Protein AF-A0A2N5W2C9-F1 (afdb_monomer)

Structure (mmCIF, N/CA/C/O backbone):
data_AF-A0A2N5W2C9-F1
#
_entry.id   AF-A0A2N5W2C9-F1
#
loop_
_atom_site.group_PDB
_atom_site.id
_atom_site.type_symbol
_atom_site.label_atom_id
_atom_site.label_alt_id
_atom_site.label_comp_id
_atom_site.label_asym_id
_atom_site.label_entity_id
_atom_site.label_seq_id
_atom_site.pdbx_PDB_ins_code
_atom_site.Cartn_x
_atom_site.Cartn_y
_atom_site.Cartn_z
_atom_site.occupancy
_atom_site.B_iso_or_equiv
_atom_site.auth_seq_id
_atom_site.auth_comp_id
_atom_site.auth_asym_id
_atom_site.auth_atom_id
_atom_site.pdbx_PDB_model_num
ATOM 1 N N . MET A 1 1 ? 54.426 43.332 -21.787 1.00 33.09 1 MET A N 1
ATOM 2 C CA . MET A 1 1 ? 54.978 42.656 -22.977 1.00 33.09 1 MET A CA 1
ATOM 3 C C . MET A 1 1 ? 54.572 41.201 -22.920 1.00 33.09 1 MET A C 1
ATOM 5 O O . MET A 1 1 ? 54.940 40.511 -21.979 1.00 33.09 1 MET A O 1
ATOM 9 N N . ALA A 1 2 ? 53.757 40.791 -23.885 1.00 36.41 2 ALA A N 1
ATOM 10 C CA . ALA A 1 2 ? 53.386 39.408 -24.118 1.00 36.41 2 ALA A CA 1
ATOM 11 C C . ALA A 1 2 ? 54.625 38.612 -24.550 1.00 36.41 2 ALA A C 1
ATOM 13 O O . ALA A 1 2 ? 55.326 39.025 -25.471 1.00 36.41 2 ALA A O 1
ATOM 14 N N . PHE A 1 3 ? 54.861 37.469 -23.914 1.00 28.09 3 PHE A N 1
ATOM 15 C CA . PHE A 1 3 ? 55.674 36.402 -24.483 1.00 28.09 3 PHE A CA 1
ATOM 16 C C . PHE A 1 3 ? 54.798 35.159 -24.537 1.00 28.09 3 PHE A C 1
ATOM 18 O O . PHE A 1 3 ? 54.433 34.576 -23.517 1.00 28.09 3 PHE A O 1
ATOM 25 N N . TRP A 1 4 ? 54.404 34.831 -25.761 1.00 30.97 4 TRP A N 1
ATOM 26 C CA . TRP A 1 4 ? 53.651 33.652 -26.139 1.00 30.97 4 TRP A CA 1
ATOM 27 C C . TRP A 1 4 ? 54.373 32.397 -25.642 1.00 30.97 4 TRP A C 1
ATOM 29 O O . TRP A 1 4 ? 55.379 31.983 -26.214 1.00 30.97 4 TRP A O 1
ATOM 39 N N . LYS A 1 5 ? 53.850 31.760 -24.590 1.00 29.64 5 LYS A N 1
ATOM 40 C CA . LYS A 1 5 ? 54.073 30.328 -24.393 1.00 29.64 5 LYS A CA 1
ATOM 41 C C . LYS A 1 5 ? 53.168 29.620 -25.393 1.00 29.64 5 LYS A C 1
ATOM 43 O O . LYS A 1 5 ? 51.983 29.438 -25.139 1.00 29.64 5 LYS A O 1
ATOM 48 N N . PHE A 1 6 ? 53.735 29.257 -26.541 1.00 30.84 6 PHE A N 1
ATOM 49 C CA . PHE A 1 6 ? 53.209 28.170 -27.355 1.00 30.84 6 PHE A CA 1
ATOM 50 C C . PHE A 1 6 ? 53.136 26.929 -26.458 1.00 30.84 6 PHE A C 1
ATOM 52 O O . PHE A 1 6 ? 54.143 26.272 -26.195 1.00 30.84 6 PHE A O 1
ATOM 59 N N . GLY A 1 7 ? 51.949 26.655 -25.921 1.00 30.38 7 GLY A N 1
ATOM 60 C CA . GLY A 1 7 ? 51.626 25.348 -25.384 1.00 30.38 7 GLY A CA 1
ATOM 61 C C . GLY A 1 7 ? 51.551 24.396 -26.566 1.00 30.38 7 GLY A C 1
ATOM 62 O O . GLY A 1 7 ? 50.568 24.414 -27.306 1.00 30.38 7 GLY A O 1
ATOM 63 N N . PHE A 1 8 ? 52.598 23.596 -26.763 1.00 30.86 8 PHE A N 1
ATOM 64 C CA . PHE A 1 8 ? 52.455 22.335 -27.475 1.00 30.86 8 PHE A CA 1
ATOM 65 C C . PHE A 1 8 ? 51.397 21.539 -26.709 1.00 30.86 8 PHE A C 1
ATOM 67 O O . PHE A 1 8 ? 51.688 20.960 -25.666 1.00 30.86 8 PHE A O 1
ATOM 74 N N . HIS A 1 9 ? 50.154 21.581 -27.182 1.00 39.00 9 HIS A N 1
ATOM 75 C CA . HIS A 1 9 ? 49.180 20.570 -26.817 1.00 39.00 9 HIS A CA 1
ATOM 76 C C . HIS A 1 9 ? 49.762 19.290 -27.407 1.00 39.00 9 HIS A C 1
ATOM 78 O O . HIS A 1 9 ? 49.882 19.179 -28.629 1.00 39.00 9 HIS A O 1
ATOM 84 N N . SER A 1 10 ? 50.238 18.375 -26.562 1.00 42.69 10 SER A N 1
ATOM 85 C CA . SER A 1 10 ? 50.429 16.998 -27.003 1.00 42.69 10 SER A CA 1
ATOM 86 C C . SER A 1 10 ? 49.128 16.600 -27.683 1.00 42.69 10 SER A C 1
ATOM 88 O O . SER A 1 10 ? 48.070 16.739 -27.069 1.00 42.69 10 SER A O 1
ATOM 90 N N . GLN A 1 11 ? 49.193 16.222 -28.958 1.00 54.06 11 GLN A N 1
ATOM 91 C CA . GLN A 1 11 ? 48.018 15.801 -29.706 1.00 54.06 11 GLN A CA 1
ATOM 92 C C . GLN A 1 11 ? 47.315 14.733 -28.867 1.00 54.06 11 GLN A C 1
ATOM 94 O O . GLN A 1 11 ? 47.950 13.732 -28.528 1.00 54.06 11 GLN A O 1
ATOM 99 N N . SER A 1 12 ? 46.078 15.011 -28.436 1.00 68.44 12 SER A N 1
ATOM 100 C CA . SER A 1 12 ? 45.333 14.102 -27.561 1.00 68.44 12 SER A CA 1
ATOM 101 C C . SER A 1 12 ? 45.364 12.710 -28.200 1.00 68.44 12 SER A C 1
ATOM 103 O O . SER A 1 12 ? 45.268 12.592 -29.428 1.00 68.44 12 SER A O 1
ATOM 105 N N . ALA A 1 13 ? 45.558 11.649 -27.411 1.00 76.62 13 ALA A N 1
ATOM 106 C CA . ALA A 1 13 ? 45.566 10.280 -27.940 1.00 76.62 13 ALA A CA 1
ATOM 107 C C . ALA A 1 13 ? 44.291 10.016 -28.767 1.00 76.62 13 ALA A C 1
ATOM 109 O O . ALA A 1 13 ? 44.343 9.416 -29.842 1.00 76.62 13 ALA A O 1
ATOM 110 N N . ILE A 1 14 ? 43.180 10.623 -28.340 1.00 81.44 14 ILE A N 1
ATOM 111 C CA . ILE A 1 14 ? 41.895 10.657 -29.036 1.00 81.44 14 ILE A CA 1
ATOM 112 C C . ILE A 1 14 ? 41.994 11.331 -30.411 1.00 81.44 14 ILE A C 1
ATOM 114 O O . ILE A 1 14 ? 41.502 10.784 -31.396 1.00 81.44 14 ILE A O 1
ATOM 118 N N . ASP A 1 15 ? 42.659 12.483 -30.521 1.00 79.56 15 ASP A N 1
ATOM 119 C CA . ASP A 1 15 ? 42.876 13.174 -31.799 1.00 79.56 15 ASP A CA 1
ATOM 120 C C . ASP A 1 15 ? 43.697 12.319 -32.773 1.00 79.56 15 ASP A C 1
ATOM 122 O O . ASP A 1 15 ? 43.421 12.318 -33.974 1.00 79.56 15 ASP A O 1
ATOM 126 N N . SER A 1 16 ? 44.687 11.572 -32.274 1.00 79.56 16 SER A N 1
ATOM 127 C CA . SER A 1 16 ? 45.482 10.633 -33.077 1.00 79.56 16 SER A CA 1
ATOM 128 C C . SER A 1 16 ? 44.629 9.463 -33.582 1.00 79.56 16 SER A C 1
ATOM 130 O O . SER A 1 16 ? 44.650 9.142 -34.774 1.00 79.56 16 SER A O 1
ATOM 132 N N . ILE A 1 17 ? 43.803 8.881 -32.706 1.00 80.81 17 ILE A N 1
ATOM 133 C CA . ILE A 1 17 ? 42.881 7.788 -33.039 1.00 80.81 17 ILE A CA 1
ATOM 134 C C . ILE A 1 17 ? 41.865 8.245 -34.093 1.00 80.81 17 ILE A C 1
ATOM 136 O O . ILE A 1 17 ? 41.743 7.604 -35.139 1.00 80.81 17 ILE A O 1
ATOM 140 N N . LEU A 1 18 ? 41.204 9.387 -33.884 1.00 79.62 18 LEU A N 1
ATOM 141 C CA . LEU A 1 18 ? 40.220 9.938 -34.820 1.00 79.62 18 LEU A CA 1
ATOM 142 C C . LEU A 1 18 ? 40.860 10.335 -36.164 1.00 79.62 18 LEU A C 1
ATOM 144 O O . LEU A 1 18 ? 40.307 10.039 -37.223 1.00 79.62 18 LEU A O 1
ATOM 148 N N . SER A 1 19 ? 42.060 10.928 -36.147 1.00 70.38 19 SER A N 1
ATOM 149 C CA . SER A 1 19 ? 42.761 11.359 -37.370 1.00 70.38 19 SER A CA 1
ATOM 150 C C . SER A 1 19 ? 43.333 10.189 -38.182 1.00 70.38 19 SER A C 1
ATOM 152 O O . SER A 1 19 ? 43.392 10.271 -39.410 1.00 70.38 19 SER A O 1
ATOM 154 N N . SER A 1 20 ? 43.707 9.078 -37.532 1.00 63.56 20 SER A N 1
ATOM 155 C CA . SER A 1 20 ? 44.160 7.851 -38.212 1.00 63.56 20 SER A CA 1
ATOM 156 C C . SER A 1 20 ? 43.073 7.209 -39.090 1.00 63.56 20 SER A C 1
ATOM 158 O O . SER A 1 20 ? 43.386 6.513 -40.056 1.00 63.56 20 SER A O 1
ATOM 160 N N . SER A 1 21 ? 41.799 7.502 -38.804 1.00 53.91 21 SER A N 1
ATOM 161 C CA . SER A 1 21 ? 40.645 7.096 -39.612 1.00 53.91 21 SER A CA 1
ATOM 162 C C . SER A 1 21 ? 40.458 7.999 -40.841 1.00 53.91 21 SER A C 1
ATOM 164 O O . SER A 1 21 ? 40.274 7.510 -41.957 1.00 53.91 21 SER A O 1
ATOM 166 N N . SER A 1 22 ? 40.595 9.322 -40.674 1.00 46.12 22 SER A N 1
ATOM 167 C CA . SER A 1 22 ? 40.459 10.305 -41.763 1.00 46.12 22 SER A CA 1
ATOM 168 C C . SER A 1 22 ? 41.613 10.257 -42.777 1.00 46.12 22 SER A C 1
ATOM 170 O O . SER A 1 22 ? 41.398 10.461 -43.971 1.00 46.12 22 SER A O 1
ATOM 172 N N . ALA A 1 23 ? 42.837 9.944 -42.336 1.00 41.69 23 ALA A N 1
ATOM 173 C CA . ALA A 1 23 ? 44.019 9.879 -43.204 1.00 41.69 23 ALA A CA 1
ATOM 174 C C . ALA A 1 23 ? 43.966 8.740 -44.246 1.00 41.69 23 ALA A C 1
ATOM 176 O O . ALA A 1 23 ? 44.594 8.842 -45.301 1.00 41.69 23 ALA A O 1
ATOM 177 N N . ASN A 1 24 ? 43.174 7.690 -44.003 1.00 39.72 24 ASN A N 1
ATOM 178 C CA . ASN A 1 24 ? 43.023 6.559 -44.925 1.00 39.72 24 ASN A CA 1
ATOM 179 C C . ASN A 1 24 ? 41.942 6.761 -46.004 1.00 39.72 24 ASN A C 1
ATOM 181 O O . ASN A 1 24 ? 41.852 5.940 -46.913 1.00 39.72 24 ASN A O 1
ATOM 185 N N . GLN A 1 25 ? 41.159 7.849 -45.970 1.00 40.84 25 GLN A N 1
ATOM 186 C CA . GLN A 1 25 ? 40.206 8.167 -47.049 1.00 40.84 25 GLN A CA 1
ATOM 187 C C . GLN A 1 25 ? 40.864 8.873 -48.249 1.00 40.84 25 GLN A C 1
ATOM 189 O O . GLN A 1 25 ? 40.385 8.746 -49.373 1.00 40.84 25 GLN A O 1
ATOM 194 N N . HIS A 1 26 ? 41.985 9.578 -48.049 1.00 38.47 26 HIS A N 1
ATOM 195 C CA . HIS A 1 26 ? 42.618 10.395 -49.097 1.00 38.47 26 HIS A CA 1
ATOM 196 C C . HIS A 1 26 ? 43.763 9.712 -49.867 1.00 38.47 26 HIS A C 1
ATOM 198 O O . HIS A 1 26 ? 44.259 10.278 -50.839 1.00 38.47 26 HIS A O 1
ATOM 204 N N . HIS A 1 27 ? 44.148 8.484 -49.504 1.00 39.75 27 HIS A N 1
ATOM 205 C CA . HIS A 1 27 ? 45.164 7.694 -50.216 1.00 39.75 27 HIS A CA 1
ATOM 206 C C . HIS A 1 27 ? 44.575 6.470 -50.941 1.00 39.75 27 HIS A C 1
ATOM 208 O O . HIS A 1 27 ? 45.170 5.397 -50.969 1.00 39.75 27 HIS A O 1
ATOM 214 N N . ALA A 1 28 ? 43.418 6.621 -51.588 1.00 36.25 28 ALA A N 1
ATOM 215 C CA . ALA A 1 28 ? 42.990 5.671 -52.612 1.00 36.25 28 ALA A CA 1
ATOM 216 C C . ALA A 1 28 ? 43.657 6.041 -53.949 1.00 36.25 28 ALA A C 1
ATOM 218 O O . ALA A 1 28 ? 43.198 6.922 -54.671 1.00 36.25 28 ALA A O 1
ATOM 219 N N . ASN A 1 29 ? 44.773 5.384 -54.275 1.00 40.06 29 ASN A N 1
ATOM 220 C CA . ASN A 1 29 ? 45.321 5.405 -55.631 1.00 40.06 29 ASN A CA 1
ATOM 221 C C . ASN A 1 29 ? 44.388 4.571 -56.541 1.00 40.06 29 ASN A C 1
ATOM 223 O O . ASN A 1 29 ? 44.262 3.371 -56.289 1.00 40.06 29 ASN A O 1
ATOM 227 N N . PRO A 1 30 ? 43.750 5.136 -57.587 1.00 41.69 30 PRO A N 1
ATOM 228 C CA . PRO A 1 30 ? 42.726 4.427 -58.362 1.00 41.69 30 PRO A CA 1
ATOM 229 C C . PRO A 1 30 ? 43.238 3.243 -59.205 1.00 41.69 30 PRO A C 1
ATOM 231 O O . PRO A 1 30 ? 42.433 2.563 -59.830 1.00 41.69 30 PRO A O 1
ATOM 234 N N . ASN A 1 31 ? 44.551 2.986 -59.244 1.00 43.94 31 ASN A N 1
ATOM 235 C CA . ASN A 1 31 ? 45.170 2.019 -60.161 1.00 43.94 31 ASN A CA 1
ATOM 236 C C . ASN A 1 31 ? 45.913 0.844 -59.498 1.00 43.94 31 ASN A C 1
ATOM 238 O O . ASN A 1 31 ? 46.644 0.127 -60.180 1.00 43.94 31 ASN A O 1
ATOM 242 N N . ALA A 1 32 ? 45.741 0.595 -58.199 1.00 39.69 32 ALA A N 1
ATOM 243 C CA . ALA A 1 32 ? 46.300 -0.599 -57.561 1.00 39.69 32 ALA A CA 1
ATOM 244 C C . ALA A 1 32 ? 45.201 -1.652 -57.350 1.00 39.69 32 ALA A C 1
ATOM 246 O O . ALA A 1 32 ? 44.385 -1.528 -56.444 1.00 39.69 32 ALA A O 1
ATOM 247 N N . GLY A 1 33 ? 45.187 -2.698 -58.182 1.00 38.19 33 GLY A N 1
ATOM 248 C CA . GLY A 1 33 ? 44.311 -3.871 -58.055 1.00 38.19 33 GLY A CA 1
ATOM 249 C C . GLY A 1 33 ? 44.662 -4.769 -56.860 1.00 38.19 33 GLY A C 1
ATOM 250 O O . GLY A 1 33 ? 44.975 -5.941 -57.039 1.00 38.19 33 GLY A O 1
ATOM 251 N N . CYS A 1 34 ? 44.636 -4.214 -55.650 1.00 30.58 34 CYS A N 1
ATOM 252 C CA . CYS A 1 34 ? 44.840 -4.902 -54.377 1.00 30.58 34 CYS A CA 1
ATOM 253 C C . CYS A 1 34 ? 43.613 -4.617 -53.488 1.00 30.58 34 CYS A C 1
ATOM 255 O O . CYS A 1 34 ? 43.149 -3.473 -53.497 1.00 30.58 34 CYS A O 1
ATOM 257 N N . PRO A 1 35 ? 43.047 -5.595 -52.753 1.00 31.08 35 PRO A N 1
ATOM 258 C CA . PRO A 1 35 ? 41.859 -5.347 -51.947 1.00 31.08 35 PRO A CA 1
ATOM 259 C C . PRO A 1 35 ? 42.161 -4.263 -50.907 1.00 31.08 35 PRO A C 1
ATOM 261 O O . PRO A 1 35 ? 43.130 -4.358 -50.155 1.00 31.08 35 PRO A O 1
ATOM 264 N N . THR A 1 36 ? 41.331 -3.224 -50.885 1.00 30.41 36 THR A N 1
ATOM 265 C CA . THR A 1 36 ? 41.305 -2.168 -49.866 1.00 30.41 36 THR A CA 1
ATOM 266 C C . THR A 1 36 ? 41.450 -2.753 -48.453 1.00 30.41 36 THR A C 1
ATOM 268 O O . THR A 1 36 ? 40.701 -3.675 -48.118 1.00 30.41 36 THR A O 1
ATOM 271 N N . PRO A 1 37 ? 42.356 -2.241 -47.597 1.00 32.94 37 PRO A N 1
ATOM 272 C CA . PRO A 1 37 ? 42.458 -2.712 -46.225 1.00 32.94 37 PRO A CA 1
ATOM 273 C C . PRO A 1 37 ? 41.194 -2.322 -45.446 1.00 32.94 37 PRO A C 1
ATOM 275 O O . PRO A 1 37 ? 40.854 -1.149 -45.314 1.00 32.94 37 PRO A O 1
ATOM 278 N N . LEU A 1 38 ? 40.506 -3.343 -44.938 1.00 34.94 38 LEU A N 1
ATOM 279 C CA . LEU A 1 38 ? 39.293 -3.332 -44.111 1.00 34.94 38 LEU A CA 1
ATOM 280 C C . LEU A 1 38 ? 39.493 -2.660 -42.732 1.00 34.94 38 LEU A C 1
ATOM 282 O O . LEU A 1 38 ? 39.284 -3.291 -41.700 1.00 34.94 38 LEU A O 1
ATOM 286 N N . LEU A 1 39 ? 39.894 -1.387 -42.668 1.00 39.81 39 LEU A N 1
ATOM 287 C CA . LEU A 1 39 ? 39.973 -0.649 -41.394 1.00 39.81 39 LEU A CA 1
ATOM 288 C C . LEU A 1 39 ? 39.168 0.658 -41.366 1.00 39.81 39 LEU A C 1
ATOM 290 O O . LEU A 1 39 ? 39.515 1.602 -40.664 1.00 39.81 39 LEU A O 1
ATOM 294 N N . SER A 1 40 ? 38.039 0.678 -42.072 1.00 51.72 40 SER A N 1
ATOM 295 C CA . SER A 1 40 ? 37.014 1.732 -41.998 1.00 51.72 40 SER A CA 1
ATOM 296 C C . SER A 1 40 ? 35.787 1.286 -41.191 1.00 51.72 40 SER A C 1
ATOM 298 O O . SER A 1 40 ? 34.671 1.679 -41.509 1.00 51.72 40 SER A O 1
ATOM 300 N N . ASN A 1 41 ? 35.954 0.407 -40.193 1.00 67.31 41 ASN A N 1
ATOM 301 C CA . ASN A 1 41 ? 34.832 -0.019 -39.357 1.00 67.31 41 ASN A CA 1
ATOM 302 C C . ASN A 1 41 ? 34.691 0.944 -38.158 1.00 67.31 41 ASN A C 1
ATOM 304 O O . ASN A 1 41 ? 35.538 0.892 -37.259 1.00 67.31 41 ASN A O 1
ATOM 308 N N . PRO A 1 42 ? 33.647 1.798 -38.106 1.00 72.19 42 PRO A N 1
ATOM 309 C CA . PRO A 1 42 ? 33.426 2.725 -36.992 1.00 72.19 42 PRO A CA 1
ATOM 310 C C . PRO A 1 42 ? 33.312 2.002 -35.642 1.00 72.19 42 PRO A C 1
ATOM 312 O O . PRO A 1 42 ? 33.663 2.569 -34.610 1.00 72.19 42 PRO A O 1
ATOM 315 N N . GLY A 1 43 ? 32.916 0.724 -35.638 1.00 70.50 43 GLY A N 1
ATOM 316 C CA . GLY A 1 43 ? 32.863 -0.083 -34.427 1.00 70.50 43 GLY A CA 1
ATOM 317 C C . GLY A 1 43 ? 34.232 -0.423 -33.836 1.00 70.50 43 GLY A C 1
ATOM 318 O O . GLY A 1 43 ? 34.408 -0.326 -32.627 1.00 70.50 43 GLY A O 1
ATOM 319 N N . LEU A 1 44 ? 35.226 -0.739 -34.672 1.00 75.00 44 LEU A N 1
ATOM 320 C CA . LEU A 1 44 ? 36.597 -0.984 -34.202 1.00 75.00 44 LEU A CA 1
ATOM 321 C C . LEU A 1 44 ? 37.264 0.301 -33.699 1.00 75.00 44 LEU A C 1
ATOM 323 O O . LEU A 1 44 ? 38.141 0.250 -32.839 1.00 75.00 44 LEU A O 1
ATOM 327 N N . LEU A 1 45 ? 36.864 1.453 -34.244 1.00 83.94 45 LEU A N 1
ATOM 328 C CA . LEU A 1 45 ? 37.347 2.751 -33.785 1.00 83.94 45 LEU A CA 1
ATOM 329 C C . LEU A 1 45 ? 36.752 3.118 -32.421 1.00 83.94 45 LEU A C 1
ATOM 331 O O . LEU A 1 45 ? 37.490 3.579 -31.554 1.00 83.94 45 LEU A O 1
ATOM 335 N N . LEU A 1 46 ? 35.458 2.850 -32.208 1.00 86.00 46 LEU A N 1
ATOM 336 C CA . LEU A 1 46 ? 34.829 2.992 -30.894 1.00 86.00 46 LEU A CA 1
ATOM 337 C C . LEU A 1 46 ? 35.536 2.122 -29.847 1.00 86.00 46 LEU A C 1
ATOM 339 O O . LEU A 1 46 ? 35.870 2.622 -28.780 1.00 86.00 46 LEU A O 1
ATOM 343 N N . ASP A 1 47 ? 35.819 0.855 -30.159 1.00 85.25 47 ASP A N 1
ATOM 344 C CA . ASP A 1 47 ? 36.475 -0.059 -29.217 1.00 85.25 47 ASP A CA 1
ATOM 345 C C . ASP A 1 47 ? 37.861 0.461 -28.788 1.00 85.25 47 ASP A C 1
ATOM 347 O O . ASP A 1 47 ? 38.205 0.388 -27.610 1.00 85.25 47 ASP A O 1
ATOM 351 N N . LYS A 1 48 ? 38.625 1.064 -29.716 1.00 85.25 48 LYS A N 1
ATOM 352 C CA . LYS A 1 48 ? 39.896 1.741 -29.400 1.00 85.25 48 LYS A CA 1
ATOM 353 C C . LYS A 1 48 ? 39.695 2.956 -28.498 1.00 85.25 48 LYS A C 1
ATOM 355 O O . LYS A 1 48 ? 40.440 3.121 -27.545 1.00 85.25 48 LYS A O 1
ATOM 360 N N . LEU A 1 49 ? 38.682 3.782 -28.763 1.00 88.00 49 LEU A N 1
ATOM 361 C CA . LEU A 1 49 ? 38.379 4.943 -27.920 1.00 88.00 49 LEU A CA 1
ATOM 362 C C . LEU A 1 49 ? 37.966 4.534 -26.498 1.00 88.00 49 LEU A C 1
ATOM 364 O O . LEU A 1 49 ? 38.344 5.204 -25.546 1.00 88.00 49 LEU A O 1
ATOM 368 N N . LEU A 1 50 ? 37.237 3.424 -26.337 1.00 87.94 50 LEU A N 1
ATOM 369 C CA . LEU A 1 50 ? 36.845 2.887 -25.026 1.00 87.94 50 LEU A CA 1
ATOM 370 C C . LEU A 1 50 ? 38.029 2.306 -24.222 1.00 87.94 50 LEU A C 1
ATOM 372 O O . LEU A 1 50 ? 37.913 2.105 -23.007 1.00 87.94 50 LEU A O 1
ATOM 376 N N . GLU A 1 51 ? 39.162 2.016 -24.873 1.00 87.81 51 GLU A N 1
ATOM 377 C CA . GLU A 1 51 ? 40.408 1.625 -24.197 1.00 87.81 51 GLU A CA 1
ATOM 378 C C . GLU A 1 51 ? 41.156 2.830 -23.598 1.00 87.81 51 GLU A C 1
ATOM 380 O O . GLU A 1 51 ? 41.924 2.637 -22.658 1.00 87.81 51 GLU A O 1
ATOM 385 N N . GLU A 1 52 ? 40.883 4.057 -24.052 1.00 90.25 52 GLU A N 1
ATOM 386 C CA . GLU A 1 52 ? 41.530 5.269 -23.541 1.00 90.25 52 GLU A CA 1
ATOM 387 C C . GLU A 1 52 ? 40.970 5.680 -22.168 1.00 90.25 52 GLU A C 1
ATOM 389 O O . GLU A 1 52 ? 39.758 5.658 -21.933 1.00 90.25 52 GLU A O 1
ATOM 394 N N . ASP A 1 53 ? 41.853 6.062 -21.240 1.00 86.44 53 ASP A N 1
ATOM 395 C CA . ASP A 1 53 ? 41.473 6.454 -19.872 1.00 86.44 53 ASP A CA 1
ATOM 396 C C . ASP A 1 53 ? 40.921 7.893 -19.798 1.00 86.44 53 ASP A C 1
ATOM 398 O O . ASP A 1 53 ? 40.040 8.178 -18.983 1.00 86.44 53 ASP A O 1
ATOM 402 N N . ASP A 1 54 ? 41.351 8.776 -20.706 1.00 88.81 54 ASP A N 1
ATOM 403 C CA . ASP A 1 54 ? 40.953 10.193 -20.731 1.00 88.81 54 ASP A CA 1
ATOM 404 C C . ASP A 1 54 ? 39.629 10.445 -21.486 1.00 88.81 54 ASP A C 1
ATOM 406 O O . ASP A 1 54 ? 39.153 11.580 -21.555 1.00 88.81 54 ASP A O 1
ATOM 410 N N . LEU A 1 55 ? 38.983 9.396 -22.023 1.00 90.50 55 LEU A N 1
ATOM 411 C CA . LEU A 1 55 ? 37.781 9.503 -22.865 1.00 90.50 55 LEU A CA 1
ATOM 412 C C . LEU A 1 55 ? 36.672 10.349 -22.221 1.00 90.50 55 LEU A C 1
ATOM 414 O O . LEU A 1 55 ? 36.158 11.283 -22.834 1.00 90.50 55 LEU A O 1
ATOM 418 N N . LEU A 1 56 ? 36.299 10.039 -20.975 1.00 90.38 56 LEU A N 1
ATOM 419 C CA . LEU A 1 56 ? 35.226 10.760 -20.281 1.00 90.38 56 LEU A CA 1
ATOM 420 C C . LEU A 1 56 ? 35.624 12.203 -19.941 1.00 90.38 56 LEU A C 1
ATOM 422 O O . LEU A 1 56 ? 34.760 13.079 -19.884 1.00 90.38 56 LEU A O 1
ATOM 426 N N . GLN A 1 57 ? 36.912 12.466 -19.708 1.00 89.31 57 GLN A N 1
ATOM 427 C CA . GLN A 1 57 ? 37.408 13.818 -19.456 1.00 89.31 57 GLN A CA 1
ATOM 428 C C . GLN A 1 57 ? 37.316 14.676 -20.720 1.00 89.31 57 GLN A C 1
ATOM 430 O O . GLN A 1 57 ? 36.891 15.825 -20.645 1.00 89.31 57 GLN A O 1
ATOM 435 N N . GLU A 1 58 ? 37.635 14.106 -21.877 1.00 88.06 58 GLU A N 1
ATOM 436 C CA . GLU A 1 58 ? 37.578 14.787 -23.173 1.00 88.06 58 GLU A CA 1
ATOM 437 C C . GLU A 1 58 ? 36.133 15.003 -23.655 1.00 88.06 58 GLU A C 1
ATOM 439 O O . GLU A 1 58 ? 35.810 16.035 -24.246 1.00 88.06 58 GLU A O 1
ATOM 444 N N . ILE A 1 59 ? 35.217 14.091 -23.309 1.00 90.88 59 ILE A N 1
ATOM 445 C CA . ILE A 1 59 ? 33.769 14.309 -23.465 1.00 90.88 59 ILE A CA 1
ATOM 446 C C . ILE A 1 59 ? 33.306 15.492 -22.606 1.00 90.88 59 ILE A C 1
ATOM 448 O O . ILE A 1 59 ? 32.623 16.388 -23.103 1.00 90.88 59 ILE A O 1
ATOM 452 N N . LYS A 1 60 ? 33.716 15.544 -21.331 1.00 88.75 60 LYS A N 1
ATOM 453 C CA . LYS A 1 60 ? 33.413 16.678 -20.437 1.00 88.75 60 LYS A CA 1
ATOM 454 C C . LYS A 1 60 ? 34.032 17.987 -20.925 1.00 88.75 60 LYS A C 1
ATOM 456 O O . LYS A 1 60 ? 33.435 19.042 -20.736 1.00 88.75 60 LYS A O 1
ATOM 461 N N . ALA A 1 61 ? 35.191 17.917 -21.575 1.00 89.19 61 ALA A N 1
ATOM 462 C CA . ALA A 1 61 ? 35.846 19.050 -22.220 1.00 89.19 61 ALA A CA 1
ATOM 463 C C . ALA A 1 61 ? 35.182 19.474 -23.546 1.00 89.19 61 ALA A C 1
ATOM 465 O O . ALA A 1 61 ? 35.663 20.403 -24.190 1.00 89.19 61 ALA A O 1
ATOM 466 N N . GLN A 1 62 ? 34.074 18.834 -23.943 1.00 88.69 62 GLN A N 1
ATOM 467 C CA . GLN A 1 62 ? 33.318 19.129 -25.161 1.00 88.69 62 GLN A CA 1
ATOM 468 C C . GLN A 1 62 ? 34.167 19.020 -26.441 1.00 88.69 62 GLN A C 1
ATOM 470 O O . GLN A 1 62 ? 34.081 19.860 -27.338 1.00 88.69 62 GLN A O 1
ATOM 475 N N . HIS A 1 63 ? 35.001 17.978 -26.541 1.00 89.50 63 HIS A N 1
ATOM 476 C CA . HIS A 1 63 ? 35.883 17.781 -27.691 1.00 89.50 63 HIS A CA 1
ATOM 477 C C . HIS A 1 63 ? 35.085 17.594 -29.010 1.00 89.50 63 HIS A C 1
ATOM 479 O O . HIS A 1 63 ? 34.415 16.571 -29.189 1.00 89.50 63 HIS A O 1
ATOM 485 N N . PRO A 1 64 ? 35.176 18.520 -29.988 1.00 85.88 64 PRO A N 1
ATOM 486 C CA . PRO A 1 64 ? 34.204 18.628 -31.081 1.00 85.88 64 PRO A CA 1
ATOM 487 C C . PRO A 1 64 ? 34.210 17.424 -32.031 1.00 85.88 64 PRO A C 1
ATOM 489 O O . PRO A 1 64 ? 33.157 16.853 -32.301 1.00 85.88 64 PRO A O 1
ATOM 492 N N . LYS A 1 65 ? 35.391 16.967 -32.476 1.00 85.75 65 LYS A N 1
ATOM 493 C CA . LYS A 1 65 ? 35.503 15.798 -33.374 1.00 85.75 65 LYS A CA 1
ATOM 494 C C . LYS A 1 65 ? 35.035 14.501 -32.714 1.00 85.75 65 LYS A C 1
ATOM 496 O O . LYS A 1 65 ? 34.561 13.595 -33.390 1.00 85.75 65 LYS A O 1
ATOM 501 N N . LEU A 1 66 ? 35.213 14.403 -31.395 1.00 88.69 66 LEU A N 1
ATOM 502 C CA . LEU A 1 66 ? 34.815 13.222 -30.634 1.00 88.69 66 LEU A CA 1
ATOM 503 C C . LEU A 1 66 ? 33.291 13.182 -30.513 1.00 88.69 66 LEU A C 1
ATOM 505 O O . LEU A 1 66 ? 32.691 12.147 -30.772 1.00 88.69 66 LEU A O 1
ATOM 509 N N . ILE A 1 67 ? 32.667 14.315 -30.186 1.00 89.75 67 ILE A N 1
ATOM 510 C CA . ILE A 1 67 ? 31.207 14.450 -30.091 1.00 89.75 67 ILE A CA 1
ATOM 511 C C . ILE A 1 67 ? 30.528 14.200 -31.442 1.00 89.75 67 ILE A C 1
ATOM 513 O O . ILE A 1 67 ? 29.491 13.536 -31.487 1.00 89.75 67 ILE A O 1
ATOM 517 N N . GLU A 1 68 ? 31.110 14.696 -32.536 1.00 88.25 68 GLU A N 1
ATOM 518 C CA . GLU A 1 68 ? 30.621 14.435 -33.894 1.00 88.25 68 GLU A CA 1
ATOM 519 C C . GLU A 1 68 ? 30.702 12.940 -34.234 1.00 88.25 68 GLU A C 1
ATOM 521 O O . GLU A 1 68 ? 29.712 12.351 -34.662 1.00 88.25 68 GLU A O 1
ATOM 526 N N . PHE A 1 69 ? 31.844 12.297 -33.961 1.00 89.94 69 PHE A N 1
ATOM 527 C CA . PHE A 1 69 ? 32.021 10.861 -34.180 1.00 89.94 69 PHE A CA 1
ATOM 528 C C . PHE A 1 69 ? 31.046 10.012 -33.347 1.00 89.94 69 PHE A C 1
ATOM 530 O O . PHE A 1 69 ? 30.401 9.109 -33.884 1.00 89.94 69 PHE A O 1
ATOM 537 N N . LEU A 1 70 ? 30.906 10.312 -32.050 1.00 90.44 70 LEU A N 1
ATOM 538 C CA . LEU A 1 70 ? 29.993 9.606 -31.144 1.00 90.44 70 LEU A CA 1
ATOM 539 C C . LEU A 1 70 ? 28.524 9.751 -31.563 1.00 90.44 70 LEU A C 1
ATOM 541 O O . LEU A 1 70 ? 27.735 8.855 -31.284 1.00 90.44 70 LEU A O 1
ATOM 545 N N . GLY A 1 71 ? 28.169 10.842 -32.247 1.00 87.81 71 GLY A N 1
ATOM 546 C CA . GLY A 1 71 ? 26.830 11.089 -32.780 1.00 87.81 71 GLY A CA 1
ATOM 547 C C . GLY A 1 71 ? 26.508 10.361 -34.088 1.00 87.81 71 GLY A C 1
ATOM 548 O O . GLY A 1 71 ? 25.398 10.499 -34.588 1.00 87.81 71 GLY A O 1
ATOM 549 N N . THR A 1 72 ? 27.432 9.593 -34.673 1.00 90.38 72 THR A N 1
ATOM 550 C CA . THR A 1 72 ? 27.149 8.829 -35.903 1.00 90.38 72 THR A CA 1
ATOM 551 C C . THR A 1 72 ? 26.259 7.613 -35.624 1.00 90.38 72 THR A C 1
ATOM 553 O O . THR A 1 72 ? 26.369 6.965 -34.581 1.00 90.38 72 THR A O 1
ATOM 556 N N . ARG A 1 73 ? 25.366 7.268 -36.564 1.00 87.50 73 ARG A N 1
ATOM 557 C CA . ARG A 1 73 ? 24.344 6.219 -36.378 1.00 87.50 73 ARG A CA 1
ATOM 558 C C . ARG A 1 73 ? 24.938 4.867 -35.987 1.00 87.50 73 ARG A C 1
ATOM 560 O O . ARG A 1 73 ? 24.417 4.199 -35.096 1.00 87.50 73 ARG A O 1
ATOM 567 N N . GLU A 1 74 ? 26.018 4.462 -36.644 1.00 86.88 74 GLU A N 1
ATOM 568 C CA . GLU A 1 74 ? 26.690 3.181 -36.423 1.00 86.88 74 GLU A CA 1
ATOM 569 C C . GLU A 1 74 ? 27.312 3.116 -35.024 1.00 86.88 74 GLU A C 1
ATOM 571 O O . GLU A 1 74 ? 27.223 2.089 -34.346 1.00 86.88 74 GLU A O 1
ATOM 576 N N . VAL A 1 75 ? 27.906 4.225 -34.572 1.00 89.88 75 VAL A N 1
ATOM 577 C CA . VAL A 1 75 ? 28.533 4.331 -33.251 1.00 89.88 75 VAL A CA 1
ATOM 578 C C . VAL A 1 75 ? 27.471 4.337 -32.159 1.00 89.88 75 VAL A C 1
ATOM 580 O O . VAL A 1 75 ? 27.578 3.546 -31.226 1.00 89.88 75 VAL A O 1
ATOM 583 N N . VAL A 1 76 ? 26.402 5.125 -32.306 1.00 91.38 76 VAL A N 1
ATOM 584 C CA . VAL A 1 76 ? 25.266 5.130 -31.368 1.00 91.38 76 VAL A CA 1
ATOM 585 C C . VAL A 1 76 ? 24.622 3.747 -31.270 1.00 91.38 76 VAL A C 1
ATOM 587 O O . VAL A 1 76 ? 24.389 3.255 -30.167 1.00 91.38 76 VAL A O 1
ATOM 590 N N . SER A 1 77 ? 24.406 3.064 -32.400 1.00 90.38 77 SER A N 1
ATOM 591 C CA . SER A 1 77 ? 23.889 1.689 -32.404 1.00 90.38 77 SER A CA 1
ATOM 592 C C . SER A 1 77 ? 24.805 0.733 -31.633 1.00 90.38 77 SER A C 1
ATOM 594 O O . SER A 1 77 ? 24.315 -0.119 -30.889 1.00 90.38 77 SER A O 1
ATOM 596 N N . ARG A 1 78 ? 26.131 0.860 -31.780 1.00 89.50 78 ARG A N 1
ATOM 597 C CA . ARG A 1 78 ? 27.102 0.019 -31.063 1.00 89.50 78 ARG A CA 1
ATOM 598 C C . ARG A 1 78 ? 27.159 0.346 -29.569 1.00 89.50 78 ARG A C 1
ATOM 600 O O . ARG A 1 78 ? 27.206 -0.580 -28.766 1.00 89.50 78 ARG A O 1
ATOM 607 N N . ILE A 1 79 ? 27.073 1.625 -29.191 1.00 92.88 79 ILE A N 1
ATOM 608 C CA . ILE A 1 79 ? 26.964 2.077 -27.791 1.00 92.88 79 ILE A CA 1
ATOM 609 C C . ILE A 1 79 ? 25.735 1.442 -27.129 1.00 92.88 79 ILE A C 1
ATOM 611 O O . ILE A 1 79 ? 25.870 0.795 -26.092 1.00 92.88 79 ILE A O 1
ATOM 615 N N . LEU A 1 80 ? 24.553 1.548 -27.749 1.00 92.69 80 LEU A N 1
ATOM 616 C CA . LEU A 1 80 ? 23.322 0.935 -27.230 1.00 92.69 80 LEU A CA 1
ATOM 617 C C . LEU A 1 80 ? 23.433 -0.594 -27.127 1.00 92.69 80 LEU A C 1
ATOM 619 O O . LEU A 1 80 ? 22.922 -1.193 -26.180 1.00 92.69 80 LEU A O 1
ATOM 623 N N . SER A 1 81 ? 24.141 -1.235 -28.058 1.00 90.12 81 SER A N 1
ATOM 624 C CA . SER A 1 81 ? 24.341 -2.690 -28.050 1.00 90.12 81 SER A CA 1
ATOM 625 C C . SER A 1 81 ? 25.290 -3.150 -26.928 1.00 90.12 81 SER A C 1
ATOM 627 O O . SER A 1 81 ? 25.054 -4.192 -26.321 1.00 90.12 81 SER A O 1
ATOM 629 N N . TYR A 1 82 ? 26.311 -2.356 -26.572 1.00 91.56 82 TYR A N 1
ATOM 630 C CA . TYR A 1 82 ? 27.134 -2.605 -25.378 1.00 91.56 82 TYR A CA 1
ATOM 631 C C . TYR A 1 82 ? 26.344 -2.417 -24.077 1.00 91.56 82 TYR A C 1
ATOM 633 O O . TYR A 1 82 ? 26.547 -3.168 -23.126 1.00 91.56 82 TYR A O 1
ATOM 641 N N . VAL A 1 83 ? 25.434 -1.439 -24.028 1.00 92.50 83 VAL A N 1
ATOM 642 C CA . VAL A 1 83 ? 24.597 -1.147 -22.847 1.00 92.50 83 VAL A CA 1
ATOM 643 C C . VAL A 1 83 ? 23.456 -2.154 -22.666 1.00 92.50 83 VAL A C 1
ATOM 645 O O . VAL A 1 83 ? 23.050 -2.414 -21.537 1.00 92.50 83 VAL A O 1
ATOM 648 N N . SER A 1 84 ? 22.953 -2.765 -23.736 1.00 88.12 84 SER A N 1
ATOM 649 C CA . SER A 1 84 ? 21.921 -3.815 -23.660 1.00 88.12 84 SER A CA 1
ATOM 650 C C . SER A 1 84 ? 22.490 -5.235 -23.564 1.00 88.12 84 SER A C 1
ATOM 652 O O . SER A 1 84 ? 21.778 -6.147 -23.162 1.00 88.12 84 SER A O 1
ATOM 654 N N . GLY A 1 85 ? 23.772 -5.430 -23.886 1.00 81.75 85 GLY A N 1
ATOM 655 C CA . GLY A 1 85 ? 24.427 -6.740 -23.860 1.00 81.75 85 GLY A CA 1
ATOM 656 C C . GLY A 1 85 ? 24.314 -7.540 -25.163 1.00 81.75 85 GLY A C 1
ATOM 657 O O . GLY A 1 85 ? 24.924 -8.602 -25.249 1.00 81.75 85 GLY A O 1
ATOM 658 N N . LEU A 1 86 ? 23.643 -7.011 -26.197 1.00 72.75 86 LEU A N 1
ATOM 659 C CA . LEU A 1 86 ? 23.468 -7.668 -27.504 1.00 72.75 86 LEU A CA 1
ATOM 660 C C . LEU A 1 86 ? 24.786 -8.105 -28.164 1.00 72.75 86 LEU A C 1
ATOM 662 O O . LEU A 1 86 ? 24.806 -9.085 -28.892 1.00 72.75 86 LEU A O 1
ATOM 666 N N . ILE A 1 87 ? 25.894 -7.400 -27.912 1.00 67.94 87 ILE A N 1
ATOM 667 C CA . ILE A 1 87 ? 27.205 -7.732 -28.507 1.00 67.94 87 ILE A CA 1
ATOM 668 C C . ILE A 1 87 ? 27.812 -9.002 -27.896 1.00 67.94 87 ILE A C 1
ATOM 670 O O . ILE A 1 87 ? 28.595 -9.684 -28.551 1.00 67.94 87 ILE A O 1
ATOM 674 N N . PHE A 1 88 ? 27.488 -9.314 -26.642 1.00 60.25 88 PHE A N 1
ATOM 675 C CA . PHE A 1 88 ? 28.101 -10.430 -25.918 1.00 60.25 88 PHE A CA 1
ATOM 676 C C . PHE A 1 88 ? 27.272 -11.717 -25.989 1.00 60.25 88 PHE A C 1
ATOM 678 O O . PHE A 1 88 ? 27.791 -12.782 -25.663 1.00 60.25 88 PHE A O 1
ATOM 685 N N . ASP A 1 89 ? 26.012 -11.622 -26.418 1.00 52.72 89 ASP A N 1
ATOM 686 C CA . ASP A 1 89 ? 25.103 -12.765 -26.517 1.00 52.72 89 ASP A CA 1
ATOM 687 C C . ASP A 1 89 ? 25.348 -13.618 -27.771 1.00 52.72 89 ASP A C 1
ATOM 689 O O . ASP A 1 89 ? 25.173 -14.834 -27.701 1.00 52.72 89 ASP A O 1
ATOM 693 N N . ASP A 1 90 ? 25.853 -13.033 -28.864 1.00 48.94 90 ASP A N 1
ATOM 694 C CA . ASP A 1 90 ? 26.237 -13.781 -30.073 1.00 48.94 90 ASP A CA 1
ATOM 695 C C . ASP A 1 90 ? 27.413 -14.748 -29.802 1.00 48.94 90 ASP A C 1
ATOM 697 O O . ASP A 1 90 ? 27.364 -15.909 -30.202 1.00 48.94 90 ASP A O 1
ATOM 701 N N . GLU A 1 91 ? 28.428 -14.331 -29.028 1.00 49.09 91 GLU A N 1
ATOM 702 C CA . GLU A 1 91 ? 29.572 -15.198 -28.676 1.00 49.09 91 GLU A CA 1
ATOM 703 C C . GLU A 1 91 ? 29.177 -16.371 -27.754 1.00 49.09 91 GLU A C 1
ATOM 705 O O . GLU A 1 91 ? 29.794 -17.434 -27.800 1.00 49.09 91 GLU A O 1
ATOM 710 N N . GLU A 1 92 ? 28.164 -16.203 -26.897 1.00 45.47 92 GLU A N 1
ATOM 711 C CA . GLU A 1 92 ? 27.700 -17.253 -25.978 1.00 45.47 92 GLU A CA 1
ATOM 712 C C . GLU A 1 92 ? 26.683 -18.199 -26.647 1.00 45.47 92 GLU A C 1
ATOM 714 O O . GLU A 1 92 ? 26.689 -19.404 -26.383 1.00 45.47 92 GLU A O 1
ATOM 719 N N . ALA A 1 93 ? 25.858 -17.690 -27.569 1.00 41.91 93 ALA A N 1
ATOM 720 C CA . ALA A 1 93 ? 24.985 -18.503 -28.415 1.00 41.91 93 ALA A CA 1
ATOM 721 C C . ALA A 1 93 ? 25.791 -19.439 -29.337 1.00 41.91 93 ALA A C 1
ATOM 723 O O . ALA A 1 93 ? 25.453 -20.623 -29.453 1.00 41.91 93 ALA A O 1
ATOM 724 N N . ASP A 1 94 ? 26.898 -18.950 -29.906 1.00 41.69 94 ASP A N 1
ATOM 725 C CA . ASP A 1 94 ? 27.820 -19.752 -30.717 1.00 41.69 94 ASP A CA 1
ATOM 726 C C . ASP A 1 94 ? 28.485 -20.874 -29.892 1.00 41.69 94 ASP A C 1
ATOM 728 O O . ASP A 1 94 ? 28.558 -22.023 -30.337 1.00 41.69 94 ASP A O 1
ATOM 732 N N . ARG A 1 95 ? 28.848 -20.612 -28.627 1.00 50.34 95 ARG A N 1
ATOM 733 C CA . ARG A 1 95 ? 29.393 -21.630 -27.701 1.00 50.34 95 ARG A CA 1
ATOM 734 C C . ARG A 1 95 ? 28.403 -22.742 -27.360 1.00 50.34 95 ARG A C 1
ATOM 736 O O . ARG A 1 95 ? 28.784 -23.911 -27.244 1.00 50.34 95 ARG A O 1
ATOM 743 N N . ILE A 1 96 ? 27.125 -22.406 -27.186 1.00 46.34 96 ILE A N 1
ATOM 744 C CA . ILE A 1 96 ? 26.067 -23.389 -26.905 1.00 46.34 96 ILE A CA 1
ATOM 745 C C . ILE A 1 96 ? 25.781 -24.236 -28.158 1.00 46.34 96 ILE A C 1
ATOM 747 O O . ILE A 1 96 ? 25.597 -25.456 -28.054 1.00 46.34 96 ILE A O 1
ATOM 751 N N . ALA A 1 97 ? 25.816 -23.631 -29.349 1.00 43.28 97 ALA A N 1
ATOM 752 C CA . ALA A 1 97 ? 25.672 -24.337 -30.622 1.00 43.28 97 ALA A CA 1
ATOM 753 C C . ALA A 1 97 ? 26.840 -25.310 -30.892 1.00 43.28 97 ALA A C 1
ATOM 755 O O . ALA A 1 97 ? 26.615 -26.452 -31.308 1.00 43.28 97 ALA A O 1
ATOM 756 N N . GLU A 1 98 ? 28.080 -24.922 -30.586 1.00 44.84 98 GLU A N 1
ATOM 757 C CA . GLU A 1 98 ? 29.260 -25.786 -30.734 1.00 44.84 98 GLU A CA 1
ATOM 758 C C . GLU A 1 98 ? 29.269 -26.963 -29.741 1.00 44.84 98 GLU A C 1
ATOM 760 O O . GLU A 1 98 ? 29.547 -28.107 -30.128 1.00 44.84 98 GLU A O 1
ATOM 765 N N . ASN A 1 99 ? 28.862 -26.742 -28.485 1.00 42.72 99 ASN A N 1
ATOM 766 C CA . ASN A 1 99 ? 28.761 -27.814 -27.487 1.00 42.72 99 ASN A CA 1
ATOM 767 C C . ASN A 1 99 ? 27.700 -28.869 -27.842 1.00 42.72 99 ASN A C 1
ATOM 769 O O . ASN A 1 99 ? 27.930 -30.065 -27.620 1.00 42.72 99 ASN A O 1
ATOM 773 N N . SER A 1 100 ? 26.586 -28.452 -28.448 1.00 40.84 100 SER A N 1
ATOM 774 C CA . SER A 1 100 ? 25.501 -29.334 -28.911 1.00 40.84 100 SER A CA 1
ATOM 775 C C . SER A 1 100 ? 25.948 -30.261 -30.052 1.00 40.84 100 SER A C 1
ATOM 777 O O . SER A 1 100 ? 25.595 -31.442 -30.099 1.00 40.84 100 SER A O 1
ATOM 779 N N . ASN A 1 101 ? 26.807 -29.760 -30.944 1.00 40.22 101 ASN A N 1
ATOM 780 C CA . ASN A 1 101 ? 27.371 -30.536 -32.052 1.00 40.22 101 ASN A CA 1
ATOM 781 C C . ASN A 1 101 ? 28.479 -31.504 -31.589 1.00 40.22 101 ASN A C 1
ATOM 783 O O . ASN A 1 101 ? 28.647 -32.590 -32.152 1.00 40.22 101 ASN A O 1
ATOM 787 N N . SER A 1 102 ? 29.204 -31.160 -30.518 1.00 43.34 102 SER A N 1
ATOM 788 C CA . SER A 1 102 ? 30.238 -32.024 -29.929 1.00 43.34 102 SER A CA 1
ATOM 789 C C . SER A 1 102 ? 29.672 -33.274 -29.231 1.00 43.34 102 SER A C 1
ATOM 791 O O . SER A 1 102 ? 30.325 -34.322 -29.205 1.00 43.34 102 SER A O 1
ATOM 793 N N . THR A 1 103 ? 28.443 -33.197 -28.701 1.00 42.00 103 THR A N 1
ATOM 794 C CA . THR A 1 103 ? 27.756 -34.318 -28.033 1.00 42.00 103 THR A CA 1
ATOM 795 C C . THR A 1 103 ? 27.147 -35.297 -29.038 1.00 42.00 103 THR A C 1
ATOM 797 O O . THR A 1 103 ? 27.230 -36.509 -28.835 1.00 42.00 103 THR A O 1
ATOM 800 N N . LEU A 1 104 ? 26.633 -34.802 -30.169 1.00 40.00 104 LEU A N 1
ATOM 801 C CA . LEU A 1 104 ? 26.108 -35.626 -31.267 1.00 40.00 104 LEU A CA 1
ATOM 802 C C . LEU A 1 104 ? 27.207 -36.431 -31.985 1.00 40.00 104 LEU A C 1
ATOM 804 O O . LEU A 1 104 ? 26.999 -37.596 -32.325 1.00 40.00 104 LEU A O 1
ATOM 808 N N . ASN A 1 105 ? 28.415 -35.873 -32.117 1.00 38.97 105 ASN A N 1
ATOM 809 C CA . ASN A 1 105 ? 29.556 -36.578 -32.715 1.00 38.97 105 ASN A CA 1
ATOM 810 C C . ASN A 1 105 ? 30.189 -37.647 -31.802 1.00 38.97 105 ASN A C 1
ATOM 812 O O . ASN A 1 105 ? 30.876 -38.539 -32.302 1.00 38.97 105 ASN A O 1
ATOM 816 N N . ARG A 1 106 ? 29.929 -37.631 -30.484 1.00 38.75 106 ARG A N 1
ATOM 817 C CA . ARG A 1 106 ? 30.372 -38.704 -29.566 1.00 38.75 106 ARG A CA 1
ATOM 818 C C . ARG A 1 106 ? 29.446 -39.922 -29.538 1.00 38.75 106 ARG A C 1
ATOM 820 O O . ARG A 1 106 ? 29.886 -40.983 -29.106 1.00 38.75 106 ARG A O 1
ATOM 827 N N . LEU A 1 107 ? 28.210 -39.811 -30.028 1.00 37.19 107 LEU A N 1
ATOM 828 C CA . LEU A 1 107 ? 27.255 -40.929 -30.081 1.00 37.19 107 LEU A CA 1
ATOM 829 C C . LEU A 1 107 ? 27.427 -41.827 -31.324 1.00 37.19 107 LEU A C 1
ATOM 831 O O . LEU A 1 107 ? 26.905 -42.938 -31.340 1.00 37.19 107 LEU A O 1
ATOM 835 N N . SER A 1 108 ? 28.210 -41.399 -32.323 1.00 36.34 108 SER A N 1
ATOM 836 C CA . SER A 1 108 ? 28.462 -42.160 -33.565 1.00 36.34 108 SER A CA 1
ATOM 837 C C . SER A 1 108 ? 29.775 -42.956 -33.594 1.00 36.34 108 SER A C 1
ATOM 839 O O . SER A 1 108 ? 30.045 -43.638 -34.580 1.00 36.34 108 SER A O 1
ATOM 841 N N . SER A 1 109 ? 30.600 -42.926 -32.539 1.00 36.47 109 SER A N 1
ATOM 842 C CA . SER A 1 109 ? 31.872 -43.668 -32.515 1.00 36.47 109 SER A CA 1
ATOM 843 C C . SER A 1 109 ? 32.165 -44.311 -31.158 1.00 36.47 109 SER A C 1
ATOM 845 O O . SER A 1 109 ? 33.064 -43.884 -30.437 1.00 36.47 109 SER A O 1
ATOM 847 N N . ALA A 1 110 ? 31.436 -45.380 -30.826 1.00 32.03 110 ALA A N 1
ATOM 848 C CA . ALA A 1 110 ? 31.858 -46.356 -29.819 1.00 32.03 110 ALA A CA 1
ATOM 849 C C . ALA A 1 110 ? 31.204 -47.730 -30.067 1.00 32.03 110 ALA A C 1
ATOM 851 O O . ALA A 1 110 ? 30.246 -48.126 -29.407 1.00 32.03 110 ALA A O 1
ATOM 852 N N . HIS A 1 111 ? 31.739 -48.485 -31.028 1.00 32.56 111 HIS A N 1
ATOM 853 C CA . HIS A 1 111 ? 31.540 -49.931 -31.115 1.00 32.56 111 HIS A CA 1
ATOM 854 C C . HIS A 1 111 ? 32.864 -50.608 -30.759 1.00 32.56 111 HIS A C 1
ATOM 856 O O . HIS A 1 111 ? 33.758 -50.656 -31.590 1.00 32.56 111 HIS A O 1
ATOM 862 N N . HIS A 1 112 ? 33.004 -51.057 -29.507 1.00 31.48 112 HIS A N 1
ATOM 863 C CA . HIS A 1 112 ? 33.741 -52.264 -29.102 1.00 31.48 112 HIS A CA 1
ATOM 864 C C . HIS A 1 112 ? 33.633 -52.465 -27.572 1.00 31.48 112 HIS A C 1
ATOM 866 O O . HIS A 1 112 ? 33.747 -51.489 -26.831 1.00 31.48 112 HIS A O 1
ATOM 872 N N . PRO A 1 113 ? 33.412 -53.699 -27.074 1.00 33.50 113 PRO A N 1
ATOM 873 C CA . PRO A 1 113 ? 33.226 -53.964 -25.646 1.00 33.50 113 PRO A CA 1
ATOM 874 C C . PRO A 1 113 ? 34.551 -54.337 -24.951 1.00 33.50 113 PRO A C 1
ATOM 876 O O . PRO A 1 113 ? 35.394 -54.983 -25.578 1.00 33.50 113 PRO A O 1
ATOM 879 N N . PRO A 1 114 ? 34.722 -54.047 -23.646 1.00 32.72 114 PRO A N 1
ATOM 880 C CA . PRO A 1 114 ? 35.718 -54.717 -22.814 1.00 32.72 114 PRO A CA 1
ATOM 881 C C . PRO A 1 114 ? 35.072 -55.611 -21.730 1.00 32.72 114 PRO A C 1
ATOM 883 O O . PRO A 1 114 ? 33.890 -55.449 -21.411 1.00 32.72 114 PRO A O 1
ATOM 886 N N . PRO A 1 115 ? 35.825 -56.573 -21.159 1.00 32.31 115 PRO A N 1
ATOM 887 C CA . PRO A 1 115 ? 35.299 -57.524 -20.192 1.00 32.31 115 PRO A CA 1
ATOM 888 C C . PRO A 1 115 ? 35.338 -57.009 -18.744 1.00 32.31 115 PRO A C 1
ATOM 890 O O . PRO A 1 115 ? 36.046 -56.077 -18.377 1.00 32.31 115 PRO A O 1
ATOM 893 N N . SER A 1 116 ? 34.541 -57.702 -17.941 1.00 27.72 116 SER A N 1
ATOM 894 C CA . SER A 1 116 ? 34.242 -57.581 -16.514 1.00 27.72 116 SER A CA 1
ATOM 895 C C . SER A 1 116 ? 35.430 -57.554 -15.541 1.00 27.72 116 SER A C 1
ATOM 897 O O . SER A 1 116 ? 36.291 -58.427 -15.619 1.00 27.72 116 SER A O 1
ATOM 899 N N . SER A 1 117 ? 35.328 -56.728 -14.490 1.00 28.61 117 SER A N 1
ATOM 900 C CA . SER A 1 117 ? 35.546 -57.161 -13.094 1.00 28.61 117 SER A CA 1
ATOM 901 C C . SER A 1 117 ? 35.062 -56.119 -12.075 1.00 28.61 117 SER A C 1
ATOM 903 O O . SER A 1 117 ? 35.203 -54.916 -12.265 1.00 28.61 117 SER A O 1
ATOM 905 N N . SER A 1 118 ? 34.490 -56.644 -10.998 1.00 26.78 118 SER A N 1
ATOM 906 C CA . SER A 1 118 ? 33.853 -56.037 -9.828 1.00 26.78 118 SER A CA 1
ATOM 907 C C . SER A 1 118 ? 34.756 -55.182 -8.928 1.00 26.78 118 SER A C 1
ATOM 909 O O . SER A 1 118 ? 35.887 -55.577 -8.658 1.00 26.78 118 SER A O 1
ATOM 911 N N . ASN A 1 119 ? 34.205 -54.105 -8.349 1.00 28.09 119 ASN A N 1
ATOM 912 C CA . ASN A 1 119 ? 34.039 -53.923 -6.891 1.00 28.09 119 ASN A CA 1
ATOM 913 C C . ASN A 1 119 ? 33.541 -52.504 -6.545 1.00 28.09 119 ASN A C 1
ATOM 915 O O . ASN A 1 119 ? 34.093 -51.503 -6.987 1.00 28.09 119 ASN A O 1
ATOM 919 N N . SER A 1 120 ? 32.501 -52.441 -5.714 1.00 25.53 120 SER A N 1
ATOM 920 C CA . SER A 1 120 ? 32.089 -51.279 -4.901 1.00 25.53 120 SER A CA 1
ATOM 921 C C . SER A 1 120 ? 32.894 -51.278 -3.571 1.00 25.53 120 SER A C 1
ATOM 923 O O . SER A 1 120 ? 33.633 -52.245 -3.371 1.00 25.53 120 SER A O 1
ATOM 925 N N . PRO A 1 121 ? 32.738 -50.339 -2.598 1.00 39.50 121 PRO A N 1
ATOM 926 C CA . PRO A 1 121 ? 31.784 -49.221 -2.504 1.00 39.50 121 PRO A CA 1
ATOM 927 C C . PRO A 1 121 ? 32.331 -47.898 -1.877 1.00 39.50 121 PRO A C 1
ATOM 929 O O . PRO A 1 121 ? 33.466 -47.805 -1.424 1.00 39.50 121 PRO A O 1
ATOM 932 N N . SER A 1 122 ? 31.409 -46.934 -1.725 1.00 25.19 122 SER A N 1
ATOM 933 C CA . SER A 1 122 ? 31.218 -46.028 -0.566 1.00 25.19 122 SER A CA 1
ATOM 934 C C . SER A 1 122 ? 31.738 -44.571 -0.574 1.00 25.19 122 SER A C 1
ATOM 936 O O . SER A 1 122 ? 32.926 -44.286 -0.582 1.00 25.19 122 SER A O 1
ATOM 938 N N . SER A 1 123 ? 30.739 -43.679 -0.458 1.00 25.28 123 SER A N 1
ATOM 939 C CA . SER A 1 123 ? 30.578 -42.549 0.479 1.00 25.28 123 SER A CA 1
ATOM 940 C C . SER A 1 123 ? 31.533 -41.344 0.493 1.00 25.28 123 SER A C 1
ATOM 942 O O . SER A 1 123 ? 32.715 -41.456 0.793 1.00 25.28 123 SER A O 1
ATOM 944 N N . SER A 1 124 ? 30.890 -40.170 0.437 1.00 24.50 124 SER A N 1
ATOM 945 C CA . SER A 1 124 ? 30.967 -39.061 1.412 1.00 24.50 124 SER A CA 1
ATOM 946 C C . SER A 1 124 ? 31.281 -37.680 0.811 1.00 24.50 124 SER A C 1
ATOM 948 O O . SER A 1 124 ? 32.350 -37.419 0.275 1.00 24.50 124 SER A O 1
ATOM 950 N N . SER A 1 125 ? 30.262 -36.818 0.894 1.00 25.30 125 SER A N 1
ATOM 951 C CA . SER A 1 125 ? 30.287 -35.423 1.360 1.00 25.30 125 SER A CA 1
ATOM 952 C C . SER A 1 125 ? 31.620 -34.666 1.388 1.00 25.30 125 SER A C 1
ATOM 954 O O . SER A 1 125 ? 32.536 -35.074 2.100 1.00 25.30 125 SER A O 1
ATOM 956 N N . SER A 1 126 ? 31.630 -33.434 0.861 1.00 25.55 126 SER A N 1
ATOM 957 C CA . SER A 1 126 ? 32.138 -32.292 1.636 1.00 25.55 126 SER A CA 1
ATOM 958 C C . SER A 1 126 ? 31.659 -30.932 1.139 1.00 25.55 126 SER A C 1
ATOM 960 O O . SER A 1 126 ? 31.480 -30.677 -0.047 1.00 25.55 126 SER A O 1
ATOM 962 N N . SER A 1 127 ? 31.450 -30.096 2.148 1.00 24.48 127 SER A N 1
ATOM 963 C CA . SER A 1 127 ? 31.017 -28.710 2.164 1.00 24.48 127 SER A CA 1
ATOM 964 C C . SER A 1 127 ? 32.236 -27.775 2.116 1.00 24.48 127 SER A C 1
ATOM 966 O O . SER A 1 127 ? 33.285 -28.106 2.657 1.00 24.48 127 SER A O 1
ATOM 968 N N . THR A 1 128 ? 32.055 -26.621 1.474 1.00 27.31 128 THR A N 1
ATOM 969 C CA . THR A 1 128 ? 32.508 -25.254 1.824 1.00 27.31 128 THR A CA 1
ATOM 970 C C . THR A 1 128 ? 33.840 -25.009 2.571 1.00 27.31 128 THR A C 1
ATOM 972 O O . THR A 1 128 ? 33.978 -25.373 3.733 1.00 27.31 128 THR A O 1
ATOM 975 N N . ALA A 1 129 ? 34.723 -24.191 1.969 1.00 25.97 129 ALA A N 1
ATOM 976 C CA . ALA A 1 129 ? 35.611 -23.193 2.617 1.00 25.97 129 ALA A CA 1
ATOM 977 C C . ALA A 1 129 ? 36.171 -22.247 1.517 1.00 25.97 129 ALA A C 1
ATOM 979 O O . ALA A 1 129 ? 36.753 -22.724 0.551 1.00 25.97 129 ALA A O 1
ATOM 980 N N . VAL A 1 130 ? 35.774 -20.972 1.414 1.00 25.52 130 VAL A N 1
ATOM 981 C CA . VAL A 1 130 ? 36.303 -19.737 2.054 1.00 25.52 130 VAL A CA 1
ATOM 982 C C . VAL A 1 130 ? 37.806 -19.445 1.826 1.00 25.52 130 VAL A C 1
ATOM 984 O O . VAL A 1 130 ? 38.664 -19.934 2.545 1.00 25.52 130 VAL A O 1
ATOM 987 N N . MET A 1 131 ? 38.052 -18.595 0.817 1.00 28.89 131 MET A N 1
ATOM 988 C CA . MET A 1 131 ? 38.922 -17.397 0.713 1.00 28.89 131 MET A CA 1
ATOM 989 C C . MET A 1 131 ? 40.293 -17.306 1.429 1.00 28.89 131 MET A C 1
ATOM 991 O O . MET A 1 131 ? 40.383 -17.390 2.648 1.00 28.89 131 MET A O 1
ATOM 995 N N . GLY A 1 132 ? 41.331 -16.899 0.675 1.00 25.08 132 GLY A N 1
ATOM 996 C CA . GLY A 1 132 ? 42.559 -16.299 1.223 1.00 25.08 132 GLY A CA 1
ATOM 997 C C . GLY A 1 132 ? 43.666 -16.040 0.188 1.00 25.08 132 GLY A C 1
ATOM 998 O O . GLY A 1 132 ? 44.261 -16.975 -0.332 1.00 25.08 132 GLY A O 1
ATOM 999 N N . TYR A 1 133 ? 43.938 -14.764 -0.102 1.00 26.88 133 TYR A N 1
ATOM 1000 C CA . TYR A 1 133 ? 44.990 -14.261 -1.000 1.00 26.88 133 TYR A CA 1
ATOM 1001 C C . TYR A 1 133 ? 46.416 -14.410 -0.430 1.00 26.88 133 TYR A C 1
ATOM 1003 O O . TYR A 1 133 ? 46.622 -14.193 0.761 1.00 26.88 133 TYR A O 1
ATOM 1011 N N . GLY A 1 134 ? 47.410 -14.562 -1.321 1.00 22.58 134 GLY A N 1
ATOM 1012 C CA . GLY A 1 134 ? 48.720 -13.908 -1.164 1.00 22.58 134 GLY A CA 1
ATOM 1013 C C . GLY A 1 134 ? 49.980 -14.770 -1.331 1.00 22.58 134 GLY A C 1
ATOM 1014 O O . GLY A 1 134 ? 50.269 -15.620 -0.502 1.00 22.58 134 GLY A O 1
ATOM 1015 N N . GLY A 1 135 ? 50.808 -14.412 -2.323 1.00 24.41 135 GLY A N 1
ATOM 1016 C CA . GLY A 1 135 ? 52.265 -14.332 -2.136 1.00 24.41 135 GLY A CA 1
ATOM 1017 C C . GLY A 1 135 ? 53.137 -15.541 -2.504 1.00 24.41 135 GLY A C 1
ATOM 1018 O O . GLY A 1 135 ? 53.396 -16.401 -1.680 1.00 24.41 135 GLY A O 1
ATOM 1019 N N . ALA A 1 136 ? 53.700 -15.479 -3.715 1.00 28.20 136 ALA A N 1
ATOM 1020 C CA . ALA A 1 136 ? 55.081 -15.821 -4.083 1.00 28.20 136 ALA A CA 1
ATOM 1021 C C . ALA A 1 136 ? 55.736 -17.121 -3.555 1.00 28.20 136 ALA A C 1
ATOM 1023 O O . ALA A 1 136 ? 56.221 -17.177 -2.428 1.00 28.20 136 ALA A O 1
ATOM 1024 N N . LEU A 1 137 ? 56.009 -18.054 -4.479 1.00 27.58 137 LEU A N 1
ATOM 1025 C CA . LEU A 1 137 ? 57.251 -18.833 -4.454 1.00 27.58 137 LEU A CA 1
ATOM 1026 C C . LEU A 1 137 ? 57.930 -18.838 -5.830 1.00 27.58 137 LEU A C 1
ATOM 1028 O O . LEU A 1 137 ? 57.366 -19.222 -6.850 1.00 27.58 137 LEU A O 1
ATOM 1032 N N . LEU A 1 138 ? 59.167 -18.350 -5.800 1.00 26.75 138 LEU A N 1
ATOM 1033 C CA . LEU A 1 138 ? 60.129 -18.189 -6.879 1.00 26.75 138 LEU A CA 1
ATOM 1034 C C . LEU A 1 138 ? 60.822 -19.522 -7.223 1.00 26.75 138 LEU A C 1
ATOM 1036 O O . LEU A 1 138 ? 61.314 -20.213 -6.340 1.00 26.75 138 LEU A O 1
ATOM 1040 N N . ASN A 1 139 ? 61.012 -19.734 -8.527 1.00 25.97 139 ASN A N 1
ATOM 1041 C CA . ASN A 1 139 ? 62.303 -20.064 -9.143 1.00 25.97 139 ASN A CA 1
ATOM 1042 C C . ASN A 1 139 ? 62.927 -21.453 -8.875 1.00 25.97 139 ASN A C 1
ATOM 1044 O O . ASN A 1 139 ? 63.695 -21.624 -7.935 1.00 25.97 139 ASN A O 1
ATOM 1048 N N . SER A 1 140 ? 62.747 -22.391 -9.812 1.00 26.27 140 SER A N 1
ATOM 1049 C CA . SER A 1 140 ? 63.848 -23.232 -10.317 1.00 26.27 140 SER A CA 1
ATOM 1050 C C . SER A 1 140 ? 63.381 -24.068 -11.506 1.00 26.27 140 SER A C 1
ATOM 1052 O O . SER A 1 140 ? 62.502 -24.902 -11.351 1.00 26.27 140 SER A O 1
ATOM 1054 N N . PHE A 1 141 ? 63.937 -23.822 -12.691 1.00 26.84 141 PHE A N 1
ATOM 1055 C CA . PHE A 1 141 ? 64.644 -24.815 -13.514 1.00 26.84 141 PHE A CA 1
ATOM 1056 C C . PHE A 1 141 ? 64.880 -24.234 -14.910 1.00 26.84 141 PHE A C 1
ATOM 1058 O O . PHE A 1 141 ? 63.983 -24.089 -15.736 1.00 26.84 141 PHE A O 1
ATOM 1065 N N . ARG A 1 142 ? 66.142 -23.886 -15.166 1.00 32.75 142 ARG A N 1
ATOM 1066 C CA . ARG A 1 142 ? 66.633 -23.465 -16.473 1.00 32.75 142 ARG A CA 1
ATOM 1067 C C . ARG A 1 142 ? 67.045 -24.711 -17.264 1.00 32.75 142 ARG A C 1
ATOM 1069 O O . ARG A 1 142 ? 67.871 -25.487 -16.794 1.00 32.75 142 ARG A O 1
ATOM 1076 N N . THR A 1 143 ? 66.559 -24.793 -18.504 1.00 34.88 143 THR A N 1
ATOM 1077 C CA . THR A 1 143 ? 67.163 -25.466 -19.676 1.00 34.88 143 THR A CA 1
ATOM 1078 C C . THR A 1 143 ? 67.409 -26.981 -19.630 1.00 34.88 143 THR A C 1
ATOM 1080 O O . THR A 1 143 ? 68.435 -27.426 -19.123 1.00 34.88 143 THR A O 1
ATOM 1083 N N . ARG A 1 144 ? 66.600 -27.740 -20.391 1.00 32.00 144 ARG A N 1
ATOM 1084 C CA . ARG A 1 144 ? 67.089 -28.576 -21.510 1.00 32.00 144 ARG A CA 1
ATOM 1085 C C . ARG A 1 144 ? 65.948 -29.152 -22.363 1.00 32.00 144 ARG A C 1
ATOM 1087 O O . ARG A 1 144 ? 64.939 -29.596 -21.841 1.00 32.00 144 ARG A O 1
ATOM 1094 N N . VAL A 1 145 ? 66.241 -29.209 -23.663 1.00 35.97 145 VAL A N 1
ATOM 1095 C CA . VAL A 1 145 ? 65.482 -29.756 -24.802 1.00 35.97 145 VAL A CA 1
ATOM 1096 C C . VAL A 1 145 ? 64.417 -28.822 -25.386 1.00 35.97 145 VAL A C 1
ATOM 1098 O O . VAL A 1 145 ? 63.353 -28.573 -24.834 1.00 35.97 145 VAL A O 1
ATOM 1101 N N . VAL A 1 146 ? 64.806 -28.285 -26.541 1.00 45.25 146 VAL A N 1
ATOM 1102 C CA . VAL A 1 146 ? 64.101 -27.373 -27.434 1.00 45.25 146 VAL A CA 1
ATOM 1103 C C . VAL A 1 146 ? 63.279 -28.202 -28.420 1.00 45.25 146 VAL A C 1
ATOM 1105 O O . VAL A 1 146 ? 63.836 -29.080 -29.070 1.00 45.25 146 VAL A O 1
ATOM 1108 N N . SER A 1 147 ? 61.981 -27.899 -28.509 1.00 39.34 147 SER A N 1
ATOM 1109 C CA . SER A 1 147 ? 61.186 -27.704 -29.741 1.00 39.34 147 SER A CA 1
ATOM 1110 C C . SER A 1 147 ? 59.760 -28.261 -29.629 1.00 39.34 147 SER A C 1
ATOM 1112 O O . SER A 1 147 ? 58.833 -27.568 -30.031 1.00 39.34 147 SER A O 1
ATOM 1114 N N . ASP A 1 148 ? 59.546 -29.418 -28.992 1.00 43.09 148 ASP A N 1
ATOM 1115 C CA . ASP A 1 148 ? 58.223 -30.082 -29.025 1.00 43.09 148 ASP A CA 1
ATOM 1116 C C . ASP A 1 148 ? 57.352 -29.819 -27.781 1.00 43.09 148 ASP A C 1
ATOM 1118 O O . ASP A 1 148 ? 56.125 -29.865 -27.840 1.00 43.09 148 ASP A O 1
ATOM 1122 N N . THR A 1 149 ? 57.959 -29.447 -26.652 1.00 41.59 149 THR A N 1
ATOM 1123 C CA . THR A 1 149 ? 57.244 -29.203 -25.384 1.00 41.59 149 THR A CA 1
ATOM 1124 C C . THR A 1 149 ? 56.652 -27.794 -25.285 1.00 41.59 149 THR A C 1
ATOM 1126 O O . THR A 1 149 ? 55.695 -27.578 -24.548 1.00 41.59 149 THR A O 1
ATOM 1129 N N . ILE A 1 150 ? 57.195 -26.826 -26.036 1.00 46.59 150 ILE A N 1
ATOM 1130 C CA . ILE A 1 150 ? 56.663 -25.453 -26.067 1.00 46.59 150 ILE A CA 1
ATOM 1131 C C . ILE A 1 150 ? 55.338 -25.435 -26.823 1.00 46.59 150 ILE A C 1
ATOM 1133 O O . ILE A 1 150 ? 54.403 -24.811 -26.348 1.00 46.59 150 ILE A O 1
ATOM 1137 N N . GLY A 1 151 ? 55.220 -26.176 -27.930 1.00 47.59 151 GLY A N 1
ATOM 1138 C CA . GLY A 1 151 ? 53.950 -26.322 -28.644 1.00 47.59 151 GLY A CA 1
ATOM 1139 C C . GLY A 1 151 ? 52.859 -26.939 -27.766 1.00 47.59 151 GLY A C 1
ATOM 1140 O O . GLY A 1 151 ? 51.740 -26.449 -27.765 1.00 47.59 151 GLY A O 1
ATOM 1141 N N . ALA A 1 152 ? 53.197 -27.945 -26.953 1.00 50.03 152 ALA A N 1
ATOM 1142 C CA . ALA A 1 152 ? 52.250 -28.590 -26.043 1.00 50.03 152 ALA A CA 1
ATOM 1143 C C . ALA A 1 152 ? 51.842 -27.705 -24.848 1.00 50.03 152 ALA A C 1
ATOM 1145 O O . ALA A 1 152 ? 50.668 -27.665 -24.515 1.00 50.03 152 ALA A O 1
ATOM 1146 N N . LEU A 1 153 ? 52.772 -26.957 -24.238 1.00 50.41 153 LEU A N 1
ATOM 1147 C CA . LEU A 1 153 ? 52.462 -26.016 -23.147 1.00 50.41 153 LEU A CA 1
ATOM 1148 C C . LEU A 1 153 ? 51.764 -24.740 -23.637 1.00 50.41 153 LEU A C 1
ATOM 1150 O O . LEU A 1 153 ? 50.981 -24.150 -22.901 1.00 50.41 153 LEU A O 1
ATOM 1154 N N . LEU A 1 154 ? 52.029 -24.314 -24.876 1.00 52.53 154 LEU A N 1
ATOM 1155 C CA . LEU A 1 154 ? 51.293 -23.227 -25.513 1.00 52.53 154 LEU A CA 1
ATOM 1156 C C . LEU A 1 154 ? 49.868 -23.691 -25.836 1.00 52.53 154 LEU A C 1
ATOM 1158 O O . LEU A 1 154 ? 48.933 -22.978 -25.522 1.00 52.53 154 LEU A O 1
ATOM 1162 N N . MET A 1 155 ? 49.682 -24.909 -26.351 1.00 52.38 155 MET A N 1
ATOM 1163 C CA . MET A 1 155 ? 48.352 -25.493 -26.591 1.00 52.38 155 MET A CA 1
ATOM 1164 C C . MET A 1 155 ? 47.586 -25.847 -25.301 1.00 52.38 155 MET A C 1
ATOM 1166 O O . MET A 1 155 ? 46.374 -25.983 -25.361 1.00 52.38 155 MET A O 1
ATOM 1170 N N . ASP A 1 156 ? 48.265 -25.982 -24.155 1.00 50.78 156 ASP A N 1
ATOM 1171 C CA . ASP A 1 156 ? 47.656 -26.155 -22.819 1.00 50.78 156 ASP A CA 1
ATOM 1172 C C . ASP A 1 156 ? 47.299 -24.803 -22.156 1.00 50.78 156 ASP A C 1
ATOM 1174 O O . ASP A 1 156 ? 46.414 -24.724 -21.307 1.00 50.78 156 ASP A O 1
ATOM 1178 N N . ALA A 1 157 ? 47.965 -23.712 -22.564 1.00 54.28 157 ALA A N 1
ATOM 1179 C CA . ALA A 1 157 ? 47.665 -22.338 -22.144 1.00 54.28 157 ALA A CA 1
ATOM 1180 C C . ALA A 1 157 ? 46.641 -21.627 -23.049 1.00 54.28 157 ALA A C 1
ATOM 1182 O O . ALA A 1 157 ? 46.044 -20.633 -22.630 1.00 54.28 157 ALA A O 1
ATOM 1183 N N . LEU A 1 158 ? 46.472 -22.107 -24.281 1.00 56.06 158 LEU A N 1
ATOM 1184 C CA . LEU A 1 158 ? 45.455 -21.673 -25.228 1.00 56.06 158 LEU A CA 1
ATOM 1185 C C . LEU A 1 158 ? 44.206 -22.547 -25.047 1.00 56.06 158 LEU A C 1
ATOM 1187 O O . LEU A 1 158 ? 44.310 -23.762 -24.918 1.00 56.06 158 LEU A O 1
ATOM 1191 N N . ASP A 1 159 ? 43.020 -21.945 -25.014 1.00 58.75 159 ASP A N 1
ATOM 1192 C CA . ASP A 1 159 ? 41.772 -22.715 -25.013 1.00 58.75 159 ASP A CA 1
ATOM 1193 C C . ASP A 1 159 ? 41.508 -23.365 -26.388 1.00 58.75 159 ASP A C 1
ATOM 1195 O O . ASP A 1 159 ? 42.284 -23.213 -27.335 1.00 58.75 159 ASP A O 1
ATOM 1199 N N . SER A 1 160 ? 40.393 -24.091 -26.526 1.00 59.84 160 SER A N 1
ATOM 1200 C CA . SER A 1 160 ? 39.967 -24.681 -27.805 1.00 59.84 160 SER A CA 1
ATOM 1201 C C . SER A 1 160 ? 39.810 -23.660 -28.946 1.00 59.84 160 SER A C 1
ATOM 1203 O O . SER A 1 160 ? 39.727 -24.075 -30.100 1.00 59.84 160 SER A O 1
ATOM 1205 N N . GLU A 1 161 ? 39.801 -22.354 -28.643 1.00 57.00 161 GLU A N 1
ATOM 1206 C CA . GLU A 1 161 ? 39.735 -21.234 -29.591 1.00 57.00 161 GLU A CA 1
ATOM 1207 C C . GLU A 1 161 ? 41.115 -20.601 -29.886 1.00 57.00 161 GLU A C 1
ATOM 1209 O O . GLU A 1 161 ? 41.206 -19.662 -30.679 1.00 57.00 161 GLU A O 1
ATOM 1214 N N . GLY A 1 162 ? 42.209 -21.086 -29.285 1.00 62.00 162 GLY A N 1
ATOM 1215 C CA . GLY A 1 162 ? 43.558 -20.585 -29.558 1.00 62.00 162 GLY A CA 1
ATOM 1216 C C . GLY A 1 162 ? 43.887 -19.232 -28.910 1.00 62.00 162 GLY A C 1
ATOM 1217 O O . GLY A 1 162 ? 44.747 -18.521 -29.434 1.00 62.00 162 GLY A O 1
ATOM 1218 N N . ARG A 1 163 ? 43.228 -18.842 -27.802 1.00 67.75 163 ARG A N 1
ATOM 1219 C CA . ARG A 1 163 ? 43.426 -17.535 -27.125 1.00 67.75 163 ARG A CA 1
ATOM 1220 C C . ARG A 1 163 ? 44.370 -17.602 -25.924 1.00 67.75 163 ARG A C 1
ATOM 1222 O O . ARG A 1 163 ? 44.258 -18.507 -25.103 1.00 67.75 163 ARG A O 1
ATOM 1229 N N . THR A 1 164 ? 45.267 -16.620 -25.766 1.00 76.50 164 THR A N 1
ATOM 1230 C CA . THR A 1 164 ? 46.185 -16.580 -24.608 1.00 76.50 164 THR A CA 1
ATOM 1231 C C . THR A 1 164 ? 45.458 -16.216 -23.301 1.00 76.50 164 THR A C 1
ATOM 1233 O O . THR A 1 164 ? 44.423 -15.538 -23.332 1.00 76.50 164 THR A O 1
ATOM 1236 N N . PRO A 1 165 ? 45.996 -16.584 -22.117 1.00 69.81 165 PRO A N 1
ATOM 1237 C CA . PRO A 1 165 ? 45.428 -16.170 -20.830 1.00 69.81 165 PRO A CA 1
ATOM 1238 C C . PRO A 1 165 ? 45.339 -14.643 -20.664 1.00 69.81 165 PRO A C 1
ATOM 1240 O O . PRO A 1 165 ? 44.423 -14.138 -20.011 1.00 69.81 165 PRO A O 1
ATOM 1243 N N . GLU A 1 166 ? 46.267 -13.900 -21.275 1.00 72.12 166 GLU A N 1
ATOM 1244 C CA . GLU A 1 166 ? 46.258 -12.435 -21.302 1.00 72.12 166 GLU A CA 1
ATOM 1245 C C . GLU A 1 166 ? 45.135 -11.888 -22.192 1.00 72.12 166 GLU A C 1
ATOM 1247 O O . GLU A 1 166 ? 44.422 -10.971 -21.776 1.00 72.12 166 GLU A O 1
ATOM 1252 N N . ASP A 1 167 ? 44.902 -12.492 -23.362 1.00 74.44 167 ASP A N 1
ATOM 1253 C CA . ASP A 1 167 ? 43.796 -12.122 -24.254 1.00 74.44 167 ASP A CA 1
ATOM 1254 C C . ASP A 1 167 ? 42.437 -12.374 -23.597 1.00 74.44 167 ASP A C 1
ATOM 1256 O O . ASP A 1 167 ? 41.530 -11.542 -23.694 1.00 74.44 167 ASP A O 1
ATOM 1260 N N . ARG A 1 168 ? 42.309 -13.475 -22.845 1.00 71.06 168 ARG A N 1
ATOM 1261 C CA . ARG A 1 168 ? 41.118 -13.767 -22.039 1.00 71.06 168 ARG A CA 1
ATOM 1262 C C . ARG A 1 168 ? 40.907 -12.716 -20.954 1.00 71.06 168 ARG A C 1
ATOM 1264 O O . ARG A 1 168 ? 39.804 -12.190 -20.816 1.00 71.06 168 ARG A O 1
ATOM 1271 N N . ALA A 1 169 ? 41.954 -12.368 -20.207 1.00 73.94 169 ALA A N 1
ATOM 1272 C CA . ALA A 1 169 ? 41.872 -11.323 -19.191 1.00 73.94 169 ALA A CA 1
ATOM 1273 C C . ALA A 1 169 ? 41.511 -9.959 -19.807 1.00 73.94 169 ALA A C 1
ATOM 1275 O O . ALA A 1 169 ? 40.729 -9.207 -19.221 1.00 73.94 169 ALA A O 1
ATOM 1276 N N . LYS A 1 170 ? 42.029 -9.641 -21.002 1.00 76.62 170 LYS A N 1
ATOM 1277 C CA . LYS A 1 170 ? 41.666 -8.426 -21.742 1.00 76.62 170 LYS A CA 1
ATOM 1278 C C . LYS A 1 170 ? 40.206 -8.468 -22.210 1.00 76.62 170 LYS A C 1
ATOM 1280 O O . LYS A 1 170 ? 39.510 -7.466 -22.080 1.00 76.62 170 LYS A O 1
ATOM 1285 N N . ALA A 1 171 ? 39.711 -9.602 -22.704 1.00 75.94 171 ALA A N 1
ATOM 1286 C CA . ALA A 1 171 ? 38.311 -9.776 -23.096 1.00 75.94 171 ALA A CA 1
ATOM 1287 C C . ALA A 1 171 ? 37.346 -9.623 -21.907 1.00 75.94 171 ALA A C 1
ATOM 1289 O O . ALA A 1 171 ? 36.387 -8.862 -21.999 1.00 75.94 171 ALA A O 1
ATOM 1290 N N . GLU A 1 172 ? 37.642 -10.245 -20.765 1.00 76.44 172 GLU A N 1
ATOM 1291 C CA . GLU A 1 172 ? 36.832 -10.107 -19.546 1.00 76.44 172 GLU A CA 1
ATOM 1292 C C . GLU A 1 172 ? 36.839 -8.669 -19.005 1.00 76.44 172 GLU A C 1
ATOM 1294 O O . GLU A 1 172 ? 35.801 -8.136 -18.614 1.00 76.44 172 GLU A O 1
ATOM 1299 N N . ARG A 1 173 ? 37.981 -7.969 -19.072 1.00 78.69 173 ARG A N 1
ATOM 1300 C CA . ARG A 1 173 ? 38.034 -6.532 -18.751 1.00 78.69 173 ARG A CA 1
ATOM 1301 C C . ARG A 1 173 ? 37.158 -5.701 -19.685 1.00 78.69 173 ARG A C 1
ATOM 1303 O O . ARG A 1 173 ? 36.506 -4.776 -19.208 1.00 78.69 173 ARG A O 1
ATOM 1310 N N . ARG A 1 174 ? 37.114 -6.018 -20.985 1.00 83.88 174 ARG A N 1
ATOM 1311 C CA . ARG A 1 174 ? 36.248 -5.323 -21.955 1.00 83.88 174 ARG A CA 1
ATOM 1312 C C . ARG A 1 174 ? 34.764 -5.541 -21.654 1.00 83.88 174 ARG A C 1
ATOM 1314 O O . ARG A 1 174 ? 34.021 -4.563 -21.666 1.00 83.88 174 ARG A O 1
ATOM 1321 N N . LYS A 1 175 ? 34.357 -6.762 -21.281 1.00 81.00 175 LYS A N 1
ATOM 1322 C CA 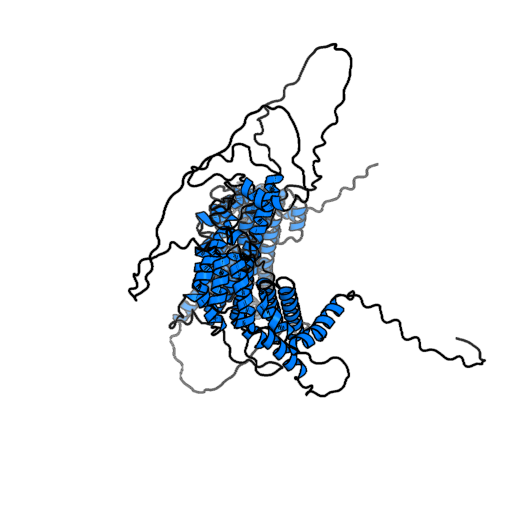. LYS A 1 175 ? 32.972 -7.084 -20.877 1.00 81.00 175 LYS A CA 1
ATOM 1323 C C . LYS A 1 175 ? 32.470 -6.239 -19.703 1.00 81.00 175 LYS A C 1
ATOM 1325 O O . LYS A 1 175 ? 31.288 -5.938 -19.638 1.00 81.00 175 LYS A O 1
ATOM 1330 N N . ILE A 1 176 ? 33.361 -5.826 -18.799 1.00 81.81 176 ILE A N 1
ATOM 1331 C CA . ILE A 1 176 ? 33.009 -4.972 -17.653 1.00 81.81 176 ILE A CA 1
ATOM 1332 C C . ILE A 1 176 ? 33.159 -3.481 -18.001 1.00 81.81 176 ILE A C 1
ATOM 1334 O O . ILE A 1 176 ? 32.285 -2.674 -17.691 1.00 81.81 176 ILE A O 1
ATOM 1338 N N . ARG A 1 177 ? 34.266 -3.095 -18.650 1.00 88.38 177 ARG A N 1
ATOM 1339 C CA . ARG A 1 177 ? 34.619 -1.687 -18.911 1.00 88.38 177 ARG A CA 1
ATOM 1340 C C . ARG A 1 177 ? 33.730 -1.041 -19.971 1.00 88.38 177 ARG A C 1
ATOM 1342 O O . ARG A 1 177 ? 33.332 0.107 -19.796 1.00 88.38 177 ARG A O 1
ATOM 1349 N N . TYR A 1 178 ? 33.436 -1.738 -21.069 1.00 91.88 178 TYR A N 1
ATOM 1350 C CA . TYR A 1 178 ? 32.746 -1.128 -22.209 1.00 91.88 178 TYR A CA 1
ATOM 1351 C C . TYR A 1 178 ? 31.289 -0.755 -21.898 1.00 91.88 178 TYR A C 1
ATOM 1353 O O . TYR A 1 178 ? 30.947 0.405 -22.125 1.00 91.88 178 TYR A O 1
ATOM 1361 N N . PRO A 1 179 ? 30.445 -1.632 -21.309 1.00 91.56 179 PRO A N 1
ATOM 1362 C CA . PRO A 1 179 ? 29.079 -1.253 -20.939 1.00 91.56 179 PRO A CA 1
ATOM 1363 C C . PRO A 1 179 ? 29.030 -0.067 -19.975 1.00 91.56 179 PRO A C 1
ATOM 1365 O O . PRO A 1 179 ? 28.220 0.842 -20.158 1.00 91.56 179 PRO A O 1
ATOM 1368 N N . TYR A 1 180 ? 29.940 -0.034 -18.996 1.00 93.06 180 TYR A N 1
ATOM 1369 C CA . TYR A 1 180 ? 30.069 1.085 -18.066 1.00 93.06 180 TYR A CA 1
ATOM 1370 C C . TYR A 1 180 ? 30.351 2.402 -18.799 1.00 93.06 180 TYR A C 1
ATOM 1372 O O . TYR A 1 180 ? 29.582 3.353 -18.669 1.00 93.06 180 TYR A O 1
ATOM 1380 N N . LEU A 1 181 ? 31.412 2.450 -19.613 1.00 94.38 181 LEU A N 1
ATOM 1381 C CA . LEU A 1 181 ? 31.790 3.663 -20.339 1.00 94.38 181 LEU A CA 1
ATOM 1382 C C . LEU A 1 181 ? 30.702 4.101 -21.323 1.00 94.38 181 LEU A C 1
ATOM 1384 O O . LEU A 1 181 ? 30.371 5.280 -21.367 1.00 94.38 181 LEU A O 1
ATOM 1388 N N . CYS A 1 182 ? 30.095 3.171 -22.063 1.00 94.75 182 CYS A N 1
ATOM 1389 C CA . CYS A 1 182 ? 28.976 3.472 -22.954 1.00 94.75 182 CYS A CA 1
ATOM 1390 C C . CYS A 1 182 ? 27.776 4.064 -22.201 1.00 94.75 182 CYS A C 1
ATOM 1392 O O . CYS A 1 182 ? 27.150 5.002 -22.691 1.00 94.75 182 CYS A O 1
ATOM 1394 N N . THR A 1 183 ? 27.496 3.585 -20.988 1.00 94.88 183 THR A N 1
ATOM 1395 C CA . THR A 1 183 ? 26.448 4.159 -20.134 1.00 94.88 183 THR A CA 1
ATOM 1396 C C . THR A 1 183 ? 26.804 5.569 -19.669 1.00 94.88 183 THR A C 1
ATOM 1398 O O . THR A 1 183 ? 25.941 6.441 -19.680 1.00 94.88 183 THR A O 1
ATOM 1401 N N . GLU A 1 184 ? 28.062 5.834 -19.301 1.00 95.31 184 GLU A N 1
ATOM 1402 C CA . GLU A 1 184 ? 28.515 7.186 -18.937 1.00 95.31 184 GLU A CA 1
ATOM 1403 C C . GLU A 1 184 ? 28.494 8.154 -20.132 1.00 95.31 184 GLU A C 1
ATOM 1405 O O . GLU A 1 184 ? 28.176 9.331 -19.958 1.00 95.31 184 GLU A O 1
ATOM 1410 N N . ILE A 1 185 ? 28.767 7.674 -21.351 1.00 94.00 185 ILE A N 1
ATOM 1411 C CA . ILE A 1 185 ? 28.618 8.470 -22.580 1.00 94.00 185 ILE A CA 1
ATOM 1412 C C . ILE A 1 185 ? 27.155 8.893 -22.758 1.00 94.00 185 ILE A C 1
ATOM 1414 O O . ILE A 1 185 ? 26.888 10.075 -22.966 1.00 94.00 185 ILE A O 1
ATOM 1418 N N . LEU A 1 186 ? 26.204 7.959 -22.622 1.00 93.19 186 LEU A N 1
ATOM 1419 C CA . LEU A 1 186 ? 24.768 8.269 -22.684 1.00 93.19 186 LEU A CA 1
ATOM 1420 C C . LEU A 1 186 ? 24.337 9.206 -21.546 1.00 93.19 186 LEU A C 1
ATOM 1422 O O . LEU A 1 186 ? 23.554 10.126 -21.763 1.00 93.19 186 LEU A O 1
ATOM 1426 N N . ALA A 1 187 ? 24.893 9.017 -20.347 1.00 92.00 187 ALA A N 1
ATOM 1427 C CA . ALA A 1 187 ? 24.604 9.847 -19.182 1.00 92.00 187 ALA A CA 1
ATOM 1428 C C . ALA A 1 187 ? 25.221 11.257 -19.249 1.00 92.00 187 ALA A C 1
ATOM 1430 O O . ALA A 1 187 ? 24.843 12.120 -18.460 1.00 92.00 187 ALA A O 1
ATOM 1431 N N . SER A 1 188 ? 26.149 11.503 -20.179 1.00 91.12 188 SER A N 1
ATOM 1432 C CA . SER A 1 188 ? 26.764 12.820 -20.401 1.00 91.12 188 SER A CA 1
ATOM 1433 C C . SER A 1 188 ? 25.869 13.784 -21.196 1.00 91.12 188 SER A C 1
ATOM 1435 O O . SER A 1 188 ? 26.282 14.915 -21.439 1.00 91.12 188 SER A O 1
ATOM 1437 N N . ASP A 1 189 ? 24.674 13.338 -21.607 1.00 85.25 189 ASP A N 1
ATOM 1438 C CA . ASP A 1 189 ? 23.640 14.121 -22.304 1.00 85.25 189 ASP A CA 1
ATOM 1439 C C . ASP A 1 189 ? 24.158 14.904 -23.525 1.00 85.25 189 ASP A C 1
ATOM 1441 O O . ASP A 1 189 ? 23.854 16.075 -23.757 1.00 85.25 189 ASP A O 1
ATOM 1445 N N . LEU A 1 190 ? 24.998 14.246 -24.328 1.00 90.88 190 LEU A N 1
ATOM 1446 C CA . LEU A 1 190 ? 25.528 14.835 -25.553 1.00 90.88 190 LEU A CA 1
ATOM 1447 C C . LEU A 1 190 ? 24.411 14.991 -26.586 1.00 90.88 190 LEU A C 1
ATOM 1449 O O . LEU A 1 190 ? 23.858 13.995 -27.054 1.00 90.88 190 LEU A O 1
ATOM 1453 N N . TRP A 1 191 ? 24.140 16.231 -27.007 1.00 89.50 191 TRP A N 1
ATOM 1454 C CA . TRP A 1 191 ? 23.083 16.534 -27.980 1.00 89.50 191 TRP A CA 1
ATOM 1455 C C . TRP A 1 191 ? 23.214 15.734 -29.285 1.00 89.50 191 TRP A C 1
ATOM 1457 O O . TRP A 1 191 ? 22.209 15.276 -29.816 1.00 89.50 191 TRP A O 1
ATOM 1467 N N . SER A 1 192 ? 24.434 15.528 -29.800 1.00 89.00 192 SER A N 1
ATOM 1468 C CA . SER A 1 192 ? 24.652 14.753 -31.034 1.00 89.00 192 SER A CA 1
ATOM 1469 C C . SER A 1 192 ? 24.219 13.293 -30.881 1.00 89.00 192 SER A C 1
ATOM 1471 O O . SER A 1 192 ? 23.575 12.743 -31.769 1.00 89.00 192 SER A O 1
ATOM 1473 N N . VAL A 1 193 ? 24.521 12.682 -29.733 1.00 91.12 193 VAL A N 1
ATOM 1474 C CA . VAL A 1 193 ? 24.153 11.299 -29.412 1.00 91.12 193 VAL A CA 1
ATOM 1475 C C . VAL A 1 193 ? 22.648 11.192 -29.189 1.00 91.12 193 VAL A C 1
ATOM 1477 O O . VAL A 1 193 ? 22.005 10.343 -29.800 1.00 91.12 193 VAL A O 1
ATOM 1480 N N . THR A 1 194 ? 22.062 12.065 -28.364 1.00 90.00 194 THR A N 1
ATOM 1481 C CA . THR A 1 194 ? 20.620 12.024 -28.074 1.00 90.00 194 THR A CA 1
ATOM 1482 C C . THR A 1 194 ? 19.786 12.324 -29.318 1.00 90.00 194 THR A C 1
ATOM 1484 O O . THR A 1 194 ? 18.859 11.578 -29.619 1.00 90.00 194 THR A O 1
ATOM 1487 N N . SER A 1 195 ? 20.161 13.327 -30.115 1.00 89.25 195 SER A N 1
ATOM 1488 C CA . SER A 1 195 ? 19.527 13.620 -31.408 1.00 89.25 195 SER A CA 1
ATOM 1489 C C . SER A 1 195 ? 19.580 12.415 -32.354 1.00 89.25 195 SER A C 1
ATOM 1491 O O . SER A 1 195 ? 18.575 12.053 -32.965 1.00 89.25 195 SER A O 1
ATOM 1493 N N . GLN A 1 196 ? 20.719 11.716 -32.415 1.00 91.38 196 GLN A N 1
ATOM 1494 C CA . GLN A 1 196 ? 20.860 10.527 -33.250 1.00 91.38 196 GLN A CA 1
ATOM 1495 C C . GLN A 1 196 ? 20.002 9.346 -32.766 1.00 91.38 196 GLN A C 1
ATOM 1497 O O . GLN A 1 196 ? 19.449 8.630 -33.604 1.00 91.38 196 GLN A O 1
ATOM 1502 N N . ILE A 1 197 ? 19.842 9.147 -31.451 1.00 91.31 197 ILE A N 1
ATOM 1503 C CA . ILE A 1 197 ? 18.950 8.116 -30.881 1.00 91.31 197 ILE A CA 1
ATOM 1504 C C . ILE A 1 197 ? 17.504 8.319 -31.361 1.00 91.31 197 ILE A C 1
ATOM 1506 O O . ILE A 1 197 ? 16.840 7.352 -31.737 1.00 91.31 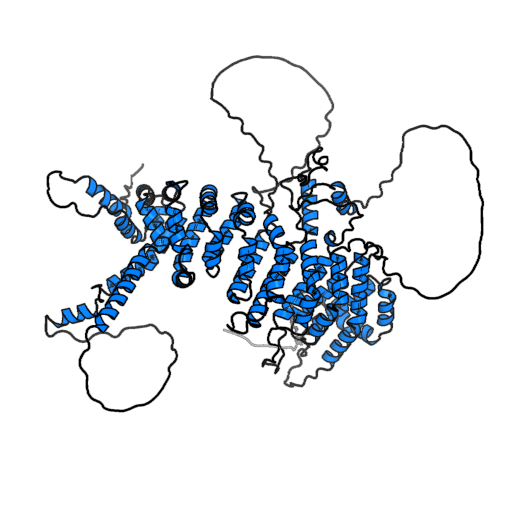197 ILE A O 1
ATOM 1510 N N . PHE A 1 198 ? 17.042 9.572 -31.417 1.00 90.12 198 PHE A N 1
ATOM 1511 C CA . PHE A 1 198 ? 15.683 9.930 -31.841 1.00 90.12 198 PHE A CA 1
ATOM 1512 C C . PHE A 1 198 ? 15.550 10.261 -33.341 1.00 90.12 198 PHE A C 1
ATOM 1514 O O . PHE A 1 198 ? 14.458 10.588 -33.803 1.00 90.12 198 PHE A O 1
ATOM 1521 N N . SER A 1 199 ? 16.626 10.136 -34.126 1.00 86.38 199 SER A N 1
ATOM 1522 C CA . SER A 1 199 ? 16.656 10.529 -35.548 1.00 86.38 199 SER A CA 1
ATOM 1523 C C . SER A 1 199 ? 15.658 9.776 -36.440 1.00 86.38 199 SER A C 1
ATOM 1525 O O . SER A 1 199 ? 15.205 10.315 -37.447 1.00 86.38 199 SER A O 1
ATOM 1527 N N . ASP A 1 200 ? 15.277 8.553 -36.058 1.00 81.19 200 ASP A N 1
ATOM 1528 C CA . ASP A 1 200 ? 14.345 7.690 -36.798 1.00 81.19 200 ASP A CA 1
ATOM 1529 C C . ASP A 1 200 ? 12.863 7.894 -36.389 1.00 81.19 200 ASP A C 1
ATOM 1531 O O . ASP A 1 200 ? 12.031 6.997 -36.578 1.00 81.19 200 ASP A O 1
ATOM 1535 N N . PHE A 1 201 ? 12.503 9.034 -35.789 1.00 76.44 201 PHE A N 1
ATOM 1536 C CA . PHE A 1 201 ? 11.115 9.332 -35.413 1.00 76.44 201 PHE A CA 1
ATOM 1537 C C . PHE A 1 201 ? 10.174 9.285 -36.640 1.00 76.44 201 PHE A C 1
ATOM 1539 O O . PHE A 1 201 ? 10.518 9.827 -37.693 1.00 76.44 201 PHE A O 1
ATOM 1546 N N . PRO A 1 202 ? 8.979 8.658 -36.559 1.00 66.56 202 PRO A N 1
ATOM 1547 C CA . PRO A 1 202 ? 8.339 8.074 -35.373 1.00 66.56 202 PRO A CA 1
ATOM 1548 C C . PRO A 1 202 ? 8.604 6.573 -35.164 1.00 66.56 202 PRO A C 1
ATOM 1550 O O . PRO A 1 202 ? 8.113 6.005 -34.199 1.00 66.56 202 PRO A O 1
ATOM 1553 N N . ARG A 1 203 ? 9.338 5.895 -36.061 1.00 70.31 203 ARG A N 1
ATOM 1554 C CA . ARG A 1 203 ? 9.547 4.434 -35.967 1.00 70.31 203 ARG A CA 1
ATOM 1555 C C . ARG A 1 203 ? 10.533 4.043 -34.867 1.00 70.31 203 ARG A C 1
ATOM 1557 O O . ARG A 1 203 ? 10.409 2.954 -34.328 1.00 70.31 203 ARG A O 1
ATOM 1564 N N . LEU A 1 204 ? 11.514 4.907 -34.578 1.00 84.25 204 LEU A N 1
ATOM 1565 C CA . LEU A 1 204 ? 12.472 4.783 -33.468 1.00 84.25 204 LEU A CA 1
ATOM 1566 C C . LEU A 1 204 ? 13.128 3.390 -33.341 1.00 84.25 204 LEU A C 1
ATOM 1568 O O . LEU A 1 204 ? 13.348 2.884 -32.244 1.00 84.25 204 LEU A O 1
ATOM 1572 N N . ASN A 1 205 ? 13.510 2.792 -34.479 1.00 86.56 205 ASN A N 1
ATOM 1573 C CA . ASN A 1 205 ? 14.013 1.411 -34.557 1.00 86.56 205 ASN A CA 1
ATOM 1574 C C . ASN A 1 205 ? 15.218 1.126 -33.640 1.00 86.56 205 ASN A C 1
ATOM 1576 O O . ASN A 1 205 ? 15.371 0.001 -33.167 1.00 86.56 205 ASN A O 1
ATOM 1580 N N . LEU A 1 206 ? 16.093 2.118 -33.415 1.00 89.06 206 LEU A N 1
ATOM 1581 C CA . LEU A 1 206 ? 17.237 1.983 -32.504 1.00 89.06 206 LEU A CA 1
ATOM 1582 C C . LEU A 1 206 ? 16.781 1.765 -31.057 1.00 89.06 206 LEU A C 1
ATOM 1584 O O . LEU A 1 206 ? 17.294 0.868 -30.392 1.00 89.06 206 LEU A O 1
ATOM 1588 N N . LEU A 1 207 ? 15.799 2.543 -30.594 1.00 91.94 207 LEU A N 1
ATOM 1589 C CA . LEU A 1 207 ? 15.225 2.394 -29.258 1.00 91.94 207 LEU A CA 1
ATOM 1590 C C . LEU A 1 207 ? 14.419 1.102 -29.136 1.00 91.94 207 LEU A C 1
ATOM 1592 O O . LEU A 1 207 ? 14.563 0.409 -28.135 1.00 91.94 207 LEU A O 1
ATOM 1596 N N . THR A 1 208 ? 13.647 0.730 -30.162 1.00 92.00 208 THR A N 1
ATOM 1597 C CA . THR A 1 208 ? 12.913 -0.545 -30.175 1.00 92.00 208 THR A CA 1
ATOM 1598 C C . THR A 1 208 ? 13.859 -1.726 -29.974 1.00 92.00 208 THR A C 1
ATOM 1600 O O . THR A 1 208 ? 13.695 -2.478 -29.021 1.00 92.00 208 THR A O 1
ATOM 1603 N N . ARG A 1 209 ? 14.931 -1.819 -30.775 1.00 90.44 209 ARG A N 1
ATOM 1604 C CA . ARG A 1 209 ? 15.946 -2.876 -30.621 1.00 90.44 209 ARG A CA 1
ATOM 1605 C C . ARG A 1 209 ? 16.627 -2.851 -29.254 1.00 90.44 209 ARG A C 1
ATOM 1607 O O . ARG A 1 209 ? 16.934 -3.903 -28.706 1.00 90.44 209 ARG A O 1
ATOM 1614 N N . PHE A 1 210 ? 16.879 -1.660 -28.715 1.00 93.31 210 PHE A N 1
ATOM 1615 C CA . PHE A 1 210 ? 17.496 -1.490 -27.402 1.00 93.31 210 PHE A CA 1
ATOM 1616 C C . PHE A 1 210 ? 16.597 -1.967 -26.247 1.00 93.31 210 PHE A C 1
ATOM 1618 O O . PHE A 1 210 ? 17.107 -2.474 -25.249 1.00 93.31 210 PHE A O 1
ATOM 1625 N N . TRP A 1 211 ? 15.275 -1.823 -26.368 1.00 94.69 211 TRP A N 1
ATOM 1626 C CA . TRP A 1 211 ? 14.309 -2.317 -25.383 1.00 94.69 211 TRP A CA 1
ATOM 1627 C C . TRP A 1 211 ? 14.030 -3.813 -25.561 1.00 94.69 211 TRP A C 1
ATOM 1629 O O . TRP A 1 211 ? 14.081 -4.540 -24.570 1.00 94.69 211 TRP A O 1
ATOM 1639 N N . ASP A 1 212 ? 13.846 -4.292 -26.797 1.00 92.31 212 ASP A N 1
ATOM 1640 C CA . ASP A 1 212 ? 13.640 -5.717 -27.107 1.00 92.31 212 ASP A CA 1
ATOM 1641 C C . ASP A 1 212 ? 14.801 -6.576 -26.579 1.00 92.31 212 ASP A C 1
ATOM 1643 O O . ASP A 1 212 ? 14.589 -7.648 -26.017 1.00 92.31 212 ASP A O 1
ATOM 1647 N N . ALA A 1 213 ? 16.035 -6.067 -26.659 1.00 90.38 213 ALA A N 1
ATOM 1648 C CA . ALA A 1 213 ? 17.228 -6.738 -26.145 1.00 90.38 213 ALA A CA 1
ATOM 1649 C C . ALA A 1 213 ? 17.139 -7.172 -24.674 1.00 90.38 213 ALA A C 1
ATOM 1651 O O . ALA A 1 213 ? 17.768 -8.157 -24.290 1.00 90.38 213 ALA A O 1
ATOM 1652 N N . VAL A 1 214 ? 16.388 -6.431 -23.854 1.00 91.44 214 VAL A N 1
ATOM 1653 C CA . VAL A 1 214 ? 16.225 -6.704 -22.421 1.00 91.44 214 VAL A CA 1
ATOM 1654 C C . VAL A 1 214 ? 14.844 -7.279 -22.123 1.00 91.44 214 VAL A C 1
ATOM 1656 O O . VAL A 1 214 ? 14.751 -8.245 -21.371 1.00 91.44 214 VAL A O 1
ATOM 1659 N N . LEU A 1 215 ? 13.788 -6.705 -22.704 1.00 92.69 215 LEU A N 1
ATOM 1660 C CA . LEU A 1 215 ? 12.398 -7.006 -22.353 1.00 92.69 215 LEU A CA 1
ATOM 1661 C C . LEU A 1 215 ? 11.798 -8.219 -23.077 1.00 92.69 215 LEU A C 1
ATOM 1663 O O . LEU A 1 215 ? 10.771 -8.722 -22.628 1.00 92.69 215 LEU A O 1
ATOM 1667 N N . ASP A 1 216 ? 12.408 -8.694 -24.168 1.00 91.25 216 ASP A N 1
ATOM 1668 C CA . ASP A 1 216 ? 11.978 -9.936 -24.838 1.00 91.25 216 ASP A CA 1
ATOM 1669 C C . ASP A 1 216 ? 12.743 -11.167 -24.331 1.00 91.25 216 ASP A C 1
ATOM 1671 O O . ASP A 1 216 ? 12.447 -12.303 -24.711 1.00 91.25 216 ASP A O 1
ATOM 1675 N N . GLN A 1 217 ? 13.718 -10.963 -23.445 1.00 87.81 217 GLN A N 1
ATOM 1676 C CA . GLN A 1 217 ? 14.440 -12.052 -22.798 1.00 87.81 217 GLN A CA 1
ATOM 1677 C C . GLN A 1 217 ? 13.571 -12.706 -21.717 1.00 87.81 217 GLN A C 1
ATOM 1679 O O . GLN A 1 217 ? 12.738 -12.049 -21.099 1.00 87.81 217 GLN A O 1
ATOM 1684 N N . PRO A 1 218 ? 13.763 -13.997 -21.402 1.00 86.88 218 PRO A N 1
ATOM 1685 C CA . PRO A 1 218 ? 13.067 -14.602 -20.275 1.00 86.88 218 PRO A CA 1
ATOM 1686 C C . PRO A 1 218 ? 13.539 -13.981 -18.941 1.00 86.88 218 PRO A C 1
ATOM 1688 O O . PRO A 1 218 ? 14.731 -13.687 -18.786 1.00 86.88 218 PRO A O 1
ATOM 1691 N N . PRO A 1 219 ? 12.668 -13.856 -17.918 1.00 83.75 219 PRO A N 1
ATOM 1692 C CA . PRO A 1 219 ? 13.046 -13.276 -16.624 1.00 83.75 219 PRO A CA 1
ATOM 1693 C C . PRO A 1 219 ? 14.250 -13.955 -15.943 1.00 83.75 219 PRO A C 1
ATOM 1695 O O . PRO A 1 219 ? 15.041 -13.300 -15.259 1.00 83.75 219 PRO A O 1
ATOM 1698 N N . SER A 1 220 ? 14.452 -15.254 -16.181 1.00 82.19 220 SER A N 1
ATOM 1699 C CA . SER A 1 220 ? 15.619 -16.003 -15.696 1.00 82.19 220 SER A CA 1
ATOM 1700 C C . SER A 1 220 ? 16.947 -15.482 -16.260 1.00 82.19 220 SER A C 1
ATOM 1702 O O . SER A 1 220 ? 17.924 -15.383 -15.518 1.00 82.19 220 SER A O 1
ATOM 1704 N N . ALA A 1 221 ? 16.985 -15.090 -17.538 1.00 79.50 221 ALA A N 1
ATOM 1705 C CA . ALA A 1 221 ? 18.174 -14.511 -18.159 1.00 79.50 221 ALA A CA 1
ATOM 1706 C C . ALA A 1 221 ? 18.497 -13.148 -17.540 1.00 79.50 221 ALA A C 1
ATOM 1708 O O . ALA A 1 221 ? 19.655 -12.867 -17.220 1.00 79.50 221 ALA A O 1
ATOM 1709 N N . THR A 1 222 ? 17.470 -12.335 -17.274 1.00 77.19 222 THR A N 1
ATOM 1710 C CA . THR A 1 222 ? 17.662 -11.014 -16.670 1.00 77.19 222 THR A CA 1
ATOM 1711 C C . THR A 1 222 ? 18.249 -11.068 -15.258 1.00 77.19 222 THR A C 1
ATOM 1713 O O . THR A 1 222 ? 19.147 -10.291 -14.937 1.00 77.19 222 THR A O 1
ATOM 1716 N N . ALA A 1 223 ? 17.844 -12.041 -14.435 1.00 75.44 223 ALA A N 1
ATOM 1717 C CA . ALA A 1 223 ? 18.377 -12.200 -13.081 1.00 75.44 223 ALA A CA 1
ATOM 1718 C C . ALA A 1 223 ? 19.902 -12.433 -13.063 1.00 75.44 223 ALA A C 1
ATOM 1720 O O . ALA A 1 223 ? 20.605 -11.900 -12.206 1.00 75.44 223 ALA A O 1
ATOM 1721 N N . SER A 1 224 ? 20.431 -13.172 -14.046 1.00 77.94 224 SER A N 1
ATOM 1722 C CA . SER A 1 224 ? 21.871 -13.442 -14.167 1.00 77.94 224 SER A CA 1
ATOM 1723 C C . SER A 1 224 ? 22.702 -12.233 -14.630 1.00 77.94 224 SER A C 1
ATOM 1725 O O . SER A 1 224 ? 23.901 -12.173 -14.366 1.00 77.94 224 SER A O 1
ATOM 1727 N N . LYS A 1 225 ? 22.067 -11.237 -15.267 1.00 83.94 225 LYS A N 1
ATOM 1728 C CA . LYS A 1 225 ? 22.708 -10.054 -15.869 1.00 83.94 225 LYS A CA 1
ATOM 1729 C C . LYS A 1 225 ? 22.374 -8.750 -15.129 1.00 83.94 225 LYS A C 1
ATOM 1731 O O . LYS A 1 225 ? 22.321 -7.685 -15.738 1.00 83.94 225 LYS A O 1
ATOM 1736 N N . SER A 1 226 ? 22.170 -8.807 -13.811 1.00 85.88 226 SER A N 1
ATOM 1737 C CA . SER A 1 226 ? 21.703 -7.663 -13.004 1.00 85.88 226 SER A CA 1
ATOM 1738 C C . SER A 1 226 ? 22.505 -6.362 -13.217 1.00 85.88 226 SER A C 1
ATOM 1740 O O . SER A 1 226 ? 21.905 -5.302 -13.390 1.00 85.88 226 SER A O 1
ATOM 1742 N N . VAL A 1 227 ? 23.842 -6.428 -13.305 1.00 88.38 227 VAL A N 1
ATOM 1743 C CA . VAL A 1 227 ? 24.696 -5.244 -13.558 1.00 88.38 227 VAL A CA 1
ATOM 1744 C C . VAL A 1 227 ? 24.416 -4.620 -14.930 1.00 88.38 227 VAL A C 1
ATOM 1746 O O . VAL A 1 227 ? 24.275 -3.404 -15.039 1.00 88.38 227 VAL A O 1
ATOM 1749 N N . GLN A 1 228 ? 24.284 -5.451 -15.967 1.00 89.19 228 GLN A N 1
ATOM 1750 C CA . GLN A 1 228 ? 23.986 -5.008 -17.331 1.00 89.19 228 GLN A CA 1
ATOM 1751 C C . GLN A 1 228 ? 22.620 -4.316 -17.407 1.00 89.19 228 GLN A C 1
ATOM 1753 O O . GLN A 1 228 ? 22.473 -3.280 -18.048 1.00 89.19 228 GLN A O 1
ATOM 1758 N N . ILE A 1 229 ? 21.623 -4.853 -16.703 1.00 92.31 229 ILE A N 1
ATOM 1759 C CA . ILE A 1 229 ? 20.288 -4.247 -16.637 1.00 92.31 229 ILE A CA 1
ATOM 1760 C C . ILE A 1 229 ? 20.332 -2.926 -15.871 1.00 92.31 229 ILE A C 1
ATOM 1762 O O . ILE A 1 229 ? 19.626 -1.992 -16.235 1.00 92.31 229 ILE A O 1
ATOM 1766 N N . GLY A 1 230 ? 21.203 -2.804 -14.865 1.00 93.81 230 GLY A N 1
ATOM 1767 C CA . GLY A 1 230 ? 21.492 -1.528 -14.211 1.00 93.81 230 GLY A CA 1
ATOM 1768 C C . GLY A 1 230 ? 21.981 -0.455 -15.191 1.00 93.81 230 GLY A C 1
ATOM 1769 O O . GLY A 1 230 ? 21.518 0.684 -15.138 1.00 93.81 230 GLY A O 1
ATOM 1770 N N . TYR A 1 231 ? 22.862 -0.816 -16.128 1.00 94.69 231 TYR A N 1
ATOM 1771 C CA . TYR A 1 231 ? 23.313 0.082 -17.198 1.00 94.69 231 TYR A CA 1
ATOM 1772 C C . TYR A 1 231 ? 22.181 0.477 -18.150 1.00 94.69 231 TYR A C 1
ATOM 1774 O O . TYR A 1 231 ? 21.987 1.666 -18.417 1.00 94.69 231 TYR A O 1
ATOM 1782 N N . TRP A 1 232 ? 21.388 -0.499 -18.601 1.00 95.44 232 TRP A N 1
ATOM 1783 C CA . TRP A 1 232 ? 20.202 -0.255 -19.425 1.00 95.44 232 TRP A CA 1
ATOM 1784 C C . TRP A 1 232 ? 19.195 0.674 -18.733 1.00 95.44 232 TRP A C 1
ATOM 1786 O O . TRP A 1 232 ? 18.713 1.635 -19.335 1.00 95.44 232 TRP A O 1
ATOM 1796 N N . ALA A 1 233 ? 18.919 0.442 -17.451 1.00 96.62 233 ALA A N 1
ATOM 1797 C CA . ALA A 1 233 ? 18.003 1.254 -16.663 1.00 96.62 233 ALA A CA 1
ATOM 1798 C C . ALA A 1 233 ? 18.511 2.689 -16.514 1.00 96.62 233 ALA A C 1
ATOM 1800 O O . ALA A 1 233 ? 17.773 3.633 -16.794 1.00 96.62 233 ALA A O 1
ATOM 1801 N N . LYS A 1 234 ? 19.791 2.863 -16.155 1.00 96.00 234 LYS A N 1
ATOM 1802 C CA . LYS A 1 234 ? 20.421 4.185 -16.046 1.00 96.00 234 LYS A CA 1
ATOM 1803 C C . LYS A 1 234 ? 20.316 4.962 -17.359 1.00 96.00 234 LYS A C 1
ATOM 1805 O O . LYS A 1 234 ? 19.916 6.122 -17.330 1.00 96.00 234 LYS A O 1
ATOM 1810 N N . ALA A 1 235 ? 20.617 4.327 -18.493 1.00 95.31 235 ALA A N 1
ATOM 1811 C CA . ALA A 1 235 ? 20.508 4.959 -19.805 1.00 95.31 235 ALA A CA 1
ATOM 1812 C C . ALA A 1 235 ? 19.075 5.438 -20.101 1.00 95.31 235 ALA A C 1
ATOM 1814 O O . ALA A 1 235 ? 18.882 6.594 -20.474 1.00 95.31 235 ALA A O 1
ATOM 1815 N N . ASN A 1 236 ? 18.064 4.590 -19.877 1.00 96.00 236 ASN A N 1
ATOM 1816 C CA . ASN A 1 236 ? 16.664 4.965 -20.095 1.00 96.00 236 ASN A CA 1
ATOM 1817 C C . ASN A 1 236 ? 16.195 6.070 -19.145 1.00 96.00 236 ASN A C 1
ATOM 1819 O O . ASN A 1 236 ? 15.534 7.006 -19.583 1.00 96.00 236 ASN A O 1
ATOM 1823 N N . ILE A 1 237 ? 16.573 6.010 -17.867 1.00 95.69 237 ILE A N 1
ATOM 1824 C CA . ILE A 1 237 ? 16.253 7.052 -16.884 1.00 95.69 237 ILE A CA 1
ATOM 1825 C C . ILE A 1 237 ? 16.862 8.398 -17.297 1.00 95.69 237 ILE A C 1
ATOM 1827 O O . ILE A 1 237 ? 16.192 9.427 -17.195 1.00 95.69 237 ILE A O 1
ATOM 1831 N N . THR A 1 238 ? 18.105 8.411 -17.788 1.00 94.38 238 THR A N 1
ATOM 1832 C CA . THR A 1 238 ? 18.726 9.634 -18.311 1.00 94.38 238 THR A CA 1
ATOM 1833 C C . THR A 1 238 ? 17.959 10.171 -19.519 1.00 94.38 238 THR A C 1
ATOM 1835 O O . THR A 1 238 ? 17.651 11.359 -19.535 1.00 94.38 238 THR A O 1
ATOM 1838 N N . LEU A 1 239 ? 17.577 9.318 -20.476 1.00 93.12 239 LEU A N 1
ATOM 1839 C CA . LEU A 1 239 ? 16.811 9.738 -21.657 1.00 93.12 239 LEU A CA 1
ATOM 1840 C C . LEU A 1 239 ? 15.413 10.273 -21.302 1.00 93.12 239 LEU A C 1
ATOM 1842 O O . LEU A 1 239 ? 14.995 11.279 -21.869 1.00 93.12 239 LEU A O 1
ATOM 1846 N N . ILE A 1 240 ? 14.714 9.655 -20.341 1.00 93.50 240 ILE A N 1
ATOM 1847 C CA . ILE A 1 240 ? 13.418 10.149 -19.835 1.00 93.50 240 ILE A CA 1
ATOM 1848 C C . ILE A 1 240 ? 13.577 11.549 -19.229 1.00 93.50 240 ILE A C 1
ATOM 1850 O O . ILE A 1 240 ? 12.723 12.409 -19.425 1.00 93.50 240 ILE A O 1
ATOM 1854 N N . ASN A 1 241 ? 14.674 11.794 -18.510 1.00 90.50 241 ASN A N 1
ATOM 1855 C CA . ASN A 1 241 ? 14.923 13.085 -17.880 1.00 90.50 241 ASN A CA 1
ATOM 1856 C C . ASN A 1 241 ? 15.352 14.172 -18.878 1.00 90.50 241 ASN A C 1
ATOM 1858 O O . ASN A 1 241 ? 14.932 15.316 -18.728 1.00 90.50 241 ASN A O 1
ATOM 1862 N N . SER A 1 242 ? 16.209 13.853 -19.855 1.00 89.06 242 SER A N 1
ATOM 1863 C CA . SER A 1 242 ? 16.753 14.865 -20.773 1.00 89.06 242 SER A CA 1
ATOM 1864 C C . SER A 1 242 ? 15.844 15.161 -21.965 1.00 89.06 242 SER A C 1
ATOM 1866 O O . SER A 1 242 ? 15.802 16.296 -22.440 1.00 89.06 242 SER A O 1
ATOM 1868 N N . LYS A 1 243 ? 15.086 14.163 -22.434 1.00 88.38 243 LYS A N 1
ATOM 1869 C CA . LYS A 1 243 ? 14.169 14.250 -23.581 1.00 88.38 243 LYS A CA 1
ATOM 1870 C C . LYS A 1 243 ? 12.786 13.671 -23.245 1.00 88.38 243 LYS A C 1
ATOM 1872 O O . LYS A 1 243 ? 12.364 12.694 -23.867 1.00 88.38 243 LYS A O 1
ATOM 1877 N N . PRO A 1 244 ? 12.062 14.248 -22.262 1.00 88.75 244 PRO A N 1
ATOM 1878 C CA . PRO A 1 244 ? 10.818 13.673 -21.753 1.00 88.75 244 PRO A CA 1
ATOM 1879 C C . PRO A 1 244 ? 9.732 13.554 -22.825 1.00 88.75 244 PRO A C 1
ATOM 1881 O O . PRO A 1 244 ? 9.080 12.520 -22.904 1.00 88.75 244 PRO A O 1
ATOM 1884 N N . ALA A 1 245 ? 9.551 14.560 -23.686 1.00 88.44 245 ALA A N 1
ATOM 1885 C CA . ALA A 1 245 ? 8.492 14.542 -24.696 1.00 88.44 245 ALA A CA 1
ATOM 1886 C C . ALA A 1 245 ? 8.717 13.444 -25.753 1.00 88.44 245 ALA A C 1
ATOM 1888 O O . ALA A 1 245 ? 7.819 12.648 -26.034 1.00 88.44 245 ALA A O 1
ATOM 1889 N N . GLU A 1 246 ? 9.927 13.368 -26.312 1.00 89.75 246 GLU A N 1
ATOM 1890 C CA . GLU A 1 246 ? 10.285 12.378 -27.328 1.00 89.75 246 GLU A CA 1
ATOM 1891 C C . GLU A 1 246 ? 10.293 10.955 -26.747 1.00 89.75 246 GLU A C 1
ATOM 1893 O O . GLU A 1 246 ? 9.746 10.029 -27.351 1.00 89.75 246 GLU A O 1
ATOM 1898 N N . MET A 1 247 ? 10.856 10.783 -25.547 1.00 92.44 247 MET A N 1
ATOM 1899 C CA . MET A 1 247 ? 10.926 9.488 -24.874 1.00 92.44 247 MET A CA 1
ATOM 1900 C C . MET A 1 247 ? 9.543 8.988 -24.435 1.00 92.44 247 MET A C 1
ATOM 1902 O O . MET A 1 247 ? 9.233 7.813 -24.618 1.00 92.44 247 MET A O 1
ATOM 1906 N N . MET A 1 248 ? 8.673 9.860 -23.917 1.00 91.81 248 MET A N 1
ATOM 1907 C CA . MET A 1 248 ? 7.308 9.467 -23.549 1.00 91.81 248 MET A CA 1
ATOM 1908 C C . MET A 1 248 ? 6.448 9.149 -24.771 1.00 91.81 248 MET A C 1
ATOM 1910 O O . MET A 1 248 ? 5.652 8.211 -24.722 1.00 91.81 248 MET A O 1
ATOM 1914 N N . SER A 1 249 ? 6.645 9.849 -25.892 1.00 90.62 249 SER A N 1
ATOM 1915 C CA . SER A 1 249 ? 6.009 9.486 -27.163 1.00 90.62 249 SER A CA 1
ATOM 1916 C C . SER A 1 249 ? 6.410 8.075 -27.613 1.00 90.62 249 SER A C 1
ATOM 1918 O O . SER A 1 249 ? 5.539 7.286 -27.985 1.00 90.62 249 SER A O 1
ATOM 1920 N N . PHE A 1 250 ? 7.696 7.722 -27.501 1.00 93.00 250 PHE A N 1
ATOM 1921 C CA . PHE A 1 250 ? 8.180 6.364 -27.761 1.00 93.00 250 PHE A CA 1
ATOM 1922 C C . PHE A 1 250 ? 7.544 5.332 -26.824 1.00 93.00 250 PHE A C 1
ATOM 1924 O O . PHE A 1 250 ? 6.959 4.361 -27.300 1.00 93.00 250 PHE A O 1
ATOM 1931 N N . ILE A 1 251 ? 7.613 5.561 -25.510 1.00 93.81 251 ILE A N 1
ATOM 1932 C CA . ILE A 1 251 ? 7.097 4.657 -24.469 1.00 93.81 251 ILE A CA 1
ATOM 1933 C C . ILE A 1 251 ? 5.618 4.336 -24.702 1.00 93.81 251 ILE A C 1
ATOM 1935 O O . ILE A 1 251 ? 5.240 3.166 -24.695 1.00 93.81 251 ILE A O 1
ATOM 1939 N N . ARG A 1 252 ? 4.792 5.354 -24.983 1.00 92.12 252 ARG A N 1
ATOM 1940 C CA . ARG A 1 252 ? 3.354 5.182 -25.252 1.00 92.12 252 ARG A CA 1
ATOM 1941 C C . ARG A 1 252 ? 3.079 4.408 -26.547 1.00 92.12 252 ARG A C 1
ATOM 1943 O O . ARG A 1 252 ? 2.041 3.764 -26.660 1.00 92.12 252 ARG A O 1
ATOM 1950 N N . SER A 1 253 ? 3.997 4.461 -27.515 1.00 91.19 253 SER A N 1
ATOM 1951 C CA . SER A 1 253 ? 3.904 3.717 -28.780 1.00 91.19 253 SER A CA 1
ATOM 1952 C C . SER A 1 253 ? 4.448 2.283 -28.705 1.00 91.19 253 SER A C 1
ATOM 1954 O O . SER A 1 253 ? 4.218 1.494 -29.624 1.00 91.19 253 SER A O 1
ATOM 1956 N N . TYR A 1 254 ? 5.171 1.931 -27.636 1.00 92.81 254 TYR A N 1
ATOM 1957 C CA . TYR A 1 254 ? 5.824 0.633 -27.514 1.00 92.81 254 TYR A CA 1
ATOM 1958 C C . TYR A 1 254 ? 4.805 -0.481 -27.206 1.00 92.81 254 TYR A C 1
ATOM 1960 O O . TYR A 1 254 ? 4.074 -0.401 -26.214 1.00 92.81 254 TYR A O 1
ATOM 1968 N N . PRO A 1 255 ? 4.749 -1.555 -28.013 1.00 91.06 255 PRO A N 1
ATOM 1969 C CA . PRO A 1 255 ? 3.712 -2.572 -27.887 1.00 91.06 255 PRO A CA 1
ATOM 1970 C C . PRO A 1 255 ? 3.886 -3.424 -26.625 1.00 91.06 255 PRO A C 1
ATOM 1972 O O . PRO A 1 255 ? 4.967 -3.951 -26.355 1.00 91.06 255 PRO A O 1
ATOM 1975 N N . ASN A 1 256 ? 2.786 -3.626 -25.891 1.00 92.25 256 ASN A N 1
ATOM 1976 C CA . ASN A 1 256 ? 2.722 -4.464 -24.686 1.00 92.25 256 ASN A CA 1
ATOM 1977 C C . ASN A 1 256 ? 3.782 -4.112 -23.636 1.00 92.25 256 ASN A C 1
ATOM 1979 O O . ASN A 1 256 ? 4.308 -4.995 -22.954 1.00 92.25 256 ASN A O 1
ATOM 1983 N N . LEU A 1 257 ? 4.109 -2.824 -23.513 1.00 95.12 257 LEU A N 1
ATOM 1984 C CA . LEU A 1 257 ? 5.223 -2.411 -22.679 1.00 95.12 257 LEU A CA 1
ATOM 1985 C C . LEU A 1 257 ? 5.044 -2.798 -21.212 1.00 95.12 257 LEU A C 1
ATOM 1987 O O . LEU A 1 257 ? 5.942 -3.379 -20.608 1.00 95.12 257 LEU A O 1
ATOM 1991 N N . ILE A 1 258 ? 3.883 -2.472 -20.648 1.00 95.69 258 ILE A N 1
ATOM 1992 C CA . ILE A 1 258 ? 3.596 -2.697 -19.234 1.00 95.69 258 ILE A CA 1
ATOM 1993 C C . ILE A 1 258 ? 3.653 -4.192 -18.886 1.00 95.69 258 ILE A C 1
ATOM 1995 O O . ILE A 1 258 ? 4.435 -4.539 -18.001 1.00 95.69 258 ILE A O 1
ATOM 1999 N N . PRO A 1 259 ? 2.969 -5.109 -19.605 1.00 95.69 259 PRO A N 1
ATOM 2000 C CA . PRO A 1 259 ? 3.151 -6.546 -19.398 1.00 95.69 259 PRO A CA 1
ATOM 2001 C C . PRO A 1 259 ? 4.612 -7.010 -19.458 1.00 95.69 259 PRO A C 1
ATOM 2003 O O . PRO A 1 259 ? 5.031 -7.802 -18.615 1.00 95.69 259 PRO A O 1
ATOM 2006 N N . LYS A 1 260 ? 5.403 -6.500 -20.416 1.00 95.00 260 LYS A N 1
ATOM 2007 C CA . LYS A 1 260 ? 6.829 -6.838 -20.532 1.00 95.00 260 LYS A CA 1
ATOM 2008 C C . LYS A 1 260 ? 7.625 -6.359 -19.312 1.00 95.00 260 LYS A C 1
ATOM 2010 O O . LYS A 1 260 ? 8.349 -7.150 -18.720 1.00 95.00 260 LYS A O 1
ATOM 2015 N N . LEU A 1 261 ? 7.450 -5.113 -18.866 1.00 95.88 261 LEU A N 1
ATOM 2016 C CA . LEU A 1 261 ? 8.109 -4.600 -17.654 1.00 95.88 261 LEU A CA 1
ATOM 2017 C C . LEU A 1 261 ? 7.723 -5.412 -16.406 1.00 95.88 261 LEU A C 1
ATOM 2019 O O . LEU A 1 261 ? 8.591 -5.781 -15.613 1.00 95.88 261 LEU A O 1
ATOM 2023 N N . LEU A 1 262 ? 6.437 -5.743 -16.257 1.00 95.38 262 LEU A N 1
ATOM 2024 C CA . LEU A 1 262 ? 5.924 -6.523 -15.127 1.00 95.38 262 LEU A CA 1
ATOM 2025 C C . LEU A 1 262 ? 6.391 -7.989 -15.143 1.00 95.38 262 LEU A C 1
ATOM 2027 O O . LEU A 1 262 ? 6.545 -8.591 -14.080 1.00 95.38 262 LEU A O 1
ATOM 2031 N N . ALA A 1 263 ? 6.697 -8.572 -16.306 1.00 93.56 263 ALA A N 1
ATOM 2032 C CA . ALA A 1 263 ? 7.312 -9.900 -16.377 1.00 93.56 263 ALA A CA 1
ATOM 2033 C C . ALA A 1 263 ? 8.701 -9.937 -15.707 1.00 93.56 263 ALA A C 1
ATOM 2035 O O . ALA A 1 263 ? 9.104 -10.964 -15.156 1.00 93.56 263 ALA A O 1
ATOM 2036 N N . HIS A 1 264 ? 9.406 -8.802 -15.690 1.00 92.56 264 HIS A N 1
ATOM 2037 C CA . HIS A 1 264 ? 10.732 -8.642 -15.093 1.00 92.56 264 HIS A CA 1
ATOM 2038 C C . HIS A 1 264 ? 10.720 -7.928 -13.734 1.00 92.56 264 HIS A C 1
ATOM 2040 O O . HIS A 1 264 ? 11.759 -7.449 -13.282 1.00 92.56 264 HIS A O 1
ATOM 2046 N N . PHE A 1 265 ? 9.578 -7.880 -13.045 1.00 93.50 265 PHE A N 1
ATOM 2047 C CA . PHE A 1 265 ? 9.392 -7.058 -11.843 1.00 93.50 265 PHE A CA 1
ATOM 2048 C C . PHE A 1 265 ? 10.326 -7.393 -10.661 1.00 93.50 265 PHE A C 1
ATOM 2050 O O . PHE A 1 265 ? 10.557 -6.563 -9.791 1.00 93.50 265 PHE A O 1
ATOM 2057 N N . ASN A 1 266 ? 10.932 -8.585 -10.632 1.00 89.56 266 ASN A N 1
ATOM 2058 C CA . ASN A 1 266 ? 11.962 -8.925 -9.637 1.00 89.56 266 ASN A CA 1
ATOM 2059 C C . ASN A 1 266 ? 13.306 -8.197 -9.861 1.00 89.56 266 ASN A C 1
ATOM 2061 O O . ASN A 1 266 ? 14.205 -8.290 -9.027 1.00 89.56 266 ASN A O 1
ATOM 2065 N N . SER A 1 267 ? 13.473 -7.492 -10.982 1.00 91.56 267 SER A N 1
ATOM 2066 C CA . SER A 1 267 ? 14.661 -6.702 -11.293 1.00 91.56 267 SER A CA 1
ATOM 2067 C C . SER A 1 267 ? 14.488 -5.261 -10.811 1.00 91.56 267 SER A C 1
ATOM 2069 O O . SER A 1 267 ? 13.802 -4.467 -11.453 1.00 91.56 267 SER A O 1
ATOM 2071 N N . SER A 1 268 ? 15.152 -4.902 -9.705 1.00 92.69 268 SER A N 1
ATOM 2072 C CA . SER A 1 268 ? 15.110 -3.540 -9.138 1.00 92.69 268 SER A CA 1
ATOM 2073 C C . SER A 1 268 ? 15.391 -2.433 -10.169 1.00 92.69 268 SER A C 1
ATOM 2075 O O . SER A 1 268 ? 14.598 -1.499 -10.218 1.00 92.69 268 SER A O 1
ATOM 2077 N N . PRO A 1 269 ? 16.391 -2.537 -11.071 1.00 94.44 269 PRO A N 1
ATOM 2078 C CA . PRO A 1 269 ? 16.598 -1.492 -12.074 1.00 94.44 269 PRO A CA 1
ATOM 2079 C C . PRO A 1 269 ? 15.430 -1.323 -13.064 1.00 94.44 269 PRO A C 1
ATOM 2081 O O . PRO A 1 269 ? 15.204 -0.225 -13.563 1.00 94.44 269 PRO A O 1
ATOM 2084 N N . ILE A 1 270 ? 14.672 -2.385 -13.364 1.00 94.69 270 ILE A N 1
ATOM 2085 C CA . ILE A 1 270 ? 13.484 -2.295 -14.235 1.00 94.69 270 ILE A CA 1
ATOM 2086 C C . ILE A 1 270 ? 12.324 -1.638 -13.483 1.00 94.69 270 ILE A C 1
ATOM 2088 O O . ILE A 1 270 ? 11.618 -0.807 -14.055 1.00 94.69 270 ILE A O 1
ATOM 2092 N N . VAL A 1 271 ? 12.167 -1.954 -12.194 1.00 95.00 271 VAL A N 1
ATOM 2093 C CA . VAL A 1 271 ? 11.209 -1.277 -11.308 1.00 95.00 271 VAL A CA 1
ATOM 2094 C C . VAL A 1 271 ? 11.521 0.221 -11.219 1.00 95.00 271 VAL A C 1
ATOM 2096 O O . VAL A 1 271 ? 10.602 1.031 -11.314 1.00 95.00 271 VAL A O 1
ATOM 2099 N N . ASP A 1 272 ? 12.798 0.607 -11.153 1.00 95.75 272 ASP A N 1
ATOM 2100 C CA . ASP A 1 272 ? 13.218 2.015 -11.150 1.00 95.75 272 ASP A CA 1
ATOM 2101 C C . ASP A 1 272 ? 12.852 2.737 -12.456 1.00 95.75 272 ASP A C 1
ATOM 2103 O O . ASP A 1 272 ? 12.418 3.891 -12.427 1.00 95.75 272 ASP A O 1
ATOM 2107 N N . VAL A 1 273 ? 12.987 2.067 -13.609 1.00 96.81 273 VAL A N 1
ATOM 2108 C CA . VAL A 1 273 ? 12.536 2.610 -14.903 1.00 96.81 273 VAL A CA 1
ATOM 2109 C C . VAL A 1 273 ? 11.023 2.796 -14.901 1.00 96.81 273 VAL A C 1
ATOM 2111 O O . VAL A 1 273 ? 10.560 3.875 -15.254 1.00 96.81 273 VAL A O 1
ATOM 2114 N N . LEU A 1 274 ? 10.249 1.797 -14.462 1.00 96.62 274 LEU A N 1
ATOM 2115 C CA . LEU A 1 274 ? 8.790 1.906 -14.365 1.00 96.62 274 LEU A CA 1
ATOM 2116 C C . LEU A 1 274 ? 8.372 3.055 -13.434 1.00 96.62 274 LEU A C 1
ATOM 2118 O O . LEU A 1 274 ? 7.530 3.871 -13.806 1.00 96.62 274 LEU A O 1
ATOM 2122 N N . MET A 1 275 ? 9.004 3.171 -12.263 1.00 94.38 275 MET A N 1
ATOM 2123 C CA . MET A 1 275 ? 8.759 4.278 -11.341 1.00 94.38 275 MET A CA 1
ATOM 2124 C C . MET A 1 275 ? 9.109 5.621 -11.988 1.00 94.38 275 MET A C 1
ATOM 2126 O O . MET A 1 275 ? 8.359 6.584 -11.847 1.00 94.38 275 MET A O 1
ATOM 2130 N N . ARG A 1 276 ? 10.205 5.701 -12.753 1.00 94.44 276 ARG A N 1
ATOM 2131 C CA . ARG A 1 276 ? 10.578 6.929 -13.466 1.00 94.44 276 ARG A CA 1
ATOM 2132 C C . ARG A 1 276 ? 9.599 7.288 -14.586 1.00 94.44 276 ARG A C 1
ATOM 2134 O O . ARG A 1 276 ? 9.338 8.473 -14.779 1.00 94.44 276 ARG A O 1
ATOM 2141 N N . ILE A 1 277 ? 9.037 6.304 -15.289 1.00 93.94 277 ILE A N 1
ATOM 2142 C CA . ILE A 1 277 ? 7.966 6.525 -16.272 1.00 93.94 277 ILE A CA 1
ATOM 2143 C C . ILE A 1 277 ? 6.759 7.151 -15.574 1.00 93.94 277 ILE A C 1
ATOM 2145 O O . ILE A 1 277 ? 6.258 8.168 -16.035 1.00 93.94 277 ILE A O 1
ATOM 2149 N N . ILE A 1 278 ? 6.338 6.619 -14.427 1.00 91.38 278 ILE A N 1
ATOM 2150 C CA . ILE A 1 278 ? 5.219 7.183 -13.658 1.00 91.38 278 ILE A CA 1
ATOM 2151 C C . ILE A 1 278 ? 5.547 8.602 -13.163 1.00 91.38 278 ILE A C 1
ATOM 2153 O O . ILE A 1 278 ? 4.741 9.518 -13.306 1.00 91.38 278 ILE A O 1
ATOM 2157 N N . GLN A 1 279 ? 6.760 8.815 -12.645 1.00 89.12 279 GLN A N 1
ATOM 2158 C CA . GLN A 1 279 ? 7.232 10.125 -12.183 1.00 89.12 279 GLN A CA 1
ATOM 2159 C C . GLN A 1 279 ? 7.311 11.175 -13.299 1.00 89.12 279 GLN A C 1
ATOM 2161 O O . GLN A 1 279 ? 7.310 12.372 -13.010 1.00 89.12 279 GLN A O 1
ATOM 2166 N N . SER A 1 280 ? 7.356 10.751 -14.566 1.00 87.75 280 SER A N 1
ATOM 2167 C CA . SER A 1 280 ? 7.387 11.664 -15.709 1.00 87.75 280 SER A CA 1
ATOM 2168 C C . SER A 1 280 ? 6.093 12.462 -15.894 1.00 87.75 280 SER A C 1
ATOM 2170 O O . SER A 1 280 ? 6.139 13.469 -16.597 1.00 87.75 280 SER A O 1
ATOM 2172 N N . GLU A 1 281 ? 4.991 12.104 -15.213 1.00 84.44 281 GLU A N 1
ATOM 2173 C CA . GLU A 1 281 ? 3.743 12.890 -15.188 1.00 84.44 281 GLU A CA 1
ATOM 2174 C C . GLU A 1 281 ? 3.996 14.365 -14.836 1.00 84.44 281 GLU A C 1
ATOM 2176 O O . GLU A 1 281 ? 3.346 15.254 -15.374 1.00 84.44 281 GLU A O 1
ATOM 2181 N N . GLN A 1 282 ? 4.996 14.649 -13.991 1.00 78.44 282 GLN A N 1
ATOM 2182 C CA . GLN A 1 282 ? 5.368 16.023 -13.626 1.00 78.44 282 GLN A CA 1
ATOM 2183 C C . GLN A 1 282 ? 5.842 16.864 -14.825 1.00 78.44 282 GLN A C 1
ATOM 2185 O O . GLN A 1 282 ? 5.717 18.086 -14.808 1.00 78.44 282 GLN A O 1
ATOM 2190 N N . ASN A 1 283 ? 6.393 16.212 -15.853 1.00 76.75 283 ASN A N 1
ATOM 2191 C CA . ASN A 1 283 ? 7.002 16.843 -17.025 1.00 76.75 283 ASN A CA 1
ATOM 2192 C C . ASN A 1 283 ? 6.188 16.620 -18.314 1.00 76.75 283 ASN A C 1
ATOM 2194 O O . ASN A 1 283 ? 6.327 17.387 -19.265 1.00 76.75 283 ASN A O 1
ATOM 2198 N N . SER A 1 284 ? 5.386 15.552 -18.379 1.00 75.81 284 SER A N 1
ATOM 2199 C CA . SER A 1 284 ? 4.580 15.154 -19.535 1.00 75.81 284 SER A CA 1
ATOM 2200 C C . SER A 1 284 ? 3.209 14.657 -19.074 1.00 75.81 284 SER A C 1
ATOM 2202 O O . SER A 1 284 ? 3.070 13.528 -18.596 1.00 75.81 284 SER A O 1
ATOM 2204 N N . GLU A 1 285 ? 2.202 15.512 -19.249 1.00 76.00 285 GLU A N 1
ATOM 2205 C CA . GLU A 1 285 ? 0.819 15.247 -18.843 1.00 76.00 285 GLU A CA 1
ATOM 2206 C C . GLU A 1 285 ? 0.222 14.021 -19.564 1.00 76.00 285 GLU A C 1
ATOM 2208 O O . GLU A 1 285 ? 0.568 13.692 -20.713 1.00 76.00 285 GLU A O 1
ATOM 2213 N N . GLY A 1 286 ? -0.681 13.328 -18.868 1.00 84.31 286 GLY A N 1
ATOM 2214 C CA . GLY A 1 286 ? -1.463 12.210 -19.404 1.00 84.31 286 GLY A CA 1
ATOM 2215 C C . GLY A 1 286 ? -0.717 10.874 -19.425 1.00 84.31 286 GLY A C 1
ATOM 2216 O O . GLY A 1 286 ? -1.117 9.945 -20.129 1.00 84.31 286 GLY A O 1
ATOM 2217 N N . THR A 1 287 ? 0.388 10.754 -18.685 1.00 88.31 287 THR A N 1
ATOM 2218 C CA . THR A 1 287 ? 1.116 9.488 -18.528 1.00 88.31 287 THR A CA 1
ATOM 2219 C C . THR A 1 287 ? 0.334 8.528 -17.644 1.00 88.31 287 THR A C 1
ATOM 2221 O O . THR A 1 287 ? 0.196 7.354 -17.979 1.00 88.31 287 THR A O 1
ATOM 2224 N N . ILE A 1 288 ? -0.228 9.033 -16.551 1.00 88.00 288 ILE A N 1
ATOM 2225 C CA . ILE A 1 288 ? -1.091 8.264 -15.657 1.00 88.00 288 ILE A CA 1
ATOM 2226 C C . ILE A 1 288 ? -2.400 7.895 -16.347 1.00 88.00 288 ILE A C 1
ATOM 2228 O O . ILE A 1 288 ? -2.856 6.764 -16.190 1.00 88.00 288 ILE A O 1
ATOM 2232 N N . ASP A 1 289 ? -2.945 8.784 -17.179 1.00 87.62 289 ASP A N 1
ATOM 2233 C CA . ASP A 1 289 ? -4.143 8.461 -17.951 1.00 87.62 289 ASP A CA 1
ATOM 2234 C C . ASP A 1 289 ? -3.893 7.340 -18.951 1.00 87.62 289 ASP A C 1
ATOM 2236 O O . ASP A 1 289 ? -4.641 6.369 -19.003 1.00 87.62 289 ASP A O 1
ATOM 2240 N N . TRP A 1 290 ? -2.773 7.404 -19.670 1.00 91.50 290 TRP A 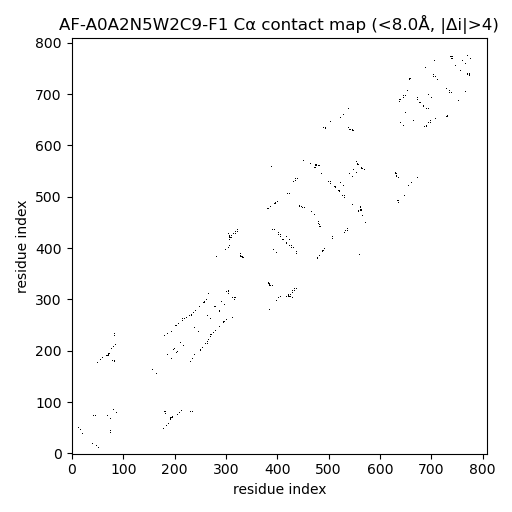N 1
ATOM 2241 C CA . TRP A 1 290 ? -2.351 6.316 -20.542 1.00 91.50 290 TRP A CA 1
ATOM 2242 C C . TRP A 1 290 ? -2.161 4.993 -19.781 1.00 91.50 290 TRP A C 1
ATOM 2244 O O . TRP A 1 290 ? -2.624 3.953 -20.249 1.00 91.50 290 TRP A O 1
ATOM 2254 N N . LEU A 1 291 ? -1.527 5.011 -18.604 1.00 91.62 291 LEU A N 1
ATOM 2255 C CA . LEU A 1 291 ? -1.333 3.800 -17.797 1.00 91.62 291 LEU A CA 1
ATOM 2256 C C . LEU A 1 291 ? -2.667 3.159 -17.395 1.00 91.62 291 LEU A C 1
ATOM 2258 O O . LEU A 1 291 ? -2.823 1.942 -17.517 1.00 91.62 291 LEU A O 1
ATOM 2262 N N . ILE A 1 292 ? -3.620 3.962 -16.929 1.00 89.44 292 ILE A N 1
ATOM 2263 C CA . ILE A 1 292 ? -4.920 3.467 -16.469 1.00 89.44 292 ILE A CA 1
ATOM 2264 C C . ILE A 1 292 ? -5.772 3.027 -17.664 1.00 89.44 292 ILE A C 1
ATOM 2266 O O . ILE A 1 292 ? -6.185 1.874 -17.718 1.00 89.44 292 ILE A O 1
ATOM 2270 N N . ASP A 1 293 ? -5.973 3.904 -18.649 1.00 89.19 293 ASP A N 1
ATOM 2271 C CA . ASP A 1 293 ? -6.974 3.704 -19.704 1.00 89.19 293 ASP A CA 1
ATOM 2272 C C . ASP A 1 293 ? -6.492 2.810 -20.849 1.00 89.19 293 ASP A C 1
ATOM 2274 O O . ASP A 1 293 ? -7.303 2.202 -21.542 1.00 89.19 293 ASP A O 1
ATOM 2278 N N . SER A 1 294 ? -5.179 2.760 -21.103 1.00 89.56 294 SER A N 1
ATOM 2279 C CA . SER A 1 294 ? -4.626 2.067 -22.278 1.00 89.56 294 SER A CA 1
ATOM 2280 C C . SER A 1 294 ? -3.865 0.784 -21.951 1.00 89.56 294 SER A C 1
ATOM 2282 O O . SER A 1 294 ? -3.528 0.049 -22.880 1.00 89.56 294 SER A O 1
ATOM 2284 N N . THR A 1 295 ? -3.535 0.517 -20.681 1.00 89.25 295 THR A N 1
ATOM 2285 C CA . THR A 1 295 ? -2.641 -0.605 -20.327 1.00 89.25 295 THR A CA 1
ATOM 2286 C C . THR A 1 295 ? -3.143 -1.527 -19.219 1.00 89.25 295 THR A C 1
ATOM 2288 O O . THR A 1 295 ? -2.449 -2.496 -18.915 1.00 89.25 295 THR A O 1
ATOM 2291 N N . ASP A 1 296 ? -4.300 -1.241 -18.611 1.00 91.25 296 ASP A N 1
ATOM 2292 C CA . ASP A 1 296 ? -4.827 -1.973 -17.447 1.00 91.25 296 ASP A CA 1
ATOM 2293 C C . ASP A 1 296 ? -3.794 -2.092 -16.308 1.00 91.25 296 ASP A C 1
ATOM 2295 O O . ASP A 1 296 ? -3.715 -3.099 -15.600 1.00 91.25 296 ASP A O 1
ATOM 2299 N N . PHE A 1 297 ? -2.954 -1.062 -16.141 1.00 95.12 297 PHE A N 1
ATOM 2300 C CA . PHE A 1 297 ? -1.774 -1.114 -15.276 1.00 95.12 297 PHE A CA 1
ATOM 2301 C C . PHE A 1 297 ? -2.103 -1.572 -13.853 1.00 95.12 297 PHE A C 1
ATOM 2303 O O . PHE A 1 297 ? -1.416 -2.445 -13.319 1.00 95.12 297 PHE A O 1
ATOM 2310 N N . VAL A 1 298 ? -3.158 -1.003 -13.258 1.00 95.06 298 VAL A N 1
ATOM 2311 C CA . VAL A 1 298 ? -3.583 -1.305 -11.884 1.00 95.06 298 VAL A CA 1
ATOM 2312 C C . VAL A 1 298 ? -3.986 -2.771 -11.745 1.00 95.06 298 VAL A C 1
ATOM 2314 O O . VAL A 1 298 ? -3.536 -3.445 -10.823 1.00 95.06 298 VAL A O 1
ATOM 2317 N N . GLU A 1 299 ? -4.759 -3.296 -12.692 1.00 95.44 299 GLU A N 1
ATOM 2318 C CA . GLU A 1 299 ? -5.204 -4.690 -12.700 1.00 95.44 299 GLU A CA 1
ATOM 2319 C C . GLU A 1 299 ? -4.024 -5.665 -12.857 1.00 95.44 299 GLU A C 1
ATOM 2321 O O . GLU A 1 299 ? -3.940 -6.690 -12.167 1.00 95.44 299 GLU A O 1
ATOM 2326 N N . LEU A 1 300 ? -3.065 -5.326 -13.722 1.00 96.94 300 LEU A N 1
ATOM 2327 C CA . LEU A 1 300 ? -1.873 -6.137 -13.948 1.00 96.94 300 LEU A CA 1
ATOM 2328 C C . LEU A 1 300 ? -0.934 -6.136 -12.736 1.00 96.94 300 LEU A C 1
ATOM 2330 O O . LEU A 1 300 ? -0.486 -7.211 -12.328 1.00 96.94 300 LEU A O 1
ATOM 2334 N N . ILE A 1 301 ? -0.647 -4.977 -12.131 1.00 97.31 301 ILE A N 1
ATOM 2335 C CA . ILE A 1 301 ? 0.277 -4.898 -10.989 1.00 97.31 301 ILE A CA 1
ATOM 2336 C C . ILE A 1 301 ? -0.296 -5.603 -9.755 1.00 97.31 301 ILE A C 1
ATOM 2338 O O . ILE A 1 301 ? 0.423 -6.369 -9.112 1.00 97.31 301 ILE A O 1
ATOM 2342 N N . ILE A 1 302 ? -1.593 -5.441 -9.454 1.00 97.31 302 ILE A N 1
ATOM 2343 C CA . ILE A 1 302 ? -2.206 -6.139 -8.313 1.00 97.31 302 ILE A CA 1
ATOM 2344 C C . ILE A 1 302 ? -2.284 -7.647 -8.557 1.00 97.31 302 ILE A C 1
ATOM 2346 O O . ILE A 1 302 ? -2.153 -8.414 -7.609 1.00 97.31 302 ILE A O 1
ATOM 2350 N N . SER A 1 303 ? -2.406 -8.109 -9.809 1.00 97.12 303 SER A N 1
ATOM 2351 C CA . SER A 1 303 ? -2.386 -9.548 -10.121 1.00 97.12 303 SER A CA 1
ATOM 2352 C C . SER A 1 303 ? -1.071 -10.239 -9.727 1.00 97.12 303 SER A C 1
ATOM 2354 O O . SER A 1 303 ? -1.049 -11.453 -9.505 1.00 97.12 303 SER A O 1
ATOM 2356 N N . LEU A 1 304 ? 0.026 -9.483 -9.577 1.00 97.12 304 LEU A N 1
ATOM 2357 C CA . LEU A 1 304 ? 1.300 -10.009 -9.081 1.00 97.12 304 LEU A CA 1
ATOM 2358 C C . LEU A 1 304 ? 1.275 -10.335 -7.577 1.00 97.12 304 LEU A C 1
ATOM 2360 O O . LEU A 1 304 ? 2.173 -11.030 -7.106 1.00 97.12 304 LEU A O 1
ATOM 2364 N N . LEU A 1 305 ? 0.252 -9.884 -6.840 1.00 97.56 305 LEU A N 1
ATOM 2365 C CA . LEU A 1 305 ? -0.009 -10.263 -5.445 1.00 97.56 305 LEU A CA 1
ATOM 2366 C C . LEU A 1 305 ? -0.815 -11.564 -5.316 1.00 97.56 305 LEU A C 1
ATOM 2368 O O . LEU A 1 305 ? -1.079 -11.994 -4.195 1.00 97.56 305 LEU A O 1
ATOM 2372 N N . HIS A 1 306 ? -1.220 -12.199 -6.421 1.00 96.94 306 HIS A N 1
ATOM 2373 C CA . HIS A 1 306 ? -1.981 -13.447 -6.381 1.00 96.94 306 HIS A CA 1
ATOM 2374 C C . HIS A 1 306 ? -1.190 -14.580 -5.684 1.00 96.94 306 HIS A C 1
ATOM 2376 O O . HIS A 1 306 ? -0.004 -14.738 -5.974 1.00 96.94 306 HIS A O 1
ATOM 2382 N N . PRO A 1 307 ? -1.814 -15.453 -4.861 1.00 95.50 307 PRO A N 1
ATOM 2383 C CA . PRO A 1 307 ? -1.115 -16.456 -4.039 1.00 95.50 307 PRO A CA 1
ATOM 2384 C C . PRO A 1 307 ? -0.310 -17.514 -4.802 1.00 95.50 307 PRO A C 1
ATOM 2386 O O . PRO A 1 307 ? 0.453 -18.259 -4.193 1.00 95.50 307 PRO A O 1
ATOM 2389 N N . SER A 1 308 ? -0.484 -17.608 -6.122 1.00 94.12 308 SER A N 1
ATOM 2390 C CA . SER A 1 308 ? 0.338 -18.457 -6.994 1.00 94.12 308 SER A CA 1
ATOM 2391 C C . SER A 1 308 ? 1.725 -17.871 -7.283 1.00 94.12 308 SER A C 1
ATOM 2393 O O . SER A 1 308 ? 2.524 -18.491 -7.986 1.00 94.12 308 SER A O 1
ATOM 2395 N N . ARG A 1 309 ? 1.998 -16.643 -6.833 1.00 94.19 309 ARG A N 1
ATOM 2396 C CA . ARG A 1 309 ? 3.287 -15.966 -6.974 1.00 94.19 309 ARG A CA 1
ATOM 2397 C C . ARG A 1 309 ? 4.133 -16.155 -5.713 1.00 94.19 309 ARG A C 1
ATOM 2399 O O . ARG A 1 309 ? 3.663 -16.600 -4.667 1.00 94.19 309 ARG A O 1
ATOM 2406 N N . SER A 1 310 ? 5.430 -15.866 -5.828 1.00 93.44 310 SER A N 1
ATOM 2407 C CA . SER A 1 310 ? 6.356 -16.066 -4.715 1.00 93.44 310 SER A CA 1
ATOM 2408 C C . SER A 1 310 ? 6.173 -14.997 -3.623 1.00 93.44 310 SER A C 1
ATOM 2410 O O . SER A 1 310 ? 5.916 -13.832 -3.938 1.00 93.44 310 SER A O 1
ATOM 2412 N N . PRO A 1 311 ? 6.394 -15.337 -2.338 1.00 94.81 311 PRO A N 1
ATOM 2413 C CA . PRO A 1 311 ? 6.337 -14.370 -1.240 1.00 94.81 311 PRO A CA 1
ATOM 2414 C C . PRO A 1 311 ? 7.284 -13.171 -1.382 1.00 94.81 311 PRO A C 1
ATOM 2416 O O . PRO A 1 311 ? 6.985 -12.085 -0.884 1.00 94.81 311 PRO A O 1
ATOM 2419 N N . ASP A 1 312 ? 8.431 -13.358 -2.042 1.00 94.25 312 ASP A N 1
ATOM 2420 C CA . ASP A 1 312 ? 9.364 -12.263 -2.317 1.00 94.25 312 ASP A CA 1
ATOM 2421 C C . ASP A 1 312 ? 8.819 -11.314 -3.387 1.00 94.25 312 ASP A C 1
ATOM 2423 O O . ASP A 1 312 ? 8.914 -10.103 -3.205 1.00 94.25 312 ASP A O 1
ATOM 2427 N N . LEU A 1 313 ? 8.161 -11.832 -4.436 1.00 95.44 313 LEU A N 1
ATOM 2428 C CA . LEU A 1 313 ? 7.483 -10.979 -5.415 1.00 95.44 313 LEU A CA 1
ATOM 2429 C C . LEU A 1 313 ? 6.348 -10.191 -4.750 1.00 95.44 313 LEU A C 1
ATOM 2431 O O . LEU A 1 313 ? 6.248 -8.988 -4.976 1.00 95.44 313 LEU A O 1
ATOM 2435 N N . HIS A 1 314 ? 5.561 -10.818 -3.864 1.00 97.19 314 HIS A N 1
ATOM 2436 C CA . HIS A 1 314 ? 4.520 -10.102 -3.116 1.00 97.19 314 HIS A CA 1
ATOM 2437 C C . HIS A 1 314 ? 5.083 -8.909 -2.332 1.00 97.19 314 HIS A C 1
ATOM 2439 O O . HIS A 1 314 ? 4.489 -7.833 -2.331 1.00 97.19 314 HIS A O 1
ATOM 2445 N N . ARG A 1 315 ? 6.241 -9.093 -1.679 1.00 96.75 315 ARG A N 1
ATOM 2446 C CA . ARG A 1 315 ? 6.913 -8.040 -0.906 1.00 96.75 315 ARG A CA 1
ATOM 2447 C C . ARG A 1 315 ? 7.381 -6.898 -1.805 1.00 96.75 315 ARG A C 1
ATOM 2449 O O . ARG A 1 315 ? 7.135 -5.744 -1.477 1.00 96.75 315 ARG A O 1
ATOM 2456 N N . THR A 1 316 ? 8.020 -7.217 -2.930 1.00 96.38 316 THR A N 1
ATOM 2457 C CA . THR A 1 316 ? 8.506 -6.216 -3.893 1.00 96.38 316 THR A CA 1
ATOM 2458 C C . THR A 1 316 ? 7.352 -5.417 -4.498 1.00 96.38 316 THR A C 1
ATOM 2460 O O . THR A 1 316 ? 7.431 -4.196 -4.583 1.00 96.38 316 THR A O 1
ATOM 2463 N N . VAL A 1 317 ? 6.254 -6.085 -4.871 1.00 98.06 317 VAL A N 1
ATOM 2464 C CA . VAL A 1 317 ? 5.056 -5.435 -5.430 1.00 98.06 317 VAL A CA 1
ATOM 2465 C C . VAL A 1 317 ? 4.389 -4.534 -4.399 1.00 98.06 317 VAL A C 1
ATOM 2467 O O . VAL A 1 317 ? 4.050 -3.399 -4.719 1.00 98.06 317 VAL A O 1
ATOM 2470 N N . ALA A 1 318 ? 4.241 -4.993 -3.155 1.00 97.94 318 ALA A N 1
ATOM 2471 C CA . ALA A 1 318 ? 3.680 -4.161 -2.099 1.00 97.94 318 ALA A CA 1
ATOM 2472 C C . ALA A 1 318 ? 4.567 -2.955 -1.765 1.00 97.94 318 ALA A C 1
ATOM 2474 O O . ALA A 1 318 ? 4.030 -1.880 -1.519 1.00 97.94 318 ALA A O 1
ATOM 2475 N N . GLU A 1 319 ? 5.898 -3.095 -1.767 1.00 96.88 319 GLU A N 1
ATOM 2476 C CA . GLU A 1 319 ? 6.802 -1.951 -1.577 1.00 96.88 319 GLU A CA 1
ATOM 2477 C C . GLU A 1 319 ? 6.640 -0.922 -2.692 1.00 96.88 319 GLU A C 1
ATOM 2479 O O . GLU A 1 319 ? 6.372 0.242 -2.417 1.00 96.88 319 GLU A O 1
ATOM 2484 N N . PHE A 1 320 ? 6.668 -1.378 -3.944 1.00 97.38 320 PHE A N 1
ATOM 2485 C CA . PHE A 1 320 ? 6.465 -0.512 -5.097 1.00 97.38 320 PHE A CA 1
ATOM 2486 C C . PHE A 1 320 ? 5.102 0.193 -5.077 1.00 97.38 320 PHE A C 1
ATOM 2488 O O . PHE A 1 320 ? 5.025 1.386 -5.354 1.00 97.38 320 PHE A O 1
ATOM 2495 N N . LEU A 1 321 ? 4.019 -0.510 -4.725 1.00 96.94 321 LEU A N 1
ATOM 2496 C CA . LEU A 1 321 ? 2.696 0.106 -4.607 1.00 96.94 321 LEU A CA 1
ATOM 2497 C C . LEU A 1 321 ? 2.659 1.158 -3.493 1.00 96.94 321 LEU A C 1
ATOM 2499 O O . LEU A 1 321 ? 2.039 2.198 -3.681 1.00 96.94 321 LEU A O 1
ATOM 2503 N N . LYS A 1 322 ? 3.348 0.952 -2.367 1.00 94.88 322 LYS A N 1
ATOM 2504 C CA . LYS A 1 322 ? 3.463 1.979 -1.317 1.00 94.88 322 LYS A CA 1
ATOM 2505 C C . LYS A 1 322 ? 4.281 3.184 -1.775 1.00 94.88 322 LYS A C 1
ATOM 2507 O O . LYS A 1 322 ? 3.875 4.312 -1.514 1.00 94.88 322 LYS A O 1
ATOM 2512 N N . ASP A 1 323 ? 5.377 2.978 -2.502 1.00 93.25 323 ASP A N 1
ATOM 2513 C CA . ASP A 1 323 ? 6.156 4.073 -3.100 1.00 93.25 323 ASP A CA 1
ATOM 2514 C C . ASP A 1 323 ? 5.328 4.859 -4.125 1.00 93.25 323 ASP A C 1
ATOM 2516 O O . ASP A 1 323 ? 5.393 6.089 -4.194 1.00 93.25 323 ASP A O 1
ATOM 2520 N N . LEU A 1 324 ? 4.490 4.156 -4.886 1.00 91.88 324 LEU A N 1
ATOM 2521 C CA . LEU A 1 324 ? 3.549 4.741 -5.829 1.00 91.88 324 LEU A CA 1
ATOM 2522 C C . LEU A 1 324 ? 2.472 5.573 -5.122 1.00 91.88 324 LEU A C 1
ATOM 2524 O O . LEU A 1 324 ? 2.209 6.706 -5.525 1.00 91.88 324 LEU A O 1
ATOM 2528 N N . ILE A 1 325 ? 1.878 5.046 -4.049 1.00 90.62 325 ILE A N 1
ATOM 2529 C CA . ILE A 1 325 ? 0.913 5.773 -3.212 1.00 90.62 325 ILE A CA 1
ATOM 2530 C C . ILE A 1 325 ? 1.591 7.007 -2.611 1.00 90.62 325 ILE A C 1
ATOM 2532 O O . ILE A 1 325 ? 1.044 8.103 -2.697 1.00 90.62 325 ILE A O 1
ATOM 2536 N N . ALA A 1 326 ? 2.806 6.860 -2.077 1.00 88.12 326 ALA A N 1
ATOM 2537 C CA . ALA A 1 326 ? 3.598 7.961 -1.543 1.00 88.12 326 ALA A CA 1
ATOM 2538 C C . ALA A 1 326 ? 3.828 9.066 -2.577 1.00 88.12 326 ALA A C 1
ATOM 2540 O O . ALA A 1 326 ? 3.673 10.240 -2.249 1.00 88.12 326 ALA A O 1
ATOM 2541 N N . PHE A 1 327 ? 4.155 8.695 -3.816 1.00 85.25 327 PHE A N 1
ATOM 2542 C CA . PHE A 1 327 ? 4.323 9.627 -4.927 1.00 85.25 327 PHE A CA 1
ATOM 2543 C C . PHE A 1 327 ? 3.020 10.347 -5.305 1.00 85.25 327 PHE A C 1
ATOM 2545 O O . PHE A 1 327 ? 3.047 11.549 -5.566 1.00 85.25 327 PHE A O 1
ATOM 2552 N N . CYS A 1 328 ? 1.885 9.640 -5.296 1.00 81.25 328 CYS A N 1
ATOM 2553 C CA . CYS A 1 328 ? 0.574 10.224 -5.597 1.00 81.25 328 CYS A CA 1
ATOM 2554 C C . CYS A 1 328 ? 0.074 11.171 -4.491 1.00 81.25 328 CYS A C 1
ATOM 2556 O O . CYS A 1 328 ? -0.829 11.971 -4.728 1.00 81.25 328 CYS A O 1
ATOM 2558 N N . THR A 1 329 ? 0.643 11.095 -3.284 1.00 75.62 329 THR A N 1
ATOM 2559 C CA . THR A 1 329 ? 0.252 11.931 -2.143 1.00 75.62 329 THR A CA 1
ATOM 2560 C C . THR A 1 329 ? 1.203 13.099 -1.930 1.00 75.62 329 THR A C 1
ATOM 2562 O O . THR A 1 329 ? 2.390 12.905 -1.696 1.00 75.62 329 THR A O 1
ATOM 2565 N N . ASN A 1 330 ? 0.660 14.319 -1.906 1.00 56.91 330 ASN A N 1
ATOM 2566 C CA . ASN A 1 330 ? 1.348 15.530 -1.446 1.00 56.91 330 ASN A CA 1
ATOM 2567 C C . ASN A 1 330 ? 2.652 15.881 -2.185 1.00 56.91 330 ASN A C 1
ATOM 2569 O O . ASN A 1 330 ? 3.713 15.985 -1.568 1.00 56.91 330 ASN A O 1
ATOM 2573 N N . GLN A 1 331 ? 2.557 16.214 -3.474 1.00 55.72 331 GLN A N 1
ATOM 2574 C CA . GLN A 1 331 ? 3.487 17.188 -4.050 1.00 55.72 331 GLN A CA 1
ATOM 2575 C C . GLN A 1 331 ? 2.708 18.358 -4.642 1.00 55.72 331 GLN A C 1
ATOM 2577 O O . GLN A 1 331 ? 2.037 18.229 -5.665 1.00 55.72 331 GLN A O 1
ATOM 2582 N N . VAL A 1 332 ? 2.810 19.502 -3.964 1.00 54.25 332 VAL A N 1
ATOM 2583 C CA . VAL A 1 332 ? 2.613 20.804 -4.597 1.00 54.25 332 VAL A CA 1
ATOM 2584 C C . VAL A 1 332 ? 3.842 21.026 -5.468 1.00 54.25 332 VAL A C 1
ATOM 2586 O O . VAL A 1 332 ? 4.949 21.172 -4.948 1.00 54.25 332 VAL A O 1
ATOM 2589 N N . ILE A 1 333 ? 3.671 21.014 -6.784 1.00 53.44 333 ILE A N 1
ATOM 2590 C CA . ILE A 1 333 ? 4.733 21.401 -7.706 1.00 53.44 333 ILE A CA 1
ATOM 2591 C C . ILE A 1 333 ? 4.821 22.927 -7.645 1.00 53.44 333 ILE A C 1
ATOM 2593 O O . ILE A 1 333 ? 4.015 23.645 -8.240 1.00 53.44 333 ILE A O 1
ATOM 2597 N N . SER A 1 334 ? 5.787 23.425 -6.876 1.00 42.94 334 SER A N 1
ATOM 2598 C CA . SER A 1 334 ? 6.155 24.839 -6.862 1.00 42.94 334 SER A CA 1
ATOM 2599 C C . SER A 1 334 ? 6.945 25.154 -8.130 1.00 42.94 334 SER A C 1
ATOM 2601 O O . SER A 1 334 ? 8.148 24.891 -8.197 1.00 42.94 334 SER A O 1
ATOM 2603 N N . ASN A 1 335 ? 6.308 25.742 -9.138 1.00 39.44 335 ASN A N 1
ATOM 2604 C CA . ASN A 1 335 ? 7.051 26.339 -10.242 1.00 39.44 335 ASN A CA 1
ATOM 2605 C C . ASN A 1 335 ? 7.674 27.667 -9.752 1.00 39.44 335 ASN A C 1
ATOM 2607 O O . ASN A 1 335 ? 7.021 28.700 -9.779 1.00 39.44 335 ASN A O 1
ATOM 2611 N N . SER A 1 336 ? 8.951 27.620 -9.326 1.00 32.31 336 SER A N 1
ATOM 2612 C CA . SER A 1 336 ? 9.897 28.734 -9.033 1.00 32.31 336 SER A CA 1
ATOM 2613 C C . SER A 1 336 ? 10.045 29.256 -7.570 1.00 32.31 336 SER A C 1
ATOM 2615 O O . SER A 1 336 ? 9.175 29.026 -6.728 1.00 32.31 336 SER A O 1
ATOM 2617 N N . PRO A 1 337 ? 11.210 29.863 -7.203 1.00 39.12 337 PRO A N 1
ATOM 2618 C CA . PRO A 1 337 ? 11.613 30.097 -5.814 1.00 39.12 337 PRO A CA 1
ATOM 2619 C C . PRO A 1 337 ? 11.128 31.449 -5.255 1.00 39.12 337 PRO A C 1
ATOM 2621 O O . PRO A 1 337 ? 11.149 32.467 -5.939 1.00 39.12 337 PRO A O 1
ATOM 2624 N N . SER A 1 338 ? 10.823 31.462 -3.952 1.00 30.64 338 SER A N 1
ATOM 2625 C CA . SER A 1 338 ? 10.494 32.611 -3.080 1.00 30.64 338 SER A CA 1
ATOM 2626 C C . SER A 1 338 ? 9.147 33.322 -3.305 1.00 30.64 338 SER A C 1
ATOM 2628 O O . SER A 1 338 ? 9.020 34.248 -4.096 1.00 30.64 338 SER A O 1
ATOM 2630 N N . ILE A 1 339 ? 8.163 32.953 -2.478 1.00 36.69 339 ILE A N 1
ATOM 2631 C CA . ILE A 1 339 ? 6.931 33.718 -2.252 1.00 36.69 339 ILE A CA 1
ATOM 2632 C C . ILE A 1 339 ? 7.260 34.894 -1.321 1.00 36.69 339 ILE A C 1
ATOM 2634 O O . ILE A 1 339 ? 7.548 34.696 -0.139 1.00 36.69 339 ILE A O 1
ATOM 2638 N N . THR A 1 340 ? 7.179 36.123 -1.827 1.00 30.89 340 THR A N 1
ATOM 2639 C CA . THR A 1 340 ? 6.762 37.263 -1.003 1.00 30.89 340 THR A CA 1
ATOM 2640 C C . THR A 1 340 ? 5.249 37.423 -1.170 1.00 30.89 340 THR A C 1
ATOM 2642 O O . THR A 1 340 ? 4.752 37.383 -2.297 1.00 30.89 340 THR A O 1
ATOM 2645 N N . PRO A 1 341 ? 4.474 37.567 -0.083 1.00 32.66 341 PRO A N 1
ATOM 2646 C CA . PRO A 1 341 ? 3.035 37.750 -0.205 1.00 32.66 341 PRO A CA 1
ATOM 2647 C C . PRO A 1 341 ? 2.747 39.100 -0.875 1.00 32.66 341 PRO A C 1
ATOM 2649 O O . PRO A 1 341 ? 3.164 40.150 -0.377 1.00 32.66 341 PRO A O 1
ATOM 2652 N N . LYS A 1 342 ? 2.015 39.084 -1.998 1.00 31.12 342 LYS A N 1
ATOM 2653 C CA . LYS A 1 342 ? 1.384 40.283 -2.565 1.00 31.12 342 LYS A CA 1
ATOM 2654 C C . LYS A 1 342 ? 0.307 40.752 -1.589 1.00 31.12 342 LYS A C 1
ATOM 2656 O O . LYS A 1 342 ? -0.833 40.306 -1.630 1.00 31.12 342 LYS A O 1
ATOM 2661 N N . VAL A 1 343 ? 0.680 41.662 -0.697 1.00 31.27 343 VAL A N 1
ATOM 2662 C CA . VAL A 1 343 ? -0.287 42.496 0.014 1.00 31.27 343 VAL A CA 1
ATOM 2663 C C . VAL A 1 343 ? -0.831 43.489 -1.006 1.00 31.27 343 VAL A C 1
ATOM 2665 O O . VAL A 1 343 ? -0.118 44.393 -1.444 1.00 31.27 343 VAL A O 1
ATOM 2668 N N . SER A 1 344 ? -2.087 43.310 -1.402 1.00 32.25 344 SER A N 1
ATOM 2669 C CA . SER A 1 344 ? -2.859 44.322 -2.119 1.00 32.25 344 SER A CA 1
ATOM 2670 C C . SER A 1 344 ? -2.989 45.551 -1.220 1.00 32.25 344 SER A C 1
ATOM 2672 O O . SER A 1 344 ? -3.839 45.610 -0.335 1.00 32.25 344 SER A O 1
ATOM 2674 N N . ALA A 1 345 ? -2.091 46.518 -1.397 1.00 30.20 345 ALA A N 1
ATOM 2675 C CA . ALA A 1 345 ? -2.159 47.795 -0.711 1.00 30.20 345 ALA A CA 1
ATOM 2676 C C . ALA A 1 345 ? -3.346 48.593 -1.266 1.00 30.20 345 ALA A C 1
ATOM 2678 O O . ALA A 1 345 ? -3.308 49.090 -2.391 1.00 30.20 345 ALA A O 1
ATOM 2679 N N . ALA A 1 346 ? -4.398 48.718 -0.459 1.00 33.38 346 ALA A N 1
ATOM 2680 C CA . ALA A 1 346 ? -5.405 49.752 -0.626 1.00 33.38 346 ALA A CA 1
ATOM 2681 C C . ALA A 1 346 ? -4.708 51.123 -0.553 1.00 33.38 346 ALA A C 1
ATOM 2683 O O . ALA A 1 346 ? -4.151 51.494 0.482 1.00 33.38 346 ALA A O 1
ATOM 2684 N N . GLY A 1 347 ? -4.681 51.852 -1.669 1.00 29.45 347 GLY A N 1
ATOM 2685 C CA . GLY A 1 347 ? -4.158 53.216 -1.711 1.00 29.45 347 GLY A CA 1
ATOM 2686 C C . GLY A 1 347 ? -5.064 54.179 -0.928 1.00 29.45 347 GLY A C 1
ATOM 2687 O O . GLY A 1 347 ? -6.287 54.033 -0.983 1.00 29.45 347 GLY A O 1
ATOM 2688 N N . PRO A 1 348 ? -4.509 55.163 -0.196 1.00 31.86 348 PRO A N 1
ATOM 2689 C CA . PRO A 1 348 ? -5.307 56.166 0.501 1.00 31.86 348 PRO A CA 1
ATOM 2690 C C . PRO A 1 348 ? -5.838 57.228 -0.483 1.00 31.86 348 PRO A C 1
ATOM 2692 O O . PRO A 1 348 ? -5.274 57.401 -1.567 1.00 31.86 348 PRO A O 1
ATOM 2695 N N . PRO A 1 349 ? -6.897 57.979 -0.125 1.00 34.31 349 PRO A N 1
ATOM 2696 C CA . PRO A 1 349 ? -7.464 58.990 -1.004 1.00 34.31 349 PRO A CA 1
ATOM 2697 C C . PRO A 1 349 ? -6.636 60.279 -0.919 1.00 34.31 349 PRO A C 1
ATOM 2699 O O . PRO A 1 349 ? -6.494 60.854 0.159 1.00 34.31 349 PRO A O 1
ATOM 2702 N N . SER A 1 350 ? -6.113 60.770 -2.045 1.00 30.44 350 SER A N 1
ATOM 2703 C CA . SER A 1 350 ? -5.579 62.133 -2.134 1.00 30.44 350 SER A CA 1
ATOM 2704 C C . SER A 1 350 ? -6.549 63.036 -2.887 1.00 30.44 350 SER A C 1
ATOM 2706 O O . SER A 1 350 ? -6.703 62.969 -4.105 1.00 30.44 350 SER A O 1
ATOM 2708 N N . SER A 1 351 ? -7.203 63.892 -2.113 1.00 30.31 351 SER A N 1
ATOM 2709 C CA . SER A 1 351 ? -7.882 65.106 -2.541 1.00 30.31 351 SER A CA 1
ATOM 2710 C C . SER A 1 351 ? -6.894 66.151 -3.072 1.00 30.31 351 SER A C 1
ATOM 2712 O O . SER A 1 351 ? -5.880 66.398 -2.424 1.00 30.31 351 SER A O 1
ATOM 2714 N N . GLY A 1 352 ? -7.288 66.865 -4.129 1.00 28.62 352 GLY A N 1
ATOM 2715 C CA . GLY A 1 352 ? -6.982 68.293 -4.269 1.00 28.62 352 GLY A CA 1
ATOM 2716 C C . GLY A 1 352 ? -5.946 68.704 -5.319 1.00 28.62 352 GLY A C 1
ATOM 2717 O O . GLY A 1 352 ? -4.751 68.556 -5.106 1.00 28.62 352 GLY A O 1
ATOM 2718 N N . SER A 1 353 ? -6.478 69.360 -6.357 1.00 28.09 353 SER A N 1
ATOM 2719 C CA . SER A 1 353 ? -5.986 70.586 -7.016 1.00 28.09 353 SER A CA 1
ATOM 2720 C C . SER A 1 353 ? -4.704 70.571 -7.871 1.00 28.09 353 SER A C 1
ATOM 2722 O O . SER A 1 353 ? -3.599 70.408 -7.367 1.00 28.09 353 SER A O 1
ATOM 2724 N N . ASP A 1 354 ? -4.923 70.964 -9.136 1.00 29.77 354 ASP A N 1
ATOM 2725 C CA . ASP A 1 354 ? -4.314 72.131 -9.804 1.00 29.77 354 ASP A CA 1
ATOM 2726 C C . ASP A 1 354 ? -3.296 71.947 -10.966 1.00 29.77 354 ASP A C 1
ATOM 2728 O O . ASP A 1 354 ? -2.168 71.498 -10.804 1.00 29.77 354 ASP A O 1
ATOM 2732 N N . VAL A 1 355 ? -3.763 72.470 -12.116 1.00 32.31 355 VAL A N 1
ATOM 2733 C CA . VAL A 1 355 ? -3.137 73.184 -13.256 1.00 32.31 355 VAL A CA 1
ATOM 2734 C C . VAL A 1 355 ? -2.362 72.480 -14.395 1.00 32.31 355 VAL A C 1
ATOM 2736 O O . VAL A 1 355 ? -1.256 71.976 -14.244 1.00 32.31 355 VAL A O 1
ATOM 2739 N N . ASP A 1 356 ? -2.969 72.692 -15.569 1.00 30.55 356 ASP A N 1
ATOM 2740 C CA . ASP A 1 356 ? -2.491 73.069 -16.913 1.00 30.55 356 ASP A CA 1
ATOM 2741 C C . ASP A 1 356 ? -1.940 72.075 -17.962 1.00 30.55 356 ASP A C 1
ATOM 2743 O O . ASP A 1 356 ? -1.064 71.257 -17.674 1.00 30.55 356 ASP A O 1
ATOM 2747 N N . PRO A 1 357 ? -2.415 72.203 -19.228 1.00 50.38 357 PRO A N 1
ATOM 2748 C CA . PRO A 1 357 ? -1.972 71.458 -20.402 1.00 50.38 357 PRO A CA 1
ATOM 2749 C C . PRO A 1 357 ? -1.049 72.299 -21.308 1.00 50.38 357 PRO A C 1
ATOM 2751 O O . PRO A 1 357 ? -1.298 73.482 -21.497 1.00 50.38 357 PRO A O 1
ATOM 2754 N N . ASP A 1 358 ? -0.046 71.695 -21.958 1.00 30.67 358 ASP A N 1
ATOM 2755 C CA . ASP A 1 358 ? 0.366 72.124 -23.309 1.00 30.67 358 ASP A CA 1
ATOM 2756 C C . ASP A 1 358 ? 1.425 71.212 -23.965 1.00 30.67 358 ASP A C 1
ATOM 2758 O O . ASP A 1 358 ? 2.403 70.844 -23.324 1.00 30.67 358 ASP A O 1
ATOM 2762 N N . LEU A 1 359 ? 1.204 70.955 -25.271 1.00 32.09 359 LEU A N 1
ATOM 2763 C CA . LEU A 1 359 ? 2.156 70.854 -26.412 1.00 32.09 359 LEU A CA 1
ATOM 2764 C C . LEU A 1 359 ? 3.312 69.815 -26.332 1.00 32.09 359 LEU A C 1
ATOM 2766 O O . LEU A 1 359 ? 3.985 69.686 -25.327 1.00 32.09 359 LEU A O 1
ATOM 2770 N N . GLN A 1 360 ? 3.717 69.049 -27.357 1.00 30.66 360 GLN A N 1
ATOM 2771 C CA . GLN A 1 360 ? 3.709 69.213 -28.816 1.00 30.66 360 GLN A CA 1
ATOM 2772 C C . GLN A 1 360 ? 4.145 67.882 -29.503 1.00 30.66 360 GLN A C 1
ATOM 2774 O O . GLN A 1 360 ? 4.845 67.060 -28.923 1.00 30.66 360 GLN A O 1
ATOM 2779 N N . GLN A 1 361 ? 3.723 67.719 -30.761 1.00 28.17 361 GLN A N 1
ATOM 2780 C CA . GLN A 1 361 ? 4.017 66.699 -31.803 1.00 28.17 361 GLN A CA 1
ATOM 2781 C C . GLN A 1 361 ? 5.533 66.550 -32.213 1.00 28.17 361 GLN A C 1
ATOM 2783 O O . GLN A 1 361 ? 6.333 67.322 -31.694 1.00 28.17 361 GLN A O 1
ATOM 2788 N N . PRO A 1 362 ? 5.962 65.828 -33.300 1.00 39.75 362 PRO A N 1
ATOM 2789 C CA . PRO A 1 362 ? 5.755 64.424 -33.765 1.00 39.75 362 PRO A CA 1
ATOM 2790 C C . PRO A 1 362 ? 6.999 63.709 -34.447 1.00 39.75 362 PRO A C 1
ATOM 2792 O O . PRO A 1 362 ? 7.965 64.367 -34.810 1.00 39.75 362 PRO A O 1
ATOM 2795 N N . VAL A 1 363 ? 6.877 62.383 -34.735 1.00 28.20 363 VAL A N 1
ATOM 2796 C CA . VAL A 1 363 ? 7.537 61.467 -35.756 1.00 28.20 363 VAL A CA 1
ATOM 2797 C C . VAL A 1 363 ? 9.088 61.272 -35.847 1.00 28.20 363 VAL A C 1
ATOM 2799 O O . VAL A 1 363 ? 9.828 62.122 -35.374 1.00 28.20 363 VAL A O 1
ATOM 2802 N N . PRO A 1 364 ? 9.650 60.279 -36.610 1.00 38.84 364 PRO A N 1
ATOM 2803 C CA . PRO A 1 364 ? 9.318 58.848 -36.860 1.00 38.84 364 PRO A CA 1
ATOM 2804 C C . PRO A 1 364 ? 10.557 57.885 -36.895 1.00 38.84 364 PRO A C 1
ATOM 2806 O O . PRO A 1 364 ? 11.693 58.317 -37.060 1.00 38.84 364 PRO A O 1
ATOM 2809 N N . GLY A 1 365 ? 10.328 56.559 -36.930 1.00 25.81 365 GLY A N 1
ATOM 2810 C CA . GLY A 1 365 ? 11.155 55.631 -37.734 1.00 25.81 365 GLY A CA 1
ATOM 2811 C C . GLY A 1 365 ? 11.868 54.469 -37.020 1.00 25.81 365 GLY A C 1
ATOM 2812 O O . GLY A 1 365 ? 12.928 54.638 -36.434 1.00 25.81 365 GLY A O 1
ATOM 2813 N N . SER A 1 366 ? 11.358 53.247 -37.179 1.00 27.39 366 SER A N 1
ATOM 2814 C CA . SER A 1 366 ? 12.052 52.141 -37.874 1.00 27.39 366 SER A CA 1
ATOM 2815 C C . SER A 1 366 ? 11.264 50.838 -37.717 1.00 27.39 366 SER A C 1
ATOM 2817 O O . SER A 1 366 ? 10.720 50.528 -36.662 1.00 27.39 366 SER A O 1
ATOM 2819 N N . ALA A 1 367 ? 11.145 50.123 -38.830 1.00 30.94 367 ALA A N 1
ATOM 2820 C CA . ALA A 1 367 ? 10.404 48.883 -38.969 1.00 30.94 367 ALA A CA 1
ATOM 2821 C C . ALA A 1 367 ? 11.171 47.689 -38.372 1.00 30.94 367 ALA A C 1
ATOM 2823 O O . ALA A 1 367 ? 12.379 47.566 -38.572 1.00 30.94 367 ALA A O 1
ATOM 2824 N N . GLY A 1 368 ? 10.438 46.780 -37.728 1.00 28.14 368 GLY A N 1
ATOM 2825 C CA . GLY A 1 368 ? 10.867 45.432 -37.345 1.00 28.14 368 GLY A CA 1
ATOM 2826 C C . GLY A 1 368 ? 9.653 44.482 -37.355 1.00 28.14 368 GLY A C 1
ATOM 2827 O O . GLY A 1 368 ? 8.549 44.945 -37.071 1.00 28.14 368 GLY A O 1
ATOM 2828 N N . PRO A 1 369 ? 9.804 43.208 -37.766 1.00 29.84 369 PRO A N 1
ATOM 2829 C CA . PRO A 1 369 ? 8.704 42.389 -38.280 1.00 29.84 369 PRO A CA 1
ATOM 2830 C C . PRO A 1 369 ? 7.949 41.590 -37.203 1.00 29.84 369 PRO A C 1
ATOM 2832 O O . PRO A 1 369 ? 8.541 41.136 -36.233 1.00 29.84 369 PRO A O 1
ATOM 2835 N N . ASN A 1 370 ? 6.651 41.380 -37.457 1.00 30.16 370 ASN A N 1
ATOM 2836 C CA . ASN A 1 370 ? 5.764 40.323 -36.950 1.00 30.16 370 ASN A CA 1
ATOM 2837 C C . ASN A 1 370 ? 5.995 39.803 -35.520 1.00 30.16 370 ASN A C 1
ATOM 2839 O O . ASN A 1 370 ? 6.632 38.772 -35.310 1.00 30.16 370 ASN A O 1
ATOM 2843 N N . THR A 1 371 ? 5.301 40.414 -34.561 1.00 29.75 371 THR A N 1
ATOM 2844 C CA . THR A 1 371 ? 4.951 39.759 -33.298 1.00 29.75 371 THR A CA 1
ATOM 2845 C C . THR A 1 371 ? 3.716 38.890 -33.538 1.00 29.75 371 THR A C 1
ATOM 2847 O O . THR A 1 371 ? 2.598 39.396 -33.639 1.00 29.75 371 THR A O 1
ATOM 2850 N N . GLN A 1 372 ? 3.912 37.575 -33.656 1.00 31.72 372 GLN A N 1
ATOM 2851 C CA . GLN A 1 372 ? 2.853 36.626 -33.320 1.00 31.72 372 GLN A CA 1
ATOM 2852 C C . GLN A 1 372 ? 2.482 36.862 -31.854 1.00 31.72 372 GLN A C 1
ATOM 2854 O O . GLN A 1 372 ? 3.356 36.886 -30.988 1.00 31.72 372 GLN A O 1
ATOM 2859 N N . GLN A 1 373 ? 1.198 37.098 -31.598 1.00 28.27 373 GLN A N 1
ATOM 2860 C CA . GLN A 1 373 ? 0.637 37.132 -30.252 1.00 28.27 373 GLN A CA 1
ATOM 2861 C C . GLN A 1 373 ? 1.022 35.841 -29.511 1.00 28.27 373 GLN A C 1
ATOM 2863 O O . GLN A 1 373 ? 0.726 34.763 -30.029 1.00 28.27 373 GLN A O 1
ATOM 2868 N N . PRO A 1 374 ? 1.626 35.907 -28.314 1.00 31.53 374 PRO A N 1
ATOM 2869 C CA . PRO A 1 374 ? 1.571 34.790 -27.395 1.00 31.53 374 PRO A CA 1
ATOM 2870 C C . PRO A 1 374 ? 0.180 34.795 -26.758 1.00 31.53 374 PRO A C 1
ATOM 2872 O O . PRO A 1 374 ? -0.182 35.717 -26.026 1.00 31.53 374 PRO A O 1
ATOM 2875 N N . SER A 1 375 ? -0.618 33.793 -27.113 1.00 33.19 375 SER A N 1
ATOM 2876 C CA . SER A 1 375 ? -1.783 33.382 -26.343 1.00 33.19 375 SER A CA 1
ATOM 2877 C C . SER A 1 375 ? -1.335 32.737 -25.031 1.00 33.19 375 SER A C 1
ATOM 2879 O O . SER A 1 375 ? -0.361 31.988 -25.002 1.00 33.19 375 SER A O 1
ATOM 2881 N N . ASP A 1 376 ? -2.131 33.018 -24.008 1.00 33.19 376 ASP A N 1
ATOM 2882 C CA . ASP A 1 376 ? -2.260 32.356 -22.713 1.00 33.19 376 ASP A CA 1
ATOM 2883 C C . ASP A 1 376 ? -1.231 32.671 -21.622 1.00 33.19 376 ASP A C 1
ATOM 2885 O O . ASP A 1 376 ? -0.063 32.285 -21.623 1.00 33.19 376 ASP A O 1
ATOM 2889 N N . ALA A 1 377 ? -1.761 33.398 -20.637 1.00 37.06 377 ALA A N 1
ATOM 2890 C CA . ALA A 1 377 ? -1.201 33.629 -19.327 1.00 37.06 377 ALA A CA 1
ATOM 2891 C C . ALA A 1 377 ? -0.947 32.289 -18.624 1.00 37.06 377 ALA A C 1
ATOM 2893 O O . ALA A 1 377 ? -1.878 31.593 -18.228 1.00 37.06 377 ALA A O 1
ATOM 2894 N N . SER A 1 378 ? 0.322 31.943 -18.428 1.00 42.88 378 SER A N 1
ATOM 2895 C CA . SER A 1 378 ? 0.704 30.962 -17.420 1.00 42.88 378 SER A CA 1
ATOM 2896 C C . SER A 1 378 ? 0.507 31.603 -16.044 1.00 42.88 378 SER A C 1
ATOM 2898 O O . SER A 1 378 ? 1.412 32.250 -15.517 1.00 42.88 378 SER A O 1
ATOM 2900 N N . GLU A 1 379 ? -0.697 31.504 -15.490 1.00 49.97 379 GLU A N 1
ATOM 2901 C CA . GLU A 1 379 ? -0.913 31.819 -14.082 1.00 49.97 379 GLU A CA 1
ATOM 2902 C C . GLU A 1 379 ? -0.160 30.788 -13.224 1.00 49.97 379 GLU A C 1
ATOM 2904 O O . GLU A 1 379 ? -0.256 29.583 -13.463 1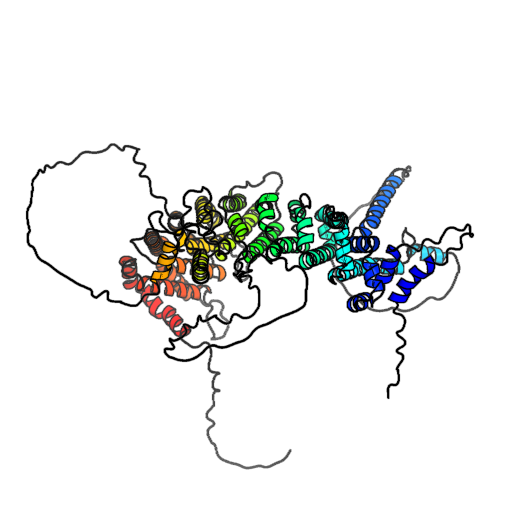.00 49.97 379 GLU A O 1
ATOM 2909 N N . ASP A 1 380 ? 0.598 31.261 -12.229 1.00 58.97 380 ASP A N 1
ATOM 2910 C CA . ASP A 1 380 ? 1.404 30.468 -11.284 1.00 58.97 380 ASP A CA 1
ATOM 2911 C C . ASP A 1 380 ? 0.524 29.651 -10.308 1.00 58.97 380 ASP A C 1
ATOM 2913 O O . ASP A 1 380 ? 0.626 29.776 -9.088 1.00 58.97 380 ASP A O 1
ATOM 2917 N N . HIS A 1 381 ? -0.399 28.833 -10.817 1.00 63.31 381 HIS A N 1
ATOM 2918 C CA . HIS A 1 381 ? -1.220 27.964 -9.980 1.00 63.31 381 HIS A CA 1
ATOM 2919 C C . HIS A 1 381 ? -0.379 26.777 -9.486 1.00 63.31 381 HIS A C 1
ATOM 2921 O O . HIS A 1 381 ? 0.311 26.137 -10.291 1.00 63.31 381 HIS A O 1
ATOM 2927 N N . PRO A 1 382 ? -0.433 26.436 -8.184 1.00 63.78 382 PRO A N 1
ATOM 2928 C CA . PRO A 1 382 ? 0.215 25.232 -7.687 1.00 63.78 382 PRO A CA 1
ATOM 2929 C C . PRO A 1 382 ? -0.400 24.016 -8.380 1.00 63.78 382 PRO A C 1
ATOM 2931 O O . PRO A 1 382 ? -1.615 23.821 -8.336 1.00 63.78 382 PRO A O 1
ATOM 2934 N N . ARG A 1 383 ? 0.437 23.195 -9.022 1.00 61.94 383 ARG A N 1
ATOM 2935 C CA . ARG A 1 383 ? -0.014 21.928 -9.608 1.00 61.94 383 ARG A CA 1
ATOM 2936 C C . ARG A 1 383 ? 0.063 20.840 -8.548 1.00 61.94 383 ARG A C 1
ATOM 2938 O O . ARG A 1 383 ? 1.101 20.668 -7.910 1.00 61.94 383 ARG A O 1
ATOM 2945 N N . PHE A 1 384 ? -1.021 20.100 -8.373 1.00 66.81 384 PHE A N 1
ATOM 2946 C CA . PHE A 1 384 ? -1.069 18.947 -7.480 1.00 66.81 384 PHE A CA 1
ATOM 2947 C C . PHE A 1 384 ? -0.869 17.676 -8.302 1.00 66.81 384 PHE A C 1
ATOM 2949 O O . PHE A 1 384 ? -1.540 17.488 -9.318 1.00 66.81 384 PHE A O 1
ATOM 2956 N N . ILE A 1 385 ? 0.057 16.808 -7.880 1.00 59.59 385 ILE A N 1
ATOM 2957 C CA . ILE A 1 385 ? 0.232 15.500 -8.524 1.00 59.59 385 ILE A CA 1
ATOM 2958 C C . ILE A 1 385 ? -1.064 14.689 -8.413 1.00 59.59 385 ILE A C 1
ATOM 2960 O O . ILE A 1 385 ? -1.775 14.720 -7.409 1.00 59.59 385 ILE A O 1
ATOM 2964 N N . THR A 1 386 ? -1.365 13.998 -9.507 1.00 59.91 386 THR A N 1
ATOM 2965 C CA . THR A 1 386 ? -2.616 13.311 -9.816 1.00 59.91 386 THR A CA 1
ATOM 2966 C C . THR A 1 386 ? -3.085 12.366 -8.710 1.00 59.91 386 THR A C 1
ATOM 2968 O O . THR A 1 386 ? -2.493 11.319 -8.445 1.00 59.91 386 THR A O 1
ATOM 2971 N N . THR A 1 387 ? -4.264 12.649 -8.174 1.00 68.31 387 THR A N 1
ATOM 2972 C CA . THR A 1 387 ? -5.019 11.716 -7.333 1.00 68.31 387 THR A CA 1
ATOM 2973 C C . THR A 1 387 ? -5.731 10.630 -8.139 1.00 68.31 387 THR A C 1
ATOM 2975 O O . THR A 1 387 ? -6.367 9.768 -7.545 1.00 68.31 387 THR A O 1
ATOM 2978 N N . ARG A 1 388 ? -5.640 10.629 -9.480 1.00 82.00 388 ARG A N 1
ATOM 2979 C CA . ARG A 1 388 ? -6.360 9.662 -10.323 1.00 82.00 388 ARG A CA 1
ATOM 2980 C C . ARG A 1 388 ? -5.914 8.224 -10.072 1.00 82.00 388 ARG A C 1
ATOM 2982 O O . ARG A 1 388 ? -6.745 7.381 -9.762 1.00 82.00 388 ARG A O 1
ATOM 2989 N N . LEU A 1 389 ? -4.608 7.963 -10.121 1.00 86.94 389 LEU A N 1
ATOM 2990 C CA . LEU A 1 389 ? -4.071 6.633 -9.828 1.00 86.94 389 LEU A CA 1
ATOM 2991 C C . LEU A 1 389 ? -4.370 6.201 -8.389 1.00 86.94 389 LEU A C 1
ATOM 2993 O O . LEU A 1 389 ? -4.668 5.038 -8.139 1.00 86.94 389 LEU A O 1
ATOM 2997 N N . MET A 1 390 ? -4.358 7.151 -7.451 1.00 87.06 390 MET A N 1
ATOM 2998 C CA . MET A 1 390 ? -4.751 6.895 -6.069 1.00 87.06 390 MET A CA 1
ATOM 2999 C C . MET A 1 390 ? -6.236 6.523 -5.946 1.00 87.06 390 MET A C 1
ATOM 3001 O O . MET A 1 390 ? -6.553 5.570 -5.237 1.00 87.06 390 MET A O 1
ATOM 3005 N N . ARG A 1 391 ? -7.136 7.224 -6.654 1.00 87.75 391 ARG A N 1
ATOM 3006 C CA . ARG A 1 391 ? -8.568 6.888 -6.726 1.00 87.75 391 ARG A CA 1
ATOM 3007 C C . ARG A 1 391 ? -8.760 5.479 -7.269 1.00 87.75 391 ARG A C 1
ATOM 3009 O O . ARG A 1 391 ? -9.437 4.689 -6.619 1.00 87.75 391 ARG A O 1
ATOM 3016 N N . GLU A 1 392 ? -8.101 5.154 -8.377 1.00 90.75 392 GLU A N 1
ATOM 3017 C CA . GLU A 1 392 ? -8.180 3.833 -9.003 1.00 90.75 392 GLU A CA 1
ATOM 3018 C C . GLU A 1 392 ? -7.710 2.721 -8.050 1.00 90.75 392 GLU A C 1
ATOM 3020 O O . GLU A 1 392 ? -8.417 1.735 -7.851 1.00 90.75 392 GLU A O 1
ATOM 3025 N N . LEU A 1 393 ? -6.574 2.914 -7.368 1.00 92.31 393 LEU A N 1
ATOM 3026 C CA . LEU A 1 393 ? -6.059 1.968 -6.367 1.00 92.31 393 LEU A CA 1
ATOM 3027 C C . LEU A 1 393 ? -6.973 1.830 -5.138 1.00 92.31 393 LEU A C 1
ATOM 3029 O O . LEU A 1 393 ? -7.055 0.754 -4.550 1.00 92.31 393 LEU A O 1
ATOM 3033 N N . SER A 1 394 ? -7.656 2.909 -4.746 1.00 91.69 394 SER A N 1
ATOM 3034 C CA . SER A 1 394 ? -8.622 2.923 -3.637 1.00 91.69 394 SER A CA 1
ATOM 3035 C C . SER A 1 394 ? -10.027 2.452 -4.024 1.00 91.69 394 SER A C 1
ATOM 3037 O O . SER A 1 394 ? -10.915 2.406 -3.171 1.00 91.69 394 SER A O 1
ATOM 3039 N N . SER A 1 395 ? -10.256 2.124 -5.297 1.00 92.94 395 SER A N 1
ATOM 3040 C CA . SER A 1 395 ? -11.570 1.717 -5.781 1.00 92.94 395 SER A CA 1
ATOM 3041 C C . SER A 1 395 ? -12.054 0.440 -5.086 1.00 92.94 395 SER A C 1
ATOM 3043 O O . SER A 1 395 ? -11.277 -0.441 -4.706 1.00 92.94 395 SER A O 1
ATOM 3045 N N . SER A 1 396 ? -13.375 0.325 -4.927 1.00 94.00 396 SER A N 1
ATOM 3046 C CA . SER A 1 396 ? -13.990 -0.842 -4.285 1.00 94.00 396 SER A CA 1
ATOM 3047 C C . SER A 1 396 ? -13.627 -2.146 -5.007 1.00 94.00 396 SER A C 1
ATOM 3049 O O . SER A 1 396 ? -13.335 -3.134 -4.342 1.00 94.00 396 SER A O 1
ATOM 3051 N N . SER A 1 397 ? -13.553 -2.140 -6.342 1.00 95.00 397 SER A N 1
ATOM 3052 C CA . SER A 1 397 ? -13.160 -3.303 -7.149 1.00 95.00 397 SER A CA 1
ATOM 3053 C C . SER A 1 397 ? -11.733 -3.765 -6.848 1.00 95.00 397 SER A C 1
ATOM 3055 O O . SER A 1 397 ? -11.521 -4.952 -6.595 1.00 95.00 397 SER A O 1
ATOM 3057 N N . VAL A 1 398 ? -10.763 -2.844 -6.822 1.00 96.38 398 VAL A N 1
ATOM 3058 C CA . VAL A 1 398 ? -9.356 -3.161 -6.534 1.00 96.38 398 VAL A CA 1
ATOM 3059 C C . VAL A 1 398 ? -9.203 -3.687 -5.110 1.00 96.38 398 VAL A C 1
ATOM 3061 O O . VAL A 1 398 ? -8.582 -4.729 -4.906 1.00 96.38 398 VAL A O 1
ATOM 3064 N N . VAL A 1 399 ? -9.820 -3.027 -4.127 1.00 96.94 399 VAL A N 1
ATOM 3065 C CA . VAL A 1 399 ? -9.756 -3.444 -2.718 1.00 96.94 399 VAL A CA 1
ATOM 3066 C C . VAL A 1 399 ? -10.405 -4.814 -2.519 1.00 96.94 399 VAL A C 1
ATOM 3068 O O . VAL A 1 399 ? -9.795 -5.695 -1.911 1.00 96.94 399 VAL A O 1
ATOM 3071 N N . SER A 1 400 ? -11.595 -5.047 -3.079 1.00 97.06 400 SER A N 1
ATOM 3072 C CA . SER A 1 400 ? -12.250 -6.359 -3.035 1.00 97.06 400 SER A CA 1
ATOM 3073 C C . SER A 1 400 ? -11.386 -7.444 -3.676 1.00 97.06 400 SER A C 1
ATOM 3075 O O . SER A 1 400 ? -11.274 -8.540 -3.127 1.00 97.06 400 SER A O 1
ATOM 3077 N N . LYS A 1 401 ? -10.718 -7.143 -4.795 1.00 97.31 401 LYS A N 1
ATOM 3078 C CA . LYS A 1 401 ? -9.828 -8.095 -5.461 1.00 97.31 401 LYS A CA 1
ATOM 3079 C C . LYS A 1 401 ? -8.585 -8.412 -4.624 1.00 97.31 401 LYS A C 1
ATOM 3081 O O . LYS A 1 401 ? -8.258 -9.586 -4.456 1.00 97.31 401 LYS A O 1
ATOM 3086 N N . LEU A 1 402 ? -7.944 -7.402 -4.038 1.00 97.50 402 LEU A N 1
ATOM 3087 C CA . LEU A 1 402 ? -6.816 -7.574 -3.115 1.00 97.50 402 LEU A CA 1
ATOM 3088 C C . LEU A 1 402 ? -7.181 -8.470 -1.921 1.00 97.50 402 LEU A C 1
ATOM 3090 O O . LEU A 1 402 ? -6.406 -9.349 -1.545 1.00 97.50 402 LEU A O 1
ATOM 3094 N N . LEU A 1 403 ? -8.378 -8.293 -1.351 1.00 97.06 403 LEU A N 1
ATOM 3095 C CA . LEU A 1 403 ? -8.876 -9.156 -0.278 1.00 97.06 403 LEU A CA 1
ATOM 3096 C C . LEU A 1 403 ? -9.173 -10.580 -0.773 1.00 97.06 403 LEU A C 1
ATOM 3098 O O . LEU A 1 403 ? -8.843 -11.540 -0.077 1.00 97.06 403 LEU A O 1
ATOM 3102 N N . SER A 1 404 ? -9.723 -10.734 -1.982 1.00 96.44 404 SER A N 1
ATOM 3103 C CA . SER A 1 404 ? -10.077 -12.045 -2.552 1.00 96.44 404 SER A CA 1
ATOM 3104 C C . SER A 1 404 ? -8.875 -12.978 -2.742 1.00 96.44 404 SER A C 1
ATOM 3106 O O . SER A 1 404 ? -8.989 -14.188 -2.545 1.00 96.44 404 SER A O 1
ATOM 3108 N N . PHE A 1 405 ? -7.688 -12.431 -3.030 1.00 95.06 405 PHE A N 1
ATOM 3109 C CA . PHE A 1 405 ? -6.450 -13.214 -3.103 1.00 95.06 405 PHE A CA 1
ATOM 3110 C C . PHE A 1 405 ? -6.151 -13.920 -1.783 1.00 95.06 405 PHE A C 1
ATOM 3112 O O . PHE A 1 405 ? -5.780 -15.089 -1.753 1.00 95.06 405 PHE A O 1
ATOM 3119 N N . GLY A 1 406 ? -6.348 -13.210 -0.675 1.00 89.25 406 GLY A N 1
ATOM 3120 C CA . GLY A 1 406 ? -6.165 -13.7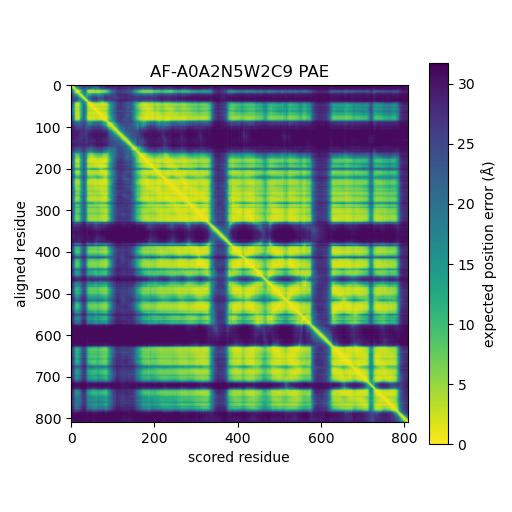66 0.650 1.00 89.25 406 GLY A CA 1
ATOM 3121 C C . GLY A 1 406 ? -7.332 -14.638 1.098 1.00 89.25 406 GLY A C 1
ATOM 3122 O O . GLY A 1 406 ? -7.091 -15.627 1.771 1.00 89.25 406 GLY A O 1
ATOM 3123 N N . LEU A 1 407 ? -8.577 -14.287 0.793 1.00 92.75 407 LEU A N 1
ATOM 3124 C CA . LEU A 1 407 ? -9.738 -14.889 1.460 1.00 92.75 407 LEU A CA 1
ATOM 3125 C C . LEU A 1 407 ? -10.458 -15.960 0.636 1.00 92.75 407 LEU A C 1
ATOM 3127 O O . LEU A 1 407 ? -10.945 -16.929 1.209 1.00 92.75 407 LEU A O 1
ATOM 3131 N N . ASP A 1 408 ? -10.498 -15.809 -0.687 1.00 92.94 408 ASP A N 1
ATOM 3132 C CA . ASP A 1 408 ? -11.366 -16.614 -1.559 1.00 92.94 408 ASP A CA 1
ATOM 3133 C C . ASP A 1 408 ? -10.592 -17.663 -2.366 1.00 92.94 408 ASP A C 1
ATOM 3135 O O . ASP A 1 408 ? -11.185 -18.550 -2.980 1.00 92.94 408 ASP A O 1
ATOM 3139 N N . THR A 1 409 ? -9.260 -17.570 -2.383 1.00 88.19 409 THR A N 1
ATOM 3140 C CA . THR A 1 409 ? -8.417 -18.460 -3.185 1.00 88.19 409 THR A CA 1
ATOM 3141 C C . THR A 1 409 ? -8.275 -19.824 -2.499 1.00 88.19 409 THR A C 1
ATOM 3143 O O . THR A 1 409 ? -7.743 -19.888 -1.386 1.00 88.19 409 THR A O 1
ATOM 3146 N N . PRO A 1 410 ? -8.709 -20.928 -3.138 1.00 85.56 410 PRO A N 1
ATOM 3147 C CA . PRO A 1 410 ? -8.585 -22.256 -2.555 1.00 85.56 410 PRO A CA 1
ATOM 3148 C C . PRO A 1 410 ? -7.119 -22.701 -2.502 1.00 85.56 410 PRO A C 1
ATOM 3150 O O . PRO A 1 410 ? -6.295 -22.320 -3.337 1.00 85.56 410 PRO A O 1
ATOM 3153 N N . ILE A 1 411 ? -6.799 -23.542 -1.519 1.00 83.25 411 ILE A N 1
ATOM 3154 C CA . ILE A 1 411 ? -5.501 -24.220 -1.440 1.00 83.25 411 ILE A CA 1
ATOM 3155 C C . ILE A 1 411 ? -5.415 -25.215 -2.605 1.00 83.25 411 ILE A C 1
ATOM 3157 O O . ILE A 1 411 ? -6.375 -25.934 -2.873 1.00 83.25 411 ILE A O 1
ATOM 3161 N N . SER A 1 412 ? -4.277 -25.242 -3.303 1.00 81.12 412 SER A N 1
ATOM 3162 C CA . SER A 1 412 ? -4.047 -26.209 -4.381 1.00 81.12 412 SER A CA 1
ATOM 3163 C C . SER A 1 412 ? -3.583 -27.532 -3.775 1.00 81.12 412 SER A C 1
ATOM 3165 O O . SER A 1 412 ? -2.521 -27.568 -3.157 1.00 81.12 412 SER A O 1
ATOM 3167 N N . GLU A 1 413 ? -4.376 -28.596 -3.922 1.00 67.00 413 GLU A N 1
ATOM 3168 C CA . GLU A 1 413 ? -4.054 -29.931 -3.387 1.00 67.00 413 GLU A CA 1
ATOM 3169 C C . GLU A 1 413 ? -3.060 -30.712 -4.269 1.00 67.00 413 GLU A C 1
ATOM 3171 O O . GLU A 1 413 ? -2.398 -31.619 -3.769 1.00 67.00 413 GLU A O 1
ATOM 3176 N N . ASP A 1 414 ? -2.919 -30.343 -5.549 1.00 62.69 414 ASP A N 1
ATOM 3177 C CA . ASP A 1 414 ? -2.224 -31.171 -6.548 1.00 62.69 414 ASP A CA 1
ATOM 3178 C C . ASP A 1 414 ? -0.785 -30.718 -6.874 1.00 62.69 414 ASP A C 1
ATOM 3180 O O . ASP A 1 414 ? 0.056 -31.563 -7.178 1.00 62.69 414 ASP A O 1
ATOM 3184 N N . ASP A 1 415 ? -0.467 -29.417 -6.771 1.00 66.75 415 ASP A N 1
ATOM 3185 C CA . ASP A 1 415 ? 0.821 -28.860 -7.243 1.00 66.75 415 ASP A CA 1
ATOM 3186 C C . ASP A 1 415 ? 1.643 -28.104 -6.169 1.00 66.75 415 ASP A C 1
ATOM 3188 O O . ASP A 1 415 ? 2.691 -27.541 -6.489 1.00 66.75 415 ASP A O 1
ATOM 3192 N N . ASP A 1 416 ? 1.185 -28.020 -4.910 1.00 71.56 416 ASP A N 1
ATOM 3193 C CA . ASP A 1 416 ? 1.814 -27.236 -3.816 1.00 71.56 416 ASP A CA 1
ATOM 3194 C C . ASP A 1 416 ? 2.106 -25.748 -4.161 1.00 71.56 416 ASP A C 1
ATOM 3196 O O . ASP A 1 416 ? 2.834 -25.052 -3.448 1.00 71.56 416 ASP A O 1
ATOM 3200 N N . VAL A 1 417 ? 1.531 -25.213 -5.247 1.00 81.81 417 VAL A N 1
ATOM 3201 C CA . VAL A 1 417 ? 1.759 -23.826 -5.701 1.00 81.81 417 VAL A CA 1
ATOM 3202 C C . VAL A 1 417 ? 1.106 -22.821 -4.753 1.00 81.81 417 VAL A C 1
ATOM 3204 O O . VAL A 1 417 ? 1.702 -21.800 -4.405 1.00 81.81 417 VAL A O 1
ATOM 3207 N N . ILE A 1 418 ? -0.127 -23.104 -4.329 1.00 89.81 418 ILE A N 1
ATOM 3208 C CA . ILE A 1 418 ? -0.883 -22.265 -3.399 1.00 89.81 418 ILE A CA 1
ATOM 3209 C C . ILE A 1 418 ? -0.927 -22.980 -2.057 1.00 89.81 418 ILE A C 1
ATOM 3211 O O . ILE A 1 418 ? -1.627 -23.975 -1.898 1.00 89.81 418 ILE A O 1
ATOM 3215 N N . THR A 1 419 ? -0.188 -22.447 -1.090 1.00 90.94 419 THR A N 1
ATOM 3216 C CA . THR A 1 419 ? -0.072 -22.988 0.266 1.00 90.94 419 THR A CA 1
ATOM 3217 C C . THR A 1 419 ? -0.579 -21.974 1.284 1.00 90.94 419 THR A C 1
ATOM 3219 O O . THR A 1 419 ? -0.707 -20.785 0.993 1.00 90.94 419 THR A O 1
ATOM 3222 N N . ASN A 1 420 ? -0.767 -22.400 2.535 1.00 90.75 420 ASN A N 1
ATOM 3223 C CA . ASN A 1 420 ? -1.043 -21.469 3.636 1.00 90.75 420 ASN A CA 1
ATOM 3224 C C . ASN A 1 420 ? 0.017 -20.361 3.759 1.00 90.75 420 ASN A C 1
ATOM 3226 O O . ASN A 1 420 ? -0.315 -19.238 4.129 1.00 90.75 420 ASN A O 1
ATOM 3230 N N . ALA A 1 421 ? 1.279 -20.647 3.423 1.00 91.06 421 ALA A N 1
ATOM 3231 C CA . ALA A 1 421 ? 2.346 -19.653 3.471 1.00 91.06 421 ALA A CA 1
ATOM 3232 C C . ALA A 1 421 ? 2.212 -18.602 2.357 1.00 91.06 421 ALA A C 1
ATOM 3234 O O . ALA A 1 421 ? 2.393 -17.411 2.622 1.00 91.06 421 ALA A O 1
ATOM 3235 N N . THR A 1 422 ? 1.877 -19.012 1.128 1.00 93.69 422 THR A N 1
ATOM 3236 C CA . THR A 1 422 ? 1.702 -18.070 0.011 1.00 93.69 422 THR A CA 1
ATOM 3237 C C . THR A 1 422 ? 0.397 -17.284 0.130 1.00 93.69 422 THR A C 1
ATOM 3239 O O . THR A 1 422 ? 0.413 -16.077 -0.106 1.00 93.69 422 THR A O 1
ATOM 3242 N N . LEU A 1 423 ? -0.685 -17.907 0.614 1.00 94.56 423 LEU A N 1
ATOM 3243 C CA . LEU A 1 423 ? -1.945 -17.238 0.963 1.00 94.56 423 LEU A CA 1
ATOM 3244 C C . LEU A 1 423 ? -1.756 -16.190 2.065 1.00 94.56 423 LEU A C 1
ATOM 3246 O O . LEU A 1 423 ? -2.171 -15.042 1.908 1.00 94.56 423 LEU A O 1
ATOM 3250 N N . ALA A 1 424 ? -1.082 -16.556 3.162 1.00 94.75 424 ALA A N 1
ATOM 3251 C CA . ALA A 1 424 ? -0.782 -15.616 4.238 1.00 94.75 424 ALA A CA 1
ATOM 3252 C C . ALA A 1 424 ? 0.101 -14.467 3.732 1.00 94.75 424 ALA A C 1
ATOM 3254 O O . ALA A 1 424 ? -0.173 -13.307 4.025 1.00 94.75 424 ALA A O 1
ATOM 3255 N N . SER A 1 425 ? 1.130 -14.764 2.929 1.00 96.31 425 SER A N 1
ATOM 3256 C CA . SER A 1 425 ? 1.992 -13.742 2.327 1.00 96.31 425 SER A CA 1
ATOM 3257 C C . SER A 1 425 ? 1.221 -12.786 1.412 1.00 96.31 425 SER A C 1
ATOM 3259 O O . SER A 1 425 ? 1.419 -11.574 1.511 1.00 96.31 425 SER A O 1
ATOM 3261 N N . SER A 1 426 ? 0.350 -13.310 0.550 1.00 97.25 426 SER A N 1
ATOM 3262 C CA . SER A 1 426 ? -0.495 -12.518 -0.346 1.00 97.25 426 SER A CA 1
ATOM 3263 C C . SER A 1 426 ? -1.424 -11.595 0.446 1.00 97.25 426 SER A C 1
ATOM 3265 O O . SER A 1 426 ? -1.424 -10.385 0.205 1.00 97.25 426 SER A O 1
ATOM 3267 N N . LEU A 1 427 ? -2.122 -12.120 1.467 1.00 97.19 427 LEU A N 1
ATOM 3268 C CA . LEU A 1 427 ? -2.982 -11.303 2.325 1.00 97.19 427 LEU A CA 1
ATOM 3269 C C . LEU A 1 427 ? -2.173 -10.227 3.058 1.00 97.19 427 LEU A C 1
ATOM 3271 O O . LEU A 1 427 ? -2.528 -9.059 2.994 1.00 97.19 427 LEU A O 1
ATOM 3275 N N . ILE A 1 428 ? -1.076 -10.591 3.730 1.00 97.56 428 ILE A N 1
ATOM 3276 C CA . ILE A 1 428 ? -0.243 -9.658 4.509 1.00 97.56 428 ILE A CA 1
ATOM 3277 C C . ILE A 1 428 ? 0.205 -8.464 3.659 1.00 97.56 428 ILE A C 1
ATOM 3279 O O . ILE A 1 428 ? 0.157 -7.323 4.121 1.00 97.56 428 ILE A O 1
ATOM 3283 N N . ASN A 1 429 ? 0.654 -8.721 2.430 1.00 98.31 429 ASN A N 1
ATOM 3284 C CA . ASN A 1 429 ? 1.131 -7.678 1.526 1.00 98.31 429 ASN A CA 1
ATOM 3285 C C . ASN A 1 429 ? -0.026 -6.853 0.944 1.00 98.31 429 ASN A C 1
ATOM 3287 O O . ASN A 1 429 ? 0.074 -5.630 0.905 1.00 98.31 429 ASN A O 1
ATOM 3291 N N . SER A 1 430 ? -1.146 -7.491 0.597 1.00 98.25 430 SER A N 1
ATOM 3292 C CA . SER A 1 430 ? -2.366 -6.803 0.151 1.00 98.25 430 SER A CA 1
ATOM 3293 C C . SER A 1 430 ? -2.921 -5.872 1.236 1.00 98.25 430 SER A C 1
ATOM 3295 O O . SER A 1 430 ? -3.191 -4.702 0.974 1.00 98.25 430 SER A O 1
ATOM 3297 N N . LEU A 1 431 ? -2.992 -6.343 2.486 1.00 97.94 431 LEU A N 1
ATOM 3298 C CA . LEU A 1 431 ? -3.379 -5.525 3.636 1.00 97.94 431 LEU A CA 1
ATOM 3299 C C . LEU A 1 431 ? -2.390 -4.385 3.879 1.00 97.94 431 LEU A C 1
ATOM 3301 O O . LEU A 1 431 ? -2.812 -3.276 4.181 1.00 97.94 431 LEU A O 1
ATOM 3305 N N . SER A 1 432 ? -1.084 -4.622 3.713 1.00 98.06 432 SER A N 1
ATOM 3306 C CA . SER A 1 432 ? -0.081 -3.561 3.856 1.00 98.06 432 SER A CA 1
ATOM 3307 C C . SER A 1 432 ? -0.275 -2.427 2.847 1.00 98.06 432 SER A C 1
ATOM 3309 O O . SER A 1 432 ? -0.002 -1.282 3.199 1.00 98.06 432 SER A O 1
ATOM 3311 N N . VAL A 1 433 ? -0.715 -2.727 1.621 1.00 97.62 433 VAL A N 1
ATOM 3312 C CA . VAL A 1 433 ? -1.036 -1.712 0.605 1.00 97.62 433 VAL A CA 1
ATOM 3313 C C . VAL A 1 433 ? -2.306 -0.957 0.994 1.00 97.62 433 VAL A C 1
ATOM 3315 O O . VAL A 1 433 ? -2.308 0.268 0.973 1.00 97.62 433 VAL A O 1
ATOM 3318 N N . VAL A 1 434 ? -3.359 -1.662 1.422 1.00 96.81 434 VAL A N 1
ATOM 3319 C CA . VAL A 1 434 ? -4.620 -1.040 1.872 1.00 96.81 434 VAL A CA 1
ATOM 3320 C C . VAL A 1 434 ? -4.409 -0.126 3.086 1.00 96.81 434 VAL A C 1
ATOM 3322 O O . VAL A 1 434 ? -4.942 0.979 3.124 1.00 96.81 434 VAL A O 1
ATOM 3325 N N . ILE A 1 435 ? -3.590 -0.546 4.053 1.00 96.31 435 ILE A N 1
ATOM 3326 C CA . ILE A 1 435 ? -3.203 0.269 5.214 1.00 96.31 435 ILE A CA 1
ATOM 3327 C C . ILE A 1 435 ? -2.516 1.565 4.760 1.00 96.31 435 ILE A C 1
ATOM 3329 O O . ILE A 1 435 ? -2.857 2.640 5.248 1.00 96.31 435 ILE A O 1
ATOM 3333 N N . ASP A 1 436 ? -1.570 1.486 3.819 1.00 94.56 436 ASP A N 1
ATOM 3334 C CA . ASP A 1 436 ? -0.851 2.670 3.327 1.00 94.56 436 ASP A CA 1
ATOM 3335 C C . ASP A 1 436 ? -1.760 3.592 2.495 1.00 94.56 436 ASP A C 1
ATOM 3337 O O . ASP A 1 436 ? -1.663 4.815 2.615 1.00 94.56 436 ASP A O 1
ATOM 3341 N N . LEU A 1 437 ? -2.707 3.019 1.733 1.00 92.50 437 LEU A N 1
ATOM 3342 C CA . LEU A 1 437 ? -3.761 3.771 1.045 1.00 92.50 437 LEU A CA 1
ATOM 3343 C C . LEU A 1 437 ? -4.583 4.599 2.031 1.00 92.50 437 LEU A C 1
ATOM 3345 O O . LEU A 1 437 ? -4.789 5.777 1.772 1.00 92.50 437 LEU A O 1
ATOM 3349 N N . ILE A 1 438 ? -5.022 4.022 3.154 1.00 91.69 438 ILE A N 1
ATOM 3350 C CA . ILE A 1 438 ? -5.791 4.756 4.171 1.00 91.69 438 ILE A CA 1
ATOM 3351 C C . ILE A 1 438 ? -4.915 5.835 4.823 1.00 91.69 438 ILE A C 1
ATOM 3353 O O . ILE A 1 438 ? -5.294 7.003 4.850 1.00 91.69 438 ILE A O 1
ATOM 3357 N N . ARG A 1 439 ? -3.711 5.475 5.290 1.00 89.12 439 ARG A N 1
ATOM 3358 C CA . ARG A 1 439 ? -2.811 6.384 6.024 1.00 89.12 439 ARG A CA 1
ATOM 3359 C C . ARG A 1 439 ? -2.428 7.629 5.240 1.00 89.12 439 ARG A C 1
ATOM 3361 O O . ARG A 1 439 ? -2.340 8.718 5.805 1.00 89.12 439 ARG A O 1
ATOM 3368 N N . ARG A 1 440 ? -2.137 7.467 3.948 1.00 85.50 440 ARG A N 1
ATOM 3369 C CA . ARG A 1 440 ? -1.681 8.577 3.103 1.00 85.50 440 ARG A CA 1
ATOM 3370 C C . ARG A 1 440 ? -2.835 9.353 2.472 1.00 85.50 440 ARG A C 1
ATOM 3372 O O . ARG A 1 440 ? -2.613 10.444 1.953 1.00 85.50 440 ARG A O 1
ATOM 3379 N N . ASN A 1 441 ? -4.053 8.825 2.550 1.00 80.25 441 ASN A N 1
ATOM 3380 C CA . ASN A 1 441 ? -5.252 9.438 2.008 1.00 80.25 441 ASN A CA 1
ATOM 3381 C C . ASN A 1 441 ? -6.139 10.012 3.114 1.00 80.25 441 ASN A C 1
ATOM 3383 O O . ASN A 1 441 ? -7.161 9.442 3.486 1.00 80.25 441 ASN A O 1
ATOM 3387 N N . ASN A 1 442 ? -5.753 11.166 3.650 1.00 74.88 442 ASN A N 1
ATOM 3388 C CA . ASN A 1 442 ? -6.595 11.869 4.607 1.00 74.88 442 ASN A CA 1
ATOM 3389 C C . ASN A 1 442 ? -7.554 12.817 3.864 1.00 74.88 442 ASN A C 1
ATOM 3391 O O . ASN A 1 442 ? -7.226 13.982 3.636 1.00 74.88 442 ASN A O 1
ATOM 3395 N N . SER A 1 443 ? -8.736 12.318 3.480 1.00 70.75 443 SER A N 1
ATOM 3396 C CA . SER A 1 443 ? -9.736 13.090 2.726 1.00 70.75 443 SER A CA 1
ATOM 3397 C C . SER A 1 443 ? -10.149 14.405 3.413 1.00 70.75 443 SER A C 1
ATOM 3399 O O . SER A 1 443 ? -10.377 15.395 2.720 1.00 70.75 443 SER A O 1
ATOM 3401 N N . ASP A 1 444 ? -10.192 14.455 4.752 1.00 72.44 444 ASP A N 1
ATOM 3402 C CA . ASP A 1 444 ? -10.530 15.677 5.506 1.00 72.44 444 ASP A CA 1
ATOM 3403 C C . ASP A 1 444 ? -9.435 16.752 5.335 1.00 72.44 444 ASP A C 1
ATOM 3405 O O . ASP A 1 444 ? -9.719 17.944 5.184 1.00 72.44 444 ASP A O 1
ATOM 3409 N N . TYR A 1 445 ? -8.166 16.333 5.295 1.00 76.12 445 TYR A N 1
ATOM 3410 C CA . TYR A 1 445 ? -7.046 17.222 4.985 1.00 76.12 445 TYR A CA 1
ATOM 3411 C C . TYR A 1 445 ? -7.104 17.727 3.535 1.00 76.12 445 TYR A C 1
ATOM 3413 O O . TYR A 1 445 ? -6.837 18.907 3.294 1.00 76.12 445 TYR A O 1
ATOM 3421 N N . SER A 1 446 ? -7.505 16.879 2.580 1.00 77.00 446 SER A N 1
ATOM 3422 C CA . SER A 1 446 ? -7.684 17.276 1.176 1.00 77.00 446 SER A CA 1
ATOM 3423 C C . SER A 1 446 ? -8.762 18.347 1.004 1.00 77.00 446 SER A C 1
ATOM 3425 O O . SER A 1 446 ? -8.544 19.306 0.269 1.00 77.00 446 SER A O 1
ATOM 3427 N N . GLU A 1 447 ? -9.895 18.244 1.703 1.00 81.19 447 GLU A N 1
ATOM 3428 C CA . GLU A 1 447 ? -10.936 19.280 1.660 1.00 81.19 447 GLU A CA 1
ATOM 3429 C C . GLU A 1 447 ? -10.483 20.600 2.283 1.00 81.19 447 GLU A C 1
ATOM 3431 O O . GLU A 1 447 ? -10.778 21.671 1.752 1.00 81.19 447 GLU A O 1
ATOM 3436 N N . HIS A 1 448 ? -9.721 20.541 3.378 1.00 82.25 448 HIS A N 1
ATOM 3437 C CA . HIS A 1 448 ? -9.130 21.740 3.961 1.00 82.25 448 HIS A CA 1
ATOM 3438 C C . HIS A 1 448 ? -8.138 22.405 2.991 1.00 82.25 448 HIS A C 1
ATOM 3440 O O . HIS A 1 448 ? -8.170 23.622 2.809 1.00 82.25 448 HIS A O 1
ATOM 3446 N N . GLN A 1 449 ? -7.266 21.629 2.336 1.00 81.12 449 GLN A N 1
ATOM 3447 C CA . GLN A 1 449 ? -6.354 22.147 1.308 1.00 81.12 449 GLN A CA 1
ATOM 3448 C C . GLN A 1 449 ? -7.106 22.750 0.119 1.00 81.12 449 GLN A C 1
ATOM 3450 O O . GLN A 1 449 ? -6.743 23.827 -0.347 1.00 81.12 449 GLN A O 1
ATOM 3455 N N . LEU A 1 450 ? -8.157 22.077 -0.349 1.00 83.00 450 LEU A N 1
ATOM 3456 C CA . LEU A 1 450 ? -9.027 22.563 -1.414 1.00 83.00 450 LEU A CA 1
ATOM 3457 C C . LEU A 1 450 ? -9.671 23.902 -1.038 1.00 83.00 450 LEU A C 1
ATOM 3459 O O . LEU A 1 450 ? -9.683 24.826 -1.842 1.00 83.00 450 LEU A O 1
ATOM 3463 N N . MET A 1 451 ? -10.161 24.038 0.191 1.00 83.62 451 MET A N 1
ATOM 3464 C CA . MET A 1 451 ? -10.766 25.278 0.675 1.00 83.62 451 MET A CA 1
ATOM 3465 C C . MET A 1 451 ? -9.749 26.424 0.762 1.00 83.62 451 MET A C 1
ATOM 3467 O O . MET A 1 451 ? -10.039 27.534 0.321 1.00 83.62 451 MET A O 1
ATOM 3471 N N . VAL A 1 452 ? -8.534 26.157 1.259 1.00 83.19 452 VAL A N 1
ATOM 3472 C CA . VAL A 1 452 ? -7.434 27.139 1.241 1.00 83.19 452 VAL A CA 1
ATOM 3473 C C . VAL A 1 452 ? -7.086 27.541 -0.194 1.00 83.19 452 VAL A C 1
ATOM 3475 O O . VAL A 1 452 ? -6.920 28.726 -0.469 1.00 83.19 452 VAL A O 1
ATOM 3478 N N . TYR A 1 453 ? -7.033 26.578 -1.114 1.00 84.81 453 TYR A N 1
ATOM 3479 C CA . TYR A 1 453 ? -6.770 26.832 -2.526 1.00 84.81 453 TYR A CA 1
ATOM 3480 C C . TYR A 1 453 ? -7.851 27.713 -3.161 1.00 84.81 453 TYR A C 1
ATOM 3482 O O . TYR A 1 453 ? -7.522 28.728 -3.759 1.00 84.81 453 TYR A O 1
ATOM 3490 N N . LEU A 1 454 ? -9.132 27.372 -2.998 1.00 84.44 454 LEU A N 1
ATOM 3491 C CA . LEU A 1 454 ? -10.246 28.124 -3.589 1.00 84.44 454 LEU A CA 1
ATOM 3492 C C . LEU A 1 454 ? -10.402 29.525 -2.986 1.00 84.44 454 LEU A C 1
ATOM 3494 O O . LEU A 1 454 ? -10.940 30.415 -3.637 1.00 84.44 454 LEU A O 1
ATOM 3498 N N . ARG A 1 455 ? -9.921 29.743 -1.757 1.00 84.31 455 ARG A N 1
ATOM 3499 C CA . ARG A 1 455 ? -9.821 31.083 -1.170 1.00 84.31 455 ARG A CA 1
ATOM 3500 C C . ARG A 1 455 ? -8.778 31.936 -1.893 1.00 84.31 455 ARG A C 1
ATOM 3502 O O . ARG A 1 455 ? -9.014 33.120 -2.117 1.00 84.31 455 ARG A O 1
ATOM 3509 N N . ASP A 1 456 ? -7.627 31.351 -2.210 1.00 84.06 456 ASP A N 1
ATOM 3510 C CA . ASP A 1 456 ? -6.518 32.059 -2.850 1.00 84.06 456 ASP A CA 1
ATOM 3511 C C . ASP A 1 456 ? -6.731 32.180 -4.381 1.00 84.06 456 ASP A C 1
ATOM 3513 O O . ASP A 1 456 ? -6.283 33.153 -4.987 1.00 84.06 456 ASP A O 1
ATOM 3517 N N . TYR A 1 457 ? -7.475 31.239 -4.980 1.00 83.88 457 TYR A N 1
ATOM 3518 C CA . TYR A 1 457 ? -7.821 31.146 -6.404 1.00 83.88 457 TYR A CA 1
ATOM 3519 C C . TYR A 1 457 ? -9.338 30.911 -6.583 1.00 83.88 457 TYR A C 1
ATOM 3521 O O . TYR A 1 457 ? -9.772 29.770 -6.785 1.00 83.88 457 TYR A O 1
ATOM 3529 N N . PRO A 1 458 ? -10.171 31.962 -6.472 1.00 80.69 458 PRO A N 1
ATOM 3530 C CA . PRO A 1 458 ? -11.621 31.821 -6.545 1.00 80.69 458 PRO A CA 1
ATOM 3531 C C . PRO A 1 458 ? -12.089 31.421 -7.957 1.00 80.69 458 PRO A C 1
ATOM 3533 O O . PRO A 1 458 ? -11.587 31.964 -8.945 1.00 80.69 458 PRO A O 1
ATOM 3536 N N . PRO A 1 459 ? -13.062 30.497 -8.076 1.00 76.81 459 PRO A N 1
ATOM 3537 C CA . PRO A 1 459 ? -13.630 30.112 -9.363 1.00 76.81 459 PRO A CA 1
ATOM 3538 C C . PRO A 1 459 ? -14.423 31.277 -9.989 1.00 76.81 459 PRO A C 1
ATOM 3540 O O . PRO A 1 459 ? -14.942 32.128 -9.261 1.00 76.81 459 PRO A O 1
ATOM 3543 N N . PRO A 1 460 ? -14.548 31.334 -11.328 1.00 76.75 460 PRO A N 1
ATOM 3544 C CA . PRO A 1 460 ? -15.289 32.398 -12.003 1.00 76.75 460 PRO A CA 1
ATOM 3545 C C . PRO A 1 460 ? -16.782 32.379 -11.628 1.00 76.75 460 PRO A C 1
ATOM 3547 O O . PRO A 1 460 ? -17.374 31.310 -11.490 1.00 76.75 460 PRO A O 1
ATOM 3550 N N . GLU A 1 461 ? -17.403 33.563 -11.520 1.00 64.25 461 GLU A N 1
ATOM 3551 C CA . GLU A 1 461 ? -18.774 33.758 -10.993 1.00 64.25 461 GLU A CA 1
ATOM 3552 C C . GLU A 1 461 ? -19.867 32.938 -11.715 1.00 64.25 461 GLU A C 1
ATOM 3554 O O . GLU A 1 461 ? -20.891 32.640 -11.115 1.00 64.25 461 GLU A O 1
ATOM 3559 N N . ASN A 1 462 ? -19.634 32.500 -12.959 1.00 59.81 462 ASN A N 1
ATOM 3560 C CA . ASN A 1 462 ? -20.593 31.728 -13.766 1.00 59.81 462 ASN A CA 1
ATOM 3561 C C . ASN A 1 462 ? -20.377 30.197 -13.722 1.00 59.81 462 ASN A C 1
ATOM 3563 O O . ASN A 1 462 ? -20.998 29.472 -14.493 1.00 59.81 462 ASN A O 1
ATOM 3567 N N . ALA A 1 463 ? -19.460 29.679 -12.894 1.00 59.78 463 ALA A N 1
ATOM 3568 C CA . ALA A 1 463 ? -19.109 28.250 -12.881 1.00 59.78 463 ALA A CA 1
ATOM 3569 C C . ALA A 1 463 ? -20.102 27.349 -12.118 1.00 59.78 463 ALA A C 1
ATOM 3571 O O . ALA A 1 463 ? -19.960 26.130 -12.155 1.00 59.78 463 ALA A O 1
ATOM 3572 N N . GLN A 1 464 ? -21.076 27.925 -11.405 1.00 58.28 464 GLN A N 1
ATOM 3573 C CA . GLN A 1 464 ? -21.993 27.184 -10.527 1.00 58.28 464 GLN A CA 1
ATOM 3574 C C . GLN A 1 464 ? -23.305 26.740 -11.215 1.00 58.28 464 GLN A C 1
ATOM 3576 O O . GLN A 1 464 ? -24.050 25.967 -10.621 1.00 58.28 464 GLN A O 1
ATOM 3581 N N . ASP A 1 465 ? -23.575 27.175 -12.455 1.00 54.41 465 ASP A N 1
ATOM 3582 C CA . ASP A 1 465 ? -24.907 27.067 -13.088 1.00 54.41 465 ASP A CA 1
ATOM 3583 C C . ASP A 1 465 ? -25.142 25.809 -13.966 1.00 54.41 465 ASP A C 1
ATOM 3585 O O . ASP A 1 465 ? -26.247 25.607 -14.474 1.00 54.41 465 ASP A O 1
ATOM 3589 N N . ASP A 1 466 ? -24.154 24.922 -14.137 1.00 53.28 466 ASP A N 1
ATOM 3590 C CA . ASP A 1 466 ? -24.251 23.743 -15.024 1.00 53.28 466 ASP A CA 1
ATOM 3591 C C . ASP A 1 466 ? -24.644 22.442 -14.273 1.00 53.28 466 ASP A C 1
ATOM 3593 O O . ASP A 1 466 ? -23.936 21.434 -14.308 1.00 53.28 466 ASP A O 1
ATOM 3597 N N . GLU A 1 467 ? -25.803 22.416 -13.601 1.00 52.94 467 GLU A N 1
ATOM 3598 C CA . GLU A 1 467 ? -26.272 21.232 -12.841 1.00 52.94 467 GLU A CA 1
ATOM 3599 C C . GLU A 1 467 ? -26.827 20.064 -13.702 1.00 52.94 467 GLU A C 1
ATOM 3601 O O . GLU A 1 467 ? -27.151 19.004 -13.167 1.00 52.94 467 GLU A O 1
ATOM 3606 N N . VAL A 1 468 ? -26.937 20.190 -15.035 1.00 50.34 468 VAL A N 1
ATOM 3607 C CA . VAL A 1 468 ? -27.722 19.242 -15.876 1.00 50.34 468 VAL A CA 1
ATOM 3608 C C . VAL A 1 468 ? -26.872 18.345 -16.803 1.00 50.34 468 VAL A C 1
ATOM 3610 O O . VAL A 1 468 ? -27.354 17.848 -17.822 1.00 50.34 468 VAL A O 1
ATOM 3613 N N . SER A 1 469 ? -25.604 18.076 -16.471 1.00 57.00 469 SER A N 1
ATOM 3614 C CA . SER A 1 469 ? -24.752 17.124 -17.215 1.00 57.00 469 SER A CA 1
ATOM 3615 C C . SER A 1 469 ? -24.459 15.858 -16.404 1.00 57.00 469 SER A C 1
ATOM 3617 O O . SER A 1 469 ? -24.210 15.927 -15.206 1.00 57.00 469 SER A O 1
ATOM 3619 N N . LYS A 1 470 ? -24.422 14.687 -17.065 1.00 55.97 470 LYS A N 1
ATOM 3620 C CA . LYS A 1 470 ? -24.043 13.403 -16.434 1.00 55.97 470 LYS A CA 1
ATOM 3621 C C . LYS A 1 470 ? -22.631 13.423 -15.834 1.00 55.97 470 LYS A C 1
ATOM 3623 O O . LYS A 1 470 ? -22.406 12.713 -14.867 1.00 55.97 470 LYS A O 1
ATOM 3628 N N . ASN A 1 471 ? -21.738 14.251 -16.386 1.00 59.59 471 ASN A N 1
ATOM 3629 C CA . ASN A 1 471 ? -20.417 14.552 -15.837 1.00 59.59 471 ASN A CA 1
ATOM 3630 C C . ASN A 1 471 ? -20.306 16.072 -15.687 1.00 59.59 471 ASN A C 1
ATOM 3632 O O . ASN A 1 471 ? -20.061 16.764 -16.683 1.00 59.59 471 ASN A O 1
ATOM 3636 N N . PRO A 1 472 ? -20.541 16.606 -14.483 1.00 68.81 472 PRO A N 1
ATOM 3637 C CA . PRO A 1 472 ? -20.434 18.031 -14.244 1.00 68.81 472 PRO A CA 1
ATOM 3638 C C . PRO A 1 472 ? -18.982 18.497 -14.365 1.00 68.81 472 PRO A C 1
ATOM 3640 O O . PRO A 1 472 ? -18.046 17.782 -13.979 1.00 68.81 472 PRO A O 1
ATOM 3643 N N . LYS A 1 473 ? -18.793 19.709 -14.888 1.00 77.00 473 LYS A N 1
ATOM 3644 C CA . LYS A 1 473 ? -17.465 20.302 -15.025 1.00 77.00 473 LYS A CA 1
ATOM 3645 C C . LYS A 1 473 ? -16.945 20.719 -13.639 1.00 77.00 473 LYS A C 1
ATOM 3647 O O . LYS A 1 473 ? -17.730 21.211 -12.831 1.00 77.00 473 LYS A O 1
ATOM 3652 N N . PRO A 1 474 ? -15.658 20.499 -13.322 1.00 81.44 474 PRO A N 1
ATOM 3653 C CA . PRO A 1 474 ? -15.099 20.954 -12.053 1.00 81.44 474 PRO A CA 1
ATOM 3654 C C . PRO A 1 474 ? -15.121 22.487 -11.942 1.00 81.44 474 PRO A C 1
ATOM 3656 O O . PRO A 1 474 ? -14.949 23.185 -12.941 1.00 81.44 474 PRO A O 1
ATOM 3659 N N . LEU A 1 475 ? -15.256 23.005 -10.715 1.00 80.56 475 LEU A N 1
ATOM 3660 C CA . LEU A 1 475 ? -15.154 24.445 -10.415 1.00 80.56 475 LEU A CA 1
ATOM 3661 C C . LEU A 1 475 ? -13.787 25.023 -10.795 1.00 80.56 475 LEU A C 1
ATOM 3663 O O . LEU A 1 475 ? -13.681 26.188 -11.167 1.00 80.56 475 LEU A O 1
ATOM 3667 N N . SER A 1 476 ? -12.737 24.214 -10.658 1.00 80.12 476 SER A N 1
ATOM 3668 C CA . SER A 1 476 ? -11.375 24.544 -11.062 1.00 80.12 476 SER A CA 1
ATOM 3669 C C . SER A 1 476 ? -10.646 23.265 -11.463 1.00 80.12 476 SER A C 1
ATOM 3671 O O . SER A 1 476 ? -10.579 22.310 -10.687 1.00 80.12 476 SER A O 1
ATOM 3673 N N . ASP A 1 477 ? -10.096 23.248 -12.679 1.00 75.25 477 ASP A N 1
ATOM 3674 C CA . ASP A 1 477 ? -9.353 22.103 -13.222 1.00 75.25 477 ASP A CA 1
ATOM 3675 C C . ASP A 1 477 ? -8.039 21.842 -12.460 1.00 75.25 477 ASP A C 1
ATOM 3677 O O . ASP A 1 477 ? -7.590 20.697 -12.369 1.00 75.25 477 ASP A O 1
ATOM 3681 N N . SER A 1 478 ? -7.465 22.897 -11.870 1.00 74.94 478 SER A N 1
ATOM 3682 C CA . SER A 1 478 ? -6.173 22.894 -11.168 1.00 74.94 478 SER A CA 1
ATOM 3683 C C . SER A 1 478 ? -6.288 22.682 -9.653 1.00 74.94 478 SER A C 1
ATOM 3685 O O . SER A 1 478 ? -5.269 22.596 -8.965 1.00 74.94 478 SER A O 1
ATOM 3687 N N . ALA A 1 479 ? -7.508 22.615 -9.115 1.00 79.50 479 ALA A N 1
ATOM 3688 C CA . ALA A 1 479 ? -7.730 22.466 -7.683 1.00 79.50 479 ALA A CA 1
ATOM 3689 C C . ALA A 1 479 ? -7.390 21.049 -7.172 1.00 79.50 479 ALA A C 1
ATOM 3691 O O . ALA A 1 479 ? -7.512 20.067 -7.915 1.00 79.50 479 ALA A O 1
ATOM 3692 N N . PRO A 1 480 ? -7.013 20.910 -5.883 1.00 79.75 480 PRO A N 1
ATOM 3693 C CA . PRO A 1 480 ? -6.877 19.609 -5.240 1.00 79.75 480 PRO A CA 1
ATOM 3694 C C . PRO A 1 480 ? -8.144 18.767 -5.392 1.00 79.75 480 PRO A C 1
ATOM 3696 O O . PRO A 1 480 ? -9.264 19.252 -5.245 1.00 79.75 480 PRO A O 1
ATOM 3699 N N . ARG A 1 481 ? -7.962 17.476 -5.643 1.00 82.81 481 ARG A N 1
ATOM 3700 C CA . ARG A 1 481 ? -9.058 16.513 -5.782 1.00 82.81 481 ARG A CA 1
ATOM 3701 C C . ARG A 1 481 ? -9.125 15.633 -4.543 1.00 82.81 481 ARG A C 1
ATOM 3703 O O . ARG A 1 481 ? -8.093 15.177 -4.056 1.00 82.81 481 ARG A O 1
ATOM 3710 N N . VAL A 1 482 ? -10.330 15.368 -4.063 1.00 84.25 482 VAL A N 1
ATOM 3711 C CA . VAL A 1 482 ? -10.583 14.484 -2.922 1.00 84.25 482 VAL A CA 1
ATOM 3712 C C . VAL A 1 482 ? -10.609 13.034 -3.400 1.00 84.25 482 VAL A C 1
ATOM 3714 O O . VAL A 1 482 ? -11.110 12.732 -4.481 1.00 84.25 482 VAL A O 1
ATOM 3717 N N . VAL A 1 483 ? -10.083 12.109 -2.599 1.00 85.00 483 VAL A N 1
ATOM 3718 C CA . VAL A 1 483 ? -10.213 10.674 -2.873 1.00 85.00 483 VAL A CA 1
ATOM 3719 C C . VAL A 1 483 ? -11.271 10.084 -1.932 1.00 85.00 483 VAL A C 1
ATOM 3721 O O . VAL A 1 483 ? -11.088 10.137 -0.712 1.00 85.00 483 VAL A O 1
ATOM 3724 N N . PRO A 1 484 ? -12.386 9.542 -2.456 1.00 82.06 484 PRO A N 1
ATOM 3725 C CA . PRO A 1 484 ? -13.480 9.041 -1.632 1.00 82.06 484 PRO A CA 1
ATOM 3726 C C . PRO A 1 484 ? -13.161 7.659 -1.039 1.00 82.06 484 PRO A C 1
ATOM 3728 O O . PRO A 1 484 ? -13.141 6.655 -1.744 1.00 82.06 484 PRO A O 1
ATOM 3731 N N . LEU A 1 485 ? -12.991 7.582 0.284 1.00 88.75 485 LEU A N 1
ATOM 3732 C CA . LEU A 1 485 ? -12.714 6.319 0.992 1.00 88.75 485 LEU A CA 1
ATOM 3733 C C . LEU A 1 485 ? -13.956 5.454 1.277 1.00 88.75 485 LEU A C 1
ATOM 3735 O O . LEU A 1 485 ? -13.834 4.328 1.753 1.00 88.75 485 LEU A O 1
ATOM 3739 N N . ILE A 1 486 ? -15.160 5.946 0.973 1.00 89.88 486 ILE A N 1
ATOM 3740 C CA . ILE A 1 486 ? -16.433 5.273 1.288 1.00 89.88 486 ILE A CA 1
ATOM 3741 C C . ILE A 1 486 ? -16.515 3.880 0.639 1.00 89.88 486 ILE A C 1
ATOM 3743 O O . ILE A 1 486 ? -16.873 2.909 1.305 1.00 89.88 486 ILE A O 1
ATOM 3747 N N . GLY A 1 487 ? -16.164 3.768 -0.648 1.00 90.50 487 GLY A N 1
ATOM 3748 C CA . GLY A 1 487 ? -16.187 2.492 -1.373 1.00 90.50 487 GLY A CA 1
ATOM 3749 C C . GLY A 1 487 ? -15.188 1.478 -0.811 1.00 90.50 487 GLY A C 1
ATOM 3750 O O . GLY A 1 487 ? -15.537 0.314 -0.623 1.00 90.50 487 GLY A O 1
ATOM 3751 N N . LEU A 1 488 ? -13.981 1.940 -0.470 1.00 94.00 488 LEU A N 1
ATOM 3752 C CA . LEU A 1 488 ? -12.942 1.139 0.181 1.00 94.00 488 LEU A CA 1
ATOM 3753 C C . LEU A 1 488 ? -13.417 0.605 1.539 1.00 94.00 488 LEU A C 1
ATOM 3755 O O . LEU A 1 488 ? -13.303 -0.591 1.801 1.00 94.00 488 LEU A O 1
ATOM 3759 N N . LEU A 1 489 ? -13.991 1.467 2.388 1.00 94.69 489 LEU A N 1
ATOM 3760 C CA . LEU A 1 489 ? -14.496 1.065 3.705 1.00 94.69 489 LEU A CA 1
ATOM 3761 C C . LEU A 1 489 ? -15.621 0.037 3.593 1.00 94.69 489 LEU A C 1
ATOM 3763 O O . LEU A 1 489 ? -15.640 -0.927 4.355 1.00 94.69 489 LEU A O 1
ATOM 3767 N N . ASN A 1 490 ? -16.538 0.217 2.642 1.00 94.94 490 ASN A N 1
ATOM 3768 C CA . ASN A 1 490 ? -17.621 -0.736 2.425 1.00 94.94 490 ASN A CA 1
ATOM 3769 C C . ASN A 1 490 ? -17.100 -2.096 1.948 1.00 94.94 490 ASN A C 1
ATOM 3771 O O . ASN A 1 490 ? -17.501 -3.108 2.516 1.00 94.94 490 ASN A O 1
ATOM 3775 N N . ALA A 1 491 ? -16.160 -2.116 0.997 1.00 95.94 491 ALA A N 1
ATOM 3776 C CA . ALA A 1 491 ? -15.549 -3.347 0.491 1.00 95.94 491 ALA A CA 1
ATOM 3777 C C . ALA A 1 491 ? -14.842 -4.156 1.592 1.00 95.94 491 ALA A C 1
ATOM 3779 O O . ALA A 1 491 ? -14.955 -5.380 1.634 1.00 95.94 491 ALA A O 1
ATOM 3780 N N . ILE A 1 492 ? -14.128 -3.480 2.501 1.00 97.50 492 ILE A N 1
ATOM 3781 C CA . ILE A 1 492 ? -13.478 -4.136 3.646 1.00 97.50 492 ILE A CA 1
ATOM 3782 C C . ILE A 1 492 ? -14.519 -4.562 4.686 1.00 97.50 492 ILE A C 1
ATOM 3784 O O . ILE A 1 492 ? -14.433 -5.668 5.217 1.00 97.50 492 ILE A O 1
ATOM 3788 N N . GLY A 1 493 ? -15.519 -3.716 4.948 1.00 96.75 493 GLY A N 1
ATOM 3789 C CA . GLY A 1 493 ? -16.616 -4.002 5.872 1.00 96.75 493 GLY A CA 1
ATOM 3790 C C . GLY A 1 493 ? -17.383 -5.275 5.507 1.00 96.75 493 GLY A C 1
ATOM 3791 O O . GLY A 1 493 ? -17.683 -6.075 6.388 1.00 96.75 493 GLY A O 1
ATOM 3792 N N . ASP A 1 494 ? -17.616 -5.517 4.215 1.00 96.62 494 ASP A N 1
ATOM 3793 C CA . ASP A 1 494 ? -18.290 -6.724 3.711 1.00 96.62 494 ASP A CA 1
ATOM 3794 C C . ASP A 1 494 ? -17.527 -8.022 4.030 1.00 96.62 494 ASP A C 1
ATOM 3796 O O . ASP A 1 494 ? -18.126 -9.094 4.085 1.00 96.62 494 ASP A O 1
ATOM 3800 N N . ARG A 1 495 ? -16.209 -7.936 4.251 1.00 96.88 495 ARG A N 1
ATOM 3801 C CA . ARG A 1 495 ? -15.316 -9.073 4.535 1.00 96.88 495 ARG A CA 1
ATOM 3802 C C . ARG A 1 495 ? -14.756 -9.060 5.957 1.00 96.88 495 ARG A C 1
ATOM 3804 O O . ARG A 1 495 ? -13.896 -9.878 6.283 1.00 96.88 495 ARG A O 1
ATOM 3811 N N . LEU A 1 496 ? -15.226 -8.154 6.818 1.00 96.69 496 LEU A N 1
ATOM 3812 C CA . LEU A 1 496 ? -14.651 -7.955 8.151 1.00 96.69 496 LEU A CA 1
ATOM 3813 C C . LEU A 1 496 ? -14.781 -9.204 9.034 1.00 96.69 496 LEU A C 1
ATOM 3815 O O . LEU A 1 496 ? -13.851 -9.530 9.768 1.00 96.69 496 LEU A O 1
ATOM 3819 N N . GLY A 1 497 ? -15.883 -9.948 8.907 1.00 96.31 497 GLY A N 1
ATOM 3820 C CA . GLY A 1 497 ? -16.075 -11.222 9.605 1.00 96.31 497 GLY A CA 1
ATOM 3821 C C . GLY A 1 497 ? -15.045 -12.292 9.222 1.00 96.31 497 GLY A C 1
ATOM 3822 O O . GLY A 1 497 ? -14.507 -12.967 10.101 1.00 96.31 497 GLY A O 1
ATOM 3823 N N . ASP A 1 498 ? -14.703 -12.402 7.935 1.00 96.06 498 ASP A N 1
ATOM 3824 C CA . ASP A 1 498 ? -13.690 -13.351 7.451 1.00 96.06 498 ASP A CA 1
ATOM 3825 C C . ASP A 1 498 ? -12.290 -12.973 7.953 1.00 96.06 498 ASP A C 1
ATOM 3827 O O . ASP A 1 498 ? -11.516 -13.826 8.393 1.00 96.06 498 ASP A O 1
ATOM 3831 N N . LEU A 1 499 ? -11.975 -11.674 7.946 1.00 96.75 499 LEU A N 1
ATOM 3832 C CA . LEU A 1 499 ? -10.731 -11.140 8.505 1.00 96.75 499 LEU A CA 1
ATOM 3833 C C . LEU A 1 499 ? -10.638 -11.407 10.015 1.00 96.75 499 LEU A C 1
ATOM 3835 O O . LEU A 1 499 ? -9.582 -11.800 10.514 1.00 96.75 499 LEU A O 1
ATOM 3839 N N . GLN A 1 500 ? -11.754 -11.278 10.735 1.00 96.31 500 GLN A N 1
ATOM 3840 C CA . GLN A 1 500 ? -11.817 -11.562 12.164 1.00 96.31 500 GLN A CA 1
ATOM 3841 C C . GLN A 1 500 ? -11.608 -13.048 12.478 1.00 96.31 500 GLN A C 1
ATOM 3843 O O . GLN A 1 500 ? -10.945 -13.379 13.465 1.00 96.31 500 GLN A O 1
ATOM 3848 N N . ALA A 1 501 ? -12.080 -13.960 11.626 1.00 95.56 501 ALA A N 1
ATOM 3849 C CA . ALA A 1 501 ? -11.815 -15.388 11.789 1.00 95.56 501 ALA A CA 1
ATOM 3850 C C . ALA A 1 501 ? -10.303 -15.709 11.763 1.00 95.56 501 ALA A C 1
ATOM 3852 O O . ALA A 1 501 ? -9.840 -16.571 12.516 1.00 95.56 501 ALA A O 1
ATOM 3853 N N . LEU A 1 502 ? -9.514 -14.968 10.973 1.00 95.06 502 LEU A N 1
ATOM 3854 C CA . LEU A 1 502 ? -8.055 -15.126 10.882 1.00 95.06 502 LEU A CA 1
ATOM 3855 C C . LEU A 1 502 ? -7.299 -14.626 12.123 1.00 95.06 502 LEU A C 1
ATOM 3857 O O . LEU A 1 502 ? -6.180 -15.078 12.379 1.00 95.06 502 LEU A O 1
ATOM 3861 N N . ILE A 1 503 ? -7.892 -13.740 12.932 1.00 94.25 503 ILE A N 1
ATOM 3862 C CA . ILE A 1 503 ? -7.331 -13.386 14.243 1.00 94.25 503 ILE A CA 1
ATOM 3863 C C . ILE A 1 503 ? -7.325 -14.617 15.151 1.00 94.25 503 ILE A C 1
ATOM 3865 O O . ILE A 1 503 ? -6.303 -14.940 15.758 1.00 94.25 503 ILE A O 1
ATOM 3869 N N . GLN A 1 504 ? -8.435 -15.349 15.210 1.00 87.56 504 GLN A N 1
ATOM 3870 C CA . GLN A 1 504 ? -8.551 -16.529 16.066 1.00 87.56 504 GLN A CA 1
ATOM 3871 C C . GLN A 1 504 ? -7.757 -17.706 15.489 1.00 87.56 504 GLN A C 1
ATOM 3873 O O . GLN A 1 504 ? -6.912 -18.283 16.177 1.00 87.56 504 GLN A O 1
ATOM 3878 N N . SER A 1 505 ? -7.954 -17.995 14.202 1.00 90.31 505 SER A N 1
ATOM 3879 C CA . SER A 1 505 ? -7.338 -19.118 13.490 1.00 90.31 505 SER A CA 1
ATOM 3880 C C . SER A 1 505 ? -6.496 -18.627 12.304 1.00 90.31 505 SER A C 1
ATOM 3882 O O . SER A 1 505 ? -6.946 -18.702 11.160 1.00 90.31 505 SER A O 1
ATOM 3884 N N . PRO A 1 506 ? -5.274 -18.113 12.542 1.00 92.38 506 PRO A N 1
ATOM 3885 C CA . PRO A 1 506 ? -4.394 -17.679 11.466 1.00 92.38 506 PRO A CA 1
ATOM 3886 C C . PRO A 1 506 ? -3.919 -18.885 10.656 1.00 92.38 506 PRO A C 1
ATOM 3888 O O . PRO A 1 506 ? -3.761 -19.994 11.174 1.00 92.38 506 PRO A O 1
ATOM 3891 N N . ARG A 1 507 ? -3.614 -18.653 9.381 1.00 90.69 507 ARG A N 1
ATOM 3892 C CA . ARG A 1 507 ? -3.024 -19.678 8.502 1.00 90.69 507 ARG A CA 1
ATOM 3893 C C . ARG A 1 507 ? -1.536 -19.839 8.762 1.00 90.69 507 ARG A C 1
ATOM 3895 O O . ARG A 1 507 ? -0.956 -20.901 8.532 1.00 90.69 507 ARG A O 1
ATOM 3902 N N . SER A 1 508 ? -0.914 -18.774 9.255 1.00 89.62 508 SER A N 1
ATOM 3903 C CA . SER A 1 508 ? 0.463 -18.779 9.730 1.00 89.62 508 SER A CA 1
ATOM 3904 C C . SER A 1 508 ? 0.635 -19.736 10.918 1.00 89.62 508 SER A C 1
ATOM 3906 O O . SER A 1 508 ? -0.201 -19.793 11.816 1.00 89.62 508 SER A O 1
ATOM 3908 N N . SER A 1 509 ? 1.749 -20.475 10.964 1.00 85.88 509 SER A N 1
ATOM 3909 C CA . SER A 1 509 ? 1.999 -21.455 12.030 1.00 85.88 509 SER A CA 1
ATOM 3910 C C . SER A 1 509 ? 2.043 -20.810 13.420 1.00 85.88 509 SER A C 1
ATOM 3912 O O . SER A 1 509 ? 2.911 -19.986 13.701 1.00 85.88 509 SER A O 1
ATOM 3914 N N . ILE A 1 510 ? 1.189 -21.301 14.318 1.00 88.12 510 ILE A N 1
ATOM 3915 C CA . ILE A 1 510 ? 1.142 -20.947 15.748 1.00 88.12 510 ILE A CA 1
ATOM 3916 C C . ILE A 1 510 ? 1.864 -21.964 16.646 1.00 88.12 510 ILE A C 1
ATOM 3918 O O . ILE A 1 510 ? 1.692 -21.968 17.864 1.00 88.12 510 ILE A O 1
ATOM 3922 N N . LYS A 1 511 ? 2.673 -22.861 16.065 1.00 87.12 511 LYS A N 1
ATOM 3923 C CA . LYS A 1 511 ? 3.460 -23.824 16.849 1.00 87.12 511 LYS A CA 1
ATOM 3924 C C . LYS A 1 511 ? 4.417 -23.077 17.794 1.00 87.12 511 LYS A C 1
ATOM 3926 O O . LYS A 1 511 ? 5.125 -22.188 17.317 1.00 87.12 511 LYS A O 1
ATOM 3931 N N . PRO A 1 512 ? 4.480 -23.438 19.093 1.00 89.50 512 PRO A N 1
ATOM 3932 C CA . PRO A 1 512 ? 5.404 -22.811 20.030 1.00 89.50 512 PRO A CA 1
ATOM 3933 C C . PRO A 1 512 ? 6.854 -22.927 19.556 1.00 89.50 512 PRO A C 1
ATOM 3935 O O . PRO A 1 512 ? 7.333 -24.020 19.248 1.00 89.50 512 PRO A O 1
ATOM 3938 N N . LEU A 1 513 ? 7.551 -21.794 19.511 1.00 88.12 513 LEU A N 1
ATOM 3939 C CA . LEU A 1 513 ? 8.950 -21.701 19.113 1.00 88.12 513 LEU A CA 1
ATOM 3940 C C . LEU A 1 513 ? 9.844 -21.554 20.351 1.00 88.12 513 LEU A C 1
ATOM 3942 O O . LEU A 1 513 ? 9.462 -20.873 21.306 1.00 88.12 513 LEU A O 1
ATOM 3946 N N . PRO A 1 514 ? 11.042 -22.163 20.362 1.00 86.50 514 PRO A N 1
ATOM 3947 C CA . PRO A 1 514 ? 11.991 -21.984 21.450 1.00 86.50 514 PRO A CA 1
ATOM 3948 C C . PRO A 1 514 ? 12.549 -20.558 21.444 1.00 86.50 514 PRO A C 1
ATOM 3950 O O . PRO A 1 514 ? 13.087 -20.080 20.448 1.00 86.50 514 PRO A O 1
ATOM 3953 N N . THR A 1 515 ? 12.448 -19.889 22.586 1.00 82.38 515 THR A N 1
ATOM 3954 C CA . THR A 1 515 ? 13.015 -18.562 22.841 1.00 82.38 515 THR A CA 1
ATOM 3955 C C . THR A 1 515 ? 13.925 -18.607 24.066 1.00 82.38 515 THR A C 1
ATOM 3957 O O . THR A 1 515 ? 13.938 -19.582 24.819 1.00 82.38 515 THR A O 1
ATOM 3960 N N . VAL A 1 516 ? 14.652 -17.516 24.317 1.00 76.38 516 VAL A N 1
ATOM 3961 C CA . VAL A 1 516 ? 15.485 -17.358 25.523 1.00 76.38 516 VAL A CA 1
ATOM 3962 C C . VAL A 1 516 ? 14.689 -17.427 26.836 1.00 76.38 516 VAL A C 1
ATOM 3964 O O . VAL A 1 516 ? 15.280 -17.650 27.887 1.00 76.38 516 VAL A O 1
ATOM 3967 N N . VAL A 1 517 ? 13.361 -17.260 26.782 1.00 74.44 517 VAL A N 1
ATOM 3968 C CA . VAL A 1 517 ? 12.444 -17.319 27.938 1.00 74.44 517 VAL A CA 1
ATOM 3969 C C . VAL A 1 517 ? 11.657 -18.645 27.974 1.00 74.44 517 VAL A C 1
ATOM 3971 O O . VAL A 1 517 ? 10.812 -18.845 28.838 1.00 74.44 517 VAL A O 1
ATOM 3974 N N . GLY A 1 518 ? 11.937 -19.579 27.057 1.00 81.69 518 GLY A N 1
ATOM 3975 C CA . GLY A 1 518 ? 11.217 -20.848 26.911 1.00 81.69 518 GLY A CA 1
ATOM 3976 C C . GLY A 1 518 ? 10.398 -20.925 25.622 1.00 81.69 518 GLY A C 1
ATOM 3977 O O . GLY A 1 518 ? 10.629 -20.166 24.680 1.00 81.69 518 GLY A O 1
ATOM 3978 N N . LEU A 1 519 ? 9.461 -21.870 25.549 1.00 85.38 519 LEU A N 1
ATOM 3979 C CA . LEU A 1 519 ? 8.573 -22.015 24.393 1.00 85.38 519 LEU A CA 1
ATOM 3980 C C . LEU A 1 519 ? 7.548 -20.876 24.373 1.00 85.38 519 LEU A C 1
ATOM 3982 O O . LEU A 1 519 ? 6.834 -20.680 25.352 1.00 85.38 519 LEU A O 1
ATOM 3986 N N . SER A 1 520 ? 7.469 -20.150 23.260 1.00 85.38 520 SER A N 1
ATOM 3987 C CA . SER A 1 520 ? 6.522 -19.052 23.069 1.00 85.38 520 SER A CA 1
ATOM 3988 C C . SER A 1 520 ? 5.751 -19.232 21.766 1.00 85.38 520 SER A C 1
ATOM 3990 O O . SER A 1 520 ? 6.338 -19.539 20.726 1.00 85.38 520 SER A O 1
ATOM 3992 N N . VAL A 1 521 ? 4.433 -19.054 21.816 1.00 89.06 521 VAL A N 1
ATOM 3993 C CA . VAL A 1 521 ? 3.585 -19.016 20.618 1.00 89.06 521 VAL A CA 1
ATOM 3994 C C . VAL A 1 521 ? 3.889 -17.716 19.863 1.00 89.06 521 VAL A C 1
ATOM 3996 O O . VAL A 1 521 ? 3.981 -16.665 20.494 1.00 89.06 521 VAL A O 1
ATOM 3999 N N . PRO A 1 522 ? 4.085 -17.735 18.535 1.00 91.75 522 PRO A N 1
ATOM 4000 C CA . PRO A 1 522 ? 4.298 -16.508 17.774 1.00 91.75 522 PRO A CA 1
ATOM 4001 C C . PRO A 1 522 ? 2.986 -15.728 17.588 1.00 91.75 522 PRO A C 1
ATOM 4003 O O . PRO A 1 522 ? 1.948 -16.318 17.298 1.00 91.75 522 PRO A O 1
ATOM 4006 N N . LEU A 1 523 ? 3.043 -14.389 17.656 1.00 93.31 523 LEU A N 1
ATOM 4007 C CA . LEU A 1 523 ? 1.904 -13.520 17.303 1.00 93.31 523 LEU A CA 1
ATOM 4008 C C . LEU A 1 523 ? 1.493 -13.700 15.837 1.00 93.31 523 LEU A C 1
ATOM 4010 O O . LEU A 1 523 ? 0.321 -13.582 15.515 1.00 93.31 523 LEU A O 1
ATOM 4014 N N . THR A 1 524 ? 2.442 -14.050 14.966 1.00 94.06 524 THR A N 1
ATOM 4015 C CA . THR A 1 524 ? 2.322 -14.061 13.498 1.00 94.06 524 THR A CA 1
ATOM 4016 C C . THR A 1 524 ? 2.172 -12.660 12.894 1.00 94.06 524 THR A C 1
ATOM 4018 O O . THR A 1 524 ? 1.549 -11.765 13.464 1.00 94.06 524 THR A O 1
ATOM 4021 N N . GLN A 1 525 ? 2.757 -12.463 11.711 1.00 93.88 525 GLN A N 1
ATOM 4022 C CA . GLN A 1 525 ? 2.631 -11.202 10.976 1.00 93.88 525 GLN A CA 1
ATOM 4023 C C . GLN A 1 525 ? 1.195 -10.980 10.475 1.00 93.88 525 GLN A C 1
ATOM 4025 O O . GLN A 1 525 ? 0.759 -9.841 10.366 1.00 93.88 525 GLN A O 1
ATOM 4030 N N . GLU A 1 526 ? 0.465 -12.066 10.205 1.00 93.94 526 GLU A N 1
ATOM 4031 C CA . GLU A 1 526 ? -0.935 -12.056 9.773 1.00 93.94 526 GLU A CA 1
ATOM 4032 C C . GLU A 1 526 ? -1.835 -11.376 10.813 1.00 93.94 526 GLU A C 1
ATOM 4034 O O . GLU A 1 526 ? -2.478 -10.379 10.493 1.00 93.94 526 GLU A O 1
ATOM 4039 N N . ARG A 1 527 ? -1.790 -11.821 12.079 1.00 95.88 527 ARG A N 1
ATOM 4040 C CA . ARG A 1 527 ? -2.554 -11.177 13.163 1.00 95.88 527 ARG A CA 1
ATOM 4041 C C . ARG A 1 527 ? -2.123 -9.732 13.390 1.00 95.88 527 ARG A C 1
ATOM 4043 O O . ARG A 1 527 ? -2.971 -8.864 13.545 1.00 95.88 527 ARG A O 1
ATOM 4050 N N . PHE A 1 528 ? -0.815 -9.460 13.381 1.00 96.81 528 PHE A N 1
ATOM 4051 C CA . PHE A 1 528 ? -0.314 -8.100 13.595 1.00 96.81 528 PHE A CA 1
ATOM 4052 C C . PHE A 1 528 ? -0.807 -7.123 12.514 1.00 96.81 528 PHE A C 1
ATOM 4054 O O . PHE A 1 528 ? -1.293 -6.046 12.850 1.00 96.81 528 PHE A O 1
ATOM 4061 N N . ARG A 1 529 ? -0.756 -7.512 11.230 1.00 97.12 529 ARG A N 1
ATOM 4062 C CA . ARG A 1 529 ? -1.259 -6.668 10.133 1.00 97.12 529 ARG A CA 1
ATOM 4063 C C . ARG A 1 529 ? -2.768 -6.455 10.187 1.00 97.12 529 ARG A C 1
ATOM 4065 O O . ARG A 1 529 ? -3.218 -5.369 9.848 1.00 97.12 529 ARG A O 1
ATOM 4072 N N . LEU A 1 530 ? -3.543 -7.452 10.610 1.00 97.75 530 LEU A N 1
ATOM 4073 C CA . LEU A 1 530 ? -4.989 -7.295 10.794 1.00 97.75 530 LEU A CA 1
ATOM 4074 C C . LEU A 1 530 ? -5.312 -6.269 11.889 1.00 97.75 530 LEU A C 1
ATOM 4076 O O . LEU A 1 530 ? -6.188 -5.435 11.703 1.00 97.75 530 LEU A O 1
ATOM 4080 N N . ILE A 1 531 ? -4.562 -6.271 12.992 1.00 97.69 531 ILE A N 1
ATOM 4081 C CA . ILE A 1 531 ? -4.748 -5.294 14.076 1.00 97.69 531 ILE A CA 1
ATOM 4082 C C . ILE A 1 531 ? -4.347 -3.886 13.621 1.00 97.69 531 ILE A C 1
ATOM 4084 O O . ILE A 1 531 ? -5.043 -2.927 13.943 1.00 97.69 531 ILE A O 1
ATOM 4088 N N . GLU A 1 532 ? -3.278 -3.750 12.829 1.00 97.62 532 GLU A N 1
ATOM 4089 C CA . GLU A 1 532 ? -2.952 -2.472 12.181 1.00 97.62 532 GLU A CA 1
ATOM 4090 C C . GLU A 1 532 ? -4.066 -2.008 11.239 1.00 97.62 532 GLU A C 1
ATOM 4092 O O . GLU A 1 532 ? -4.446 -0.843 11.288 1.00 97.62 532 GLU A O 1
ATOM 4097 N N . LEU A 1 533 ? -4.626 -2.906 10.422 1.00 98.00 533 LEU A N 1
ATOM 4098 C CA . LEU A 1 533 ? -5.770 -2.580 9.574 1.00 98.00 533 LEU A CA 1
ATOM 4099 C C . LEU A 1 533 ? -6.951 -2.090 10.419 1.00 98.00 533 LEU A C 1
ATOM 4101 O O . LEU A 1 533 ? -7.542 -1.070 10.087 1.00 98.00 533 LEU A O 1
ATOM 4105 N N . TYR A 1 534 ? -7.277 -2.768 11.521 1.00 98.00 534 TYR A N 1
ATOM 4106 C CA . TYR A 1 534 ? -8.360 -2.346 12.410 1.00 98.00 534 TYR A CA 1
ATOM 4107 C C . TYR A 1 534 ? -8.116 -0.961 13.013 1.00 98.00 534 TYR A C 1
ATOM 4109 O O . TYR A 1 534 ? -9.051 -0.165 13.083 1.00 98.00 534 TYR A O 1
ATOM 4117 N N . ALA A 1 535 ? -6.877 -0.645 13.396 1.00 96.62 535 ALA A N 1
ATOM 4118 C CA . ALA A 1 535 ? -6.522 0.688 13.877 1.00 96.62 535 ALA A CA 1
ATOM 4119 C C . ALA A 1 535 ? -6.753 1.765 12.806 1.00 96.62 535 ALA A C 1
ATOM 4121 O O . ALA A 1 535 ? -7.337 2.804 13.098 1.00 96.62 535 ALA A O 1
ATOM 4122 N N . GLU A 1 536 ? -6.366 1.514 11.555 1.00 95.62 536 GLU A N 1
ATOM 4123 C CA . GLU A 1 536 ? -6.596 2.479 10.472 1.00 95.62 536 GLU A CA 1
ATOM 4124 C C . GLU A 1 536 ? -8.073 2.583 10.065 1.00 95.62 536 GLU A C 1
ATOM 4126 O O . GLU A 1 536 ? -8.557 3.674 9.764 1.00 95.62 536 GLU A O 1
ATOM 4131 N N . LEU A 1 537 ? -8.820 1.475 10.079 1.00 96.50 537 LEU A N 1
ATOM 4132 C CA . LEU A 1 537 ? -10.255 1.474 9.776 1.00 96.50 537 LEU A CA 1
ATOM 4133 C C . LEU A 1 537 ? -11.051 2.249 10.823 1.00 96.50 537 LEU A C 1
ATOM 4135 O O . LEU A 1 537 ? -11.934 3.027 10.459 1.00 96.50 537 LEU A O 1
ATOM 4139 N N . LEU A 1 538 ? -10.740 2.063 12.110 1.00 95.25 538 LEU A N 1
ATOM 4140 C CA . LEU A 1 538 ? -11.398 2.803 13.181 1.00 95.25 538 LEU A CA 1
ATOM 4141 C C . LEU A 1 538 ? -11.061 4.295 13.091 1.00 95.25 538 LEU A C 1
ATOM 4143 O O . LEU A 1 538 ? -11.970 5.124 13.181 1.00 95.25 538 LEU A O 1
ATOM 4147 N N . HIS A 1 539 ? -9.801 4.635 12.808 1.00 92.00 539 HIS A N 1
ATOM 4148 C CA . HIS A 1 539 ? -9.373 6.015 12.595 1.00 92.00 539 HIS A CA 1
ATOM 4149 C C . HIS A 1 539 ? -10.149 6.656 11.446 1.00 92.00 539 HIS A C 1
ATOM 4151 O O . HIS A 1 539 ? -10.772 7.704 11.616 1.00 92.00 539 HIS A O 1
ATOM 4157 N N . CYS A 1 540 ? -10.182 5.977 10.298 1.00 91.50 540 CYS A N 1
ATOM 4158 C CA . CYS A 1 540 ? -10.905 6.424 9.118 1.00 91.50 540 CYS A CA 1
ATOM 4159 C C . CYS A 1 540 ? -12.410 6.563 9.397 1.00 91.50 540 CYS A C 1
ATOM 4161 O O . CYS A 1 540 ? -13.034 7.535 8.980 1.00 91.50 540 CYS A O 1
ATOM 4163 N N . SER A 1 541 ? -12.997 5.659 10.189 1.00 92.94 541 SER A N 1
ATOM 4164 C CA . SER A 1 541 ? -14.413 5.724 10.571 1.00 92.94 541 SER A CA 1
ATOM 4165 C C . SER A 1 541 ? -14.778 6.967 11.391 1.00 92.94 541 SER A C 1
ATOM 4167 O O . SER A 1 541 ? -15.955 7.329 11.460 1.00 92.94 541 SER A O 1
ATOM 4169 N N . ASN A 1 542 ? -13.800 7.626 12.016 1.00 89.75 542 ASN A N 1
ATOM 4170 C CA . ASN A 1 542 ? -13.987 8.858 12.782 1.00 89.75 542 ASN A CA 1
ATOM 4171 C C . ASN A 1 542 ? -13.864 10.129 11.923 1.00 89.75 542 ASN A C 1
ATOM 4173 O O . ASN A 1 542 ? -14.171 11.213 12.417 1.00 89.75 542 ASN A O 1
ATOM 4177 N N . MET A 1 543 ? -13.463 10.015 10.653 1.00 87.25 543 MET A N 1
ATOM 4178 C CA . MET A 1 543 ? -13.325 11.155 9.741 1.00 87.25 543 MET A CA 1
ATOM 4179 C C . MET A 1 543 ? -14.680 11.777 9.395 1.00 87.25 543 MET A C 1
ATOM 4181 O O . MET A 1 543 ? -15.707 11.092 9.349 1.00 87.25 543 MET A O 1
ATOM 4185 N N . ALA A 1 544 ? -14.701 13.083 9.138 1.00 84.06 544 ALA A N 1
ATOM 4186 C CA . ALA A 1 544 ? -15.945 13.810 8.907 1.00 84.06 544 ALA A CA 1
ATOM 4187 C C . ALA A 1 544 ? -16.613 13.376 7.596 1.00 84.06 544 ALA A C 1
ATOM 4189 O O . ALA A 1 544 ? -17.814 13.097 7.578 1.00 84.06 544 ALA A O 1
ATOM 4190 N N . LEU A 1 545 ? -15.837 13.259 6.512 1.00 84.25 545 LEU A N 1
ATOM 4191 C CA . LEU A 1 545 ? -16.364 12.994 5.171 1.00 84.25 545 LEU A CA 1
ATOM 4192 C C . LEU A 1 545 ? -17.164 11.684 5.076 1.00 84.25 545 LEU A C 1
ATOM 4194 O O . LEU A 1 545 ? -18.236 11.661 4.473 1.00 84.25 545 LEU A O 1
ATOM 4198 N N . VAL A 1 546 ? -16.695 10.607 5.713 1.00 87.50 546 VAL A N 1
ATOM 4199 C CA . VAL A 1 546 ? -17.340 9.276 5.658 1.00 87.50 546 VAL A CA 1
ATOM 4200 C C . VAL A 1 546 ? -18.576 9.145 6.558 1.00 87.50 546 VAL A C 1
ATOM 4202 O O . VAL A 1 546 ? -19.238 8.104 6.548 1.00 87.50 546 VAL A O 1
ATOM 4205 N N . ASN A 1 547 ? -18.873 10.178 7.351 1.00 89.38 547 ASN A N 1
ATOM 4206 C CA . ASN A 1 547 ? -19.994 10.233 8.289 1.00 89.38 547 ASN A CA 1
ATOM 4207 C C . ASN A 1 547 ? -21.083 11.241 7.888 1.00 89.38 547 ASN A C 1
ATOM 4209 O O . ASN A 1 547 ? -22.080 11.353 8.601 1.00 89.38 547 ASN A O 1
ATOM 4213 N N . ARG A 1 548 ? -20.912 11.962 6.771 1.00 85.69 548 ARG A N 1
ATOM 4214 C CA . ARG A 1 548 ? -21.905 12.926 6.278 1.00 85.69 548 ARG A CA 1
ATOM 4215 C C . ARG A 1 548 ? -23.202 12.235 5.886 1.00 85.69 548 ARG A C 1
ATOM 4217 O O . ARG A 1 548 ? -23.186 11.207 5.210 1.00 85.69 548 ARG A O 1
ATOM 4224 N N . LEU A 1 549 ? -24.317 12.839 6.278 1.00 82.81 549 LEU A N 1
ATOM 4225 C CA . LEU A 1 549 ? -25.650 12.376 5.913 1.00 82.81 549 LEU A CA 1
ATOM 4226 C C . LEU A 1 549 ? -26.054 12.953 4.555 1.00 82.81 549 LEU A C 1
ATOM 4228 O O . LEU A 1 549 ? -25.723 14.091 4.234 1.00 82.81 549 LEU A O 1
ATOM 4232 N N . ASP A 1 550 ? -26.823 12.195 3.773 1.00 74.50 550 ASP A N 1
ATOM 4233 C CA . ASP A 1 550 ? -27.341 12.673 2.481 1.00 74.50 550 ASP A CA 1
ATOM 4234 C C . ASP A 1 550 ? -28.325 13.849 2.622 1.00 74.50 550 ASP A C 1
ATOM 4236 O O . ASP A 1 550 ? -28.575 14.560 1.654 1.00 74.50 550 ASP A O 1
ATOM 4240 N N . SER A 1 551 ? -28.882 14.068 3.818 1.00 74.25 551 SER A N 1
ATOM 4241 C CA . SER A 1 551 ? -29.810 15.163 4.121 1.00 74.25 551 SER A CA 1
ATOM 4242 C C . SER A 1 551 ? -29.133 16.496 4.464 1.00 74.25 551 SER A C 1
ATOM 4244 O O . SER A 1 551 ? -29.825 17.505 4.583 1.00 74.25 551 SER A O 1
ATOM 4246 N N . GLU A 1 552 ? -27.818 16.513 4.693 1.00 76.06 552 GLU A N 1
ATOM 4247 C CA . GLU A 1 552 ? -27.074 17.727 5.051 1.00 76.06 552 GLU A CA 1
ATOM 4248 C C . GLU A 1 552 ? -26.543 18.440 3.790 1.00 76.06 552 GLU A C 1
ATOM 4250 O O . GLU A 1 552 ? -26.138 17.767 2.837 1.00 76.06 552 GLU A O 1
ATOM 4255 N N . PRO A 1 553 ? -26.495 19.790 3.759 1.00 77.44 553 PRO A N 1
ATOM 4256 C CA . PRO A 1 553 ? -25.833 20.519 2.680 1.00 77.44 553 PRO A CA 1
ATOM 4257 C C . PRO A 1 553 ? -24.365 20.094 2.606 1.00 77.44 553 PRO A C 1
ATOM 4259 O O . PRO A 1 553 ? -23.638 20.216 3.594 1.00 77.44 553 PRO A O 1
ATOM 4262 N N . ARG A 1 554 ? -23.914 19.595 1.450 1.00 80.81 554 ARG A N 1
ATOM 4263 C CA . ARG A 1 554 ? -22.551 19.076 1.299 1.00 80.81 554 ARG A CA 1
ATOM 4264 C C . ARG A 1 554 ? -21.873 19.543 0.013 1.00 80.81 554 ARG A C 1
ATOM 4266 O O . ARG A 1 554 ? -22.556 19.821 -0.971 1.00 80.81 554 ARG A O 1
ATOM 4273 N N . PRO A 1 555 ? -20.532 19.592 0.001 1.00 84.06 555 PRO A N 1
ATOM 4274 C CA . PRO A 1 555 ? -19.776 19.710 -1.234 1.00 84.06 555 PRO A CA 1
ATOM 4275 C C . PRO A 1 555 ? -20.057 18.495 -2.125 1.00 84.06 555 PRO A C 1
ATOM 4277 O O . PRO A 1 555 ? -20.080 17.357 -1.642 1.00 84.06 555 PRO A O 1
ATOM 4280 N N . HIS A 1 556 ? -20.258 18.730 -3.417 1.00 84.06 556 HIS A N 1
ATOM 4281 C CA . HIS A 1 556 ? -20.462 17.675 -4.402 1.00 84.06 556 HIS A CA 1
ATOM 4282 C C . HIS A 1 556 ? -19.191 17.476 -5.219 1.00 84.06 556 HIS A C 1
ATOM 4284 O O . HIS A 1 556 ? -18.678 18.418 -5.825 1.00 84.06 556 HIS A O 1
ATOM 4290 N N . TYR A 1 557 ? -18.706 16.237 -5.247 1.00 85.62 557 TYR A N 1
ATOM 4291 C CA . TYR A 1 557 ? -17.539 15.830 -6.021 1.00 85.62 557 TYR A CA 1
ATOM 4292 C C . TYR A 1 557 ? -17.966 14.931 -7.180 1.00 85.62 557 TYR A C 1
ATOM 4294 O O . TYR A 1 557 ? -18.873 14.115 -7.016 1.00 85.62 557 TYR A O 1
ATOM 4302 N N . ASN A 1 558 ? -17.316 15.062 -8.336 1.00 83.06 558 ASN A N 1
ATOM 4303 C CA . ASN A 1 558 ? -17.450 14.077 -9.413 1.00 83.06 558 ASN A CA 1
ATOM 4304 C C . ASN A 1 558 ? -16.600 12.822 -9.140 1.00 83.06 558 ASN A C 1
ATOM 4306 O O . ASN A 1 558 ? -15.851 12.764 -8.163 1.00 83.06 558 ASN A O 1
ATOM 4310 N N . ASP A 1 559 ? -16.680 11.830 -10.030 1.00 77.25 559 ASP A N 1
ATOM 4311 C CA . ASP A 1 559 ? -15.889 10.589 -9.952 1.00 77.25 559 ASP A CA 1
ATOM 4312 C C . ASP A 1 559 ? -14.373 10.854 -9.977 1.00 77.25 559 ASP A C 1
ATOM 4314 O O . ASP A 1 559 ? -13.574 10.102 -9.413 1.00 77.25 559 ASP A O 1
ATOM 4318 N N . ASP A 1 560 ? -13.969 11.986 -10.558 1.00 76.19 560 ASP A N 1
ATOM 4319 C CA . ASP A 1 560 ? -12.595 12.464 -10.532 1.00 76.19 560 ASP A CA 1
ATOM 4320 C C . ASP A 1 560 ? -12.219 13.234 -9.258 1.00 76.19 560 ASP A C 1
ATOM 4322 O O . ASP A 1 560 ? -11.165 13.876 -9.206 1.00 76.19 560 ASP A O 1
ATOM 4326 N N . GLY A 1 561 ? -13.063 13.203 -8.229 1.00 81.44 561 GLY A N 1
ATOM 4327 C CA . GLY A 1 561 ? -12.807 13.830 -6.939 1.00 81.44 561 GLY A CA 1
ATOM 4328 C C . GLY A 1 561 ? -12.736 15.356 -6.970 1.00 81.44 561 GLY A C 1
ATOM 4329 O O . GLY A 1 561 ? -12.338 15.959 -5.974 1.00 81.44 561 GLY A O 1
ATOM 4330 N N . ALA A 1 562 ? -13.060 16.000 -8.093 1.00 85.00 562 ALA A N 1
ATOM 4331 C CA . ALA A 1 562 ? -13.080 17.453 -8.174 1.00 85.00 562 ALA A CA 1
ATOM 4332 C C . ALA A 1 562 ? -14.407 18.003 -7.679 1.00 85.00 562 ALA A C 1
ATOM 4334 O O . ALA A 1 562 ? -15.464 17.419 -7.919 1.00 85.00 562 ALA A O 1
ATOM 4335 N N . LEU A 1 563 ? -14.330 19.152 -7.014 1.00 86.69 563 LEU A N 1
ATOM 4336 C CA . LEU A 1 563 ? -15.501 19.882 -6.563 1.00 86.69 563 LEU A CA 1
ATOM 4337 C C . LEU A 1 563 ? -16.270 20.421 -7.768 1.00 86.69 563 LEU A C 1
ATOM 4339 O O . LEU A 1 563 ? -15.711 21.122 -8.609 1.00 86.69 563 LEU A O 1
ATOM 4343 N N . VAL A 1 564 ? -17.551 20.088 -7.817 1.00 85.62 564 VAL A N 1
ATOM 4344 C CA . VAL A 1 564 ? -18.493 20.434 -8.885 1.00 85.62 564 VAL A CA 1
ATOM 4345 C C . VAL A 1 564 ? -19.512 21.468 -8.429 1.00 85.62 564 VAL A C 1
ATOM 4347 O O . VAL A 1 564 ? -19.927 22.312 -9.211 1.00 85.62 564 VAL A O 1
ATOM 4350 N N . SER A 1 565 ? -19.970 21.378 -7.183 1.00 80.56 565 SER A N 1
ATOM 4351 C CA . SER A 1 565 ? -20.949 22.306 -6.619 1.00 80.56 565 SER A CA 1
ATOM 4352 C C . SER A 1 565 ? -20.924 22.231 -5.091 1.00 80.56 565 SER A C 1
ATOM 4354 O O . SER A 1 565 ? -20.175 21.447 -4.499 1.00 80.56 565 SER A O 1
ATOM 4356 N N . GLY A 1 566 ? -21.707 23.085 -4.429 1.00 80.06 566 GLY A N 1
ATOM 4357 C CA . GLY A 1 566 ? -21.735 23.145 -2.966 1.00 80.06 566 GLY A CA 1
ATOM 4358 C C . GLY A 1 566 ? -20.516 23.849 -2.363 1.00 80.06 566 GLY A C 1
ATOM 4359 O O . GLY A 1 566 ? -20.080 23.487 -1.271 1.00 80.06 566 GLY A O 1
ATOM 4360 N N . LEU A 1 567 ? -19.968 24.863 -3.049 1.00 82.19 567 LEU A N 1
ATOM 4361 C CA . LEU A 1 567 ? -18.899 25.711 -2.506 1.00 82.19 567 LEU A CA 1
ATOM 4362 C C . LEU A 1 567 ? -19.331 26.387 -1.199 1.00 82.19 567 LEU A C 1
ATOM 4364 O O . LEU A 1 567 ? -18.568 26.400 -0.241 1.00 82.19 567 LEU A O 1
ATOM 4368 N N . ASP A 1 568 ? -20.572 26.865 -1.119 1.00 78.94 568 ASP A N 1
ATOM 4369 C CA . ASP A 1 568 ? -21.114 27.461 0.107 1.00 78.94 568 ASP A CA 1
ATOM 4370 C C . ASP A 1 568 ? -21.205 26.449 1.252 1.00 78.94 568 ASP A C 1
ATOM 4372 O O . ASP A 1 568 ? -20.926 26.785 2.402 1.00 78.94 568 ASP A O 1
ATOM 4376 N N . ALA A 1 569 ? -21.537 25.189 0.948 1.00 80.75 569 ALA A N 1
ATOM 4377 C CA . ALA A 1 569 ? -21.515 24.111 1.932 1.00 80.75 569 ALA A CA 1
ATOM 4378 C C . ALA A 1 569 ? -20.080 23.829 2.403 1.00 80.75 569 ALA A C 1
ATOM 4380 O O . ALA A 1 569 ? -19.846 23.704 3.604 1.00 80.75 569 ALA A O 1
ATOM 4381 N N . LEU A 1 570 ? -19.105 23.814 1.485 1.00 83.06 570 LEU A N 1
ATOM 4382 C CA . LEU A 1 570 ? -17.685 23.699 1.827 1.00 83.06 570 LEU A CA 1
ATOM 4383 C C . LEU A 1 570 ? -17.232 24.862 2.724 1.00 83.06 570 LEU A C 1
ATOM 4385 O O . LEU A 1 570 ? -16.609 24.633 3.757 1.00 83.06 570 LEU A O 1
ATOM 4389 N N . ILE A 1 571 ? -17.591 26.103 2.387 1.00 81.62 571 ILE A N 1
ATOM 4390 C CA . ILE A 1 571 ? -17.273 27.290 3.190 1.00 81.62 571 ILE A CA 1
ATOM 4391 C C . ILE A 1 571 ? -17.962 27.219 4.554 1.00 81.62 571 ILE A C 1
ATOM 4393 O O . ILE A 1 571 ? -17.334 27.532 5.559 1.00 81.62 571 ILE A O 1
ATOM 4397 N N . SER A 1 572 ? -19.219 26.780 4.631 1.00 81.12 572 SER A N 1
ATOM 4398 C CA . SER A 1 572 ? -19.960 26.660 5.891 1.00 81.12 572 SER A CA 1
ATOM 4399 C C . SER A 1 572 ? -19.319 25.656 6.854 1.00 81.12 572 SER A C 1
ATOM 4401 O O . SER A 1 572 ? -19.216 25.950 8.048 1.00 81.12 572 SER A O 1
ATOM 4403 N N . ILE A 1 573 ? -18.822 24.524 6.339 1.00 78.19 573 ILE A N 1
ATOM 4404 C CA . ILE A 1 573 ? -18.142 23.482 7.128 1.00 78.19 573 ILE A CA 1
ATOM 4405 C C . ILE A 1 573 ? -16.925 24.048 7.875 1.00 78.19 573 ILE A C 1
ATOM 4407 O O . ILE A 1 573 ? -16.697 23.703 9.035 1.00 78.19 573 ILE A O 1
ATOM 4411 N N . PHE A 1 574 ? -16.156 24.937 7.242 1.00 72.38 574 PHE A N 1
ATOM 4412 C CA . PHE A 1 574 ? -14.908 25.455 7.809 1.00 72.38 574 PHE A CA 1
ATOM 4413 C C . PHE A 1 574 ? -15.015 26.879 8.385 1.00 72.38 574 PHE A C 1
ATOM 4415 O O . PHE A 1 574 ? -14.309 27.227 9.334 1.00 72.38 574 PHE A O 1
ATOM 4422 N N . GLY A 1 575 ? -15.934 27.696 7.872 1.00 57.19 575 GLY A N 1
ATOM 4423 C CA . GLY A 1 575 ? -16.163 29.090 8.262 1.00 57.19 575 GLY A CA 1
ATOM 4424 C C . GLY A 1 575 ? -16.748 29.256 9.665 1.00 57.19 575 GLY A C 1
ATOM 4425 O O . GLY A 1 575 ? -16.515 30.278 10.308 1.00 57.19 575 GLY A O 1
ATOM 4426 N N . ALA A 1 576 ? -17.402 28.222 10.205 1.00 49.94 576 ALA A N 1
ATOM 4427 C CA . ALA A 1 576 ? -17.904 28.210 11.581 1.00 49.94 576 ALA A CA 1
ATOM 4428 C C . ALA A 1 576 ? -16.796 28.277 12.658 1.00 49.94 576 ALA A C 1
ATOM 4430 O O . ALA A 1 576 ? -17.094 28.455 13.837 1.00 49.94 576 ALA A O 1
ATOM 4431 N N . THR A 1 577 ? -15.516 28.164 12.279 1.00 41.22 577 THR A N 1
ATOM 4432 C CA . THR A 1 577 ? -14.380 28.177 13.220 1.00 41.22 577 THR A CA 1
ATOM 4433 C C . THR A 1 577 ? -13.665 29.528 13.352 1.00 41.22 577 THR A C 1
ATOM 4435 O O . THR A 1 577 ? -12.730 29.632 14.142 1.00 41.22 577 THR A O 1
ATOM 4438 N N . SER A 1 578 ? -14.100 30.581 12.642 1.00 36.22 578 SER A N 1
ATOM 4439 C CA . SER A 1 578 ? -13.411 31.893 12.637 1.00 36.22 578 SER A CA 1
ATOM 4440 C C . SER A 1 578 ? -14.219 33.085 13.166 1.00 36.22 578 SER A C 1
ATOM 4442 O O . SER A 1 578 ? -13.722 34.206 13.143 1.00 36.22 578 SER A O 1
ATOM 4444 N N . SER A 1 579 ? -15.429 32.891 13.690 1.00 31.77 579 SER A N 1
ATOM 4445 C CA . SER A 1 579 ? -16.246 33.991 14.224 1.00 31.77 579 SER A CA 1
ATOM 4446 C C . SER A 1 579 ? -16.591 33.780 15.693 1.00 31.77 579 SER A C 1
ATOM 4448 O O . SER A 1 579 ? -17.737 33.544 16.067 1.00 31.77 579 SER A O 1
ATOM 4450 N N . GLY A 1 580 ? -15.573 33.920 16.539 1.00 33.03 580 GLY A N 1
ATOM 4451 C CA . GLY A 1 580 ? -15.765 34.458 17.878 1.00 33.03 580 GLY A CA 1
ATOM 4452 C C . GLY A 1 580 ? -15.862 35.977 17.788 1.00 33.03 580 GLY A C 1
ATOM 4453 O O . GLY A 1 580 ? -14.931 36.655 18.191 1.00 33.03 580 GLY A O 1
ATOM 4454 N N . ASP A 1 581 ? -16.948 36.502 17.222 1.00 26.72 581 ASP A N 1
ATOM 4455 C CA . ASP A 1 581 ? -17.321 37.896 17.448 1.00 26.72 581 ASP A CA 1
ATOM 4456 C C . ASP A 1 581 ? -18.837 38.058 17.358 1.00 26.72 581 ASP A C 1
ATOM 4458 O O . ASP A 1 581 ? -19.477 37.838 16.326 1.00 26.72 581 ASP A O 1
ATOM 4462 N N . GLN A 1 582 ? -19.416 38.437 18.495 1.00 36.25 582 GLN A N 1
ATOM 4463 C CA . GLN A 1 582 ? -20.766 38.963 18.572 1.00 36.25 582 GLN A CA 1
ATOM 4464 C C . GLN A 1 582 ? -20.790 40.300 17.830 1.00 36.25 582 GLN A C 1
ATOM 4466 O O . GLN A 1 582 ? -20.523 41.342 18.422 1.00 36.25 582 GLN A O 1
ATOM 4471 N N . HIS A 1 583 ? -21.169 40.302 16.554 1.00 28.02 583 HIS A N 1
ATOM 4472 C CA . HIS A 1 583 ? -21.633 41.528 15.918 1.00 28.02 583 HIS A CA 1
ATOM 4473 C C . HIS A 1 583 ? -23.156 41.600 15.963 1.00 28.02 583 HIS A C 1
ATOM 4475 O O . HIS A 1 583 ? -23.886 41.071 15.126 1.00 28.02 583 HIS A O 1
ATOM 4481 N N . HIS A 1 584 ? -23.598 42.288 17.018 1.00 26.39 584 HIS A N 1
ATOM 4482 C CA . HIS A 1 584 ? -24.855 43.011 17.125 1.00 26.39 584 HIS A CA 1
ATOM 4483 C C . HIS A 1 584 ? -25.369 43.487 15.762 1.00 26.39 584 HIS A C 1
ATOM 4485 O O . HIS A 1 584 ? -24.749 44.313 15.093 1.00 26.39 584 HIS A O 1
ATOM 4491 N N . LYS A 1 585 ? -26.560 43.015 15.398 1.00 29.78 585 LYS A N 1
ATOM 4492 C CA . LYS A 1 585 ? -27.346 43.536 14.283 1.00 29.78 585 LYS A CA 1
ATOM 4493 C C . LYS A 1 585 ? -28.346 44.563 14.826 1.00 29.78 585 LYS A C 1
ATOM 4495 O O . LYS A 1 585 ? -29.462 44.198 15.163 1.00 29.78 585 LYS A O 1
ATOM 4500 N N . LEU A 1 586 ? -27.926 45.821 14.955 1.00 24.69 586 LEU A N 1
ATOM 4501 C CA . LEU A 1 586 ? -28.747 47.034 15.153 1.00 24.69 586 LEU A CA 1
ATOM 4502 C C . LEU A 1 586 ? -27.879 48.207 14.665 1.00 24.69 586 LEU A C 1
ATOM 4504 O O . LEU A 1 586 ? -26.701 48.231 15.002 1.00 24.69 586 LEU A O 1
ATOM 4508 N N . SER A 1 587 ? -28.299 49.210 13.903 1.00 27.17 587 SER A N 1
ATOM 4509 C CA . SER A 1 587 ? -29.560 49.714 13.333 1.00 27.17 587 SER A CA 1
ATOM 4510 C C . SER A 1 587 ? -29.111 50.699 12.205 1.00 27.17 587 SER A C 1
ATOM 4512 O O . SER A 1 587 ? -27.912 50.871 12.006 1.00 27.17 587 SER A O 1
ATOM 4514 N N . ASP A 1 588 ? -29.887 51.398 11.380 1.00 26.89 588 ASP A N 1
ATOM 4515 C CA . ASP A 1 588 ? -31.274 51.845 11.395 1.00 26.89 588 ASP A CA 1
ATOM 4516 C C . ASP A 1 588 ? -31.586 52.497 10.031 1.00 26.89 588 ASP A C 1
ATOM 4518 O O . ASP A 1 588 ? -30.663 52.901 9.315 1.00 26.89 588 ASP A O 1
ATOM 4522 N N . GLY A 1 589 ? -32.870 52.694 9.713 1.00 22.69 589 GLY A N 1
ATOM 4523 C CA . GLY A 1 589 ? -33.247 53.511 8.559 1.00 22.69 589 GLY A CA 1
ATOM 4524 C C . GLY A 1 589 ? -34.716 53.552 8.120 1.00 22.69 589 GLY A C 1
ATOM 4525 O O . GLY A 1 589 ? -34.953 53.314 6.945 1.00 22.69 589 GLY A O 1
ATOM 4526 N N . CYS A 1 590 ? -35.634 53.986 9.007 1.00 21.91 590 CYS A N 1
ATOM 4527 C CA . CYS A 1 590 ? -36.860 54.780 8.706 1.00 21.91 590 CYS A CA 1
ATOM 4528 C C . CYS A 1 590 ? -37.998 54.099 7.885 1.00 21.91 590 CYS A C 1
ATOM 4530 O O . CYS A 1 590 ? -37.757 53.549 6.825 1.00 21.91 590 CYS A O 1
ATOM 4532 N N . SER A 1 591 ? -39.304 54.161 8.184 1.00 23.56 591 SER A N 1
ATOM 4533 C CA . SER A 1 591 ? -40.152 54.965 9.082 1.00 23.56 591 SER A CA 1
ATOM 4534 C C . SER A 1 591 ? -41.572 54.317 9.174 1.00 23.56 591 SER A C 1
ATOM 4536 O O . SER A 1 591 ? -41.844 53.371 8.436 1.00 23.56 591 SER A O 1
ATOM 4538 N N . PRO A 1 592 ? -42.479 54.793 10.059 1.00 30.72 592 PRO A N 1
ATOM 4539 C CA . PRO A 1 592 ? -43.596 54.032 10.651 1.00 30.72 592 PRO A CA 1
ATOM 4540 C C . PRO A 1 592 ? -44.985 54.306 10.031 1.00 30.72 592 PRO A C 1
ATOM 4542 O O . PRO A 1 592 ? -45.147 55.294 9.323 1.00 30.72 592 PRO A O 1
ATOM 4545 N N . THR A 1 593 ? -46.009 53.491 10.361 1.00 22.83 593 THR A N 1
ATOM 4546 C CA . THR A 1 593 ? -47.352 53.926 10.859 1.00 22.83 593 THR A CA 1
ATOM 4547 C C . THR A 1 593 ? -48.372 52.770 11.042 1.00 22.83 593 THR A C 1
ATOM 4549 O O . THR A 1 593 ? -48.755 52.104 10.094 1.00 22.83 593 THR A O 1
ATOM 4552 N N . THR A 1 594 ? -48.827 52.604 12.298 1.00 23.88 594 THR A N 1
ATOM 4553 C CA . THR A 1 594 ? -50.215 52.376 12.801 1.00 23.88 594 THR A CA 1
ATOM 4554 C C . THR A 1 594 ? -51.133 51.222 12.331 1.00 23.88 594 THR A C 1
ATOM 4556 O O . THR A 1 594 ? -51.464 51.130 11.157 1.00 23.88 594 THR A O 1
ATOM 4559 N N . GLY A 1 595 ? -51.745 50.536 13.321 1.00 23.34 595 GLY A N 1
ATOM 4560 C CA . GLY A 1 595 ? -53.081 49.888 13.260 1.00 23.34 595 GLY A CA 1
ATOM 4561 C C . GLY A 1 595 ? -53.071 48.391 13.625 1.00 23.34 595 GLY A C 1
ATOM 4562 O O . GLY A 1 595 ? -52.648 47.593 12.807 1.00 23.34 595 GLY A O 1
ATOM 4563 N N . VAL A 1 596 ? -53.267 47.982 14.888 1.00 24.84 596 VAL A N 1
ATOM 4564 C CA . VAL A 1 596 ? -54.553 47.579 15.527 1.00 24.84 596 VAL A CA 1
ATOM 4565 C C . VAL A 1 596 ? -55.238 46.371 14.854 1.00 24.84 596 VAL A C 1
ATOM 4567 O O . VAL A 1 596 ? -55.807 46.535 13.785 1.00 24.84 596 VAL A O 1
ATOM 4570 N N . ASP A 1 597 ? -55.151 45.187 15.486 1.00 22.56 597 ASP A N 1
ATOM 4571 C CA . ASP A 1 597 ? -56.257 44.339 16.011 1.00 22.56 597 ASP A CA 1
ATOM 4572 C C . ASP A 1 597 ? -55.896 42.832 16.065 1.00 22.56 597 ASP A C 1
ATOM 4574 O O . ASP A 1 597 ? -55.433 42.239 15.092 1.00 22.56 597 ASP A O 1
ATOM 4578 N N . SER A 1 598 ? -56.144 42.209 17.223 1.00 23.52 598 SER A N 1
ATOM 4579 C CA . SER A 1 598 ? -56.494 40.774 17.357 1.00 23.52 598 SER A CA 1
ATOM 4580 C C . SER A 1 598 ? -58.035 40.643 17.210 1.00 23.52 598 SER A C 1
ATOM 4582 O O . SER A 1 598 ? -58.664 41.693 17.082 1.00 23.52 598 SER A O 1
ATOM 4584 N N . PRO A 1 599 ? -58.730 39.484 17.373 1.00 44.44 599 PRO A N 1
ATOM 4585 C CA . PRO A 1 599 ? -58.338 38.080 17.616 1.00 44.44 599 PRO A CA 1
ATOM 4586 C C . PRO A 1 599 ? -59.225 37.065 16.807 1.00 44.44 599 PRO A C 1
ATOM 4588 O O . PRO A 1 599 ? -59.792 37.422 15.785 1.00 44.44 599 PRO A O 1
ATOM 4591 N N . GLU A 1 600 ? -59.377 35.838 17.340 1.00 22.94 600 GLU A N 1
ATOM 4592 C CA . GLU A 1 600 ? -60.406 34.788 17.092 1.00 22.94 600 GLU A CA 1
ATOM 4593 C C . GLU A 1 600 ? -60.069 33.700 16.052 1.00 22.94 600 GLU A C 1
ATOM 4595 O O . GLU A 1 600 ? -59.711 34.000 14.923 1.00 22.94 600 GLU A O 1
ATOM 4600 N N . ALA A 1 601 ? -60.004 32.395 16.365 1.00 25.42 601 ALA A N 1
ATOM 4601 C CA . ALA A 1 601 ? -60.801 31.443 17.174 1.00 25.42 601 ALA A CA 1
ATOM 4602 C C . ALA A 1 601 ? -61.683 30.546 16.284 1.00 25.42 601 ALA A C 1
ATOM 4604 O O . ALA A 1 601 ? -62.471 31.055 15.497 1.00 25.42 601 ALA A O 1
ATOM 4605 N N . ALA A 1 602 ? -61.536 29.224 16.448 1.00 25.80 602 ALA A N 1
ATOM 4606 C CA . ALA A 1 602 ? -62.547 28.153 16.332 1.00 25.80 602 ALA A CA 1
ATOM 4607 C C . ALA A 1 602 ? -61.786 26.818 16.128 1.00 25.80 602 ALA A C 1
ATOM 4609 O O . ALA A 1 602 ? -61.075 26.686 15.138 1.00 25.80 602 ALA A O 1
ATOM 4610 N N . ASP A 1 603 ? -61.681 25.856 17.046 1.00 23.56 603 ASP A N 1
ATOM 4611 C CA . ASP A 1 603 ? -62.644 25.192 17.939 1.00 23.56 603 ASP A CA 1
ATOM 4612 C C . ASP A 1 603 ? -63.250 23.893 17.364 1.00 23.56 603 ASP A C 1
ATOM 4614 O O . ASP A 1 603 ? -63.642 23.838 16.202 1.00 23.56 603 ASP A O 1
ATOM 4618 N N . GLN A 1 604 ? -63.350 22.907 18.270 1.00 25.88 604 GLN A N 1
ATOM 4619 C CA . GLN A 1 604 ? -64.125 21.653 18.261 1.00 25.88 604 GLN A CA 1
ATOM 4620 C C . GLN A 1 604 ? -63.759 20.562 17.233 1.00 25.88 604 GLN A C 1
ATOM 4622 O O . GLN A 1 604 ? -63.547 20.818 16.059 1.00 25.88 604 GLN A O 1
ATOM 4627 N N . GLY A 1 605 ? -63.727 19.267 17.564 1.00 23.17 605 GLY A N 1
ATOM 4628 C CA . GLY A 1 605 ? -64.095 18.516 18.771 1.00 23.17 605 GLY A CA 1
ATOM 4629 C C . GLY A 1 605 ? -63.812 17.022 18.503 1.00 23.17 605 GLY A C 1
ATOM 4630 O O . GLY A 1 605 ? -63.912 16.568 17.370 1.00 23.17 605 GLY A O 1
ATOM 4631 N N . ALA A 1 606 ? -63.253 16.296 19.473 1.00 24.45 606 ALA A N 1
ATOM 4632 C CA . ALA A 1 606 ? -63.970 15.346 20.335 1.00 24.45 606 ALA A CA 1
ATOM 4633 C C . ALA A 1 606 ? -64.107 13.916 19.753 1.00 24.45 606 ALA A C 1
ATOM 4635 O O . ALA A 1 606 ? -64.866 13.691 18.821 1.00 24.45 606 ALA A O 1
ATOM 4636 N N . LEU A 1 607 ? -63.437 12.927 20.364 1.00 25.08 607 LEU A N 1
ATOM 4637 C CA . LEU A 1 607 ? -64.045 11.935 21.275 1.00 25.08 607 LEU A CA 1
ATOM 4638 C C . LEU A 1 607 ? -63.108 10.740 21.542 1.00 25.08 607 LEU A C 1
ATOM 4640 O O . LEU A 1 607 ? -62.414 10.237 20.666 1.00 25.08 607 LEU A O 1
ATOM 4644 N N . VAL A 1 608 ? -63.139 10.320 22.803 1.00 28.97 608 VAL A N 1
ATOM 4645 C CA . VAL A 1 608 ? -62.441 9.198 23.444 1.00 28.97 608 VAL A CA 1
ATOM 4646 C C . VAL A 1 608 ? -63.227 7.902 23.209 1.00 28.97 608 VAL A C 1
ATOM 4648 O O . VAL A 1 608 ? -64.455 7.963 23.205 1.00 28.97 608 VAL A O 1
ATOM 4651 N N . ASN A 1 609 ? -62.556 6.747 23.087 1.00 24.98 609 ASN A N 1
ATOM 4652 C CA . ASN A 1 609 ? -62.985 5.500 23.745 1.00 24.98 609 ASN A CA 1
ATOM 4653 C C . ASN A 1 609 ? -61.899 4.411 23.744 1.00 24.98 609 ASN A C 1
ATOM 4655 O O . ASN A 1 609 ? -61.198 4.196 22.760 1.00 24.98 609 ASN A O 1
ATOM 4659 N N . GLU A 1 610 ? -61.804 3.762 24.903 1.00 28.44 610 GLU A N 1
ATOM 4660 C CA . GLU A 1 610 ? -60.920 2.668 25.309 1.00 28.44 610 GLU A CA 1
ATOM 4661 C C . GLU A 1 610 ? -61.170 1.353 24.546 1.00 28.44 610 GLU A C 1
ATOM 4663 O O . GLU A 1 610 ? -62.320 1.055 24.226 1.00 28.44 610 GLU A O 1
ATOM 4668 N N . ALA A 1 611 ? -60.114 0.545 24.346 1.00 24.59 611 ALA A N 1
ATOM 4669 C CA . ALA A 1 611 ? -60.068 -0.909 24.611 1.00 24.59 611 ALA A CA 1
ATOM 4670 C C . ALA A 1 611 ? -58.795 -1.562 24.013 1.00 24.59 611 ALA A C 1
ATOM 4672 O O . ALA A 1 611 ? -58.602 -1.572 22.801 1.00 24.59 611 ALA A O 1
ATOM 4673 N N . GLU A 1 612 ? -57.970 -2.176 24.862 1.00 22.58 612 GLU A N 1
ATOM 4674 C CA . GLU A 1 612 ? -57.061 -3.294 24.526 1.00 22.58 612 GLU A CA 1
ATOM 4675 C C . GLU A 1 612 ? -57.710 -4.616 25.000 1.00 22.58 612 GLU A C 1
ATOM 4677 O O . GLU A 1 612 ? -58.587 -4.546 25.871 1.00 22.58 612 GLU A O 1
ATOM 4682 N N . PRO A 1 613 ? -57.242 -5.829 24.616 1.00 42.38 613 PRO A N 1
ATOM 4683 C CA . PRO A 1 613 ? -56.412 -6.274 23.474 1.00 42.38 613 PRO A CA 1
ATOM 4684 C C . PRO A 1 613 ? -57.084 -7.473 22.714 1.00 42.38 613 PRO A C 1
ATOM 4686 O O . PRO A 1 613 ? -58.152 -7.922 23.143 1.00 42.38 613 PRO A O 1
ATOM 4689 N N . PRO A 1 614 ? -56.551 -8.021 21.588 1.00 29.05 614 PRO A N 1
ATOM 4690 C CA . PRO A 1 614 ? -55.678 -9.206 21.708 1.00 29.05 614 PRO A CA 1
ATOM 4691 C C . PRO A 1 614 ? -54.625 -9.436 20.588 1.00 29.05 614 PRO A C 1
ATOM 4693 O O . PRO A 1 614 ? -54.708 -8.944 19.469 1.00 29.05 614 PRO A O 1
ATOM 4696 N N . GLU A 1 615 ? -53.644 -10.250 20.977 1.00 24.91 615 GLU A N 1
ATOM 4697 C CA . GLU A 1 615 ? -52.697 -11.114 20.254 1.00 24.91 615 GLU A CA 1
ATOM 4698 C C . GLU A 1 615 ? -52.700 -11.235 18.709 1.00 24.91 615 GLU A C 1
ATOM 4700 O O . GLU A 1 615 ? -53.670 -11.632 18.073 1.00 24.91 615 GLU A O 1
ATOM 4705 N N . ALA A 1 616 ? -51.471 -11.105 18.188 1.00 33.78 616 ALA A N 1
ATOM 4706 C CA . ALA A 1 616 ? -50.803 -11.982 17.217 1.00 33.78 616 ALA A CA 1
ATOM 4707 C C . ALA A 1 616 ? -51.398 -12.167 15.806 1.00 33.78 616 ALA A C 1
ATOM 4709 O O . ALA A 1 616 ? -52.170 -13.083 15.544 1.00 33.78 616 ALA A O 1
ATOM 4710 N N . ALA A 1 617 ? -50.808 -11.449 14.845 1.00 27.27 617 ALA A N 1
ATOM 4711 C CA . ALA A 1 617 ? -50.319 -12.043 13.598 1.00 27.27 617 ALA A CA 1
ATOM 4712 C C . ALA A 1 617 ? -49.238 -11.133 12.993 1.00 27.27 617 ALA A C 1
ATOM 4714 O O . ALA A 1 617 ? -49.479 -9.960 12.724 1.00 27.27 617 ALA A O 1
ATOM 4715 N N . ALA A 1 618 ? -48.032 -11.673 12.826 1.00 31.28 618 ALA A N 1
ATOM 4716 C CA . ALA A 1 618 ? -46.931 -11.009 12.143 1.00 31.28 618 ALA A CA 1
ATOM 4717 C C . ALA A 1 618 ? -47.227 -10.916 10.638 1.00 31.28 618 ALA A C 1
ATOM 4719 O O . ALA A 1 618 ? -47.426 -11.946 9.994 1.00 31.28 618 ALA A O 1
ATOM 4720 N N . ASP A 1 619 ? -47.216 -9.700 10.092 1.00 26.61 619 ASP A N 1
ATOM 4721 C CA . ASP A 1 619 ? -47.229 -9.449 8.649 1.00 26.61 619 ASP A CA 1
ATOM 4722 C C . ASP A 1 619 ? -45.790 -9.147 8.178 1.00 26.61 619 ASP A C 1
ATOM 4724 O O . ASP A 1 619 ? -45.171 -8.194 8.667 1.00 26.61 619 ASP A O 1
ATOM 4728 N N . PRO A 1 620 ? -45.185 -9.959 7.290 1.00 35.94 620 PRO A N 1
ATOM 4729 C CA . PRO A 1 620 ? -43.816 -9.771 6.836 1.00 35.94 620 PRO A CA 1
ATOM 4730 C C . PRO A 1 620 ? -43.779 -8.833 5.623 1.00 35.94 620 PRO A C 1
ATOM 4732 O O . PRO A 1 620 ? -43.410 -9.242 4.524 1.00 35.94 620 PRO A O 1
ATOM 4735 N N . SER A 1 621 ? -44.143 -7.563 5.795 1.00 34.59 621 SER A N 1
ATOM 4736 C CA . SER A 1 621 ? -43.987 -6.577 4.715 1.00 34.59 621 SER A CA 1
ATOM 4737 C C . SER A 1 621 ? -43.850 -5.132 5.184 1.00 34.59 621 SER A C 1
ATOM 4739 O O . SER A 1 621 ? -44.401 -4.230 4.567 1.00 34.59 621 SER A O 1
ATOM 4741 N N . ASP A 1 622 ? -43.032 -4.898 6.209 1.00 30.97 622 ASP A N 1
ATOM 4742 C CA . ASP A 1 622 ? -42.511 -3.563 6.523 1.00 30.97 622 ASP A CA 1
ATOM 4743 C C . ASP A 1 622 ? -40.995 -3.532 6.280 1.00 30.97 622 ASP A C 1
ATOM 4745 O O . ASP A 1 622 ? -40.167 -3.471 7.191 1.00 30.97 622 ASP A O 1
ATOM 4749 N N . LYS A 1 623 ? -40.596 -3.568 5.001 1.00 33.41 623 LYS A N 1
ATOM 4750 C CA . LYS A 1 623 ? -39.283 -3.040 4.614 1.00 33.41 623 LYS A CA 1
ATOM 4751 C C . LYS A 1 623 ? -39.353 -1.523 4.770 1.00 33.41 623 LYS A C 1
ATOM 4753 O O . LYS A 1 623 ? -39.538 -0.806 3.789 1.00 33.41 623 LYS A O 1
ATOM 4758 N N . LYS A 1 624 ? -39.203 -1.033 6.006 1.00 34.44 624 LYS A N 1
ATOM 4759 C CA . LYS A 1 624 ? -38.784 0.350 6.247 1.00 34.44 624 LYS A CA 1
ATOM 4760 C C . LYS A 1 624 ? -37.572 0.579 5.353 1.00 34.44 624 LYS A C 1
ATOM 4762 O O . LYS A 1 624 ? -36.569 -0.116 5.504 1.00 34.44 624 LYS A O 1
ATOM 4767 N N . GLN A 1 625 ? -37.690 1.493 4.394 1.00 36.12 625 GLN A N 1
ATOM 4768 C CA . GLN A 1 625 ? -36.546 2.024 3.664 1.00 36.12 625 GLN A CA 1
ATOM 4769 C C . GLN A 1 625 ? -35.615 2.641 4.714 1.00 36.12 625 GLN A C 1
ATOM 4771 O O . GLN A 1 625 ? -35.812 3.773 5.146 1.00 36.12 625 GLN A O 1
ATOM 4776 N N . GLN A 1 626 ? -34.674 1.846 5.225 1.00 46.78 626 GLN A N 1
ATOM 4777 C CA . GLN A 1 626 ? -33.605 2.342 6.076 1.00 46.78 626 GLN A CA 1
ATOM 4778 C C . GLN A 1 626 ? -32.810 3.317 5.217 1.00 46.78 626 GLN A C 1
ATOM 4780 O O . GLN A 1 626 ? -32.336 2.944 4.142 1.00 46.78 626 GLN A O 1
ATOM 4785 N N . LEU A 1 627 ? -32.716 4.572 5.663 1.00 57.22 627 LEU A N 1
ATOM 4786 C CA . LEU A 1 627 ? -31.799 5.522 5.050 1.00 57.22 627 LEU A CA 1
ATOM 4787 C C . LEU A 1 627 ? -30.397 4.888 5.008 1.00 57.22 627 LEU A C 1
ATOM 4789 O O . LEU A 1 627 ? -30.030 4.181 5.955 1.00 57.22 627 LEU A O 1
ATOM 4793 N N . PRO A 1 628 ? -29.628 5.110 3.930 1.00 75.69 628 PRO A N 1
ATOM 4794 C CA . PRO A 1 628 ? -28.289 4.556 3.808 1.00 75.69 628 PRO A CA 1
ATOM 4795 C C . PRO A 1 628 ? -27.440 4.979 5.013 1.00 75.69 628 PRO A C 1
ATOM 4797 O O . PRO A 1 628 ? -27.300 6.162 5.321 1.00 75.69 628 PRO A O 1
ATOM 4800 N N . VAL A 1 629 ? -26.910 3.988 5.730 1.00 87.88 629 VAL A N 1
ATOM 4801 C CA . VAL A 1 629 ? -26.058 4.209 6.902 1.00 87.88 629 VAL A CA 1
ATOM 4802 C C . VAL A 1 629 ? -24.693 4.706 6.414 1.00 87.88 629 VAL A C 1
ATOM 4804 O O . VAL A 1 629 ? -24.090 4.036 5.571 1.00 87.88 629 VAL A O 1
ATOM 4807 N N . PRO A 1 630 ? -24.168 5.835 6.929 1.00 92.06 630 PRO A N 1
ATOM 4808 C CA . PRO A 1 630 ? -22.842 6.311 6.548 1.00 92.06 630 PRO A CA 1
ATOM 4809 C C . PRO A 1 630 ? -21.762 5.254 6.795 1.00 92.06 630 PRO A C 1
ATOM 4811 O O . PRO A 1 630 ? -21.806 4.530 7.793 1.00 92.06 630 PRO A O 1
ATOM 4814 N N . ALA A 1 631 ? -20.758 5.179 5.918 1.00 92.50 631 ALA A N 1
ATOM 4815 C CA . ALA A 1 631 ? -19.732 4.136 5.986 1.00 92.50 631 ALA A CA 1
ATOM 4816 C C . ALA A 1 631 ? -18.959 4.148 7.316 1.00 92.50 631 ALA A C 1
ATOM 4818 O O . ALA A 1 631 ? -18.675 3.086 7.869 1.00 92.50 631 ALA A O 1
ATOM 4819 N N . GLY A 1 632 ? -18.678 5.332 7.875 1.00 93.38 632 GLY A N 1
ATOM 4820 C CA . GLY A 1 632 ? -18.026 5.445 9.182 1.00 93.38 632 GLY A CA 1
ATOM 4821 C C . GLY A 1 632 ? -18.897 4.963 10.350 1.00 93.38 632 GLY A C 1
ATOM 4822 O O . GLY A 1 632 ? -18.374 4.425 11.324 1.00 93.38 632 GLY A O 1
ATOM 4823 N N . VAL A 1 633 ? -20.225 5.088 10.257 1.00 94.75 633 VAL A N 1
ATOM 4824 C CA . VAL A 1 633 ? -21.176 4.533 11.240 1.00 94.75 633 VAL A CA 1
ATOM 4825 C C . VAL A 1 633 ? -21.221 3.014 11.114 1.00 94.75 633 VAL A C 1
ATOM 4827 O O . VAL A 1 633 ? -21.061 2.302 12.105 1.00 94.75 633 VAL A O 1
ATOM 4830 N N . ARG A 1 634 ? -21.374 2.521 9.880 1.00 95.88 634 ARG A N 1
ATOM 4831 C CA . ARG A 1 634 ? -21.403 1.092 9.562 1.00 95.88 634 ARG A CA 1
ATOM 4832 C C . ARG A 1 634 ? -20.144 0.383 10.059 1.00 95.88 634 ARG A C 1
ATOM 4834 O O . ARG A 1 634 ? -20.243 -0.678 10.664 1.00 95.88 634 ARG A O 1
ATOM 4841 N N . MET A 1 635 ? -18.967 0.975 9.855 1.00 96.81 635 MET A N 1
ATOM 4842 C CA . MET A 1 635 ? -17.704 0.385 10.303 1.00 96.81 635 MET A CA 1
ATOM 4843 C C . MET A 1 635 ? -17.674 0.190 11.828 1.00 96.81 635 MET A C 1
ATOM 4845 O O . MET A 1 635 ? -17.334 -0.892 12.297 1.00 96.81 635 MET A O 1
ATOM 4849 N N . LYS A 1 636 ? -18.114 1.183 12.614 1.00 96.25 636 LYS A N 1
ATOM 4850 C CA . LYS A 1 636 ? -18.198 1.057 14.083 1.00 96.25 636 LYS A CA 1
ATOM 4851 C C . LYS A 1 636 ? -19.196 -0.019 14.521 1.00 96.25 636 LYS A C 1
ATOM 4853 O O . LYS A 1 636 ? -18.920 -0.763 15.459 1.00 96.25 636 LYS A O 1
ATOM 4858 N N . GLN A 1 637 ? -20.328 -0.137 13.823 1.00 96.31 637 GLN A N 1
ATOM 4859 C CA . GLN A 1 637 ? -21.308 -1.201 14.071 1.00 96.31 637 GLN A CA 1
ATOM 4860 C C . GLN A 1 637 ? -20.714 -2.592 13.813 1.00 96.31 637 GLN A C 1
ATOM 4862 O O . GLN A 1 637 ? -20.898 -3.488 14.632 1.00 96.31 637 GLN A O 1
ATOM 4867 N N . LEU A 1 638 ? -19.939 -2.760 12.738 1.00 97.19 638 LEU A N 1
ATOM 4868 C CA . LEU A 1 638 ? -19.256 -4.023 12.442 1.00 97.19 638 LEU A CA 1
ATOM 4869 C C . LEU A 1 638 ? -18.166 -4.358 13.477 1.00 97.19 638 LEU A C 1
ATOM 4871 O O . LEU A 1 638 ? -17.996 -5.523 13.836 1.00 97.19 638 LEU A O 1
ATOM 4875 N N . PHE A 1 639 ? -17.456 -3.354 14.006 1.00 97.19 639 PHE A N 1
ATOM 4876 C CA . PHE A 1 639 ? -16.502 -3.546 15.109 1.00 97.19 639 PHE A CA 1
ATOM 4877 C C . PHE A 1 639 ? -17.178 -4.108 16.364 1.00 97.19 639 PHE A C 1
ATOM 4879 O O . PHE A 1 639 ? -16.617 -4.992 17.019 1.00 97.19 639 PHE A O 1
ATOM 4886 N N . LEU A 1 640 ? -18.379 -3.609 16.673 1.00 95.75 640 LEU A N 1
ATOM 4887 C CA . LEU A 1 640 ? -19.206 -4.089 17.775 1.00 95.75 640 LEU A CA 1
ATOM 4888 C C . LEU A 1 640 ? -19.706 -5.518 17.517 1.00 95.75 640 LEU A C 1
ATOM 4890 O O . LEU A 1 640 ? -19.544 -6.389 18.369 1.00 95.75 640 LEU A O 1
ATOM 4894 N N . GLU A 1 641 ? -20.271 -5.769 16.335 1.00 95.94 641 GLU A N 1
ATOM 4895 C CA . GLU A 1 641 ? -20.828 -7.068 15.940 1.00 95.94 641 GLU A CA 1
ATOM 4896 C C . GLU A 1 641 ? -19.785 -8.192 16.012 1.00 95.94 641 GLU A C 1
ATOM 4898 O O . GLU A 1 641 ? -20.033 -9.248 16.597 1.00 95.94 641 GLU A O 1
ATOM 4903 N N . HIS A 1 642 ? -18.589 -7.945 15.475 1.00 96.12 642 HIS A N 1
ATOM 4904 C CA . HIS A 1 642 ? -17.506 -8.927 15.426 1.00 96.12 642 HIS A CA 1
ATOM 4905 C C . HIS A 1 642 ? -16.603 -8.932 16.669 1.00 96.12 642 HIS A C 1
ATOM 4907 O O . HIS A 1 642 ? -15.623 -9.681 16.704 1.00 96.12 642 HIS A O 1
ATOM 4913 N N . LYS A 1 643 ? -16.921 -8.126 17.696 1.00 95.50 643 LYS A N 1
ATOM 4914 C CA . LYS A 1 643 ? -16.156 -8.005 18.952 1.00 95.50 643 LYS A CA 1
ATOM 4915 C C . LYS A 1 643 ? -14.657 -7.788 18.722 1.00 95.50 643 LYS A C 1
ATOM 4917 O O . LYS A 1 643 ? -13.810 -8.394 19.381 1.00 95.50 643 LYS A O 1
ATOM 4922 N N . ILE A 1 644 ? -14.324 -6.914 17.774 1.00 95.94 644 ILE A N 1
ATOM 4923 C CA . ILE A 1 644 ? -12.940 -6.713 17.327 1.00 95.94 644 ILE A CA 1
ATOM 4924 C C . ILE A 1 644 ? -12.046 -6.250 18.480 1.00 95.94 644 ILE A C 1
ATOM 4926 O O . ILE A 1 644 ? -10.963 -6.799 18.681 1.00 95.94 644 ILE A O 1
ATOM 4930 N N . LEU A 1 645 ? -12.521 -5.283 19.274 1.00 95.00 645 LEU A N 1
ATOM 4931 C CA . LEU A 1 645 ? -11.760 -4.740 20.401 1.00 95.00 645 LEU A CA 1
ATOM 4932 C C . LEU A 1 645 ? -11.445 -5.807 21.459 1.00 95.00 645 LEU A C 1
ATOM 4934 O O . LEU A 1 645 ? -10.330 -5.823 21.972 1.00 95.00 645 LEU A O 1
ATOM 4938 N N . ASP A 1 646 ? -12.371 -6.726 21.741 1.00 94.12 646 ASP A N 1
ATOM 4939 C CA . ASP A 1 646 ? -12.161 -7.805 22.718 1.00 94.12 646 ASP A CA 1
ATOM 4940 C C . ASP A 1 646 ? -11.039 -8.750 22.265 1.00 94.12 646 ASP A C 1
ATOM 4942 O O . ASP A 1 646 ? -10.079 -8.969 23.000 1.00 94.12 646 ASP A O 1
ATOM 4946 N N . SER A 1 647 ? -11.062 -9.191 21.001 1.00 95.06 647 SER A N 1
ATOM 4947 C CA . SER A 1 647 ? -9.993 -10.037 20.446 1.00 95.06 647 SER A CA 1
ATOM 4948 C C . SER A 1 647 ? -8.637 -9.325 20.362 1.00 95.06 647 SER A C 1
ATOM 4950 O O . SER A 1 647 ? -7.598 -9.946 20.593 1.00 95.06 647 SER A O 1
ATOM 4952 N N . CYS A 1 648 ? -8.610 -8.021 20.061 1.00 95.38 648 CYS A N 1
ATOM 4953 C CA . CYS A 1 648 ? -7.377 -7.234 20.134 1.00 95.38 648 CYS A CA 1
ATOM 4954 C C . CYS A 1 648 ? -6.816 -7.229 21.563 1.00 95.38 648 CYS A C 1
ATOM 4956 O O . CYS A 1 648 ? -5.617 -7.428 21.757 1.00 95.38 648 CYS A O 1
ATOM 4958 N N . PHE A 1 649 ? -7.675 -7.048 22.567 1.00 93.69 649 PHE A N 1
ATOM 4959 C CA . PHE A 1 649 ? -7.269 -7.038 23.969 1.00 93.69 649 PHE A CA 1
ATOM 4960 C C . PHE A 1 649 ? -6.884 -8.415 24.511 1.00 93.69 649 PHE A C 1
ATOM 4962 O O . PHE A 1 649 ? -5.969 -8.488 25.328 1.00 93.69 649 PHE A O 1
ATOM 4969 N N . ASP A 1 650 ? -7.478 -9.505 24.028 1.00 93.81 650 ASP A N 1
ATOM 4970 C CA . ASP A 1 650 ? -6.969 -10.856 24.295 1.00 93.81 650 ASP A CA 1
ATOM 4971 C C . ASP A 1 650 ? -5.500 -10.961 23.859 1.00 93.81 650 ASP A C 1
ATOM 4973 O O . ASP A 1 650 ? -4.624 -11.288 24.663 1.00 93.81 650 ASP A O 1
ATOM 4977 N N . LEU A 1 651 ? -5.189 -10.536 22.628 1.00 94.38 651 LEU A N 1
ATOM 4978 C CA . LEU A 1 651 ? -3.814 -10.528 22.124 1.00 94.38 651 LEU A CA 1
ATOM 4979 C C . LEU A 1 651 ? -2.894 -9.571 22.902 1.00 94.38 651 LEU A C 1
ATOM 4981 O O . LEU A 1 651 ? -1.714 -9.873 23.082 1.00 94.38 651 LEU A O 1
ATOM 4985 N N . PHE A 1 652 ? -3.394 -8.433 23.394 1.00 93.69 652 PHE A N 1
ATOM 4986 C CA . PHE A 1 652 ? -2.607 -7.530 24.245 1.00 93.69 652 PHE A CA 1
ATOM 4987 C C . PHE A 1 652 ? -2.023 -8.267 25.459 1.00 93.69 652 PHE A C 1
ATOM 4989 O O . PHE A 1 652 ? -0.826 -8.141 25.749 1.00 93.69 652 PHE A O 1
ATOM 4996 N N . PHE A 1 653 ? -2.861 -9.041 26.155 1.00 91.12 653 PHE A N 1
ATOM 4997 C CA . PHE A 1 653 ? -2.481 -9.754 27.373 1.00 91.12 653 PHE A CA 1
ATOM 4998 C C . PHE A 1 653 ? -1.773 -11.084 27.094 1.00 91.12 653 PHE A C 1
ATOM 5000 O O . PHE A 1 653 ? -0.851 -11.427 27.835 1.00 91.12 653 PHE A O 1
ATOM 5007 N N . ASP A 1 654 ? -2.112 -11.779 26.005 1.00 90.31 654 ASP A N 1
ATOM 5008 C CA . ASP A 1 654 ? -1.425 -13.005 25.574 1.00 90.31 654 ASP A CA 1
ATOM 5009 C C . ASP A 1 654 ? 0.032 -12.745 25.157 1.00 90.31 654 ASP A C 1
ATOM 5011 O O . ASP A 1 654 ? 0.899 -13.615 25.286 1.00 90.31 654 ASP A O 1
ATOM 5015 N N . PHE A 1 655 ? 0.334 -11.529 24.683 1.00 90.88 655 PHE A N 1
ATOM 5016 C CA . PHE A 1 655 ? 1.656 -11.134 24.192 1.00 90.88 655 PHE A CA 1
ATOM 5017 C C . PHE A 1 655 ? 2.272 -9.972 25.001 1.00 90.88 655 PHE A C 1
ATOM 5019 O O . PHE A 1 655 ? 2.584 -8.918 24.438 1.00 90.88 655 PHE A O 1
ATOM 5026 N N . PRO A 1 656 ? 2.574 -10.152 26.305 1.00 86.00 656 PRO A N 1
ATOM 5027 C CA . PRO A 1 656 ? 2.988 -9.074 27.217 1.00 86.00 656 PRO A CA 1
ATOM 5028 C C . PRO A 1 656 ? 4.376 -8.474 26.918 1.00 86.00 656 PRO A C 1
ATOM 5030 O O . PRO A 1 656 ? 4.777 -7.481 27.527 1.00 86.00 656 PRO A O 1
ATOM 5033 N N . TRP A 1 657 ? 5.123 -9.061 25.981 1.00 83.50 657 TRP A N 1
ATOM 5034 C CA . TRP A 1 657 ? 6.461 -8.615 25.576 1.00 83.50 657 TRP A CA 1
ATOM 5035 C C . TRP A 1 657 ? 6.487 -7.924 24.204 1.00 83.50 657 TRP A C 1
ATOM 5037 O O . TRP A 1 657 ? 7.568 -7.556 23.737 1.00 83.50 657 TRP A O 1
ATOM 5047 N N . ASN A 1 658 ? 5.334 -7.760 23.543 1.00 89.56 658 ASN A N 1
ATOM 5048 C CA . ASN A 1 658 ? 5.251 -7.180 22.205 1.00 89.56 658 ASN A CA 1
ATOM 5049 C C . ASN A 1 658 ? 4.844 -5.697 22.239 1.00 89.56 658 ASN A C 1
ATOM 5051 O O . ASN A 1 658 ? 3.679 -5.346 22.087 1.00 89.56 658 ASN A O 1
ATOM 5055 N N . ASN A 1 659 ? 5.841 -4.817 22.360 1.00 90.62 659 ASN A N 1
ATOM 5056 C CA . ASN A 1 659 ? 5.614 -3.369 22.406 1.00 90.62 659 ASN A CA 1
ATOM 5057 C C . ASN A 1 659 ? 4.965 -2.806 21.130 1.00 90.62 659 ASN A C 1
ATOM 5059 O O . ASN A 1 659 ? 4.245 -1.816 21.210 1.00 90.62 659 ASN A O 1
ATOM 5063 N N . LEU A 1 660 ? 5.245 -3.391 19.958 1.00 93.00 660 LEU A N 1
ATOM 5064 C CA . LEU A 1 660 ? 4.668 -2.917 18.695 1.00 93.00 660 LEU A CA 1
ATOM 5065 C C . LEU A 1 660 ? 3.160 -3.158 18.685 1.00 93.00 660 LEU A C 1
ATOM 5067 O O . LEU A 1 660 ? 2.404 -2.243 18.386 1.00 93.00 660 LEU A O 1
ATOM 5071 N N . LEU A 1 661 ? 2.732 -4.362 19.079 1.00 95.62 661 LEU A N 1
ATOM 5072 C CA . LEU A 1 661 ? 1.320 -4.699 19.246 1.00 95.62 661 LEU A CA 1
ATOM 5073 C C . LEU A 1 661 ? 0.647 -3.752 20.244 1.00 95.62 661 LEU A C 1
ATOM 5075 O O . LEU A 1 661 ? -0.412 -3.204 19.956 1.00 95.62 661 LEU A O 1
ATOM 5079 N N . HIS A 1 662 ? 1.274 -3.534 21.401 1.00 94.50 662 HIS A N 1
ATOM 5080 C CA . HIS A 1 662 ? 0.711 -2.679 22.446 1.00 94.50 662 HIS A CA 1
ATOM 5081 C C . HIS A 1 662 ? 0.565 -1.219 22.018 1.00 94.50 662 HIS A C 1
ATOM 5083 O O . HIS A 1 662 ? -0.393 -0.584 22.439 1.00 94.50 662 HIS A O 1
ATOM 5089 N N . ASN A 1 663 ? 1.457 -0.699 21.168 1.00 94.69 663 ASN A N 1
ATOM 5090 C CA . ASN A 1 663 ? 1.304 0.639 20.592 1.00 94.69 663 ASN A CA 1
ATOM 5091 C C . ASN A 1 663 ? 0.069 0.721 19.684 1.00 94.69 663 ASN A C 1
ATOM 5093 O O . ASN A 1 663 ? -0.750 1.610 19.863 1.00 94.69 663 ASN A O 1
ATOM 5097 N N . VAL A 1 664 ? -0.106 -0.238 18.770 1.00 96.50 664 VAL A N 1
ATOM 5098 C CA . VAL A 1 664 ? -1.258 -0.242 17.848 1.00 96.50 664 VAL A CA 1
ATOM 5099 C C . VAL A 1 664 ? -2.579 -0.394 18.613 1.00 96.50 664 VAL A C 1
ATOM 5101 O O . VAL A 1 664 ? -3.570 0.261 18.302 1.00 96.50 664 VAL A O 1
ATOM 5104 N N . ILE A 1 665 ? -2.601 -1.231 19.654 1.00 96.25 665 ILE A N 1
ATOM 5105 C CA . ILE A 1 665 ? -3.783 -1.387 20.514 1.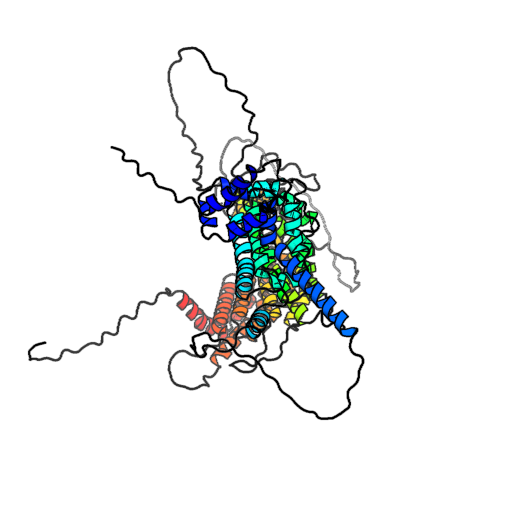00 96.25 665 ILE A CA 1
ATOM 5106 C C . ILE A 1 665 ? -4.039 -0.124 21.336 1.00 96.25 665 ILE A C 1
ATOM 5108 O O . ILE A 1 665 ? -5.189 0.259 21.519 1.00 96.25 665 ILE A O 1
ATOM 5112 N N . TYR A 1 666 ? -2.990 0.544 21.812 1.00 95.31 666 TYR A N 1
ATOM 5113 C CA . TYR A 1 666 ? -3.143 1.833 22.474 1.00 95.31 666 TYR A CA 1
ATOM 5114 C C . TYR A 1 666 ? -3.774 2.871 21.534 1.00 95.31 666 TYR A C 1
ATOM 5116 O O . TYR A 1 666 ? -4.717 3.545 21.940 1.00 95.31 666 TYR A O 1
ATOM 5124 N N . ASP A 1 667 ? -3.357 2.928 20.267 1.00 94.50 667 ASP A N 1
ATOM 5125 C CA . ASP A 1 667 ? -3.971 3.815 19.272 1.00 94.50 667 ASP A CA 1
ATOM 5126 C C . ASP A 1 667 ? -5.467 3.492 19.066 1.00 94.50 667 ASP A C 1
ATOM 5128 O O . ASP A 1 667 ? -6.294 4.404 19.039 1.00 94.50 667 ASP A O 1
ATOM 5132 N N . LEU A 1 668 ? -5.848 2.206 19.015 1.00 95.88 668 LEU A N 1
ATOM 5133 C CA . LEU A 1 668 ? -7.257 1.772 18.985 1.00 95.88 668 LEU A CA 1
ATOM 5134 C C . LEU A 1 668 ? -8.051 2.274 20.203 1.00 95.88 668 LEU A C 1
ATOM 5136 O O . LEU A 1 668 ? -9.191 2.721 20.055 1.00 95.88 668 LEU A O 1
ATOM 5140 N N . VAL A 1 669 ? -7.459 2.229 21.401 1.00 95.62 669 VAL A N 1
ATOM 5141 C CA . VAL A 1 669 ? -8.083 2.765 22.624 1.00 95.62 669 VAL A CA 1
ATOM 5142 C C . VAL A 1 669 ? -8.301 4.263 22.497 1.00 95.62 669 VAL A C 1
ATOM 5144 O O . VAL A 1 669 ? -9.414 4.731 22.731 1.00 95.62 669 VAL A O 1
ATOM 5147 N N . GLN A 1 670 ? -7.275 5.015 22.091 1.00 93.88 670 GLN A N 1
ATOM 5148 C CA . GLN A 1 670 ? -7.385 6.465 21.944 1.00 93.88 670 GLN A CA 1
ATOM 5149 C C . GLN A 1 670 ? -8.480 6.842 20.946 1.00 93.88 670 GLN A C 1
ATOM 5151 O O . GLN A 1 670 ? -9.275 7.738 21.208 1.00 93.88 670 GLN A O 1
ATOM 5156 N N . GLN A 1 671 ? -8.564 6.140 19.818 1.00 92.94 671 GLN A N 1
ATOM 5157 C CA . GLN A 1 671 ? -9.586 6.395 18.803 1.00 92.94 671 GLN A CA 1
ATOM 5158 C C . GLN A 1 671 ? -11.000 6.013 19.256 1.00 92.94 671 GLN A C 1
ATOM 5160 O O . GLN A 1 671 ? -11.964 6.642 18.819 1.00 92.94 671 GLN A O 1
ATOM 5165 N N . THR A 1 672 ? -11.130 5.001 20.118 1.00 94.56 672 THR A N 1
ATOM 5166 C CA . THR A 1 672 ? -12.416 4.590 20.700 1.00 94.56 672 THR A CA 1
ATOM 5167 C C . THR A 1 672 ? -12.891 5.592 21.755 1.00 94.56 672 THR A C 1
ATOM 5169 O O . THR A 1 672 ? -14.066 5.948 21.785 1.00 94.56 672 THR A O 1
ATOM 5172 N N . LEU A 1 673 ? -11.981 6.057 22.616 1.00 92.31 673 LEU A N 1
ATOM 5173 C CA . LEU A 1 673 ? -12.311 6.858 23.796 1.00 92.31 673 LEU A CA 1
ATOM 5174 C C . LEU A 1 673 ? -12.309 8.376 23.561 1.00 92.31 673 LEU A C 1
ATOM 5176 O O . LEU A 1 673 ? -13.060 9.083 24.226 1.00 92.31 673 LEU A O 1
ATOM 5180 N N . ASN A 1 674 ? -11.511 8.885 22.616 1.00 85.88 674 ASN A N 1
ATOM 5181 C CA . ASN A 1 674 ? -11.438 10.322 22.308 1.00 85.88 674 ASN A CA 1
ATOM 5182 C C . ASN A 1 674 ? -12.416 10.761 21.206 1.00 85.88 674 ASN A C 1
ATOM 5184 O O . ASN A 1 674 ? -12.316 11.878 20.689 1.00 85.88 674 ASN A O 1
ATOM 5188 N N . ALA A 1 675 ? -13.343 9.891 20.805 1.00 78.62 675 ALA A N 1
ATOM 5189 C CA . ALA A 1 675 ? -14.384 10.248 19.855 1.00 78.62 675 ALA A CA 1
ATOM 5190 C C . ALA A 1 675 ? -15.380 11.241 20.482 1.00 78.62 675 ALA A C 1
ATOM 5192 O O . ALA A 1 675 ? -15.689 11.175 21.668 1.00 78.62 675 ALA A O 1
ATOM 5193 N N . LYS A 1 676 ? -15.920 12.163 19.676 1.00 78.00 676 LYS A N 1
ATOM 5194 C CA . LYS A 1 676 ? -16.976 13.080 20.131 1.00 78.00 676 LYS A CA 1
ATOM 5195 C C . LYS A 1 676 ? -18.321 12.349 20.167 1.00 78.00 676 LYS A C 1
ATOM 5197 O O . LYS A 1 676 ? -18.841 11.980 19.112 1.00 78.00 676 LYS A O 1
ATOM 5202 N N . PHE A 1 677 ? -18.913 12.193 21.349 1.00 83.19 677 PHE A N 1
ATOM 5203 C CA . PHE A 1 677 ? -20.183 11.479 21.549 1.00 83.19 677 PHE A CA 1
ATOM 5204 C C . PHE A 1 677 ? -21.420 12.361 21.327 1.00 83.19 677 PHE A C 1
ATOM 5206 O O . PHE A 1 677 ? -22.307 12.445 22.168 1.00 83.19 677 PHE A O 1
ATOM 5213 N N . ASN A 1 678 ? -21.517 13.025 20.172 1.00 84.06 678 ASN A N 1
ATOM 5214 C CA . ASN A 1 678 ? -22.724 13.787 19.849 1.00 84.06 678 ASN A CA 1
ATOM 5215 C C . ASN A 1 678 ? -23.900 12.837 19.554 1.00 84.06 678 ASN A C 1
ATOM 5217 O O . ASN A 1 678 ? -24.039 12.358 18.429 1.00 84.06 678 ASN A O 1
ATOM 5221 N N . ILE A 1 679 ? -24.753 12.590 20.553 1.00 82.94 679 ILE A N 1
ATOM 5222 C CA . ILE A 1 679 ? -25.898 11.659 20.489 1.00 82.94 679 ILE A CA 1
ATOM 5223 C C . ILE A 1 679 ? -26.900 12.053 19.389 1.00 82.94 679 ILE A C 1
ATOM 5225 O O . ILE A 1 679 ? -27.600 11.199 18.847 1.00 82.94 679 ILE A O 1
ATOM 5229 N N . LEU A 1 680 ? -26.946 13.336 19.013 1.00 83.50 680 LEU A N 1
ATOM 5230 C CA . LEU A 1 680 ? -27.822 13.830 17.949 1.00 83.50 680 LEU A CA 1
ATOM 5231 C C . LEU A 1 680 ? -27.353 13.411 16.549 1.00 83.50 680 LEU A C 1
ATOM 5233 O O . LEU A 1 680 ? -28.142 13.454 15.607 1.00 83.50 680 LEU A O 1
ATOM 5237 N N . GLN A 1 681 ? -26.089 13.005 16.399 1.00 85.19 681 GLN A N 1
ATOM 5238 C CA . GLN A 1 681 ? -25.541 12.513 15.139 1.00 85.19 681 GLN A CA 1
ATOM 5239 C C . GLN A 1 681 ? -25.346 10.989 15.181 1.00 85.19 681 GLN A C 1
ATOM 5241 O O . GLN A 1 681 ? -24.765 10.471 16.137 1.00 85.19 681 GLN A O 1
ATOM 5246 N N . PRO A 1 682 ? -25.721 10.247 14.117 1.00 89.38 682 PRO A N 1
ATOM 5247 C CA . PRO A 1 682 ? -25.561 8.790 14.075 1.00 89.38 682 PRO A CA 1
ATOM 5248 C C . PRO A 1 682 ? -24.125 8.308 14.330 1.00 89.38 682 PRO A C 1
ATOM 5250 O O . PRO A 1 682 ? -23.928 7.280 14.974 1.00 89.38 682 PRO A O 1
ATOM 5253 N N . SER A 1 683 ? -23.117 9.058 13.866 1.00 90.12 683 SER A N 1
ATOM 5254 C CA . SER A 1 683 ? -21.705 8.734 14.120 1.00 90.12 683 SER A CA 1
ATOM 5255 C C . SER A 1 683 ? -21.324 8.890 15.588 1.00 90.12 683 SER A C 1
ATOM 5257 O O . SER A 1 683 ? -20.663 8.006 16.129 1.00 90.12 683 SER A O 1
ATOM 5259 N N . GLY A 1 684 ? -21.786 9.952 16.256 1.00 89.88 684 GLY A N 1
ATOM 5260 C CA . GLY A 1 684 ? -21.530 10.159 17.681 1.00 89.88 684 GLY A CA 1
ATOM 5261 C C . GLY A 1 684 ? -22.188 9.085 18.546 1.00 89.88 684 GLY A C 1
ATOM 5262 O O . GLY A 1 684 ? -21.542 8.549 19.445 1.00 89.88 684 GLY A O 1
ATOM 5263 N N . LEU A 1 685 ? -23.425 8.695 18.216 1.00 92.06 685 LEU A N 1
ATOM 5264 C CA . LEU A 1 685 ? -24.114 7.584 18.879 1.00 92.06 685 LEU A CA 1
ATOM 5265 C C . LEU A 1 685 ? -23.377 6.249 18.690 1.00 92.06 685 LEU A C 1
ATOM 5267 O O . LEU A 1 685 ? -23.182 5.518 19.658 1.00 92.06 685 LEU A O 1
ATOM 5271 N N . ALA A 1 686 ? -22.939 5.931 17.469 1.00 93.56 686 ALA A N 1
ATOM 5272 C CA . ALA A 1 686 ? -22.196 4.699 17.205 1.00 93.56 686 ALA A CA 1
ATOM 5273 C C . ALA A 1 686 ? -20.841 4.668 17.936 1.00 93.56 686 ALA A C 1
ATOM 5275 O O . ALA A 1 686 ? -20.458 3.630 18.472 1.00 93.56 686 ALA A O 1
ATOM 5276 N N . SER A 1 687 ? -20.139 5.804 18.009 1.00 94.19 687 SER A N 1
ATOM 5277 C CA . SER A 1 687 ? -18.914 5.940 18.808 1.00 94.19 687 SER A CA 1
ATOM 5278 C C . SER A 1 687 ? -19.174 5.713 20.296 1.00 94.19 687 SER A C 1
ATOM 5280 O O . SER A 1 687 ? -18.413 4.998 20.942 1.00 94.19 687 SER A O 1
ATOM 5282 N N . LEU A 1 688 ? -20.268 6.265 20.831 1.00 94.19 688 LEU A N 1
ATOM 5283 C CA . LEU A 1 688 ? -20.648 6.063 22.228 1.00 94.19 688 LEU A CA 1
ATOM 5284 C C . LEU A 1 688 ? -20.962 4.590 22.516 1.00 94.19 688 LEU A C 1
ATOM 5286 O O . LEU A 1 688 ? -20.476 4.039 23.499 1.00 94.19 688 LEU A O 1
ATOM 5290 N N . GLN A 1 689 ? -21.720 3.929 21.639 1.00 94.56 689 GLN A N 1
ATOM 5291 C CA . GLN A 1 689 ? -22.026 2.501 21.763 1.00 94.56 689 GLN A CA 1
ATOM 5292 C C . GLN A 1 689 ? -20.760 1.638 21.739 1.00 94.56 689 GLN A C 1
ATOM 5294 O O . GLN A 1 689 ? -20.638 0.698 22.528 1.00 94.56 689 GLN A O 1
ATOM 5299 N N . LEU A 1 690 ? -19.803 1.969 20.867 1.00 95.38 690 LEU A N 1
ATOM 5300 C CA . LEU A 1 690 ? -18.517 1.281 20.805 1.00 95.38 690 LEU A CA 1
ATOM 5301 C C . LEU A 1 690 ? -17.699 1.505 22.086 1.00 95.38 690 LEU A C 1
ATOM 5303 O O . LEU A 1 690 ? -17.147 0.546 22.618 1.00 95.38 690 LEU A O 1
ATOM 5307 N N . ALA A 1 691 ? -17.668 2.729 22.620 1.00 95.31 691 ALA A N 1
ATOM 5308 C CA . ALA A 1 691 ? -16.996 3.037 23.883 1.00 95.31 691 ALA A CA 1
ATOM 5309 C C . ALA A 1 691 ? -17.640 2.302 25.072 1.00 95.31 691 ALA A C 1
ATOM 5311 O O . ALA A 1 691 ? -16.940 1.689 25.873 1.00 95.31 691 ALA A O 1
ATOM 5312 N N . GLN A 1 692 ? -18.970 2.278 25.167 1.00 93.88 692 GLN A N 1
ATOM 5313 C CA . GLN A 1 692 ? -19.683 1.532 26.210 1.00 93.88 692 GLN A CA 1
ATOM 5314 C C . GLN A 1 692 ? -19.420 0.019 26.116 1.00 93.88 692 GLN A C 1
ATOM 5316 O O . GLN A 1 692 ? -19.144 -0.627 27.128 1.00 93.88 692 GLN A O 1
ATOM 5321 N N . SER A 1 693 ? -19.446 -0.551 24.905 1.00 93.75 693 SER A N 1
ATOM 5322 C CA . SER A 1 693 ? -19.064 -1.950 24.669 1.00 93.75 693 SER A CA 1
ATOM 5323 C C . SER A 1 693 ? -17.602 -2.206 25.025 1.00 93.75 693 SER A C 1
ATOM 5325 O O . SER A 1 693 ? -17.295 -3.228 25.634 1.00 93.75 693 SER A O 1
ATOM 5327 N N . PHE A 1 694 ? -16.702 -1.264 24.739 1.00 95.00 694 PHE A N 1
ATOM 5328 C CA . PHE A 1 694 ? -15.307 -1.370 25.140 1.00 95.00 694 PHE A CA 1
ATOM 5329 C C . PHE A 1 694 ? -15.178 -1.548 26.659 1.00 95.00 694 PHE A C 1
ATOM 5331 O O . PHE A 1 694 ? -14.492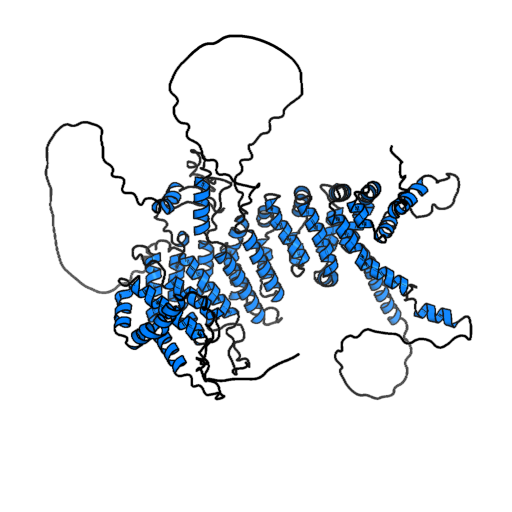 -2.466 27.096 1.00 95.00 694 PHE A O 1
ATOM 5338 N N . PHE A 1 695 ? -15.898 -0.775 27.475 1.00 94.38 695 PHE A N 1
ATOM 5339 C CA . PHE A 1 695 ? -15.894 -0.970 28.929 1.00 94.38 695 PHE A CA 1
ATOM 5340 C C . PHE A 1 695 ? -16.520 -2.300 29.362 1.00 94.38 695 PHE A C 1
ATOM 5342 O O . PHE A 1 695 ? -15.904 -3.049 30.124 1.00 94.38 695 PHE A O 1
ATOM 5349 N N . ARG A 1 696 ? -17.723 -2.601 28.862 1.00 91.19 696 ARG A N 1
ATOM 5350 C CA . ARG A 1 696 ? -18.520 -3.751 29.303 1.00 91.19 696 ARG A CA 1
ATOM 5351 C C . ARG A 1 696 ? -17.984 -5.085 28.787 1.00 91.19 696 ARG A C 1
ATOM 5353 O O . ARG A 1 696 ? -17.767 -6.009 29.564 1.00 91.19 696 ARG A O 1
ATOM 5360 N N . ASP A 1 697 ? -17.804 -5.194 27.476 1.00 89.12 697 ASP A N 1
ATOM 5361 C CA . ASP A 1 697 ? -17.566 -6.466 26.791 1.00 89.12 697 ASP A CA 1
ATOM 5362 C C . ASP A 1 697 ? -16.092 -6.874 26.893 1.00 89.12 697 ASP A C 1
ATOM 5364 O O . ASP A 1 697 ? -15.809 -8.035 27.179 1.00 89.12 697 ASP A O 1
ATOM 5368 N N . THR A 1 698 ? -15.150 -5.924 26.775 1.00 90.44 698 THR A N 1
ATOM 5369 C CA . THR A 1 698 ? -13.720 -6.237 26.979 1.00 90.44 698 THR A CA 1
ATOM 5370 C C . THR A 1 698 ? -13.345 -6.357 28.456 1.00 90.44 698 THR A C 1
ATOM 5372 O O . THR A 1 698 ? -12.285 -6.891 28.779 1.00 90.44 698 THR A O 1
ATOM 5375 N N . ARG A 1 699 ? -14.197 -5.871 29.373 1.00 92.62 699 ARG A N 1
ATOM 5376 C CA . ARG A 1 699 ? -13.912 -5.784 30.816 1.00 92.62 699 ARG A CA 1
ATOM 5377 C C . ARG A 1 699 ? -12.576 -5.094 31.098 1.00 92.62 699 ARG A C 1
ATOM 5379 O O . ARG A 1 699 ? -11.794 -5.543 31.938 1.00 92.62 699 ARG A O 1
ATOM 5386 N N . ILE A 1 700 ? -12.292 -4.017 30.362 1.00 93.62 700 ILE A N 1
ATOM 5387 C CA . ILE A 1 700 ? -10.974 -3.374 30.343 1.00 93.62 700 ILE A CA 1
ATOM 5388 C C . ILE A 1 700 ? -10.473 -3.012 31.741 1.00 93.62 700 ILE A C 1
ATOM 5390 O O . ILE A 1 700 ? -9.312 -3.253 32.050 1.00 93.62 700 ILE A O 1
ATOM 5394 N N . VAL A 1 701 ? -11.339 -2.478 32.604 1.00 92.44 701 VAL A N 1
ATOM 5395 C CA . VAL A 1 701 ? -10.971 -2.049 33.961 1.00 92.44 701 VAL A CA 1
ATOM 5396 C C . VAL A 1 701 ? -10.472 -3.237 34.780 1.00 92.44 701 VAL A C 1
ATOM 5398 O O . VAL A 1 701 ? -9.384 -3.172 35.348 1.00 92.44 701 VAL A O 1
ATOM 5401 N N . ASP A 1 702 ? -11.222 -4.341 34.787 1.00 92.31 702 ASP A N 1
ATOM 5402 C CA . ASP A 1 702 ? -10.822 -5.570 35.473 1.00 92.31 702 ASP A CA 1
ATOM 5403 C C . ASP A 1 702 ? -9.509 -6.111 34.903 1.00 92.31 702 ASP A C 1
ATOM 5405 O O . ASP A 1 702 ? -8.570 -6.362 35.655 1.00 92.31 702 ASP A O 1
ATOM 5409 N N . ARG A 1 703 ? -9.409 -6.228 33.571 1.00 92.00 703 ARG A N 1
ATOM 5410 C CA . ARG A 1 703 ? -8.209 -6.754 32.904 1.00 92.00 703 ARG A CA 1
ATOM 5411 C C . ARG A 1 703 ? -6.969 -5.890 33.175 1.00 92.00 703 ARG A C 1
ATOM 5413 O O . ARG A 1 703 ? -5.879 -6.428 33.362 1.00 92.00 703 ARG A O 1
ATOM 5420 N N . LEU A 1 704 ? -7.116 -4.563 33.223 1.00 91.44 704 LEU A N 1
ATOM 5421 C CA . LEU A 1 704 ? -6.040 -3.635 33.589 1.00 91.44 704 LEU A CA 1
ATOM 5422 C C . LEU A 1 704 ? -5.572 -3.879 35.024 1.00 91.44 704 LEU A C 1
ATOM 5424 O O . LEU A 1 704 ? -4.373 -4.025 35.254 1.00 91.44 704 LEU A O 1
ATOM 5428 N N . LEU A 1 705 ? -6.505 -3.935 35.977 1.00 91.12 705 LEU A N 1
ATOM 5429 C CA . LEU A 1 705 ? -6.192 -4.131 37.393 1.00 91.12 705 LEU A CA 1
ATOM 5430 C C . LEU A 1 705 ? -5.574 -5.508 37.651 1.00 91.12 705 LEU A C 1
ATOM 5432 O O . LEU A 1 705 ? -4.590 -5.612 38.379 1.00 91.12 705 LEU A O 1
ATOM 5436 N N . ASP A 1 706 ? -6.091 -6.551 37.007 1.00 89.50 706 ASP A N 1
ATOM 5437 C CA . ASP A 1 706 ? -5.531 -7.899 37.082 1.00 89.50 706 ASP A CA 1
ATOM 5438 C C . ASP A 1 706 ? -4.122 -7.950 36.469 1.00 89.50 706 ASP A C 1
ATOM 5440 O O . ASP A 1 706 ? -3.229 -8.598 37.017 1.00 89.50 706 ASP A O 1
ATOM 5444 N N . GLY A 1 707 ? -3.884 -7.218 35.375 1.00 85.56 707 GLY A N 1
ATOM 5445 C CA . GLY A 1 707 ? -2.558 -7.065 34.774 1.00 85.56 707 GLY A CA 1
ATOM 5446 C C . GLY A 1 707 ? -1.555 -6.351 35.687 1.00 85.56 707 GLY A C 1
ATOM 5447 O O . GLY A 1 707 ? -0.393 -6.758 35.765 1.00 85.56 707 GLY A O 1
ATOM 5448 N N . VAL A 1 708 ? -2.000 -5.319 36.410 1.00 83.31 708 VAL A N 1
ATOM 5449 C CA . VAL A 1 708 ? -1.186 -4.603 37.408 1.00 83.31 708 VAL A CA 1
ATOM 5450 C C . VAL A 1 708 ? -0.838 -5.523 38.577 1.00 83.31 708 VAL A C 1
ATOM 5452 O O . VAL A 1 708 ? 0.339 -5.660 38.917 1.00 83.31 708 VAL A O 1
ATOM 5455 N N . ASP A 1 709 ? -1.830 -6.220 39.129 1.00 84.25 709 ASP A N 1
ATOM 5456 C CA . ASP A 1 709 ? -1.634 -7.146 40.245 1.00 84.25 709 ASP A CA 1
ATOM 5457 C C . ASP A 1 709 ? -0.709 -8.311 39.853 1.00 84.25 709 ASP A C 1
ATOM 5459 O O . ASP A 1 709 ? 0.180 -8.693 40.617 1.00 84.25 709 ASP A O 1
ATOM 5463 N N . ALA A 1 710 ? -0.855 -8.851 38.638 1.00 80.88 710 ALA A N 1
ATOM 5464 C CA . ALA A 1 710 ? 0.018 -9.901 38.115 1.00 80.88 710 ALA A CA 1
ATOM 5465 C C . ALA A 1 710 ? 1.476 -9.437 37.975 1.00 80.88 710 ALA A C 1
ATOM 5467 O O . ALA A 1 710 ? 2.404 -10.218 38.213 1.00 80.88 710 ALA A O 1
ATOM 5468 N N . ASN A 1 711 ? 1.699 -8.169 37.619 1.00 73.25 711 ASN A N 1
ATOM 5469 C CA . ASN A 1 711 ? 3.041 -7.603 37.567 1.00 73.25 711 ASN A CA 1
ATOM 5470 C C . ASN A 1 711 ? 3.657 -7.442 38.966 1.00 73.25 711 ASN A C 1
ATOM 5472 O O . ASN A 1 711 ? 4.849 -7.702 39.135 1.00 73.25 711 ASN A O 1
ATOM 5476 N N . ASP A 1 712 ? 2.865 -7.039 39.957 1.00 70.19 712 ASP A N 1
ATOM 5477 C CA . ASP A 1 712 ? 3.330 -6.888 41.339 1.00 70.19 712 ASP A CA 1
ATOM 5478 C C . ASP A 1 712 ? 3.574 -8.248 42.015 1.00 70.19 712 ASP A C 1
ATOM 5480 O O . ASP A 1 712 ? 4.468 -8.386 42.856 1.00 70.19 712 ASP A O 1
ATOM 5484 N N . ALA A 1 713 ? 2.830 -9.276 41.601 1.00 67.19 713 ALA A N 1
ATOM 5485 C CA . ALA A 1 713 ? 2.964 -10.645 42.082 1.00 67.19 713 ALA A CA 1
ATOM 5486 C C . ALA A 1 713 ? 4.153 -11.414 41.479 1.00 67.19 713 ALA A C 1
ATOM 5488 O O . ALA A 1 713 ? 4.542 -12.432 42.054 1.00 67.19 713 ALA A O 1
ATOM 5489 N N . TYR A 1 714 ? 4.740 -10.972 40.354 1.00 57.38 714 TYR A N 1
ATOM 5490 C CA . TYR A 1 714 ? 5.827 -11.689 39.672 1.00 57.38 714 TYR A CA 1
ATOM 5491 C C . TYR A 1 714 ? 7.088 -11.751 40.566 1.00 57.38 714 TYR A C 1
ATOM 5493 O O . TYR A 1 714 ? 7.783 -10.743 40.742 1.00 57.38 714 TYR A O 1
ATOM 5501 N N . PRO A 1 715 ? 7.437 -12.910 41.165 1.00 46.03 715 PRO A N 1
ATOM 5502 C CA . PRO A 1 715 ? 8.486 -12.963 42.170 1.00 46.03 715 PRO A CA 1
ATOM 5503 C C . PRO A 1 715 ? 9.863 -12.906 41.514 1.00 46.03 715 PRO A C 1
ATOM 5505 O O . PRO A 1 715 ? 10.164 -13.647 40.580 1.00 46.03 715 PRO A O 1
ATOM 5508 N N . CYS A 1 716 ? 10.736 -12.081 42.085 1.00 41.66 716 CYS A N 1
ATOM 5509 C CA . CYS A 1 716 ? 12.178 -12.041 41.863 1.00 41.66 716 CYS A CA 1
ATOM 5510 C C . CYS A 1 716 ? 12.825 -13.403 42.215 1.00 41.66 716 CYS A C 1
ATOM 5512 O O . CYS A 1 716 ? 13.397 -13.575 43.291 1.00 41.66 716 CYS A O 1
ATOM 5514 N N . SER A 1 717 ? 12.693 -14.405 41.344 1.00 38.25 717 SER A N 1
ATOM 5515 C CA . SER A 1 717 ? 13.175 -15.776 41.573 1.00 38.25 717 SER A CA 1
ATOM 5516 C C . SER A 1 717 ? 14.504 -16.101 40.878 1.00 38.25 717 SER A C 1
ATOM 5518 O O . SER A 1 717 ? 15.050 -17.179 41.092 1.00 38.25 717 SER A O 1
ATOM 5520 N N . SER A 1 718 ? 15.134 -15.154 40.175 1.00 35.56 718 SER A N 1
ATOM 5521 C CA . SER A 1 718 ? 16.543 -15.263 39.759 1.00 35.56 718 SER A CA 1
ATOM 5522 C C . SER A 1 718 ? 17.430 -14.349 40.612 1.00 35.56 718 SER A C 1
ATOM 5524 O O . SER A 1 718 ? 17.788 -13.231 40.242 1.00 35.56 718 SER A O 1
ATOM 5526 N N . ARG A 1 719 ? 17.758 -14.823 41.815 1.00 36.88 719 ARG A N 1
ATOM 5527 C CA . ARG A 1 719 ? 18.597 -14.136 42.803 1.00 36.88 719 ARG A CA 1
ATOM 5528 C C . ARG A 1 719 ? 20.057 -14.080 42.346 1.00 36.88 719 ARG A C 1
ATOM 5530 O O . ARG A 1 719 ? 20.740 -15.095 42.389 1.00 36.88 719 ARG A O 1
ATOM 5537 N N . SER A 1 720 ? 20.566 -12.892 42.014 1.00 30.94 720 SER A N 1
ATOM 5538 C CA . SER A 1 720 ? 21.996 -12.543 42.106 1.00 30.94 720 SER A CA 1
ATOM 5539 C C . SER A 1 720 ? 22.195 -11.023 42.158 1.00 30.94 720 SER A C 1
ATOM 5541 O O . SER A 1 720 ? 22.167 -10.338 41.148 1.00 30.94 720 SER A O 1
ATOM 5543 N N . GLN A 1 721 ? 22.367 -10.525 43.385 1.00 33.41 721 GLN A N 1
ATOM 5544 C CA . GLN A 1 721 ? 23.164 -9.354 43.778 1.00 33.41 721 GLN A CA 1
ATOM 5545 C C . GLN A 1 721 ? 23.167 -8.119 42.855 1.00 33.41 721 GLN A C 1
ATOM 5547 O O . GLN A 1 721 ? 24.077 -7.925 42.062 1.00 33.41 721 GLN A O 1
ATOM 5552 N N . SER A 1 722 ? 22.235 -7.196 43.088 1.00 28.91 722 SER A N 1
ATOM 5553 C CA . SER A 1 722 ? 22.506 -5.762 43.291 1.00 28.91 722 SER A CA 1
ATOM 5554 C C . SER A 1 722 ? 21.169 -5.042 43.437 1.00 28.91 722 SER A C 1
ATOM 5556 O O . SER A 1 722 ? 20.233 -5.286 42.679 1.00 28.91 722 SER A O 1
ATOM 5558 N N . LYS A 1 723 ? 21.055 -4.158 44.428 1.00 35.50 723 LYS A N 1
ATOM 5559 C CA . LYS A 1 723 ? 19.915 -3.250 44.576 1.00 35.50 723 LYS A CA 1
ATOM 5560 C C . LYS A 1 723 ? 19.948 -2.229 43.430 1.00 35.50 723 LYS A C 1
ATOM 5562 O O . LYS A 1 723 ? 20.481 -1.139 43.596 1.00 35.50 723 LYS A O 1
ATOM 5567 N N . SER A 1 724 ? 19.405 -2.588 42.270 1.00 32.62 724 SER A N 1
ATOM 5568 C CA . SER A 1 724 ? 19.102 -1.660 41.179 1.00 32.62 724 SER A CA 1
ATOM 5569 C C . SER A 1 724 ? 18.034 -2.256 40.253 1.00 32.62 724 SER A C 1
ATOM 5571 O O . SER A 1 724 ? 18.318 -3.178 39.502 1.00 32.62 724 SER A O 1
ATOM 5573 N N . LYS A 1 725 ? 16.825 -1.681 40.338 1.00 38.75 725 LYS A N 1
ATOM 5574 C CA . LYS A 1 725 ? 15.694 -1.696 39.387 1.00 38.75 725 LYS A CA 1
ATOM 5575 C C . LYS A 1 725 ? 15.153 -3.061 38.911 1.00 38.75 725 LYS A C 1
ATOM 5577 O O . LYS A 1 725 ? 15.692 -3.708 38.024 1.00 38.75 725 LYS A O 1
ATOM 5582 N N . ASN A 1 726 ? 14.005 -3.398 39.503 1.00 41.47 726 ASN A N 1
ATOM 5583 C CA . ASN A 1 726 ? 13.087 -4.514 39.265 1.00 41.47 726 ASN A CA 1
ATOM 5584 C C . ASN A 1 726 ? 12.889 -4.915 37.791 1.00 41.47 726 ASN A C 1
ATOM 5586 O O . ASN A 1 726 ? 12.683 -4.065 36.924 1.00 41.47 726 ASN A O 1
ATOM 5590 N N . GLY A 1 727 ? 12.830 -6.229 37.547 1.00 40.47 727 GLY A N 1
ATOM 5591 C CA . GLY A 1 727 ? 12.284 -6.816 36.323 1.00 40.47 727 GLY A CA 1
ATOM 5592 C C . GLY A 1 727 ? 10.775 -6.585 36.253 1.00 40.47 727 GLY A C 1
ATOM 5593 O O . GLY A 1 727 ? 10.004 -7.354 36.808 1.00 40.47 727 GLY A O 1
ATOM 5594 N N . ARG A 1 728 ? 10.387 -5.481 35.618 1.00 53.16 728 ARG A N 1
ATOM 5595 C CA . ARG A 1 728 ? 9.008 -5.071 35.325 1.00 53.16 728 ARG A CA 1
ATOM 5596 C C . ARG A 1 728 ? 8.530 -5.828 34.078 1.00 53.16 728 ARG A C 1
ATOM 5598 O O . ARG A 1 728 ? 9.289 -5.898 33.105 1.00 53.16 728 ARG A O 1
ATOM 5605 N N . THR A 1 729 ? 7.313 -6.376 34.069 1.00 52.81 729 THR A N 1
ATOM 5606 C CA . THR A 1 729 ? 6.692 -6.802 32.800 1.00 52.81 729 THR A CA 1
ATOM 5607 C C . THR A 1 729 ? 6.654 -5.592 31.861 1.00 52.81 729 THR A C 1
ATOM 5609 O O . THR A 1 729 ? 6.381 -4.462 32.281 1.00 52.81 729 THR A O 1
ATOM 5612 N N . ARG A 1 730 ? 7.074 -5.771 30.602 1.00 61.00 730 ARG A N 1
ATOM 5613 C CA . ARG A 1 730 ? 7.315 -4.630 29.697 1.00 61.00 730 ARG A CA 1
ATOM 5614 C C . ARG A 1 730 ? 6.030 -3.878 29.325 1.00 61.00 730 ARG A C 1
ATOM 5616 O O . ARG A 1 730 ? 6.118 -2.683 29.060 1.00 61.00 730 ARG A O 1
ATOM 5623 N N . ASN A 1 731 ? 4.868 -4.526 29.401 1.00 70.81 731 ASN A N 1
ATOM 5624 C CA . ASN A 1 731 ? 3.558 -3.917 29.150 1.00 70.81 731 ASN A CA 1
ATOM 5625 C C . ASN A 1 731 ? 3.075 -2.963 30.259 1.00 70.81 731 ASN A C 1
ATOM 5627 O O . ASN A 1 731 ? 2.122 -2.228 30.031 1.00 70.81 731 ASN A O 1
ATOM 5631 N N . MET A 1 732 ? 3.719 -2.899 31.433 1.00 79.62 732 MET A N 1
ATOM 5632 C CA . MET A 1 732 ? 3.287 -1.992 32.513 1.00 79.62 732 MET A CA 1
ATOM 5633 C C . MET A 1 732 ? 3.288 -0.514 32.122 1.00 79.62 732 MET A C 1
ATOM 5635 O O . MET A 1 732 ? 2.578 0.274 32.737 1.00 79.62 732 MET A O 1
ATOM 5639 N N . GLY A 1 733 ? 4.119 -0.109 31.156 1.00 82.94 733 GLY A N 1
ATOM 5640 C CA . GLY A 1 733 ? 4.045 1.244 30.603 1.00 82.94 733 GLY A CA 1
ATOM 5641 C C . GLY A 1 733 ? 2.711 1.465 29.890 1.00 82.94 733 GLY A C 1
ATOM 5642 O O . GLY A 1 733 ? 1.996 2.409 30.205 1.00 82.94 733 GLY A O 1
ATOM 5643 N N . HIS A 1 734 ? 2.345 0.544 29.000 1.00 88.12 734 HIS A N 1
ATOM 5644 C CA . HIS A 1 734 ? 1.089 0.575 28.252 1.00 88.12 734 HIS A CA 1
ATOM 5645 C C . HIS A 1 734 ? -0.145 0.416 29.136 1.00 88.12 734 HIS A C 1
ATOM 5647 O O . HIS A 1 734 ? -1.116 1.120 28.909 1.00 88.12 734 HIS A O 1
ATOM 5653 N N . LEU A 1 735 ? -0.105 -0.418 30.180 1.00 90.44 735 LEU A N 1
ATOM 5654 C CA . LEU A 1 735 ? -1.204 -0.522 31.151 1.00 90.44 735 LEU A CA 1
ATOM 5655 C C . LEU A 1 735 ? -1.489 0.822 31.834 1.00 90.44 735 LEU A C 1
ATOM 5657 O O . LEU A 1 735 ? -2.645 1.207 31.986 1.00 90.44 735 LEU A O 1
ATOM 5661 N N . ILE A 1 736 ? -0.438 1.563 32.199 1.00 89.38 736 ILE A N 1
ATOM 5662 C CA . ILE A 1 736 ? -0.577 2.904 32.777 1.00 89.38 736 ILE A CA 1
ATOM 5663 C C . ILE A 1 736 ? -1.110 3.896 31.743 1.00 89.38 736 ILE A C 1
ATOM 5665 O O . ILE A 1 736 ? -1.978 4.689 32.084 1.00 89.38 736 ILE A O 1
ATOM 5669 N N . LEU A 1 737 ? -0.628 3.847 30.497 1.00 91.44 737 LEU A N 1
ATOM 5670 C CA . LEU A 1 737 ? -1.121 4.722 29.429 1.00 91.44 737 LEU A CA 1
ATOM 5671 C C . LEU A 1 737 ? -2.605 4.471 29.123 1.00 91.44 737 LEU A C 1
ATOM 5673 O O . LEU A 1 737 ? -3.375 5.419 29.037 1.00 91.44 737 LEU A O 1
ATOM 5677 N N . ILE A 1 738 ? -3.025 3.209 29.011 1.00 93.44 738 ILE A N 1
ATOM 5678 C CA . ILE A 1 738 ? -4.433 2.849 28.792 1.00 93.44 738 ILE A CA 1
ATOM 5679 C C . ILE A 1 738 ? -5.277 3.275 29.999 1.00 93.44 738 ILE A C 1
ATOM 5681 O O . ILE A 1 738 ? -6.347 3.847 29.824 1.00 93.44 738 ILE A O 1
ATOM 5685 N N . GLY A 1 739 ? -4.788 3.051 31.222 1.00 93.12 739 GLY A N 1
ATOM 5686 C CA . GLY A 1 739 ? -5.453 3.507 32.443 1.00 93.12 739 GLY A CA 1
ATOM 5687 C C . GLY A 1 739 ? -5.617 5.027 32.520 1.00 93.12 739 GLY A C 1
ATOM 5688 O O . GLY A 1 739 ? -6.678 5.518 32.899 1.00 93.12 739 GLY A O 1
ATOM 5689 N N . ASP A 1 740 ? -4.585 5.772 32.123 1.00 92.62 740 ASP A N 1
ATOM 5690 C CA . ASP A 1 740 ? -4.617 7.230 32.007 1.00 92.62 740 ASP A CA 1
ATOM 5691 C C . ASP A 1 740 ? -5.660 7.694 30.982 1.00 92.62 740 ASP A C 1
ATOM 5693 O O . ASP A 1 740 ? -6.385 8.657 31.229 1.00 92.62 740 ASP A O 1
ATOM 5697 N N . GLU A 1 741 ? -5.764 6.994 29.854 1.00 94.12 741 GLU A N 1
ATOM 5698 C CA . GLU A 1 741 ? -6.730 7.314 28.807 1.00 94.12 741 GLU A CA 1
ATOM 5699 C C . GLU A 1 741 ? -8.171 7.009 29.222 1.00 94.12 741 GLU A C 1
ATOM 5701 O O . GLU A 1 741 ? -9.057 7.833 29.007 1.00 94.12 741 GLU A O 1
ATOM 5706 N N . VAL A 1 742 ? -8.399 5.881 29.901 1.00 94.00 742 VAL A N 1
ATOM 5707 C CA . VAL A 1 742 ? -9.692 5.561 30.520 1.00 94.00 742 VAL A CA 1
ATOM 5708 C C . VAL A 1 742 ? -10.115 6.669 31.483 1.00 94.00 742 VAL A C 1
ATOM 5710 O O . VAL A 1 742 ? -11.253 7.131 31.418 1.00 94.00 742 VAL A O 1
ATOM 5713 N N . LEU A 1 743 ? -9.202 7.137 32.341 1.00 92.44 743 LEU A N 1
ATOM 5714 C CA . LEU A 1 743 ? -9.494 8.216 33.282 1.00 92.44 743 LEU A CA 1
ATOM 5715 C C . LEU A 1 743 ? -9.891 9.510 32.555 1.00 92.44 743 LEU A C 1
ATOM 5717 O O . LEU A 1 743 ? -10.921 10.092 32.880 1.00 92.44 743 LEU A O 1
ATOM 5721 N N . LYS A 1 744 ? -9.129 9.927 31.534 1.00 92.12 744 LYS A N 1
ATOM 5722 C CA . LYS A 1 744 ? -9.458 11.126 30.740 1.00 92.12 744 LYS A CA 1
ATOM 5723 C C . LYS A 1 744 ? -10.809 11.012 30.042 1.00 92.12 744 LYS A C 1
ATOM 5725 O O . LYS A 1 744 ? -11.540 11.998 29.983 1.00 92.12 744 LYS A O 1
ATOM 5730 N N . ALA A 1 745 ? -11.131 9.839 29.501 1.00 91.62 745 ALA A N 1
ATOM 5731 C CA . ALA A 1 745 ? -12.367 9.611 28.763 1.00 91.62 745 ALA A CA 1
ATOM 5732 C C . ALA A 1 745 ? -13.599 9.748 29.661 1.00 91.62 745 ALA A C 1
ATOM 5734 O O . ALA A 1 745 ? -14.566 10.409 29.286 1.00 91.62 745 ALA A O 1
ATOM 5735 N N . VAL A 1 746 ? -13.528 9.169 30.860 1.00 91.56 746 VAL A N 1
ATOM 5736 C CA . VAL A 1 746 ? -14.585 9.216 31.877 1.00 91.56 746 VAL A CA 1
ATOM 5737 C C . VAL A 1 746 ? -14.721 10.624 32.473 1.00 91.56 746 VAL A C 1
ATOM 5739 O O . VAL A 1 746 ? -15.835 11.074 32.711 1.00 91.56 746 VAL A O 1
ATOM 5742 N N . GLU A 1 747 ? -13.614 11.355 32.653 1.00 90.69 747 GLU A N 1
ATOM 5743 C CA . GLU A 1 747 ? -13.630 12.763 33.088 1.00 90.69 747 GLU A CA 1
ATOM 5744 C C . GLU A 1 747 ? -14.214 13.702 32.018 1.00 90.69 747 GLU A C 1
ATOM 5746 O O . GLU A 1 747 ? -14.930 14.647 32.347 1.00 90.69 747 GLU A O 1
ATOM 5751 N N . SER A 1 748 ? -13.909 13.456 30.741 1.00 90.38 748 SER A N 1
ATOM 5752 C CA . SER A 1 748 ? -14.316 14.328 29.629 1.00 90.38 748 SER A CA 1
ATOM 5753 C C . SER A 1 748 ? -15.745 14.071 29.142 1.00 90.38 748 SER A C 1
ATOM 5755 O O . SER A 1 748 ? -16.336 14.967 28.549 1.00 90.38 748 SER A O 1
ATOM 5757 N N . ASN A 1 749 ? -16.291 12.873 29.385 1.00 89.12 749 ASN A N 1
ATOM 5758 C CA . ASN A 1 749 ? -17.612 12.432 28.914 1.00 89.12 749 ASN A CA 1
ATOM 5759 C C . ASN A 1 749 ? -18.430 11.809 30.064 1.00 89.12 749 ASN A C 1
ATOM 5761 O O . ASN A 1 749 ? -18.959 10.700 29.959 1.00 89.12 749 ASN A O 1
ATOM 5765 N N . ALA A 1 750 ? -18.451 12.488 31.215 1.00 87.38 750 ALA A N 1
ATOM 5766 C CA . ALA A 1 750 ? -19.037 11.959 32.446 1.00 87.38 750 ALA A CA 1
ATOM 5767 C C . ALA A 1 750 ? -20.557 11.727 32.356 1.00 87.38 750 ALA A C 1
ATOM 5769 O O . ALA A 1 750 ? -21.072 10.828 33.019 1.00 87.38 750 ALA A O 1
ATOM 5770 N N . GLU A 1 751 ? -21.272 12.518 31.547 1.00 89.12 751 GLU A N 1
ATOM 5771 C CA . GLU A 1 751 ? -22.722 12.378 31.361 1.00 89.12 751 GLU A CA 1
ATOM 5772 C C . GLU A 1 751 ? -23.053 11.131 30.531 1.00 89.12 751 GLU A C 1
ATOM 5774 O O . GLU A 1 751 ? -23.905 10.330 30.909 1.00 89.12 751 GLU A O 1
ATOM 5779 N N . GLU A 1 752 ? -22.342 10.915 29.426 1.00 89.25 752 GLU A N 1
ATOM 5780 C CA . GLU A 1 752 ? -22.587 9.799 28.512 1.00 89.25 752 GLU A CA 1
ATOM 5781 C C . GLU A 1 752 ? -22.097 8.446 29.061 1.00 89.25 752 GLU A C 1
ATOM 5783 O O . GLU A 1 752 ? -22.600 7.389 28.663 1.00 89.25 752 GLU A O 1
ATOM 5788 N N . LEU A 1 753 ? -21.127 8.469 29.983 1.00 90.19 753 LEU A N 1
ATOM 5789 C CA . LEU A 1 753 ? -20.539 7.290 30.631 1.00 90.19 753 LEU A CA 1
ATOM 5790 C C . LEU A 1 753 ? -20.923 7.166 32.119 1.00 90.19 753 LEU A C 1
ATOM 5792 O O . LEU A 1 753 ? -20.206 6.517 32.880 1.00 90.19 753 LEU A O 1
ATOM 5796 N N . GLU A 1 754 ? -22.052 7.743 32.547 1.00 91.19 754 GLU A N 1
ATOM 5797 C CA . GLU A 1 754 ? -22.454 7.844 33.963 1.00 91.19 754 GLU A CA 1
ATOM 5798 C C . GLU A 1 754 ? -22.414 6.502 34.726 1.00 91.19 754 GLU A C 1
ATOM 5800 O O . GLU A 1 754 ? -21.955 6.440 35.869 1.00 91.19 754 GLU A O 1
ATOM 5805 N N . GLU A 1 755 ? -22.878 5.411 34.107 1.00 90.50 755 GLU A N 1
ATOM 5806 C CA . GLU A 1 755 ? -22.873 4.074 34.723 1.00 90.50 755 GLU A CA 1
ATOM 5807 C C . GLU A 1 755 ? -21.445 3.600 35.041 1.00 90.50 755 GLU A C 1
ATOM 5809 O O . GLU A 1 755 ? -21.170 3.134 36.148 1.00 90.50 755 GLU A O 1
ATOM 5814 N N . ILE A 1 756 ? -20.519 3.817 34.105 1.00 92.00 756 ILE A N 1
ATOM 5815 C CA . ILE A 1 756 ? -19.104 3.452 34.234 1.00 92.00 756 ILE A CA 1
ATOM 5816 C C . ILE A 1 756 ? -18.416 4.348 35.270 1.00 92.00 756 ILE A C 1
ATOM 5818 O O . ILE A 1 756 ? -17.642 3.854 36.090 1.00 92.00 756 ILE A O 1
ATOM 5822 N N . VAL A 1 757 ? -18.720 5.654 35.287 1.00 92.00 757 VAL A N 1
ATOM 5823 C CA . VAL A 1 757 ? -18.207 6.598 36.300 1.00 92.00 757 VAL A CA 1
ATOM 5824 C C . VAL A 1 757 ? -18.539 6.088 37.704 1.00 92.00 757 VAL A C 1
ATOM 5826 O O . VAL A 1 757 ? -17.645 5.948 38.540 1.00 92.00 757 VAL A O 1
ATOM 5829 N N . LYS A 1 758 ? -19.812 5.753 37.959 1.00 92.12 758 LYS A N 1
ATOM 5830 C CA . LYS A 1 758 ? -20.276 5.271 39.271 1.00 92.12 758 LYS A CA 1
ATOM 5831 C C . LYS A 1 758 ? -19.573 3.982 39.692 1.00 92.12 758 LYS A C 1
ATOM 5833 O O . LYS A 1 758 ? -19.194 3.831 40.856 1.00 92.12 758 LYS A O 1
ATOM 5838 N N . GLU A 1 759 ? -19.375 3.055 38.760 1.00 91.50 759 GLU A N 1
ATOM 5839 C CA . GLU A 1 759 ? -18.644 1.817 39.024 1.00 91.50 759 GLU A CA 1
ATOM 5840 C C . GLU A 1 759 ? -17.188 2.107 39.430 1.00 91.50 759 GLU A C 1
ATOM 5842 O O . GLU A 1 759 ? -16.727 1.667 40.489 1.00 91.50 759 GLU A O 1
ATOM 5847 N N . LEU A 1 760 ? -16.481 2.929 38.653 1.00 91.00 760 LEU A N 1
ATOM 5848 C CA . LEU A 1 760 ? -15.089 3.299 38.914 1.00 91.00 760 LEU A CA 1
ATOM 5849 C C . LEU A 1 760 ? -14.911 4.082 40.223 1.00 91.00 760 LEU A C 1
ATOM 5851 O O . LEU A 1 760 ? -13.946 3.857 40.959 1.00 91.00 760 LEU A O 1
ATOM 5855 N N . GLU A 1 761 ? -15.851 4.965 40.561 1.00 89.69 761 GLU A N 1
ATOM 5856 C CA . GLU A 1 761 ? -15.846 5.721 41.816 1.00 89.69 761 GLU A CA 1
ATOM 5857 C C . GLU A 1 761 ? -16.052 4.840 43.052 1.00 89.69 761 GLU A C 1
ATOM 5859 O O . GLU A 1 761 ? -15.608 5.199 44.145 1.00 89.69 761 GLU A O 1
ATOM 5864 N N . THR A 1 762 ? -16.699 3.686 42.925 1.00 91.56 762 THR A N 1
ATOM 5865 C CA . THR A 1 762 ? -16.859 2.745 44.047 1.00 91.56 762 THR A CA 1
ATOM 5866 C C . THR A 1 762 ? -15.719 1.728 44.125 1.00 91.56 762 THR A C 1
ATOM 5868 O O . THR A 1 762 ? -15.469 1.155 45.189 1.00 91.56 762 THR A O 1
ATOM 5871 N N . ASN A 1 763 ? -14.956 1.558 43.044 1.00 92.69 763 ASN A N 1
ATOM 5872 C CA . ASN A 1 763 ? -13.880 0.584 42.951 1.00 92.69 763 ASN A CA 1
ATOM 5873 C C . ASN A 1 763 ? -12.592 1.055 43.664 1.00 92.69 763 ASN A C 1
ATOM 5875 O O . ASN A 1 763 ? -11.843 1.916 43.197 1.00 92.69 763 ASN A O 1
ATOM 5879 N N . ALA A 1 764 ? -12.290 0.443 44.814 1.00 92.12 764 ALA A N 1
ATOM 5880 C CA . ALA A 1 764 ? -11.094 0.759 45.597 1.00 92.12 764 ALA A CA 1
ATOM 5881 C C . ALA A 1 764 ? -9.774 0.393 44.886 1.00 92.12 764 ALA A C 1
ATOM 5883 O O . ALA A 1 764 ? -8.788 1.116 45.047 1.00 92.12 764 ALA A O 1
ATOM 5884 N N . ARG A 1 765 ? -9.749 -0.692 44.089 1.00 92.19 765 ARG A N 1
ATOM 5885 C CA . ARG A 1 765 ? -8.564 -1.105 43.308 1.00 92.19 765 ARG A CA 1
ATOM 5886 C C . ARG A 1 765 ? -8.244 -0.055 42.245 1.00 92.19 765 ARG A C 1
ATOM 5888 O O . ARG A 1 765 ? -7.098 0.372 42.137 1.00 92.19 765 ARG A O 1
ATOM 5895 N N . TRP A 1 766 ? -9.269 0.429 41.542 1.00 93.50 766 TRP A N 1
ATOM 5896 C CA . TRP A 1 766 ? -9.137 1.511 40.565 1.00 93.50 766 TRP A CA 1
ATOM 5897 C C . TRP A 1 766 ? -8.566 2.791 41.184 1.00 93.50 766 TRP A C 1
ATOM 5899 O O . TRP A 1 766 ? -7.576 3.328 40.691 1.00 93.50 766 TRP A O 1
ATOM 5909 N N . LYS A 1 767 ? -9.108 3.242 42.324 1.00 91.69 767 LYS A N 1
ATOM 5910 C CA . LYS A 1 767 ? -8.590 4.431 43.026 1.00 91.69 767 LYS A CA 1
ATOM 5911 C C . LYS A 1 767 ? -7.127 4.290 43.443 1.00 91.69 767 LYS A C 1
ATOM 5913 O O . LYS A 1 767 ? -6.367 5.247 43.323 1.00 91.69 767 LYS A O 1
ATOM 5918 N N . ALA A 1 768 ? -6.728 3.119 43.937 1.00 90.00 768 ALA A N 1
ATOM 5919 C CA . ALA A 1 768 ? -5.339 2.859 44.310 1.00 90.00 768 ALA A CA 1
ATOM 5920 C C . ALA A 1 768 ? -4.404 2.893 43.089 1.00 90.00 768 ALA A C 1
ATOM 5922 O O . ALA A 1 768 ? -3.306 3.443 43.170 1.00 90.00 768 ALA A O 1
ATOM 5923 N N . PHE A 1 769 ? -4.854 2.353 41.955 1.00 90.31 769 PHE A N 1
ATOM 5924 C CA . PHE A 1 769 ? -4.112 2.381 40.698 1.00 90.31 769 PHE A CA 1
ATOM 5925 C C . PHE A 1 769 ? -3.950 3.806 40.136 1.00 90.31 769 PHE A C 1
ATOM 5927 O O . PHE A 1 769 ? -2.850 4.197 39.738 1.00 90.31 769 PHE A O 1
ATOM 5934 N N . VAL A 1 770 ? -5.015 4.613 40.164 1.00 90.38 770 VAL A N 1
ATOM 5935 C CA . VAL A 1 770 ? -4.980 6.008 39.700 1.00 90.38 770 VAL A CA 1
ATOM 5936 C C . VAL A 1 770 ? -4.073 6.872 40.583 1.00 90.38 770 VAL A C 1
ATOM 5938 O O . VAL A 1 770 ? -3.165 7.525 40.071 1.00 90.38 770 VAL A O 1
ATOM 5941 N N . ASN A 1 771 ? -4.253 6.819 41.907 1.00 89.19 771 ASN A N 1
ATOM 5942 C CA . ASN A 1 771 ? -3.493 7.632 42.873 1.00 89.19 771 ASN A CA 1
ATOM 5943 C C . ASN A 1 771 ? -2.046 7.149 43.093 1.00 89.19 771 ASN A C 1
ATOM 5945 O O . ASN A 1 771 ? -1.285 7.755 43.846 1.00 89.19 771 ASN A O 1
ATOM 5949 N N . GLY A 1 772 ? -1.674 6.011 42.509 1.00 87.25 772 GLY A N 1
ATOM 5950 C CA . GLY A 1 772 ? -0.334 5.444 42.592 1.00 87.25 772 GLY A CA 1
ATOM 5951 C C . GLY A 1 772 ? 0.343 5.461 41.220 1.00 87.25 772 GLY A C 1
ATOM 5952 O O . GLY A 1 772 ? 0.843 6.511 40.812 1.00 87.25 772 GLY A O 1
ATOM 5953 N N . PRO A 1 773 ? 0.375 4.326 40.495 1.00 84.19 773 PRO A N 1
ATOM 5954 C CA . PRO A 1 773 ? 1.065 4.198 39.210 1.00 84.19 773 PRO A CA 1
ATOM 5955 C C . PRO A 1 773 ? 0.767 5.287 38.168 1.00 84.19 773 PRO A C 1
ATOM 5957 O O . PRO A 1 773 ? 1.699 5.758 37.510 1.00 84.19 773 PRO A O 1
ATOM 5960 N N . VAL A 1 774 ? -0.500 5.689 37.998 1.00 85.38 774 VAL A N 1
ATOM 5961 C CA . VAL A 1 774 ? -0.888 6.688 36.981 1.00 85.38 774 VAL A CA 1
ATOM 5962 C C . VAL A 1 774 ? -0.434 8.089 37.384 1.00 85.38 774 VAL A C 1
ATOM 5964 O O . VAL A 1 774 ? 0.200 8.787 36.588 1.00 85.38 774 VAL A O 1
ATOM 5967 N N . GLU A 1 775 ? -0.699 8.506 38.622 1.00 86.06 775 GLU A N 1
ATOM 5968 C CA . GLU A 1 775 ? -0.279 9.816 39.121 1.00 86.06 775 GLU A CA 1
ATOM 5969 C C . GLU A 1 775 ? 1.250 9.948 39.181 1.00 86.06 775 GLU A C 1
ATOM 5971 O O . GLU A 1 775 ? 1.802 10.973 38.767 1.00 86.06 775 GLU A O 1
ATOM 5976 N N . GLU A 1 776 ? 1.955 8.888 39.589 1.00 84.25 776 GLU A N 1
ATOM 5977 C CA . GLU A 1 776 ? 3.415 8.834 39.545 1.00 84.25 776 GLU A CA 1
ATOM 5978 C C . GLU A 1 776 ? 3.928 9.023 38.109 1.00 84.25 776 GLU A C 1
ATOM 5980 O O . GLU A 1 776 ? 4.832 9.832 37.883 1.00 84.25 776 GLU A O 1
ATOM 5985 N N . ALA A 1 777 ? 3.342 8.336 37.123 1.00 82.00 777 ALA A N 1
ATOM 5986 C CA . ALA A 1 777 ? 3.721 8.492 35.721 1.00 82.00 777 ALA A CA 1
ATOM 5987 C C . ALA A 1 777 ? 3.449 9.915 35.199 1.00 82.00 777 ALA A C 1
ATOM 5989 O O . ALA A 1 777 ? 4.345 10.531 34.613 1.00 82.00 777 ALA A O 1
ATOM 5990 N N . ARG A 1 778 ? 2.271 10.491 35.488 1.00 82.31 778 ARG A N 1
ATOM 5991 C CA . ARG A 1 778 ? 1.934 11.888 35.149 1.00 82.31 778 ARG A CA 1
ATOM 5992 C C . ARG A 1 778 ? 2.933 12.875 35.765 1.00 82.31 778 ARG A C 1
ATOM 5994 O O . ARG A 1 778 ? 3.344 13.828 35.102 1.00 82.31 778 ARG A O 1
ATOM 6001 N N . ALA A 1 779 ? 3.342 12.662 37.017 1.00 80.19 779 ALA A N 1
ATOM 6002 C CA . ALA A 1 779 ? 4.321 13.506 37.702 1.00 80.19 779 ALA A CA 1
ATOM 6003 C C . ALA A 1 779 ? 5.714 13.419 37.056 1.00 80.19 779 ALA A C 1
ATOM 6005 O O . ALA A 1 779 ? 6.369 14.446 36.871 1.00 80.19 779 ALA A O 1
ATOM 6006 N N . HIS A 1 780 ? 6.143 12.221 36.649 1.00 73.38 780 HIS A N 1
ATOM 6007 C CA . HIS A 1 780 ? 7.408 12.022 35.941 1.00 73.38 780 HIS A CA 1
ATOM 6008 C C . HIS A 1 780 ? 7.414 12.667 34.547 1.00 73.38 780 HIS A C 1
ATOM 6010 O O . HIS A 1 780 ? 8.427 13.249 34.164 1.00 73.38 780 HIS A O 1
ATOM 6016 N N . CYS A 1 781 ? 6.294 12.644 33.816 1.00 65.19 781 CYS A N 1
ATOM 6017 C CA . CYS A 1 781 ? 6.163 13.325 32.521 1.00 65.19 781 CYS A CA 1
ATOM 6018 C C . CYS A 1 781 ? 6.222 14.860 32.626 1.00 65.19 781 CYS A C 1
ATOM 6020 O O . CYS A 1 781 ? 6.635 15.522 31.677 1.00 65.19 781 CYS A O 1
ATOM 6022 N N . LYS A 1 782 ? 5.845 15.439 33.774 1.00 68.94 782 LYS A N 1
ATOM 6023 C CA . LYS A 1 782 ? 5.924 16.891 34.032 1.00 68.94 782 LYS A CA 1
ATOM 6024 C C . LYS A 1 782 ? 7.339 17.371 34.384 1.00 68.94 782 LYS A C 1
ATOM 6026 O O . LYS A 1 782 ? 7.574 18.579 34.444 1.00 68.94 782 LYS A O 1
ATOM 6031 N N . LEU A 1 783 ? 8.285 16.462 34.633 1.00 65.38 783 LEU A N 1
ATOM 6032 C CA . LEU A 1 783 ? 9.679 16.816 34.893 1.00 65.38 783 LEU A CA 1
ATOM 6033 C C . LEU A 1 783 ? 10.414 17.066 33.565 1.00 65.38 783 LEU A C 1
ATOM 6035 O O . LEU A 1 783 ? 10.333 16.236 32.660 1.00 65.38 783 LEU A O 1
ATOM 6039 N N . PRO A 1 784 ? 11.177 18.166 33.425 1.00 50.69 784 PRO A N 1
ATOM 6040 C CA . PRO A 1 784 ? 11.961 18.401 32.220 1.00 50.69 784 PRO A CA 1
ATOM 6041 C C . PRO A 1 784 ? 12.963 17.258 32.008 1.00 50.69 784 PRO A C 1
ATOM 6043 O O . PRO A 1 784 ? 13.746 16.930 32.904 1.00 50.69 784 PRO A O 1
ATOM 6046 N N . LEU A 1 785 ? 12.941 16.667 30.808 1.00 53.50 785 LEU A N 1
ATOM 6047 C CA . LEU A 1 785 ? 13.851 15.614 30.339 1.00 53.50 785 LEU A CA 1
ATOM 6048 C C . LEU A 1 785 ? 15.266 16.185 30.145 1.00 53.50 785 LEU A C 1
ATOM 6050 O O . LEU A 1 785 ? 15.753 16.395 29.041 1.00 53.50 785 LEU A O 1
ATOM 6054 N N . GLY A 1 786 ? 15.913 16.501 31.258 1.00 41.84 786 GLY A N 1
ATOM 6055 C CA . GLY A 1 786 ? 17.221 17.129 31.328 1.00 41.84 786 GLY A CA 1
ATOM 6056 C C . GLY A 1 786 ? 17.690 17.086 32.770 1.00 41.84 786 GLY A C 1
ATOM 6057 O O . GLY A 1 786 ? 17.519 18.040 33.529 1.00 41.84 786 GLY A O 1
ATOM 6058 N N . GLY A 1 787 ? 18.246 15.944 33.176 1.00 38.28 787 GLY A N 1
ATOM 6059 C CA . GLY A 1 787 ? 18.830 15.794 34.500 1.00 38.28 787 GLY A CA 1
ATOM 6060 C C . GLY A 1 787 ? 19.886 16.873 34.723 1.00 38.28 787 GLY A C 1
ATOM 6061 O O . GLY A 1 787 ? 20.866 16.959 33.983 1.00 38.28 787 GLY A O 1
ATOM 6062 N N . ARG A 1 788 ? 19.716 17.692 35.768 1.00 35.19 788 ARG A N 1
ATOM 6063 C CA . ARG A 1 788 ? 20.833 18.475 36.298 1.00 35.19 788 ARG A CA 1
ATOM 6064 C C . ARG A 1 788 ? 21.925 17.473 36.649 1.00 35.19 788 ARG A C 1
ATOM 6066 O O . ARG A 1 788 ? 21.714 16.626 37.516 1.00 35.19 788 ARG A O 1
ATOM 6073 N N . HIS A 1 789 ? 23.060 17.566 35.957 1.00 33.62 789 HIS A N 1
ATOM 6074 C CA . HIS A 1 789 ? 24.282 16.853 36.302 1.00 33.62 789 HIS A CA 1
ATOM 6075 C C . HIS A 1 789 ? 24.433 16.811 37.822 1.00 33.62 789 HIS A C 1
ATOM 6077 O O . HIS A 1 789 ? 24.380 17.854 38.483 1.00 33.62 789 HIS A O 1
ATOM 6083 N N . ALA A 1 790 ? 24.595 15.598 38.353 1.00 31.64 790 ALA A N 1
ATOM 6084 C CA . ALA A 1 790 ? 24.885 15.344 39.749 1.00 31.64 790 ALA A CA 1
ATOM 6085 C C . ALA A 1 790 ? 25.964 16.325 40.221 1.00 31.64 790 ALA A C 1
ATOM 6087 O O . ALA A 1 790 ? 27.128 16.251 39.819 1.00 31.64 790 ALA A O 1
ATOM 6088 N N . ARG A 1 791 ? 25.560 17.290 41.050 1.00 28.66 791 ARG A N 1
ATOM 6089 C CA . ARG A 1 791 ? 26.486 18.183 41.732 1.00 28.66 791 ARG A CA 1
ATOM 6090 C C . ARG A 1 791 ? 27.285 17.279 42.662 1.00 28.66 791 ARG A C 1
ATOM 6092 O O . ARG A 1 791 ? 26.740 16.756 43.630 1.00 28.66 791 ARG A O 1
ATOM 6099 N N . ALA A 1 792 ? 28.535 17.041 42.277 1.00 30.98 792 ALA A N 1
ATOM 6100 C 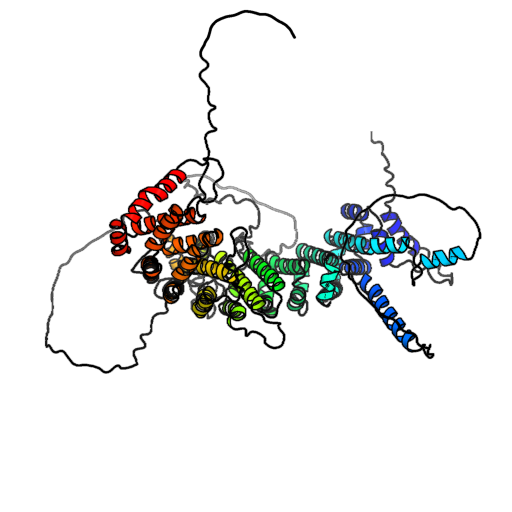CA . ALA A 1 792 ? 29.486 16.194 42.970 1.00 30.98 792 ALA A CA 1
ATOM 6101 C C . ALA A 1 792 ? 29.352 16.332 44.491 1.00 30.98 792 ALA A C 1
ATOM 6103 O O . ALA A 1 792 ? 29.358 17.447 45.024 1.00 30.98 792 ALA A O 1
ATOM 6104 N N . HIS A 1 793 ? 29.259 15.188 45.170 1.00 28.95 793 HIS A N 1
ATOM 6105 C CA . HIS A 1 793 ? 29.496 15.063 46.599 1.00 28.95 793 HIS A CA 1
ATOM 6106 C C . HIS A 1 793 ? 30.790 15.801 46.973 1.00 28.95 793 HIS A C 1
ATOM 6108 O O . HIS A 1 793 ? 31.894 15.278 46.838 1.00 28.95 793 HIS A O 1
ATOM 6114 N N . ARG A 1 794 ? 30.663 17.033 47.475 1.00 27.19 794 ARG A N 1
ATOM 6115 C CA . ARG A 1 794 ? 31.707 17.645 48.289 1.00 27.19 794 ARG A CA 1
ATOM 6116 C C . ARG A 1 794 ? 31.601 17.023 49.674 1.00 27.19 794 ARG A C 1
ATOM 6118 O O . ARG A 1 794 ? 30.776 17.434 50.483 1.00 27.19 794 ARG A O 1
ATOM 6125 N N . HIS A 1 795 ? 32.443 16.026 49.927 1.00 29.12 795 HIS A N 1
ATOM 6126 C CA . HIS A 1 795 ? 32.792 15.621 51.284 1.00 29.12 795 HIS A CA 1
ATOM 6127 C C . HIS A 1 795 ? 33.245 16.854 52.092 1.00 29.12 795 HIS A C 1
ATOM 6129 O O . HIS A 1 795 ? 34.090 17.615 51.606 1.00 29.12 795 HIS A O 1
ATOM 6135 N N . PRO A 1 796 ? 32.749 17.062 53.323 1.00 28.47 796 PRO A N 1
ATOM 6136 C CA . PRO A 1 796 ? 33.277 18.092 54.202 1.00 28.47 796 PRO A CA 1
ATOM 6137 C C . PRO A 1 796 ? 34.622 17.612 54.763 1.00 28.47 796 PRO A C 1
ATOM 6139 O O . PRO A 1 796 ? 34.684 16.719 55.605 1.00 28.47 796 PRO A O 1
ATOM 6142 N N . ARG A 1 797 ? 35.727 18.187 54.276 1.00 28.22 797 ARG A N 1
ATOM 6143 C CA . ARG A 1 797 ? 37.060 17.964 54.848 1.00 28.22 797 ARG A CA 1
ATOM 6144 C C . ARG A 1 797 ? 37.205 18.827 56.103 1.00 28.22 797 ARG A C 1
ATOM 6146 O O . ARG A 1 797 ? 37.333 20.047 56.016 1.00 28.22 797 ARG A O 1
ATOM 6153 N N . ALA A 1 798 ? 37.160 18.175 57.261 1.00 30.95 798 ALA A N 1
ATOM 6154 C CA . ALA A 1 798 ? 37.492 18.767 58.547 1.00 30.95 798 ALA A CA 1
ATOM 6155 C C . ALA A 1 798 ? 38.959 19.228 58.568 1.00 30.95 798 ALA A C 1
ATOM 6157 O O . ALA A 1 798 ? 39.872 18.535 58.121 1.00 30.95 798 ALA A O 1
ATOM 6158 N N . ARG A 1 799 ? 39.149 20.438 59.088 1.00 26.84 799 ARG A N 1
ATOM 6159 C CA . ARG A 1 799 ? 40.415 21.145 59.262 1.00 26.84 799 ARG A CA 1
ATOM 6160 C C . ARG A 1 799 ? 41.143 20.564 60.480 1.00 26.84 799 ARG A C 1
ATOM 6162 O O . ARG A 1 799 ? 40.697 20.781 61.601 1.00 26.84 799 ARG A O 1
ATOM 6169 N N . ALA A 1 800 ? 42.266 19.881 60.265 1.00 30.81 800 ALA A N 1
ATOM 6170 C CA . ALA A 1 800 ? 43.244 19.584 61.309 1.00 30.81 800 ALA A CA 1
ATOM 6171 C C . ALA A 1 800 ? 44.608 20.185 60.931 1.00 30.81 800 ALA A C 1
ATOM 6173 O O . ALA A 1 800 ? 45.118 20.020 59.829 1.00 30.81 800 ALA A O 1
ATOM 6174 N N . SER A 1 801 ? 45.092 20.972 61.882 1.00 28.33 801 SER A N 1
ATOM 6175 C CA . SER A 1 801 ? 46.288 21.807 61.974 1.00 28.33 801 SER A CA 1
ATOM 6176 C C . SER A 1 801 ? 47.641 21.117 61.712 1.00 28.33 801 SER A C 1
ATOM 6178 O O . SER A 1 801 ? 47.827 19.989 62.155 1.00 28.33 801 SER A O 1
ATOM 6180 N N . ARG A 1 802 ? 48.587 21.924 61.180 1.00 29.61 802 ARG A N 1
ATOM 6181 C CA . ARG A 1 802 ? 50.074 21.822 61.209 1.00 29.61 802 ARG A CA 1
ATOM 6182 C C . ARG A 1 802 ? 50.683 20.644 60.435 1.00 29.61 802 ARG A C 1
ATOM 6184 O O . ARG A 1 802 ? 50.220 19.528 60.541 1.00 29.61 802 ARG A O 1
ATOM 6191 N N . GLY A 1 803 ? 51.757 20.782 59.672 1.00 27.84 803 GLY A N 1
ATOM 6192 C CA . GLY A 1 803 ? 52.738 21.841 59.474 1.00 27.84 803 GLY A CA 1
ATOM 6193 C C . GLY A 1 803 ? 53.992 21.174 58.888 1.00 27.84 803 GLY A C 1
ATOM 6194 O O . GLY A 1 803 ? 54.209 19.990 59.122 1.00 27.84 803 GLY A O 1
ATOM 6195 N N . ASP A 1 804 ? 54.800 21.970 58.193 1.00 31.38 804 ASP A N 1
ATOM 6196 C CA . ASP A 1 804 ? 56.185 21.701 57.779 1.00 31.38 804 ASP A CA 1
ATOM 6197 C C . ASP A 1 804 ? 56.473 20.900 56.491 1.00 31.38 804 ASP A C 1
ATOM 6199 O O . ASP A 1 804 ? 55.849 19.887 56.192 1.00 31.38 804 ASP A O 1
ATOM 6203 N N . GLY A 1 805 ? 57.516 21.354 55.777 1.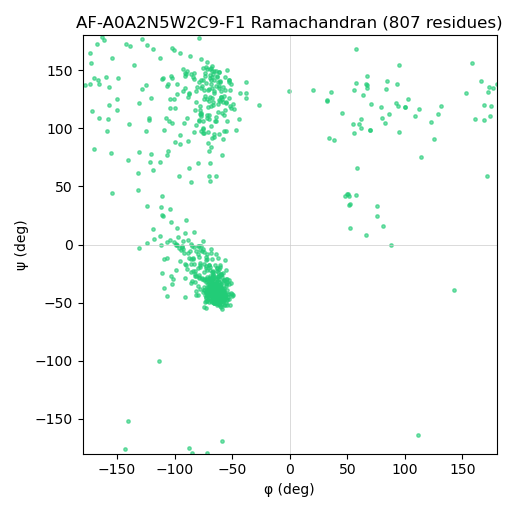00 29.67 805 GLY A N 1
ATOM 6204 C CA . GLY A 1 805 ? 58.374 20.460 54.986 1.00 29.67 805 GLY A CA 1
ATOM 6205 C C . GLY A 1 805 ? 58.398 20.579 53.455 1.00 29.67 805 GLY A C 1
ATOM 6206 O O . GLY A 1 805 ? 57.898 19.704 52.768 1.00 29.67 805 GLY A O 1
ATOM 6207 N N . ARG A 1 806 ? 59.075 21.617 52.942 1.00 31.95 806 ARG A N 1
ATOM 6208 C CA . ARG A 1 806 ? 60.060 21.609 51.825 1.00 31.95 806 ARG A CA 1
ATOM 6209 C C . ARG A 1 806 ? 59.919 20.601 50.652 1.00 31.95 806 ARG A C 1
ATOM 6211 O O . ARG A 1 806 ? 60.177 19.420 50.821 1.00 31.95 806 ARG A O 1
ATOM 6218 N N . GLY A 1 807 ? 59.869 21.159 49.434 1.00 29.97 807 GLY A N 1
ATOM 6219 C CA . GLY A 1 807 ? 61.010 21.099 48.498 1.00 29.97 807 GLY A CA 1
ATOM 6220 C C . GLY A 1 807 ? 61.009 20.068 47.354 1.00 29.97 807 GLY A C 1
ATOM 6221 O O . GLY A 1 807 ? 61.173 18.884 47.598 1.00 29.97 807 GLY A O 1
ATOM 6222 N N . GLY A 1 808 ? 61.043 20.593 46.120 1.00 29.84 808 GLY A N 1
ATOM 6223 C CA . GLY A 1 808 ? 61.964 20.155 45.055 1.00 29.84 808 GLY A CA 1
ATOM 6224 C C . GLY A 1 808 ? 61.485 19.074 44.081 1.00 29.84 808 GLY A C 1
ATOM 6225 O O . GLY A 1 808 ? 61.229 17.946 44.490 1.00 29.84 808 GLY A O 1
ATOM 6226 N N . GLY A 1 809 ? 61.490 19.412 42.784 1.00 32.59 809 GLY A N 1
ATOM 6227 C CA . GLY A 1 809 ? 61.365 18.477 41.660 1.00 32.59 809 GLY A CA 1
ATOM 6228 C C . GLY A 1 809 ? 60.530 19.035 40.530 1.00 32.59 809 GLY A C 1
ATOM 6229 O O . GLY A 1 809 ? 59.356 18.619 40.460 1.00 32.59 809 GLY A O 1
#

Nearest PDB structures (foldseek):
  4kzg-assembly5_E  TM=2.706E-01  e=2.538E+00  Danio rerio
  4kzg-assembly7_G  TM=2.172E-01  e=4.053E+00  Danio rerio
  6ylh-assembly1_t  TM=1.498E-01  e=5.326E+00  Saccharomyces cerevisiae

Solvent-accessible surface area (backbone atoms only — not comparable to full-atom values): 49959 Å² total; per-residue (Å²): 135,90,76,86,77,80,74,78,69,71,76,48,71,64,55,53,58,58,47,62,56,60,61,65,70,78,70,72,67,95,81,62,99,61,86,77,81,92,71,84,51,63,64,63,51,48,57,56,51,70,69,46,86,58,46,68,58,40,56,74,66,62,40,64,73,58,47,55,53,48,24,34,69,70,40,43,53,50,38,46,26,44,22,44,42,62,71,60,49,58,64,51,53,52,51,54,54,53,53,56,54,57,56,60,61,59,75,77,68,81,91,81,88,83,85,89,83,90,83,85,85,84,89,82,88,88,81,91,82,86,90,85,88,83,84,87,85,82,88,88,85,84,88,85,86,90,72,70,64,59,58,53,53,48,59,70,52,20,54,102,83,69,45,49,65,65,56,50,54,52,51,56,48,44,70,57,50,46,25,52,51,38,28,52,55,57,64,63,68,44,62,49,41,55,49,46,57,54,64,49,66,90,72,28,60,65,53,51,55,47,46,46,56,58,55,71,50,58,52,74,61,51,66,79,39,50,71,49,45,40,35,39,26,51,39,50,48,43,43,44,69,76,39,44,71,67,42,48,53,49,57,76,67,44,80,68,47,65,66,37,53,60,65,37,54,90,36,64,42,57,45,50,37,54,52,49,57,62,59,37,38,85,84,42,82,62,46,62,53,44,37,54,78,74,59,47,42,68,65,57,58,57,55,52,36,34,21,77,42,55,60,66,52,19,50,54,51,31,51,51,51,42,54,50,50,54,62,35,39,89,43,73,48,73,90,75,86,82,90,74,85,83,74,83,75,81,76,80,90,82,82,82,88,90,87,87,87,80,90,81,91,85,90,88,90,82,91,81,83,82,81,75,79,83,79,79,83,83,71,91,66,60,43,59,52,60,51,60,68,51,40,56,62,45,26,35,68,48,45,41,50,44,49,36,36,38,71,68,58,74,72,41,89,87,73,68,57,28,38,54,66,25,26,42,37,19,28,46,28,38,49,52,38,53,44,48,54,53,73,66,52,52,43,65,58,37,51,52,51,31,52,56,46,42,69,79,55,64,62,64,93,79,56,74,75,63,82,87,47,101,74,57,64,51,49,51,90,63,54,60,48,40,56,76,57,49,48,32,52,47,42,49,56,78,43,44,67,64,57,52,48,34,61,80,60,50,68,58,78,59,67,65,41,85,49,101,92,40,77,41,64,54,79,49,69,58,38,51,50,51,51,49,41,51,34,51,51,55,51,54,30,70,38,65,77,40,48,57,57,92,88,51,83,52,60,38,60,47,97,80,21,28,51,38,45,37,63,68,33,49,47,52,74,60,54,76,78,75,68,95,64,91,75,79,91,78,86,86,82,89,85,90,84,90,83,91,83,88,86,87,91,84,84,89,80,91,86,87,84,89,86,88,86,84,85,89,79,92,74,98,77,77,80,70,83,71,74,85,71,31,48,16,31,50,47,42,50,49,39,56,75,68,42,46,68,41,58,53,50,51,50,48,67,76,41,47,82,43,64,70,60,48,49,49,50,48,51,39,49,50,58,44,50,71,51,71,63,46,69,92,37,72,50,13,37,37,41,42,54,44,36,52,41,45,51,65,75,48,33,44,69,60,54,48,53,52,51,52,52,54,53,74,63,60,72,87,78,83,84,75,91,71,100,70,82,80,93,66,60,70,42,58,60,55,50,38,52,53,52,49,48,54,51,51,33,45,69,75,38,44,80,88,38,42,72,60,48,56,51,51,76,69,34,65,68,55,51,51,45,46,75,36,66,34,44,53,50,56,54,58,69,72,48,75,95,63,80,77,73,81,76,71,87,75,74,85,80,80,90,78,83,88,81,88,81,82,85,90,135

Foldseek 3Di:
DDDDPPPPPPCPVLNVLLVVLVVLVPPPPVPDPDDRPPPNQLLVSLLVLLPDPCNLVCVVVVPPSSLLSCLDLNNLLNLLCLLLVVVVVVVVVVVVVVVVVVVVVVVVDDPDDDDDDDDDDDDDDDDDDDDDDDDDDDDDDDDDDDDDVVVVVQPVQADVVSDHPVRVVVVVCCSVRSNVVSLSSLLSVRPSSLCSCLVPPPVSVSVLVSCCSQLVDQLVVCVVVLVSLLSSLSSLLSSCVNPVVSSLSNQLVHPLNLVSLLSNLVRPSSLVSVVSLLVSCVVDPCSVVCCVPPHVNLVSLLVQLFLLHDLVSLVSSLVSLLVVLVSLFDDQPQPDDDDDDPDPDDDDDDDDDDDDDDDDDDDDDDDDDDDDDDDDDPDRQGAHRACPVLLVCLALVNLLVLVCSLQVDDADPPPNSRALVSSLSSNLSSLSSLLSSLVRQQLLVQLVQQLVRCVVVPADPPLAPPPPDPFFDFSDPRGRFHRDNQSNLVSCLVCVLSLLVCLVVPSPDQFFDQDPVGTAGDSDSSNLSSLSSLLSSLVSLLHPRLQDAPPDQDFDAGSSRGTRHSSVVSCVVPVVPPDPDPDDDDDDDDDDDDDDDDDDDDDDDDDDDDDDDDDDDDDPPPPPVDRDGRSSLSSLVSCLVSVVLLSLVVVCVSCLPDVSSLVSNLSVLCSLLVRQLPVVGSSNVSSLVSNVCNCVVNVLLVVLLVLVVVQVPPDPPPDDDDPDDDPGRPCLVSSLSSLLSVVVSCVVPVPSCVVVVVVLVVDPSSVCCCVPVNVVVVVVVPDPPDDDPPPDPPDDDDDDDDDDDDDDD

Mean predicted aligned error: 17.29 Å

Secondary structure (DSSP, 8-state):
---------PPPHHHHHHHHHHTTTS---TT--S---S---HHHHHHHHHH-SSHHHHHHTT-HHHHHHHTSHHHHHHHHHHHHSHHHHHHHHHHHHHHHHHHHHHSSS-------------------------------------SHHHHHHHHHHS-TT---HHHHHHHHHHHHHHHHHHHHHHHTT-HHHHHHHTTTTTT-HHHHHHHHHHHTS-HHHHHHTHHHHHHHHHHHHHHHHHSHHHHHHHHHHSTTHHHHHHHTTT-HHHHHHHHHHHHGGGTSTTHHHHHHHHH-HHHHHHHTTSTTS-HHHHHHHHHHHHHHHHHHS--EE--SS---------PPP-------------------------------PPEEPPSHHHHHHTSHHHHHHHHHHHHTPPP-SSSS-S-HHHHHHHHHHHHHHHHHHHHH--HHHHHHHHHHHHHHSPPPTTTT--TT-SSPPPS-TTS------HHHHHHHHTTHHHHHHHHHS-SS--PPEEETTEEE----HHHHHHHHHHHHHHHHHTSSGGG--TTS---EE-TT--EEE-HHHHHHHHHTTS-----------------------------------------S-----PPPPPHHHHHHHHHHHTTHHHHHHHHHHH-TT-HHHHHHHHHHHHHHHSS---TTSHHHHHHHHHHHHHHHHS-HHHHHHHHHHHHHH----S--S--S-----TTHHHHHHHHHHHHHHHHHTTTTTHHHHHHHHH-HHHHHHIIIIIHHHHHHHTS-S------------------------

Organism: NCBI:txid200324

Sequence (809 aa):
MAFWKFGFHSQSAIDSILSSSSANQHHANPNAGCPTPLLSNPGLLLDKLLEEDDLLQEIKAQHPKLIEFLGTREVVSRILSYVSGLIFDDEEADRIAENSNSTLNRLSSAHHPPPSSSNSPSSSSSSTAVMGYGGALLNSFRTRVVSDTIGALLMDALDSEGRTPEDRAKAERRKIRYPYLCTEILASDLWSVTSQIFSDFPRLNLLTRFWDAVLDQPPSATASKSVQIGYWAKANITLINSKPAEMMSFIRSYPNLIPKLLAHFNSSPIVDVLMRIIQSEQNSEGTIDWLIDSTDFVELIISLLHPSRSPDLHRTVAEFLKDLIAFCTNQVISNSPSITPKVSAAGPPSSGSDVDPDLQQPVPGSAGPNTQQPSDASEDHPRFITTRLMRELSSSSVVSKLLSFGLDTPISEDDDVITNATLASSLINSLSVVIDLIRRNNSDYSEHQLMVYLRDYPPPENAQDDEVSKNPKPLSDSAPRVVPLIGLLNAIGDRLGDLQALIQSPRSSIKPLPTVVGLSVPLTQERFRLIELYAELLHCSNMALVNRLDSEPRPHYNDDGALVSGLDALISIFGATSSGDQHHKLSDGCSPTTGVDSPEAADQGALVNEAEPPEAAADPSDKKQQLPVPAGVRMKQLFLEHKILDSCFDLFFDFPWNNLLHNVIYDLVQQTLNAKFNILQPSGLASLQLAQSFFRDTRIVDRLLDGVDANDAYPCSSRSQSKSKNGRTRNMGHLILIGDEVLKAVESNAEELEEIVKELETNARWKAFVNGPVEEARAHCKLPLGGRHARAHRHPRARASRGDGRGGG

Radius of gyration: 40.7 Å; Cα contacts (8 Å, |Δi|>4): 687; chains: 1; bounding box: 131×131×122 Å

InterPro domains:
  IPR007587 SIT4 phosphatase-associated protein family [PF04499] (237-778)
  IPR007587 SIT4 phosphatase-associated protein family [PTHR12634] (3-800)

pLDDT: mean 71.22, std 25.77, range [21.91, 98.31]